Protein AF-0000000078879043 (afdb_homodimer)

Nearest PDB structures (foldseek):
  4ome-assembly1_A-2  TM=9.425E-01  e=1.408E-78  Homo sapiens
  6h7z-assembly1_A  TM=9.409E-01  e=1.329E-78  Homo sapiens
  4lqg-assembly1_A  TM=9.393E-01  e=2.980E-78  Homo sapiens
  4ngp-assembly1_A-2  TM=9.470E-01  e=6.309E-78  Homo sapiens
  4jz0-assembly1_A  TM=9.399E-01  e=7.081E-78  Homo sapiens

Radius of gyration: 35.1 Å; Cα contacts (8 Å, |Δi|>4): 3103; chains: 2; bounding box: 78×101×80 Å

InterPro domains:
  IPR003137 PA domain [PF02225] (102-191)
  IPR007365 Transferrin receptor-like, dimerisation domain [PF04253] (557-671)
  IPR007484 Peptidase M28 [PF04389] (290-490)
  IPR036757 Transferrin receptor-like, dimerisation domain superfamily [G3DSA:1.20.930.40] (530-673)
  IPR036757 Transferrin receptor-like, dimerisation domain superfamily [SSF47672] (529-672)
  IPR039373 Transferrin receptor protein 1/Glutamate carboxypeptidase 2-like [PTHR10404] (6-672)
  IPR046450 PA domain superfamily [SSF52025] (47-291)

Structure (mmCIF, N/CA/C/O backbone):
data_AF-0000000078879043-model_v1
#
loop_
_entity.id
_entity.type
_entity.pdbx_description
1 polymer 'glutamate carboxypeptidase II'
#
loop_
_atom_site.group_PDB
_atom_site.id
_atom_site.type_symbol
_atom_site.label_atom_id
_atom_site.label_alt_id
_atom_site.label_comp_id
_atom_site.label_asym_id
_atom_site.label_entity_id
_atom_site.label_seq_id
_atom_site.pdbx_PDB_ins_code
_atom_site.Cartn_x
_atom_site.Cartn_y
_atom_site.Cartn_z
_atom_site.occupancy
_atom_site.B_iso_or_equiv
_atom_site.auth_seq_id
_atom_site.auth_comp_id
_atom_site.auth_asym_id
_atom_site.auth_atom_id
_atom_site.pdbx_PDB_model_num
ATOM 1 N N . ASN A 1 1 ? 23.188 -36.312 -15.578 1 93.81 1 ASN A N 1
ATOM 2 C CA . ASN A 1 1 ? 22.828 -35.656 -14.32 1 93.81 1 ASN A CA 1
ATOM 3 C C . ASN A 1 1 ? 21.328 -35.375 -14.242 1 93.81 1 ASN A C 1
ATOM 5 O O . ASN A 1 1 ? 20.672 -35.75 -13.273 1 93.81 1 ASN A O 1
ATOM 9 N N . LEU A 1 2 ? 20.734 -34.812 -15.281 1 97.88 2 LEU A N 1
ATOM 10 C CA . LEU A 1 2 ? 19.328 -34.438 -15.297 1 97.88 2 LEU A CA 1
ATOM 11 C C . LEU A 1 2 ? 18.438 -35.656 -15.164 1 97.88 2 LEU A C 1
ATOM 13 O O . LEU A 1 2 ? 17.438 -35.656 -14.438 1 97.88 2 LEU A O 1
ATOM 17 N N . CYS A 1 3 ? 18.812 -36.688 -15.922 1 98.19 3 CYS A N 1
ATOM 18 C CA . CYS A 1 3 ? 18.094 -37.938 -15.836 1 98.19 3 CYS A CA 1
ATOM 19 C C . CYS A 1 3 ? 18.078 -38.469 -14.414 1 98.19 3 CYS A C 1
ATOM 21 O O . CYS A 1 3 ? 17.031 -38.844 -13.891 1 98.19 3 CYS A O 1
ATOM 23 N N . VAL A 1 4 ? 19.203 -38.5 -13.742 1 98.25 4 VAL A N 1
ATOM 24 C CA . VAL A 1 4 ? 19.359 -39.031 -12.391 1 98.25 4 VAL A CA 1
ATOM 25 C C . VAL A 1 4 ? 18.547 -38.188 -11.406 1 98.25 4 VAL A C 1
ATOM 27 O O . VAL A 1 4 ? 17.875 -38.719 -10.531 1 98.25 4 VAL A O 1
ATOM 30 N N . LEU A 1 5 ? 18.641 -36.875 -11.516 1 98.44 5 LEU A N 1
ATOM 31 C CA . LEU A 1 5 ? 17.922 -35.938 -10.641 1 98.44 5 LEU A CA 1
ATOM 32 C C . LEU A 1 5 ? 16.406 -36.125 -10.789 1 98.44 5 LEU A C 1
ATOM 34 O O . LEU A 1 5 ? 15.688 -36.156 -9.797 1 98.44 5 LEU A O 1
ATOM 38 N N . LEU A 1 6 ? 15.953 -36.156 -12.055 1 98.69 6 LEU A N 1
ATOM 39 C CA . LEU A 1 6 ? 14.523 -36.281 -12.312 1 98.69 6 LEU A CA 1
ATOM 40 C C . LEU A 1 6 ? 13.992 -37.594 -11.727 1 98.69 6 LEU A C 1
ATOM 42 O O . LEU A 1 6 ? 12.938 -37.594 -11.086 1 98.69 6 LEU A O 1
ATOM 46 N N . ARG A 1 7 ? 14.727 -38.688 -11.969 1 98.38 7 ARG A N 1
ATOM 47 C CA . ARG A 1 7 ? 14.336 -39.969 -11.422 1 98.38 7 ARG A CA 1
ATOM 48 C C . ARG A 1 7 ? 14.289 -39.938 -9.898 1 98.38 7 ARG A C 1
ATOM 50 O O . ARG A 1 7 ? 13.336 -40.438 -9.289 1 98.38 7 ARG A O 1
ATOM 57 N N . HIS A 1 8 ? 15.25 -39.344 -9.336 1 98.38 8 HIS A N 1
ATOM 58 C CA . HIS A 1 8 ? 15.398 -39.312 -7.887 1 98.38 8 HIS A CA 1
ATOM 59 C C . HIS A 1 8 ? 14.25 -38.531 -7.238 1 98.38 8 HIS A C 1
ATOM 61 O O . HIS A 1 8 ? 13.609 -39.031 -6.305 1 98.38 8 HIS A O 1
ATOM 67 N N . PHE A 1 9 ? 13.891 -37.375 -7.68 1 98.56 9 PHE A N 1
ATOM 68 C CA . PHE A 1 9 ? 12.938 -36.5 -7.016 1 98.56 9 PHE A CA 1
ATOM 69 C C . PHE A 1 9 ? 11.508 -36.875 -7.375 1 98.56 9 PHE A C 1
ATOM 71 O O . PHE A 1 9 ? 10.555 -36.438 -6.734 1 98.56 9 PHE A O 1
ATOM 78 N N . SER A 1 10 ? 11.297 -37.75 -8.398 1 98.38 10 SER A N 1
ATOM 79 C CA . SER A 1 10 ? 9.961 -38.188 -8.758 1 98.38 10 SER A CA 1
ATOM 80 C C . SER A 1 10 ? 9.727 -39.656 -8.344 1 98.38 10 SER A C 1
ATOM 82 O O . SER A 1 10 ? 8.75 -40.281 -8.773 1 98.38 10 SER A O 1
ATOM 84 N N . ARG A 1 11 ? 10.578 -40.188 -7.602 1 97.62 11 ARG A N 1
ATOM 85 C CA . ARG A 1 11 ? 10.555 -41.594 -7.262 1 97.62 11 ARG A CA 1
ATOM 86 C C . ARG A 1 11 ? 9.359 -41.938 -6.379 1 97.62 11 ARG A C 1
ATOM 88 O O . ARG A 1 11 ? 8.82 -43.031 -6.449 1 97.62 11 ARG A O 1
ATOM 95 N N . ARG A 1 12 ? 8.93 -41.031 -5.531 1 97.94 12 ARG A N 1
ATOM 96 C CA . ARG A 1 12 ? 7.824 -41.219 -4.598 1 97.94 12 ARG A CA 1
ATOM 97 C C . ARG A 1 12 ? 6.844 -40.062 -4.645 1 97.94 12 ARG A C 1
ATOM 99 O O . ARG A 1 12 ? 7.234 -38.938 -4.934 1 97.94 12 ARG A O 1
ATOM 106 N N . PRO A 1 13 ? 5.566 -40.438 -4.344 1 97.94 13 PRO A N 1
ATOM 107 C CA . PRO A 1 13 ? 4.637 -39.344 -4.152 1 97.94 13 PRO A CA 1
ATOM 108 C C . PRO A 1 13 ? 5.098 -38.375 -3.062 1 97.94 13 PRO A C 1
ATOM 110 O O . PRO A 1 13 ? 5.641 -38.781 -2.039 1 97.94 13 PRO A O 1
ATOM 113 N N . HIS A 1 14 ? 4.961 -37.062 -3.279 1 98.31 14 HIS A N 1
ATOM 114 C CA . HIS A 1 14 ? 5.5 -36.062 -2.352 1 98.31 14 HIS A CA 1
ATOM 115 C C . HIS A 1 14 ? 4.609 -34.844 -2.285 1 98.31 14 HIS A C 1
ATOM 117 O O . HIS A 1 14 ? 5.086 -33.719 -2.461 1 98.31 14 HIS A O 1
ATOM 123 N N . ILE A 1 15 ? 3.32 -35.031 -1.934 1 97.88 15 ILE A N 1
ATOM 124 C CA . ILE A 1 15 ? 2.342 -33.938 -1.799 1 97.88 15 ILE A CA 1
ATOM 125 C C . ILE A 1 15 ? 2.799 -32.969 -0.722 1 97.88 15 ILE A C 1
ATOM 127 O O . ILE A 1 15 ? 3.543 -33.344 0.189 1 97.88 15 ILE A O 1
ATOM 131 N N . GLY A 1 16 ? 2.455 -31.734 -0.877 1 97.75 16 GLY A N 1
ATOM 132 C CA . GLY A 1 16 ? 2.859 -30.703 0.066 1 97.75 16 GLY A CA 1
ATOM 133 C C . GLY A 1 16 ? 2.541 -31.047 1.507 1 97.75 16 GLY A C 1
ATOM 134 O O . GLY A 1 16 ? 1.436 -31.5 1.812 1 97.75 16 GLY A O 1
ATOM 135 N N . GLY A 1 17 ? 3.5 -30.812 2.373 1 96.81 17 GLY A N 1
ATOM 136 C CA . GLY A 1 17 ? 3.312 -31.062 3.795 1 96.81 17 GLY A CA 1
ATOM 137 C C . GLY A 1 17 ? 3.562 -32.5 4.188 1 96.81 17 GLY A C 1
ATOM 138 O O . GLY A 1 17 ? 3.508 -32.844 5.371 1 96.81 17 GLY A O 1
ATOM 139 N N . SER A 1 18 ? 3.842 -33.375 3.266 1 96.38 18 SER A N 1
ATOM 140 C CA . SER A 1 18 ? 4.098 -34.781 3.559 1 96.38 18 SER A CA 1
ATOM 141 C C . SER A 1 18 ? 5.523 -35 4.047 1 96.38 18 SER A C 1
ATOM 143 O O . SER A 1 18 ? 6.375 -34.125 3.898 1 96.38 18 SER A O 1
ATOM 145 N N . GLU A 1 19 ? 5.758 -36.156 4.59 1 96.75 19 GLU A N 1
ATOM 146 C CA . GLU A 1 19 ? 7.102 -36.5 5.047 1 96.75 19 GLU A CA 1
ATOM 147 C C . GLU A 1 19 ? 8.086 -36.531 3.883 1 96.75 19 GLU A C 1
ATOM 149 O O . GLU A 1 19 ? 9.227 -36.094 4.02 1 96.75 19 GLU A O 1
ATOM 154 N N . GLU A 1 20 ? 7.637 -37.062 2.768 1 97.75 20 GLU A N 1
ATOM 155 C CA . GLU A 1 20 ? 8.523 -37.125 1.607 1 97.75 20 GLU A CA 1
ATOM 156 C C . GLU A 1 20 ? 8.852 -35.719 1.096 1 97.75 20 GLU A C 1
ATOM 158 O O . GLU A 1 20 ? 9.984 -35.469 0.682 1 97.75 20 GLU A O 1
ATOM 163 N N . SER A 1 21 ? 7.879 -34.875 1.052 1 97.62 21 SER A N 1
ATOM 164 C CA . SER A 1 21 ? 8.133 -33.5 0.659 1 97.62 21 SER A CA 1
ATOM 165 C C . SER A 1 21 ? 9.164 -32.844 1.577 1 97.62 21 SER A C 1
ATOM 167 O O . SER A 1 21 ? 10.031 -32.094 1.117 1 97.62 21 SER A O 1
ATOM 169 N N . HIS A 1 22 ? 9.086 -33.094 2.898 1 98.12 22 HIS A N 1
ATOM 170 C CA . HIS A 1 22 ? 10.047 -32.594 3.865 1 98.12 22 HIS A CA 1
ATOM 171 C C . HIS A 1 22 ? 11.445 -33.125 3.59 1 98.12 22 HIS A C 1
ATOM 173 O O . HIS A 1 22 ? 12.422 -32.375 3.586 1 98.12 22 HIS A O 1
ATOM 179 N N . ARG A 1 23 ? 11.469 -34.375 3.361 1 98.38 23 ARG A N 1
ATOM 180 C CA . ARG A 1 23 ? 12.75 -35.031 3.098 1 98.38 23 ARG A CA 1
ATOM 181 C C . ARG A 1 23 ? 13.438 -34.406 1.885 1 98.38 23 ARG A C 1
ATOM 183 O O . ARG A 1 23 ? 14.648 -34.188 1.895 1 98.38 23 ARG A O 1
ATOM 190 N N . GLN A 1 24 ? 12.68 -34.188 0.888 1 98.56 24 GLN A N 1
ATOM 191 C CA . GLN A 1 24 ? 13.25 -33.562 -0.31 1 98.56 24 GLN A CA 1
ATOM 192 C C . GLN A 1 24 ? 13.766 -32.156 -0.02 1 98.56 24 GLN A C 1
ATOM 194 O O . GLN A 1 24 ? 14.812 -31.766 -0.527 1 98.56 24 GLN A O 1
ATOM 199 N N . ALA A 1 25 ? 13.055 -31.375 0.751 1 98.75 25 ALA A N 1
ATOM 200 C CA . ALA A 1 25 ? 13.508 -30.031 1.14 1 98.75 25 ALA A CA 1
ATOM 201 C C . ALA A 1 25 ? 14.844 -30.109 1.878 1 98.75 25 ALA A C 1
ATOM 203 O O . ALA A 1 25 ? 15.758 -29.344 1.591 1 98.75 25 ALA A O 1
ATOM 204 N N . PHE A 1 26 ? 14.93 -31.031 2.826 1 98.75 26 PHE A N 1
ATOM 205 C CA . PHE A 1 26 ? 16.156 -31.203 3.602 1 98.75 26 PHE A CA 1
ATOM 206 C C . PHE A 1 26 ? 17.312 -31.625 2.703 1 98.75 26 PHE A C 1
ATOM 208 O O . PHE A 1 26 ? 18.438 -31.156 2.873 1 98.75 26 PHE A O 1
ATOM 215 N N . GLU A 1 27 ? 16.984 -32.469 1.777 1 98.69 27 GLU A N 1
ATOM 216 C CA . GLU A 1 27 ? 18.016 -32.938 0.843 1 98.69 27 GLU A CA 1
ATOM 217 C C . GLU A 1 27 ? 18.516 -31.781 -0.022 1 98.69 27 GLU A C 1
ATOM 219 O O . GLU A 1 27 ? 19.719 -31.672 -0.265 1 98.69 27 GLU A O 1
ATOM 224 N N . ILE A 1 28 ? 17.672 -30.969 -0.517 1 98.81 28 ILE A N 1
ATOM 225 C CA . ILE A 1 28 ? 18.062 -29.828 -1.332 1 98.81 28 ILE A CA 1
ATOM 226 C C . ILE A 1 28 ? 18.906 -28.859 -0.498 1 98.81 28 ILE A C 1
ATOM 228 O O . ILE A 1 28 ? 19.953 -28.391 -0.944 1 98.81 28 ILE A O 1
ATOM 232 N N . ARG A 1 29 ? 18.422 -28.5 0.709 1 98.81 29 ARG A N 1
ATOM 233 C CA . ARG A 1 29 ? 19.188 -27.672 1.623 1 98.81 29 ARG A CA 1
ATOM 234 C C . ARG A 1 29 ? 20.609 -28.203 1.798 1 98.81 29 ARG A C 1
ATOM 236 O O . ARG A 1 29 ? 21.578 -27.453 1.638 1 98.81 29 ARG A O 1
ATOM 243 N N . ASP A 1 30 ? 20.75 -29.5 2.09 1 98.75 30 ASP A N 1
ATOM 244 C CA . ASP A 1 30 ? 22.047 -30.109 2.346 1 98.75 30 ASP A CA 1
ATOM 245 C C . ASP A 1 30 ? 22.938 -30.062 1.104 1 98.75 30 ASP A C 1
ATOM 247 O O . ASP A 1 30 ? 24.141 -29.828 1.205 1 98.75 30 ASP A O 1
ATOM 251 N N . THR A 1 31 ? 22.328 -30.344 -0.04 1 98.75 31 THR A N 1
ATOM 252 C CA . THR A 1 31 ? 23.078 -30.312 -1.296 1 98.75 31 THR A CA 1
ATOM 253 C C . THR A 1 31 ? 23.609 -28.906 -1.569 1 98.75 31 THR A C 1
ATOM 255 O O . THR A 1 31 ? 24.766 -28.734 -1.94 1 98.75 31 THR A O 1
ATOM 258 N N . TRP A 1 32 ? 22.781 -27.875 -1.413 1 98.81 32 TRP A N 1
ATOM 259 C CA . TRP A 1 32 ? 23.188 -26.5 -1.68 1 98.81 32 TRP A CA 1
ATOM 260 C C . TRP A 1 32 ? 24.234 -26.031 -0.67 1 98.81 32 TRP A C 1
ATOM 262 O O . TRP A 1 32 ? 25.094 -25.234 -0.998 1 98.81 32 TRP A O 1
ATOM 272 N N . GLN A 1 33 ? 24.141 -26.531 0.543 1 98.69 33 GLN A N 1
ATOM 273 C CA . GLN A 1 33 ? 25.188 -26.281 1.516 1 98.69 33 GLN A CA 1
ATOM 274 C C . GLN A 1 33 ? 26.516 -26.875 1.058 1 98.69 33 GLN A C 1
ATOM 276 O O . GLN A 1 33 ? 27.562 -26.234 1.138 1 98.69 33 GLN A O 1
ATOM 281 N N . LYS A 1 34 ? 26.469 -28.094 0.597 1 98.38 34 LYS A N 1
ATOM 282 C CA . LYS A 1 34 ? 27.656 -28.781 0.113 1 98.38 34 LYS A CA 1
ATOM 283 C C . LYS A 1 34 ? 28.25 -28.062 -1.1 1 98.38 34 LYS A C 1
ATOM 285 O O . LYS A 1 34 ? 29.453 -28.125 -1.331 1 98.38 34 LYS A O 1
ATOM 290 N N . TYR A 1 35 ? 27.375 -27.453 -1.871 1 98.38 35 TYR A N 1
ATOM 291 C CA . TYR A 1 35 ? 27.812 -26.734 -3.057 1 98.38 35 TYR A CA 1
ATOM 292 C C . TYR A 1 35 ? 28.562 -25.469 -2.67 1 98.38 35 TYR A C 1
ATOM 294 O O . TYR A 1 35 ? 29.172 -24.812 -3.525 1 98.38 35 TYR A O 1
ATOM 302 N N . GLY A 1 36 ? 28.516 -25.031 -1.392 1 97.88 36 GLY A N 1
ATOM 303 C CA . GLY A 1 36 ? 29.297 -23.906 -0.902 1 97.88 36 GLY A CA 1
ATOM 304 C C . GLY A 1 36 ? 28.609 -22.562 -1.103 1 97.88 36 GLY A C 1
ATOM 305 O O . GLY A 1 36 ? 29.281 -21.531 -1.211 1 97.88 36 GLY A O 1
ATOM 306 N N . PHE A 1 37 ? 27.328 -22.562 -1.245 1 98.56 37 PHE A N 1
ATOM 307 C CA . PHE A 1 37 ? 26.625 -21.297 -1.317 1 98.56 37 PHE A CA 1
ATOM 308 C C . PHE A 1 37 ? 26.75 -20.531 -0.005 1 98.56 37 PHE A C 1
ATOM 310 O O . PHE A 1 37 ? 26.891 -21.141 1.06 1 98.56 37 PHE A O 1
ATOM 317 N N . ASP A 1 38 ? 26.734 -19.172 -0.023 1 98.25 38 ASP A N 1
ATOM 318 C CA . ASP A 1 38 ? 27.109 -18.312 1.098 1 98.25 38 ASP A CA 1
ATOM 319 C C . ASP A 1 38 ? 26.109 -18.438 2.248 1 98.25 38 ASP A C 1
ATOM 321 O O . ASP A 1 38 ? 26.484 -18.344 3.418 1 98.25 38 ASP A O 1
ATOM 325 N N . LYS A 1 39 ? 24.891 -18.516 1.927 1 98.19 39 LYS A N 1
ATOM 326 C CA . LYS A 1 39 ? 23.812 -18.688 2.906 1 98.19 39 LYS A CA 1
ATOM 327 C C . LYS A 1 39 ? 22.766 -19.688 2.408 1 98.19 39 LYS A C 1
ATOM 329 O O . LYS A 1 39 ? 22.281 -19.562 1.283 1 98.19 39 LYS A O 1
ATOM 334 N N . VAL A 1 40 ? 22.438 -20.672 3.189 1 98.69 40 VAL A N 1
ATOM 335 C CA . VAL A 1 40 ? 21.375 -21.641 2.9 1 98.69 40 VAL A CA 1
ATOM 336 C C . VAL A 1 40 ? 20.438 -21.75 4.098 1 98.69 40 VAL A C 1
ATOM 338 O O . VAL A 1 40 ? 20.875 -22.062 5.207 1 98.69 40 VAL A O 1
ATOM 341 N N . GLU A 1 41 ? 19.172 -21.484 3.867 1 97.44 41 GLU A N 1
ATOM 342 C CA . GLU A 1 41 ? 18.203 -21.422 4.957 1 97.44 41 GLU A CA 1
ATOM 343 C C . GLU A 1 41 ? 16.984 -22.312 4.656 1 97.44 41 GLU A C 1
ATOM 345 O O . GLU A 1 41 ? 16.594 -22.453 3.5 1 97.44 41 GLU A O 1
ATOM 350 N N . LEU A 1 42 ? 16.562 -22.953 5.684 1 97.56 42 LEU A N 1
ATOM 351 C CA . LEU A 1 42 ? 15.273 -23.656 5.68 1 97.56 42 LEU A CA 1
ATOM 352 C C . LEU A 1 42 ? 14.211 -22.828 6.402 1 97.56 42 LEU A C 1
ATOM 354 O O . LEU A 1 42 ? 14.305 -22.609 7.613 1 97.56 42 LEU A O 1
ATOM 358 N N . THR A 1 43 ? 13.258 -22.281 5.684 1 97.06 43 THR A N 1
ATOM 359 C CA . THR A 1 43 ? 12.172 -21.5 6.262 1 97.06 43 THR A CA 1
ATOM 360 C C . THR A 1 43 ? 10.875 -22.312 6.301 1 97.06 43 THR A C 1
ATOM 362 O O . THR A 1 43 ? 10.57 -23.031 5.352 1 97.06 43 THR A O 1
ATOM 365 N N . SER A 1 44 ? 10.148 -22.234 7.363 1 97.62 44 SER A N 1
ATOM 366 C CA . SER A 1 44 ? 8.938 -23.031 7.492 1 97.62 44 SER A CA 1
ATOM 367 C C . SER A 1 44 ? 7.723 -22.156 7.773 1 97.62 44 SER A C 1
ATOM 369 O O . SER A 1 44 ? 7.852 -21.062 8.328 1 97.62 44 SER A O 1
ATOM 371 N N . TYR A 1 45 ? 6.574 -22.562 7.422 1 98.44 45 TYR A N 1
ATOM 372 C CA . TYR A 1 45 ? 5.27 -21.969 7.68 1 98.44 45 TYR A CA 1
ATOM 373 C C . TYR A 1 45 ? 4.258 -23.031 8.102 1 98.44 45 TYR A C 1
ATOM 375 O O . TYR A 1 45 ? 4.273 -24.141 7.59 1 98.44 45 TYR A O 1
ATOM 383 N N . ASP A 1 46 ? 3.439 -22.734 9.047 1 97.94 46 ASP A N 1
ATOM 384 C CA . ASP A 1 46 ? 2.324 -23.578 9.438 1 97.94 46 ASP A CA 1
ATOM 385 C C . ASP A 1 46 ? 1.038 -23.172 8.719 1 97.94 46 ASP A C 1
ATOM 387 O O . ASP A 1 46 ? 0.385 -22.203 9.117 1 97.94 46 ASP A O 1
ATOM 391 N N . VAL A 1 47 ? 0.613 -23.969 7.711 1 98.31 47 VAL A N 1
ATOM 392 C CA . VAL A 1 47 ? -0.437 -23.547 6.785 1 98.31 47 VAL A CA 1
ATOM 393 C C . VAL A 1 47 ? -1.562 -24.578 6.781 1 98.31 47 VAL A C 1
ATOM 395 O O . VAL A 1 47 ? -1.352 -25.734 7.148 1 98.31 47 VAL A O 1
ATOM 398 N N . MET A 1 48 ? -2.756 -24.109 6.426 1 97.81 48 MET A N 1
ATOM 399 C CA . MET A 1 48 ? -3.879 -25.031 6.285 1 97.81 48 MET A CA 1
ATOM 400 C C . MET A 1 48 ? -3.846 -25.719 4.93 1 97.81 48 MET A C 1
ATOM 402 O O . MET A 1 48 ? -3.969 -25.078 3.889 1 97.81 48 MET A O 1
ATOM 406 N N . LEU A 1 49 ? -3.645 -27.031 4.941 1 97.81 49 LEU A N 1
ATOM 407 C CA . LEU A 1 49 ? -3.682 -27.875 3.746 1 97.81 49 LEU A CA 1
ATOM 408 C C . LEU A 1 49 ? -4.871 -28.828 3.787 1 97.81 49 LEU A C 1
ATOM 410 O O . LEU A 1 49 ? -5.68 -28.781 4.719 1 97.81 49 LEU A O 1
ATOM 414 N N . SER A 1 50 ? -5.07 -29.531 2.752 1 97 50 SER A N 1
ATOM 415 C CA . SER A 1 50 ? -6.219 -30.406 2.572 1 97 50 SER A CA 1
ATOM 416 C C . SER A 1 50 ? -5.797 -31.75 2.002 1 97 50 SER A C 1
ATOM 418 O O . SER A 1 50 ? -4.941 -31.828 1.115 1 97 50 SER A O 1
ATOM 420 N N . TYR A 1 51 ? -6.336 -32.875 2.617 1 96.19 51 TYR A N 1
ATOM 421 C CA . TYR A 1 51 ? -6.023 -34.219 2.217 1 96.19 51 TYR A CA 1
ATOM 422 C C . TYR A 1 51 ? -7.273 -35.094 2.225 1 96.19 51 TYR A C 1
ATOM 424 O O . TYR A 1 51 ? -8.234 -34.812 2.938 1 96.19 51 TYR A O 1
ATOM 432 N N . PRO A 1 52 ? -7.258 -36.094 1.312 1 93.62 52 PRO A N 1
ATOM 433 C CA . PRO A 1 52 ? -8.312 -37.094 1.52 1 93.62 52 PRO A CA 1
ATOM 434 C C . PRO A 1 52 ? -8.117 -37.906 2.803 1 93.62 52 PRO A C 1
ATOM 436 O O . PRO A 1 52 ? -6.984 -38.062 3.277 1 93.62 52 PRO A O 1
ATOM 439 N N . GLN A 1 53 ? -9.211 -38.344 3.359 1 88.62 53 GLN A N 1
ATOM 440 C CA . GLN A 1 53 ? -9.094 -39.219 4.539 1 88.62 53 GLN A CA 1
ATOM 441 C C . GLN A 1 53 ? -8.578 -40.594 4.164 1 88.62 53 GLN A C 1
ATOM 443 O O . GLN A 1 53 ? -8.977 -41.156 3.139 1 88.62 53 GLN A O 1
ATOM 448 N N . ALA A 1 54 ? -7.699 -41.156 4.902 1 77.12 54 ALA A N 1
ATOM 449 C CA . ALA A 1 54 ? -6.984 -42.406 4.602 1 77.12 54 ALA A CA 1
ATOM 450 C C . ALA A 1 54 ? -7.953 -43.594 4.48 1 77.12 54 ALA A C 1
ATOM 452 O O . ALA A 1 54 ? -7.781 -44.438 3.611 1 77.12 54 ALA A O 1
ATOM 453 N N . ASN A 1 55 ? -8.969 -43.656 5.262 1 81.31 55 ASN A N 1
ATOM 454 C CA . ASN A 1 55 ? -9.781 -44.875 5.328 1 81.31 55 ASN A CA 1
ATOM 455 C C . ASN A 1 55 ? -11.148 -44.656 4.688 1 81.31 55 ASN A C 1
ATOM 457 O O . ASN A 1 55 ? -11.953 -45.594 4.613 1 81.31 55 ASN A O 1
ATOM 461 N N . GLN A 1 56 ? -11.383 -43.531 4.223 1 85.5 56 GLN A N 1
ATOM 462 C CA . GLN A 1 56 ? -12.641 -43.219 3.551 1 85.5 56 GLN A CA 1
ATOM 463 C C . GLN A 1 56 ? -12.406 -42.469 2.252 1 85.5 56 GLN A C 1
ATOM 465 O O . GLN A 1 56 ? -12.273 -41.219 2.264 1 85.5 56 GLN A O 1
ATOM 470 N N . VAL A 1 57 ? -12.5 -43.188 1.21 1 89.62 57 VAL A N 1
ATOM 471 C CA . VAL A 1 57 ? -12.148 -42.625 -0.087 1 89.62 57 VAL A CA 1
ATOM 472 C C . VAL A 1 57 ? -13.383 -41.969 -0.724 1 89.62 57 VAL A C 1
ATOM 474 O O . VAL A 1 57 ? -14.5 -42.469 -0.551 1 89.62 57 VAL A O 1
ATOM 477 N N . ASN A 1 58 ? -13.172 -40.844 -1.381 1 95.5 58 ASN A N 1
ATOM 478 C CA . ASN A 1 58 ? -14.227 -40.125 -2.068 1 95.5 58 ASN A CA 1
ATOM 479 C C . ASN A 1 58 ? -14.828 -40.938 -3.215 1 95.5 58 ASN A C 1
ATOM 481 O O . ASN A 1 58 ? -14.102 -41.625 -3.938 1 95.5 58 ASN A O 1
ATOM 485 N N . THR A 1 59 ? -16.188 -40.906 -3.338 1 95.25 59 THR A N 1
ATOM 486 C CA . THR A 1 59 ? -16.828 -41.656 -4.414 1 95.25 59 THR A CA 1
ATOM 487 C C . THR A 1 59 ? -18.125 -40.938 -4.848 1 95.25 59 THR A C 1
ATOM 489 O O . THR A 1 59 ? -18.656 -40.125 -4.109 1 95.25 59 THR A O 1
ATOM 492 N N . ALA A 1 60 ? -18.469 -41.188 -6.023 1 97.75 60 ALA A N 1
ATOM 493 C CA . ALA A 1 60 ? -19.797 -40.938 -6.535 1 97.75 60 ALA A CA 1
ATOM 494 C C . ALA A 1 60 ? -20.516 -42.219 -6.938 1 97.75 60 ALA A C 1
ATOM 496 O O . ALA A 1 60 ? -19.875 -43.156 -7.418 1 97.75 60 ALA A O 1
ATOM 497 N N . LYS A 1 61 ? -21.875 -42.219 -6.695 1 98.25 61 LYS A N 1
ATOM 498 C CA . LYS A 1 61 ? -22.656 -43.438 -6.957 1 98.25 61 LYS A CA 1
ATOM 499 C C . LYS A 1 61 ? -23.984 -43.094 -7.633 1 98.25 61 LYS A C 1
ATOM 501 O O . LYS A 1 61 ? -24.594 -42.062 -7.336 1 98.25 61 LYS A O 1
ATOM 506 N N . ILE A 1 62 ? -24.281 -43.969 -8.562 1 98.69 62 ILE A N 1
ATOM 507 C CA . ILE A 1 62 ? -25.672 -43.969 -9.023 1 98.69 62 ILE A CA 1
ATOM 508 C C . ILE A 1 62 ? -26.5 -44.906 -8.141 1 98.69 62 ILE A C 1
ATOM 510 O O . ILE A 1 62 ? -26.188 -46.094 -8.016 1 98.69 62 ILE A O 1
ATOM 514 N N . ILE A 1 63 ? -27.562 -44.344 -7.598 1 98.38 63 ILE A N 1
ATOM 515 C CA . ILE A 1 63 ? -28.344 -45.125 -6.656 1 98.38 63 ILE A CA 1
ATOM 516 C C . ILE A 1 63 ? -29.828 -45.094 -7.055 1 98.38 63 ILE A C 1
ATOM 518 O O . ILE A 1 63 ? -30.281 -44.125 -7.664 1 98.38 63 ILE A O 1
ATOM 522 N N . SER A 1 64 ? -30.5 -46.156 -6.648 1 97.19 64 SER A N 1
ATOM 523 C CA . SER A 1 64 ? -31.953 -46.188 -6.848 1 97.19 64 SER A CA 1
ATOM 524 C C . SER A 1 64 ? -32.688 -45.531 -5.684 1 97.19 64 SER A C 1
ATOM 526 O O . SER A 1 64 ? -32.094 -45.25 -4.645 1 97.19 64 SER A O 1
ATOM 528 N N . ASN A 1 65 ? -33.969 -45.312 -5.898 1 92.25 65 ASN A N 1
ATOM 529 C CA . ASN A 1 65 ? -34.812 -44.75 -4.848 1 92.25 65 ASN A CA 1
ATOM 530 C C . ASN A 1 65 ? -34.812 -45.656 -3.609 1 92.25 65 ASN A C 1
ATOM 532 O O . ASN A 1 65 ? -35.094 -45.188 -2.506 1 92.25 65 ASN A O 1
ATOM 536 N N . THR A 1 66 ? -34.5 -46.906 -3.754 1 92.5 66 THR A N 1
ATOM 537 C CA . THR A 1 66 ? -34.5 -47.844 -2.631 1 92.5 66 THR A CA 1
ATOM 538 C C . THR A 1 66 ? -33.125 -47.906 -1.989 1 92.5 66 THR A C 1
ATOM 540 O O . THR A 1 66 ? -32.906 -48.656 -1.023 1 92.5 66 THR A O 1
ATOM 543 N N . GLY A 1 67 ? -32.188 -47.281 -2.621 1 91.44 67 GLY A N 1
ATOM 544 C CA . GLY A 1 67 ? -30.859 -47.219 -2.018 1 91.44 67 GLY A CA 1
ATOM 545 C C . GLY A 1 67 ? -29.859 -48.156 -2.645 1 91.44 67 GLY A C 1
ATOM 546 O O . GLY A 1 67 ? -28.703 -48.219 -2.236 1 91.44 67 GLY A O 1
ATOM 547 N N . ASP A 1 68 ? -30.281 -48.875 -3.656 1 96.25 68 ASP A N 1
ATOM 548 C CA . ASP A 1 68 ? -29.391 -49.812 -4.328 1 96.25 68 ASP A CA 1
ATOM 549 C C . ASP A 1 68 ? -28.344 -49.094 -5.148 1 96.25 68 ASP A C 1
ATOM 551 O O . ASP A 1 68 ? -28.656 -48.125 -5.848 1 96.25 68 ASP A O 1
ATOM 555 N N . VAL A 1 69 ? -27.141 -49.562 -5.027 1 97.75 69 VAL A N 1
ATOM 556 C CA . VAL A 1 69 ? -26.062 -49 -5.812 1 97.75 69 VAL A CA 1
ATOM 557 C C . VAL A 1 69 ? -26.047 -49.625 -7.207 1 97.75 69 VAL A C 1
ATOM 559 O O . VAL A 1 69 ? -25.812 -50.812 -7.352 1 97.75 69 VAL A O 1
ATOM 562 N N . ILE A 1 70 ? -26.266 -48.812 -8.195 1 97.62 70 ILE A N 1
ATOM 563 C CA . ILE A 1 70 ? -26.281 -49.25 -9.586 1 97.62 70 ILE A CA 1
ATOM 564 C C . ILE A 1 70 ? -24.875 -49.156 -10.172 1 97.62 70 ILE A C 1
ATOM 566 O O . ILE A 1 70 ? -24.469 -50 -10.984 1 97.62 70 ILE A O 1
ATOM 570 N N . TYR A 1 71 ? -24.156 -48.156 -9.789 1 98.12 71 TYR A N 1
ATOM 571 C CA . TYR A 1 71 ? -22.781 -47.906 -10.242 1 98.12 71 TYR A CA 1
ATOM 572 C C . TYR A 1 71 ? -22 -47.125 -9.211 1 98.12 71 TYR A C 1
ATOM 574 O O . TYR A 1 71 ? -22.547 -46.219 -8.57 1 98.12 71 TYR A O 1
ATOM 582 N N . LYS A 1 72 ? -20.812 -47.5 -9.008 1 97.94 72 LYS A N 1
ATOM 583 C CA . LYS A 1 72 ? -19.891 -46.812 -8.117 1 97.94 72 LYS A CA 1
ATOM 584 C C . LYS A 1 72 ? -18.609 -46.406 -8.844 1 97.94 72 LYS A C 1
ATOM 586 O O . LYS A 1 72 ? -17.984 -47.25 -9.5 1 97.94 72 LYS A O 1
ATOM 591 N N . THR A 1 73 ? -18.25 -45.156 -8.758 1 97.81 73 THR A N 1
ATOM 592 C CA . THR A 1 73 ? -17.016 -44.688 -9.406 1 97.81 73 THR A CA 1
ATOM 593 C C . THR A 1 73 ? -15.789 -45.344 -8.758 1 97.81 73 THR A C 1
ATOM 595 O O . THR A 1 73 ? -15.828 -45.719 -7.586 1 97.81 73 THR A O 1
ATOM 598 N N . ARG A 1 74 ? -14.734 -45.375 -9.523 1 95.38 74 ARG A N 1
ATOM 599 C CA . ARG A 1 74 ? -13.484 -45.906 -9.016 1 95.38 74 ARG A CA 1
ATOM 600 C C . ARG A 1 74 ? -12.883 -45 -7.941 1 95.38 74 ARG A C 1
ATOM 602 O O . ARG A 1 74 ? -12.984 -43.781 -8.031 1 95.38 74 ARG A O 1
ATOM 609 N N . THR A 1 75 ? -12.25 -45.688 -7.012 1 94.62 75 THR A N 1
ATOM 610 C CA . THR A 1 75 ? -11.672 -44.938 -5.91 1 94.62 75 THR A CA 1
ATOM 611 C C . THR A 1 75 ? -10.18 -44.719 -6.125 1 94.62 75 THR A C 1
ATOM 613 O O . THR A 1 75 ? -9.562 -43.875 -5.469 1 94.62 75 THR A O 1
ATOM 616 N N . HIS A 1 76 ? -9.57 -45.594 -6.969 1 94.75 76 HIS A N 1
ATOM 617 C CA . HIS A 1 76 ? -8.148 -45.5 -7.297 1 94.75 76 HIS A CA 1
ATOM 618 C C . HIS A 1 76 ? -7.918 -45.688 -8.789 1 94.75 76 HIS A C 1
ATOM 620 O O . HIS A 1 76 ? -8.672 -46.406 -9.453 1 94.75 76 HIS A O 1
ATOM 626 N N . GLU A 1 77 ? -6.887 -45.094 -9.273 1 96.75 77 GLU A N 1
ATOM 627 C CA . GLU A 1 77 ? -6.449 -45.375 -10.641 1 96.75 77 GLU A CA 1
ATOM 628 C C . GLU A 1 77 ? -5.773 -46.719 -10.742 1 96.75 77 GLU A C 1
ATOM 630 O O . GLU A 1 77 ? -5.195 -47.219 -9.766 1 96.75 77 GLU A O 1
ATOM 635 N N . LYS A 1 78 ? -5.848 -47.281 -11.898 1 96.75 78 LYS A N 1
ATOM 636 C CA . LYS A 1 78 ? -5.156 -48.531 -12.125 1 96.75 78 LYS A CA 1
ATOM 637 C C . LYS A 1 78 ? -3.656 -48.344 -12.289 1 96.75 78 LYS A C 1
ATOM 639 O O . LYS A 1 78 ? -3.221 -47.281 -12.773 1 96.75 78 LYS A O 1
ATOM 644 N N . VAL A 1 79 ? -2.934 -49.312 -11.82 1 97.19 79 VAL A N 1
ATOM 645 C CA . VAL A 1 79 ? -1.49 -49.344 -12.039 1 97.19 79 VAL A CA 1
ATOM 646 C C . VAL A 1 79 ? -1.173 -49.969 -13.391 1 97.19 79 VAL A C 1
ATOM 648 O O . VAL A 1 79 ? -1.509 -51.125 -13.641 1 97.19 79 VAL A O 1
ATOM 651 N N . TYR A 1 80 ? -0.589 -49.219 -14.273 1 96.69 80 TYR A N 1
ATOM 652 C CA . TYR A 1 80 ? -0.256 -49.719 -15.602 1 96.69 80 TYR A CA 1
ATOM 653 C C . TYR A 1 80 ? 1.23 -50.031 -15.711 1 96.69 80 TYR A C 1
ATOM 655 O O . TYR A 1 80 ? 1.646 -50.812 -16.562 1 96.69 80 TYR A O 1
ATOM 663 N N . GLU A 1 81 ? 2.008 -49.375 -14.891 1 95.62 81 GLU A N 1
ATOM 664 C CA . GLU A 1 81 ? 3.463 -49.5 -14.859 1 95.62 81 GLU A CA 1
ATOM 665 C C . GLU A 1 81 ? 3.973 -49.625 -13.43 1 95.62 81 GLU A C 1
ATOM 667 O O . GLU A 1 81 ? 3.477 -48.938 -12.531 1 95.62 81 GLU A O 1
ATOM 672 N N . PRO A 1 82 ? 4.945 -50.438 -13.156 1 94.94 82 PRO A N 1
ATOM 673 C CA . PRO A 1 82 ? 5.355 -50.812 -11.805 1 94.94 82 PRO A CA 1
ATOM 674 C C . PRO A 1 82 ? 5.719 -49.594 -10.945 1 94.94 82 PRO A C 1
ATOM 676 O O . PRO A 1 82 ? 5.473 -49.594 -9.734 1 94.94 82 PRO A O 1
ATOM 679 N N . SER A 1 83 ? 6.285 -48.656 -11.461 1 94.81 83 SER A N 1
ATOM 680 C CA . SER A 1 83 ? 6.73 -47.5 -10.68 1 94.81 83 SER A CA 1
ATOM 681 C C . SER A 1 83 ? 5.551 -46.75 -10.102 1 94.81 83 SER A C 1
ATOM 683 O O . SER A 1 83 ? 5.719 -45.906 -9.195 1 94.81 83 SER A O 1
ATOM 685 N N . GLU A 1 84 ? 4.363 -47.031 -10.547 1 97 84 GLU A N 1
ATOM 686 C CA . GLU A 1 84 ? 3.156 -46.375 -10.07 1 97 84 GLU A CA 1
ATOM 687 C C . GLU A 1 84 ? 2.676 -46.969 -8.75 1 97 84 GLU A C 1
ATOM 689 O O . GLU A 1 84 ? 1.843 -46.375 -8.062 1 97 84 GLU A O 1
ATOM 694 N N . LYS A 1 85 ? 3.221 -48.156 -8.539 1 96.06 85 LYS A N 1
ATOM 695 C CA . LYS A 1 85 ? 2.756 -48.875 -7.355 1 96.06 85 LYS A CA 1
ATOM 696 C C . LYS A 1 85 ? 3.422 -48.344 -6.09 1 96.06 85 LYS A C 1
ATOM 698 O O . LYS A 1 85 ? 4.488 -48.812 -5.695 1 96.06 85 LYS A O 1
ATOM 703 N N . ASP A 1 86 ? 2.861 -47.438 -5.457 1 95.56 86 ASP A N 1
ATOM 704 C CA . ASP A 1 86 ? 3.326 -46.844 -4.211 1 95.56 86 ASP A CA 1
ATOM 705 C C . ASP A 1 86 ? 2.164 -46.594 -3.248 1 95.56 86 ASP A C 1
ATOM 707 O O . ASP A 1 86 ? 1.221 -45.875 -3.574 1 95.56 86 ASP A O 1
ATOM 711 N N . PRO A 1 87 ? 2.23 -47.156 -2.062 1 92.56 87 PRO A N 1
ATOM 712 C CA . PRO A 1 87 ? 1.107 -47.062 -1.128 1 92.56 87 PRO A CA 1
ATOM 713 C C . PRO A 1 87 ? 0.873 -45.625 -0.646 1 92.56 87 PRO A C 1
ATOM 715 O O . PRO A 1 87 ? -0.191 -45.312 -0.102 1 92.56 87 PRO A O 1
ATOM 718 N N . SER A 1 88 ? 1.841 -44.781 -0.835 1 93.56 88 SER A N 1
ATOM 719 C CA . SER A 1 88 ? 1.698 -43.406 -0.362 1 93.56 88 SER A CA 1
ATOM 720 C C . SER A 1 88 ? 1.023 -42.531 -1.41 1 93.56 88 SER A C 1
ATOM 722 O O . SER A 1 88 ? 0.754 -41.344 -1.161 1 93.56 88 SER A O 1
ATOM 724 N N . ALA A 1 89 ? 0.713 -43.062 -2.568 1 94.62 89 ALA A N 1
ATOM 725 C CA . ALA A 1 89 ? -0.016 -42.312 -3.582 1 94.62 89 ALA A CA 1
ATOM 726 C C . ALA A 1 89 ? -1.428 -42 -3.107 1 94.62 89 ALA A C 1
ATOM 728 O O . ALA A 1 89 ? -2.191 -42.875 -2.738 1 94.62 89 ALA A O 1
ATOM 729 N N . ILE A 1 90 ? -1.78 -40.75 -3.117 1 93.38 90 ILE A N 1
ATOM 730 C CA . ILE A 1 90 ? -3.076 -40.344 -2.6 1 93.38 90 ILE A CA 1
ATOM 731 C C . ILE A 1 90 ? -4.168 -40.656 -3.615 1 93.38 90 ILE A C 1
ATOM 733 O O . ILE A 1 90 ? -3.951 -40.562 -4.824 1 93.38 90 ILE A O 1
ATOM 737 N N . PRO A 1 91 ? -5.297 -41.094 -3.154 1 94.94 91 PRO A N 1
ATOM 738 C CA . PRO A 1 91 ? -6.414 -41.312 -4.074 1 94.94 91 PRO A CA 1
ATOM 739 C C . PRO A 1 91 ? -6.93 -40 -4.695 1 94.94 91 PRO A C 1
ATOM 741 O O . PRO A 1 91 ? -6.605 -38.906 -4.215 1 94.94 91 PRO A O 1
ATOM 744 N N . PRO A 1 92 ? -7.727 -40.156 -5.734 1 95.12 92 PRO A N 1
ATOM 745 C CA . PRO A 1 92 ? -8.289 -38.969 -6.379 1 95.12 92 PRO A CA 1
ATOM 746 C C . PRO A 1 92 ? -9.07 -38.094 -5.41 1 95.12 92 PRO A C 1
ATOM 748 O O . PRO A 1 92 ? -9.812 -38.594 -4.566 1 95.12 92 PRO A O 1
ATOM 751 N N . PHE A 1 93 ? -8.828 -36.812 -5.48 1 96.19 93 PHE A N 1
ATOM 752 C CA . PHE A 1 93 ? -9.586 -35.844 -4.695 1 96.19 93 PHE A CA 1
ATOM 753 C C . PHE A 1 93 ? -9.367 -34.438 -5.223 1 96.19 93 PHE A C 1
ATOM 755 O O . PHE A 1 93 ? -8.5 -34.188 -6.07 1 96.19 93 PHE A O 1
ATOM 762 N N . LEU A 1 94 ? -10.148 -33.531 -4.844 1 97.56 94 LEU A N 1
ATOM 763 C CA . LEU A 1 94 ? -9.969 -32.094 -5.031 1 97.56 94 LEU A CA 1
ATOM 764 C C . LEU A 1 94 ? -9.711 -31.406 -3.699 1 97.56 94 LEU A C 1
ATOM 766 O O . LEU A 1 94 ? -10.555 -31.438 -2.799 1 97.56 94 LEU A O 1
ATOM 770 N N . ALA A 1 95 ? -8.555 -30.75 -3.672 1 97.56 95 ALA A N 1
ATOM 771 C CA . ALA A 1 95 ? -8.141 -30.141 -2.416 1 97.56 95 ALA A CA 1
ATOM 772 C C . ALA A 1 95 ? -9.117 -29.047 -1.991 1 97.56 95 ALA A C 1
ATOM 774 O O . ALA A 1 95 ? -9.609 -28.281 -2.826 1 97.56 95 ALA A O 1
ATOM 775 N N . TYR A 1 96 ? -9.469 -28.984 -0.638 1 97.38 96 TYR A N 1
ATOM 776 C CA . TYR A 1 96 ? -10.258 -28 0.09 1 97.38 96 TYR A CA 1
ATOM 777 C C . TYR A 1 96 ? -11.75 -28.219 -0.129 1 97.38 96 TYR A C 1
ATOM 779 O O . TYR A 1 96 ? -12.578 -27.469 0.404 1 97.38 96 TYR A O 1
ATOM 787 N N . SER A 1 97 ? -12.094 -29.219 -0.921 1 97.69 97 SER A N 1
ATOM 788 C CA . SER A 1 97 ? -13.508 -29.578 -0.981 1 97.69 97 SER A CA 1
ATOM 789 C C . SER A 1 97 ? -14.086 -29.797 0.415 1 97.69 97 SER A C 1
ATOM 791 O O . SER A 1 97 ? -13.438 -30.391 1.275 1 97.69 97 SER A O 1
ATOM 793 N N . PRO A 1 98 ? -15.25 -29.219 0.66 1 96.81 98 PRO A N 1
ATOM 794 C CA . PRO A 1 98 ? -15.883 -29.625 1.92 1 96.81 98 PRO A CA 1
ATOM 795 C C . PRO A 1 98 ? -16.328 -31.094 1.909 1 96.81 98 PRO A C 1
ATOM 797 O O . PRO A 1 98 ? -16.703 -31.609 0.856 1 96.81 98 PRO A O 1
ATOM 800 N N . SER A 1 99 ? -16.266 -31.703 3.068 1 96.5 99 SER A N 1
ATOM 801 C CA . SER A 1 99 ? -16.891 -33 3.207 1 96.5 99 SER A CA 1
ATOM 802 C C . SER A 1 99 ? -18.406 -32.938 3.1 1 96.5 99 SER A C 1
ATOM 804 O O . SER A 1 99 ? -19 -31.891 3.434 1 96.5 99 SER A O 1
ATOM 806 N N . GLY A 1 100 ? -18.953 -33.938 2.52 1 97.12 100 GLY A N 1
ATOM 807 C CA . GLY A 1 100 ? -20.391 -33.938 2.391 1 97.12 100 GLY A CA 1
ATOM 808 C C . GLY A 1 100 ? -20.938 -35.219 1.768 1 97.12 100 GLY A C 1
ATOM 809 O O . GLY A 1 100 ? -20.188 -35.969 1.138 1 97.12 100 GLY A O 1
ATOM 810 N N . ASN A 1 101 ? -22.172 -35.5 2.074 1 97.69 101 ASN A N 1
ATOM 811 C CA . ASN A 1 101 ? -22.984 -36.531 1.47 1 97.69 101 ASN A CA 1
ATOM 812 C C . ASN A 1 101 ? -24.25 -35.969 0.818 1 97.69 101 ASN A C 1
ATOM 814 O O . ASN A 1 101 ? -25.25 -35.75 1.496 1 97.69 101 ASN A O 1
ATOM 818 N N . VAL A 1 102 ? -24.219 -35.812 -0.524 1 98.25 102 VAL A N 1
ATOM 819 C CA . VAL A 1 102 ? -25.312 -35.156 -1.21 1 98.25 102 VAL A CA 1
ATOM 820 C C . VAL A 1 102 ? -25.875 -36.094 -2.291 1 98.25 102 VAL A C 1
ATOM 822 O O . VAL A 1 102 ? -25.156 -36.906 -2.863 1 98.25 102 VAL A O 1
ATOM 825 N N . THR A 1 103 ? -27.141 -35.969 -2.514 1 98.12 103 THR A N 1
ATOM 826 C CA . THR A 1 103 ? -27.844 -36.75 -3.533 1 98.12 103 THR A CA 1
ATOM 827 C C . THR A 1 103 ? -28.766 -35.844 -4.344 1 98.12 103 THR A C 1
ATOM 829 O O . THR A 1 103 ? -29.5 -35.031 -3.777 1 98.12 103 THR A O 1
ATOM 832 N N . GLY A 1 104 ? -28.656 -35.938 -5.664 1 97.94 104 GLY A N 1
ATOM 833 C CA . GLY A 1 104 ? -29.516 -35.156 -6.527 1 97.94 104 GLY A CA 1
ATOM 834 C C . GLY A 1 104 ? -29.469 -35.594 -7.98 1 97.94 104 GLY A C 1
ATOM 835 O O . GLY A 1 104 ? -28.656 -36.438 -8.344 1 97.94 104 GLY A O 1
ATOM 836 N N . ASP A 1 105 ? -30.375 -35 -8.789 1 98.25 105 ASP A N 1
ATOM 837 C CA . ASP A 1 105 ? -30.375 -35.25 -10.227 1 98.25 105 ASP A CA 1
ATOM 838 C C . ASP A 1 105 ? -29.141 -34.656 -10.891 1 98.25 105 ASP A C 1
ATOM 840 O O . ASP A 1 105 ? -28.719 -33.531 -10.555 1 98.25 105 ASP A O 1
ATOM 844 N N . PRO A 1 106 ? -28.484 -35.438 -11.75 1 98.62 106 PRO A N 1
ATOM 845 C CA . PRO A 1 106 ? -27.312 -34.875 -12.438 1 98.62 106 PRO A CA 1
ATOM 846 C C . PRO A 1 106 ? -27.688 -33.875 -13.523 1 98.62 106 PRO A C 1
ATOM 848 O O . PRO A 1 106 ? -28.734 -34 -14.172 1 98.62 106 PRO A O 1
ATOM 851 N N . VAL A 1 107 ? -26.922 -32.875 -13.664 1 98.81 107 VAL A N 1
ATOM 852 C CA . VAL A 1 107 ? -26.984 -31.906 -14.75 1 98.81 107 VAL A CA 1
ATOM 853 C C . VAL A 1 107 ? -25.609 -31.766 -15.398 1 98.81 107 VAL A C 1
ATOM 855 O O . VAL A 1 107 ? -24.594 -31.609 -14.703 1 98.81 107 VAL A O 1
ATOM 858 N N . TYR A 1 108 ? -25.516 -31.859 -16.719 1 98.75 108 TYR A N 1
ATOM 859 C CA . TYR A 1 108 ? -24.281 -31.641 -17.453 1 98.75 108 TYR A CA 1
ATOM 860 C C . TYR A 1 108 ? -24.094 -30.156 -17.781 1 98.75 108 TYR A C 1
ATOM 862 O O . TYR A 1 108 ? -24.938 -29.562 -18.469 1 98.75 108 TYR A O 1
ATOM 870 N N . ALA A 1 109 ? -22.953 -29.625 -17.328 1 98.25 109 ALA A N 1
ATOM 871 C CA . ALA A 1 109 ? -22.766 -28.188 -17.453 1 98.25 109 ALA A CA 1
ATOM 872 C C . ALA A 1 109 ? -21.484 -27.859 -18.234 1 98.25 109 ALA A C 1
ATOM 874 O O . ALA A 1 109 ? -20.797 -26.891 -17.922 1 98.25 109 ALA A O 1
ATOM 875 N N . ASN A 1 110 ? -21.078 -28.625 -19.156 1 97.62 110 ASN A N 1
ATOM 876 C CA . ASN A 1 110 ? -19.953 -28.359 -20.047 1 97.62 110 ASN A CA 1
ATOM 877 C C . ASN A 1 110 ? -18.688 -28.016 -19.266 1 97.62 110 ASN A C 1
ATOM 879 O O . ASN A 1 110 ? -18.25 -28.797 -18.422 1 97.62 110 ASN A O 1
ATOM 883 N N . TYR A 1 111 ? -18.141 -26.781 -19.391 1 95.44 111 TYR A N 1
ATOM 884 C CA . TYR A 1 111 ? -16.891 -26.422 -18.734 1 95.44 111 TYR A CA 1
ATOM 885 C C . TYR A 1 111 ? -17.141 -25.688 -17.422 1 95.44 111 TYR A C 1
ATOM 887 O O . TYR A 1 111 ? -16.203 -25.203 -16.781 1 95.44 111 TYR A O 1
ATOM 895 N N . GLY A 1 112 ? -18.344 -25.594 -17.047 1 95.5 112 GLY A N 1
ATOM 896 C CA . GLY A 1 112 ? -18.688 -24.969 -15.781 1 95.5 112 GLY A CA 1
ATOM 897 C C . GLY A 1 112 ? -18.391 -23.484 -15.742 1 95.5 112 GLY A C 1
ATOM 898 O O . GLY A 1 112 ? -18.109 -22.922 -14.68 1 95.5 112 GLY A O 1
ATOM 899 N N . ARG A 1 113 ? -18.406 -22.781 -16.891 1 93.38 113 ARG A N 1
ATOM 900 C CA . ARG A 1 113 ? -18.25 -21.328 -16.969 1 93.38 113 ARG A CA 1
ATOM 901 C C . ARG A 1 113 ? -19.562 -20.625 -16.641 1 93.38 113 ARG A C 1
ATOM 903 O O . ARG A 1 113 ? -20.641 -21.234 -16.688 1 93.38 113 ARG A O 1
ATOM 910 N N . VAL A 1 114 ? -19.453 -19.406 -16.328 1 90 114 VAL A N 1
ATOM 911 C CA . VAL A 1 114 ? -20.656 -18.641 -16.031 1 90 114 VAL A CA 1
ATOM 912 C C . VAL A 1 114 ? -21.625 -18.703 -17.219 1 90 114 VAL A C 1
ATOM 914 O O . VAL A 1 114 ? -22.828 -18.906 -17.031 1 90 114 VAL A O 1
ATOM 917 N N . GLU A 1 115 ? -21.047 -18.562 -18.438 1 90.56 115 GLU A N 1
ATOM 918 C CA . GLU A 1 115 ? -21.875 -18.594 -19.641 1 90.56 115 GLU A CA 1
ATOM 919 C C . GLU A 1 115 ? -22.562 -19.938 -19.812 1 90.56 115 GLU A C 1
ATOM 921 O O . GLU A 1 115 ? -23.672 -20.016 -20.328 1 90.56 115 GLU A O 1
ATOM 926 N N . ASP A 1 116 ? -21.953 -21.031 -19.391 1 95.25 116 ASP A N 1
ATOM 927 C CA . ASP A 1 116 ? -22.547 -22.359 -19.469 1 95.25 116 ASP A CA 1
ATOM 928 C C . ASP A 1 116 ? -23.781 -22.469 -18.562 1 95.25 116 ASP A C 1
ATOM 930 O O . ASP A 1 116 ? -24.812 -23 -18.969 1 95.25 116 ASP A O 1
ATOM 934 N N . PHE A 1 117 ? -23.688 -21.953 -17.391 1 96.06 117 PHE A N 1
ATOM 935 C CA . PHE A 1 117 ? -24.812 -22 -16.453 1 96.06 117 PHE A CA 1
ATOM 936 C C . PHE A 1 117 ? -25.938 -21.078 -16.906 1 96.06 117 PHE A C 1
ATOM 938 O O . PHE A 1 117 ? -27.109 -21.422 -16.734 1 96.06 117 PHE A O 1
ATOM 945 N N . LYS A 1 118 ? -25.516 -19.953 -17.469 1 93.88 118 LYS A N 1
ATOM 946 C CA . LYS A 1 118 ? -26.547 -19.078 -18.016 1 93.88 118 LYS A CA 1
ATOM 947 C C . LYS A 1 118 ? -27.297 -19.766 -19.156 1 93.88 118 LYS A C 1
ATOM 949 O O . LYS A 1 118 ? -28.516 -19.625 -19.266 1 93.88 118 LYS A O 1
ATOM 954 N N . HIS A 1 119 ? -26.578 -20.406 -19.984 1 95.81 119 HIS A N 1
ATOM 955 C CA . HIS A 1 119 ? -27.203 -21.156 -21.078 1 95.81 119 HIS A CA 1
ATOM 956 C C . HIS A 1 119 ? -28.188 -22.188 -20.547 1 95.81 119 HIS A C 1
ATOM 958 O O . HIS A 1 119 ? -29.281 -22.344 -21.094 1 95.81 119 HIS A O 1
ATOM 964 N N . LEU A 1 120 ? -27.828 -22.953 -19.562 1 97.81 120 LEU A N 1
ATOM 965 C CA . LEU A 1 120 ? -28.703 -23.953 -18.953 1 97.81 120 LEU A CA 1
ATOM 966 C C . LEU A 1 120 ? -30 -23.312 -18.453 1 97.81 120 LEU A C 1
ATOM 968 O O . LEU A 1 120 ? -31.094 -23.781 -18.781 1 97.81 120 LEU A O 1
ATOM 972 N N . LEU A 1 121 ? -29.875 -22.234 -17.766 1 95.94 121 LEU A N 1
ATOM 973 C CA . LEU A 1 121 ? -31.031 -21.531 -17.234 1 95.94 121 LEU A CA 1
ATOM 974 C C . LEU A 1 121 ? -31.938 -21.031 -18.344 1 95.94 121 LEU A C 1
ATOM 976 O O . LEU A 1 121 ? -33.156 -21.156 -18.266 1 95.94 121 LEU A O 1
ATOM 980 N N . SER A 1 122 ? -31.328 -20.469 -19.344 1 95.56 122 SER A N 1
ATOM 981 C CA . SER A 1 122 ? -32.094 -19.906 -20.469 1 95.56 122 SER A CA 1
ATOM 982 C C . SER A 1 122 ? -32.812 -21 -21.219 1 95.56 122 SER A C 1
ATOM 984 O O . SER A 1 122 ? -33.812 -20.734 -21.906 1 95.56 122 SER A O 1
ATOM 986 N N . ASN A 1 123 ? -32.375 -22.234 -21.125 1 95.19 123 ASN A N 1
ATOM 987 C CA . ASN A 1 123 ? -33 -23.344 -21.828 1 95.19 123 ASN A CA 1
ATOM 988 C C . ASN A 1 123 ? -33.812 -24.203 -20.875 1 95.19 123 ASN A C 1
ATOM 990 O O . ASN A 1 123 ? -34.094 -25.375 -21.172 1 95.19 123 ASN A O 1
ATOM 994 N N . GLY A 1 124 ? -34.062 -23.641 -19.688 1 95.12 124 GLY A N 1
ATOM 995 C CA . GLY A 1 124 ? -35.031 -24.234 -18.766 1 95.12 124 GLY A CA 1
ATOM 996 C C . GLY A 1 124 ? -34.438 -25.328 -17.906 1 95.12 124 GLY A C 1
ATOM 997 O O . GLY A 1 124 ? -35.156 -26.094 -17.266 1 95.12 124 GLY A O 1
ATOM 998 N N . VAL A 1 125 ? -33.156 -25.531 -17.906 1 97.19 125 VAL A N 1
ATOM 999 C CA . VAL A 1 125 ? -32.531 -26.547 -17.078 1 97.19 125 VAL A CA 1
ATOM 1000 C C . VAL A 1 125 ? -32.094 -25.906 -15.75 1 97.19 125 VAL A C 1
ATOM 1002 O O . VAL A 1 125 ? -31.156 -25.109 -15.711 1 97.19 125 VAL A O 1
ATOM 1005 N N . GLN A 1 126 ? -32.688 -26.328 -14.688 1 93.56 126 GLN A N 1
ATOM 1006 C CA . GLN A 1 126 ? -32.406 -25.797 -13.359 1 93.56 126 GLN A CA 1
ATOM 1007 C C . GLN A 1 126 ? -31.266 -26.578 -12.695 1 93.56 126 GLN A C 1
ATOM 1009 O O . GLN A 1 126 ? -31.234 -27.812 -12.758 1 93.56 126 GLN A O 1
ATOM 1014 N N . VAL A 1 127 ? -30.406 -25.859 -12.078 1 96.88 127 VAL A N 1
ATOM 1015 C CA . VAL A 1 127 ? -29.219 -26.438 -11.461 1 96.88 127 VAL A CA 1
ATOM 1016 C C . VAL A 1 127 ? -29.406 -26.5 -9.945 1 96.88 127 VAL A C 1
ATOM 1018 O O . VAL A 1 127 ? -28.719 -27.266 -9.266 1 96.88 127 VAL A O 1
ATOM 1021 N N . LYS A 1 128 ? -30.359 -25.781 -9.422 1 97.5 128 LYS A N 1
ATOM 1022 C CA . LYS A 1 128 ? -30.594 -25.734 -7.98 1 97.5 128 LYS A CA 1
ATOM 1023 C C . LYS A 1 128 ? -30.859 -27.125 -7.414 1 97.5 128 LYS A C 1
ATOM 1025 O O . LYS A 1 128 ? -31.672 -27.875 -7.945 1 97.5 128 LYS A O 1
ATOM 1030 N N . ASP A 1 129 ? -30.156 -27.438 -6.406 1 97.62 129 ASP A N 1
ATOM 1031 C CA . ASP A 1 129 ? -30.297 -28.672 -5.645 1 97.62 129 ASP A CA 1
ATOM 1032 C C . ASP A 1 129 ? -29.922 -29.891 -6.492 1 97.62 129 ASP A C 1
ATOM 1034 O O . ASP A 1 129 ? -30.422 -31 -6.27 1 97.62 129 ASP A O 1
ATOM 1038 N N . ARG A 1 130 ? -29.125 -29.656 -7.512 1 98.38 130 ARG A N 1
ATOM 1039 C CA . ARG A 1 130 ? -28.672 -30.719 -8.398 1 98.38 130 ARG A CA 1
ATOM 1040 C C . ARG A 1 130 ? -27.172 -30.969 -8.242 1 98.38 130 ARG A C 1
ATOM 1042 O O . ARG A 1 130 ? -26.469 -30.172 -7.609 1 98.38 130 ARG A O 1
ATOM 1049 N N . VAL A 1 131 ? -26.734 -32.125 -8.695 1 98.69 131 VAL A N 1
ATOM 1050 C CA . VAL A 1 131 ? -25.312 -32.406 -8.82 1 98.69 131 VAL A CA 1
ATOM 1051 C C . VAL A 1 131 ? -24.859 -32.125 -10.25 1 98.69 131 VAL A C 1
ATOM 1053 O O . VAL A 1 131 ? -25.359 -32.719 -11.203 1 98.69 131 VAL A O 1
ATOM 1056 N N . VAL A 1 132 ? -23.891 -31.281 -10.367 1 98.62 132 VAL A N 1
ATOM 1057 C CA . VAL A 1 132 ? -23.453 -30.875 -11.703 1 98.62 132 VAL A CA 1
ATOM 1058 C C . VAL A 1 132 ? -22.219 -31.688 -12.117 1 98.62 132 VAL A C 1
ATOM 1060 O O . VAL A 1 132 ? -21.344 -31.969 -11.289 1 98.62 132 VAL A O 1
ATOM 1063 N N . ILE A 1 133 ? -22.141 -32.125 -13.328 1 98.62 133 ILE A N 1
ATOM 1064 C CA . ILE A 1 133 ? -21 -32.781 -13.93 1 98.62 133 ILE A CA 1
ATOM 1065 C C . ILE A 1 133 ? -20.406 -31.891 -15.023 1 98.62 133 ILE A C 1
ATOM 1067 O O . ILE A 1 133 ? -21.125 -31.422 -15.906 1 98.62 133 ILE A O 1
ATOM 1071 N N . MET A 1 134 ? -19.094 -31.688 -14.93 1 98.44 134 MET A N 1
ATOM 1072 C CA . MET A 1 134 ? -18.422 -30.734 -15.805 1 98.44 134 MET A CA 1
ATOM 1073 C C . MET A 1 134 ? -17.156 -31.328 -16.391 1 98.44 134 MET A C 1
ATOM 1075 O O . MET A 1 134 ? -16.438 -32.062 -15.703 1 98.44 134 MET A O 1
ATOM 1079 N N . ARG A 1 135 ? -16.844 -31.031 -17.609 1 96.56 135 ARG A N 1
ATOM 1080 C CA . ARG A 1 135 ? -15.57 -31.438 -18.172 1 96.56 135 ARG A CA 1
ATOM 1081 C C . ARG A 1 135 ? -14.5 -30.375 -17.938 1 96.56 135 ARG A C 1
ATOM 1083 O O . ARG A 1 135 ? -14.766 -29.188 -18.062 1 96.56 135 ARG A O 1
ATOM 1090 N N . TYR A 1 136 ? -13.391 -30.812 -17.516 1 93.94 136 TYR A N 1
ATOM 1091 C CA . TYR A 1 136 ? -12.305 -29.891 -17.172 1 93.94 136 TYR A CA 1
ATOM 1092 C C . TYR A 1 136 ? -11.734 -29.25 -18.438 1 93.94 136 TYR A C 1
ATOM 1094 O O . TYR A 1 136 ? -11.477 -29.922 -19.438 1 93.94 136 TYR A O 1
ATOM 1102 N N . GLY A 1 137 ? -11.57 -27.938 -18.328 1 88 137 GLY A N 1
ATOM 1103 C CA . GLY A 1 137 ? -11.008 -27.156 -19.406 1 88 137 GLY A CA 1
ATOM 1104 C C . GLY A 1 137 ? -11.586 -25.75 -19.484 1 88 137 GLY A C 1
ATOM 1105 O O . GLY A 1 137 ? -12.672 -25.484 -18.969 1 88 137 GLY A O 1
ATOM 1106 N N . ARG A 1 138 ? -10.852 -24.828 -19.922 1 85.31 138 ARG A N 1
ATOM 1107 C CA . ARG A 1 138 ? -11.242 -23.469 -20.25 1 85.31 138 ARG A CA 1
ATOM 1108 C C . ARG A 1 138 ? -11.531 -22.641 -19 1 85.31 138 ARG A C 1
ATOM 1110 O O . ARG A 1 138 ? -11.828 -21.453 -19.078 1 85.31 138 ARG A O 1
ATOM 1117 N N . ALA A 1 139 ? -11.594 -23.297 -17.875 1 85.75 139 ALA A N 1
ATOM 1118 C CA . ALA A 1 139 ? -11.797 -22.594 -16.609 1 85.75 139 ALA A CA 1
ATOM 1119 C C . ALA A 1 139 ? -10.977 -23.219 -15.492 1 85.75 139 ALA A C 1
ATOM 1121 O O . ALA A 1 139 ? -10.656 -24.422 -15.547 1 85.75 139 ALA A O 1
ATOM 1122 N N . TYR A 1 140 ? -10.656 -22.422 -14.57 1 88.44 140 TYR A N 1
ATOM 1123 C CA . TYR A 1 140 ? -9.961 -22.891 -13.375 1 88.44 140 TYR A CA 1
ATOM 1124 C C . TYR A 1 140 ? -10.883 -23.75 -12.508 1 88.44 140 TYR A C 1
ATOM 1126 O O . TYR A 1 140 ? -12.062 -23.422 -12.344 1 88.44 140 TYR A O 1
ATOM 1134 N N . ARG A 1 141 ? -10.43 -24.812 -11.961 1 92.44 141 ARG A N 1
ATOM 1135 C CA . ARG A 1 141 ? -11.211 -25.766 -11.188 1 92.44 141 ARG A CA 1
ATOM 1136 C C . ARG A 1 141 ? -12 -25.078 -10.086 1 92.44 141 ARG A C 1
ATOM 1138 O O . ARG A 1 141 ? -13.188 -25.359 -9.891 1 92.44 141 ARG A O 1
ATOM 1145 N N . GLY A 1 142 ? -11.266 -24.203 -9.312 1 92.75 142 GLY A N 1
ATOM 1146 C CA . GLY A 1 142 ? -11.938 -23.484 -8.234 1 92.75 142 GLY A CA 1
ATOM 1147 C C . GLY A 1 142 ? -13.078 -22.609 -8.719 1 92.75 142 GLY A C 1
ATOM 1148 O O . GLY A 1 142 ? -14.109 -22.516 -8.062 1 92.75 142 GLY A O 1
ATOM 1149 N N . SER A 1 143 ? -12.953 -21.984 -9.836 1 91 143 SER A N 1
ATOM 1150 C CA . SER A 1 143 ? -14 -21.156 -10.422 1 91 143 SER A CA 1
ATOM 1151 C C . SER A 1 143 ? -15.188 -22 -10.867 1 91 143 SER A C 1
ATOM 1153 O O . SER A 1 143 ? -16.344 -21.578 -10.719 1 91 143 SER A O 1
ATOM 1155 N N . MET A 1 144 ? -14.891 -23.172 -11.445 1 94.31 144 MET A N 1
ATOM 1156 C CA . MET A 1 144 ? -15.953 -24.078 -11.875 1 94.31 144 MET A CA 1
ATOM 1157 C C . MET A 1 144 ? -16.875 -24.438 -10.703 1 94.31 144 MET A C 1
ATOM 1159 O O . MET A 1 144 ? -18.094 -24.312 -10.812 1 94.31 144 MET A O 1
ATOM 1163 N N . VAL A 1 145 ? -16.25 -24.797 -9.633 1 96.75 145 VAL A N 1
ATOM 1164 C CA . VAL A 1 145 ? -17 -25.219 -8.445 1 96.75 145 VAL A CA 1
ATOM 1165 C C . VAL A 1 145 ? -17.75 -24.031 -7.859 1 96.75 145 VAL A C 1
ATOM 1167 O O . VAL A 1 145 ? -18.891 -24.156 -7.445 1 96.75 145 VAL A O 1
ATOM 1170 N N . ALA A 1 146 ? -17.078 -22.906 -7.805 1 94 146 ALA A N 1
ATOM 1171 C CA . ALA A 1 146 ? -17.703 -21.688 -7.285 1 94 146 ALA A CA 1
ATOM 1172 C C . ALA A 1 146 ? -18.938 -21.312 -8.117 1 94 146 ALA A C 1
ATOM 1174 O O . ALA A 1 146 ? -19.953 -20.891 -7.574 1 94 146 ALA A O 1
ATOM 1175 N N . ASN A 1 147 ? -18.828 -21.391 -9.422 1 94.19 147 ASN A N 1
ATOM 1176 C CA . ASN A 1 147 ? -19.969 -21.109 -10.305 1 94.19 147 ASN A CA 1
ATOM 1177 C C . ASN A 1 147 ? -21.125 -22.078 -10.055 1 94.19 147 ASN A C 1
ATOM 1179 O O . ASN A 1 147 ? -22.281 -21.656 -10.008 1 94.19 147 ASN A O 1
ATOM 1183 N N . ALA A 1 148 ? -20.781 -23.344 -9.938 1 97.5 148 ALA A N 1
ATOM 1184 C CA . ALA A 1 148 ? -21.812 -24.328 -9.648 1 97.5 148 ALA A CA 1
ATOM 1185 C C . ALA A 1 148 ? -22.578 -23.969 -8.375 1 97.5 148 ALA A C 1
ATOM 1187 O O . ALA A 1 148 ? -23.812 -24 -8.352 1 97.5 148 ALA A O 1
ATOM 1188 N N . TYR A 1 149 ? -21.844 -23.641 -7.363 1 97.12 149 TYR A N 1
ATOM 1189 C CA . TYR A 1 149 ? -22.469 -23.219 -6.113 1 97.12 149 TYR A CA 1
ATOM 1190 C C . TYR A 1 149 ? -23.359 -21.984 -6.332 1 97.12 149 TYR A C 1
ATOM 1192 O O . TYR A 1 149 ? -24.484 -21.938 -5.832 1 97.12 149 TYR A O 1
ATOM 1200 N N . ARG A 1 150 ? -22.844 -20.984 -7.004 1 94.69 150 ARG A N 1
ATOM 1201 C CA . ARG A 1 150 ? -23.547 -19.734 -7.242 1 94.69 150 ARG A CA 1
ATOM 1202 C C . ARG A 1 150 ? -24.891 -19.969 -7.898 1 94.69 150 ARG A C 1
ATOM 1204 O O . ARG A 1 150 ? -25.859 -19.234 -7.648 1 94.69 150 ARG A O 1
ATOM 1211 N N . TYR A 1 151 ? -24.969 -20.984 -8.711 1 96.75 151 TYR A N 1
ATOM 1212 C CA . TYR A 1 151 ? -26.203 -21.25 -9.43 1 96.75 151 TYR A CA 1
ATOM 1213 C C . TYR A 1 151 ? -27.047 -22.312 -8.703 1 96.75 151 TYR A C 1
ATOM 1215 O O . TYR A 1 151 ? -28.047 -22.781 -9.242 1 96.75 151 TYR A O 1
ATOM 1223 N N . GLY A 1 152 ? -26.578 -22.734 -7.531 1 97.88 152 GLY A N 1
ATOM 1224 C CA . GLY A 1 152 ? -27.453 -23.453 -6.613 1 97.88 152 GLY A CA 1
ATOM 1225 C C . GLY A 1 152 ? -27.156 -24.938 -6.551 1 97.88 152 GLY A C 1
ATOM 1226 O O . GLY A 1 152 ? -27.875 -25.688 -5.895 1 97.88 152 GLY A O 1
ATOM 1227 N N . ALA A 1 153 ? -26.109 -25.438 -7.207 1 98.69 153 ALA A N 1
ATOM 1228 C CA . ALA A 1 153 ? -25.766 -26.859 -7.164 1 98.69 153 ALA A CA 1
ATOM 1229 C C . ALA A 1 153 ? -25.391 -27.297 -5.746 1 98.69 153 ALA A C 1
ATOM 1231 O O . ALA A 1 153 ? -24.906 -26.484 -4.953 1 98.69 153 ALA A O 1
ATOM 1232 N N . ILE A 1 154 ? -25.625 -28.516 -5.43 1 98.69 154 ILE A N 1
ATOM 1233 C CA . ILE A 1 154 ? -25.328 -29.016 -4.09 1 98.69 154 ILE A CA 1
ATOM 1234 C C . ILE A 1 154 ? -24.062 -29.891 -4.133 1 98.69 154 ILE A C 1
ATOM 1236 O O . ILE A 1 154 ? -23.531 -30.266 -3.088 1 98.69 154 ILE A O 1
ATOM 1240 N N . GLY A 1 155 ? -23.547 -30.219 -5.332 1 98.69 155 GLY A N 1
ATOM 1241 C CA . GLY A 1 155 ? -22.344 -30.969 -5.578 1 98.69 155 GLY A CA 1
ATOM 1242 C C . GLY A 1 155 ? -21.797 -30.797 -6.988 1 98.69 155 GLY A C 1
ATOM 1243 O O . GLY A 1 155 ? -22.547 -30.438 -7.902 1 98.69 155 GLY A O 1
ATOM 1244 N N . ALA A 1 156 ? -20.516 -31.062 -7.148 1 98.81 156 ALA A N 1
ATOM 1245 C CA . ALA A 1 156 ? -19.891 -30.875 -8.453 1 98.81 156 ALA A CA 1
ATOM 1246 C C . ALA A 1 156 ? -18.891 -31.984 -8.758 1 98.81 156 ALA A C 1
ATOM 1248 O O . ALA A 1 156 ? -18.047 -32.312 -7.922 1 98.81 156 ALA A O 1
ATOM 1249 N N . LEU A 1 157 ? -18.984 -32.562 -9.898 1 98.56 157 LEU A N 1
ATOM 1250 C CA . LEU A 1 157 ? -18.031 -33.531 -10.43 1 98.56 157 LEU A CA 1
ATOM 1251 C C . LEU A 1 157 ? -17.297 -32.969 -11.633 1 98.56 157 LEU A C 1
ATOM 1253 O O . LEU A 1 157 ? -17.906 -32.344 -12.516 1 98.56 157 LEU A O 1
ATOM 1257 N N . ILE A 1 158 ? -16.047 -33.156 -11.617 1 98.38 158 ILE A N 1
ATOM 1258 C CA . ILE A 1 158 ? -15.211 -32.719 -12.727 1 98.38 158 ILE A CA 1
ATOM 1259 C C . ILE A 1 158 ? -14.508 -33.906 -13.344 1 98.38 158 ILE A C 1
ATOM 1261 O O . ILE A 1 158 ? -14.008 -34.781 -12.625 1 98.38 158 ILE A O 1
ATOM 1265 N N . TYR A 1 159 ? -14.516 -34 -14.633 1 97.75 159 TYR A N 1
ATOM 1266 C CA . TYR A 1 159 ? -13.812 -35.094 -15.281 1 97.75 159 TYR A CA 1
ATOM 1267 C C . TYR A 1 159 ? -13 -34.625 -16.469 1 97.75 159 TYR A C 1
ATOM 1269 O O . TYR A 1 159 ? -13.211 -33.5 -16.953 1 97.75 159 TYR A O 1
ATOM 1277 N N . THR A 1 160 ? -12.023 -35.438 -16.953 1 95.75 160 THR A N 1
ATOM 1278 C CA . THR A 1 160 ? -11.133 -35.125 -18.062 1 95.75 160 THR A CA 1
ATOM 1279 C C . THR A 1 160 ? -11.633 -35.75 -19.359 1 95.75 160 THR A C 1
ATOM 1281 O O . THR A 1 160 ? -11.25 -36.875 -19.688 1 95.75 160 THR A O 1
ATOM 1284 N N . ASP A 1 161 ? -12.312 -35 -20.094 1 96.38 161 ASP A N 1
ATOM 1285 C CA . ASP A 1 161 ? -12.961 -35.531 -21.297 1 96.38 161 ASP A CA 1
ATOM 1286 C C . ASP A 1 161 ? -11.93 -35.969 -22.328 1 96.38 161 ASP A C 1
ATOM 1288 O O . ASP A 1 161 ? -10.922 -35.281 -22.531 1 96.38 161 ASP A O 1
ATOM 1292 N N . PRO A 1 162 ? -12.211 -37.062 -23.062 1 95.38 162 PRO A N 1
ATOM 1293 C CA . PRO A 1 162 ? -11.242 -37.594 -24.031 1 95.38 162 PRO A CA 1
ATOM 1294 C C . PRO A 1 162 ? -11 -36.656 -25.203 1 95.38 162 PRO A C 1
ATOM 1296 O O . PRO A 1 162 ? -9.984 -36.781 -25.891 1 95.38 162 PRO A O 1
ATOM 1299 N N . LYS A 1 163 ? -11.891 -35.75 -25.391 1 93.38 163 LYS A N 1
ATOM 1300 C CA . LYS A 1 163 ? -11.672 -34.781 -26.453 1 93.38 163 LYS A CA 1
ATOM 1301 C C . LYS A 1 163 ? -10.32 -34.094 -26.312 1 93.38 163 LYS A C 1
ATOM 1303 O O . LYS A 1 163 ? -9.648 -33.844 -27.312 1 93.38 163 LYS A O 1
ATOM 1308 N N . LYS A 1 164 ? -9.922 -33.906 -25.141 1 90.19 164 LYS A N 1
ATOM 1309 C CA . LYS A 1 164 ? -8.648 -33.25 -24.875 1 90.19 164 LYS A CA 1
ATOM 1310 C C . LYS A 1 164 ? -7.594 -34.25 -24.391 1 90.19 164 LYS A C 1
ATOM 1312 O O . LYS A 1 164 ? -6.406 -34.094 -24.703 1 90.19 164 LYS A O 1
ATOM 1317 N N . TYR A 1 165 ? -7.957 -35.312 -23.766 1 93.94 165 TYR A N 1
ATOM 1318 C CA . TYR A 1 165 ? -6.988 -36.094 -22.984 1 93.94 165 TYR A CA 1
ATOM 1319 C C . TYR A 1 165 ? -6.77 -37.469 -23.609 1 93.94 165 TYR A C 1
ATOM 1321 O O . TYR A 1 165 ? -5.84 -38.188 -23.234 1 93.94 165 TYR A O 1
ATOM 1329 N N . ALA A 1 166 ? -7.551 -37.844 -24.562 1 94.69 166 ALA A N 1
ATOM 1330 C CA . ALA A 1 166 ? -7.422 -39.062 -25.359 1 94.69 166 ALA A CA 1
ATOM 1331 C C . ALA A 1 166 ? -8.141 -38.938 -26.703 1 94.69 166 ALA A C 1
ATOM 1333 O O . ALA A 1 166 ? -9 -39.75 -27.031 1 94.69 166 ALA A O 1
ATOM 1334 N N . PRO A 1 167 ? -7.688 -38 -27.5 1 91.69 167 PRO A N 1
ATOM 1335 C CA . PRO A 1 167 ? -8.445 -37.625 -28.688 1 91.69 167 PRO A CA 1
ATOM 1336 C C . PRO A 1 167 ? -8.438 -38.719 -29.766 1 91.69 167 PRO A C 1
ATOM 1338 O O . PRO A 1 167 ? -9.289 -38.719 -30.656 1 91.69 167 PRO A O 1
ATOM 1341 N N . TYR A 1 168 ? -7.605 -39.688 -29.719 1 93.12 168 TYR A N 1
ATOM 1342 C CA . TYR A 1 168 ? -7.453 -40.656 -30.781 1 93.12 168 TYR A CA 1
ATOM 1343 C C . TYR A 1 168 ? -8.062 -42 -30.391 1 93.12 168 TYR A C 1
ATOM 1345 O O . TYR A 1 168 ? -7.922 -43 -31.125 1 93.12 168 TYR A O 1
ATOM 1353 N N . GLY A 1 169 ? -8.609 -42.031 -29.266 1 94.5 169 GLY A N 1
ATOM 1354 C CA . GLY A 1 169 ? -9.25 -43.25 -28.781 1 94.5 169 GLY A CA 1
ATOM 1355 C C . GLY A 1 169 ? -9.102 -43.438 -27.281 1 94.5 169 GLY A C 1
ATOM 1356 O O . GLY A 1 169 ? -8.141 -42.969 -26.688 1 94.5 169 GLY A O 1
ATOM 1357 N N . THR A 1 170 ? -9.977 -44.281 -26.75 1 96.44 170 THR A N 1
ATOM 1358 C CA . THR A 1 170 ? -9.977 -44.469 -25.312 1 96.44 170 THR A CA 1
ATOM 1359 C C . THR A 1 170 ? -9.594 -45.906 -24.953 1 96.44 170 THR A C 1
ATOM 1361 O O . THR A 1 170 ? -9.539 -46.25 -23.781 1 96.44 170 THR A O 1
ATOM 1364 N N . ASP A 1 171 ? -9.281 -46.656 -25.953 1 95.56 171 ASP A N 1
ATOM 1365 C CA . ASP A 1 171 ? -8.867 -48.031 -25.703 1 95.56 171 ASP A CA 1
ATOM 1366 C C . ASP A 1 171 ? -7.426 -48.094 -25.203 1 95.56 171 ASP A C 1
ATOM 1368 O O . ASP A 1 171 ? -6.672 -47.125 -25.344 1 95.56 171 ASP A O 1
ATOM 1372 N N . LEU A 1 172 ? -7.145 -49.188 -24.641 1 94.69 172 LEU A N 1
ATOM 1373 C CA . LEU A 1 172 ? -5.812 -49.375 -24.078 1 94.69 172 LEU A CA 1
ATOM 1374 C C . LEU A 1 172 ? -4.738 -49.156 -25.141 1 94.69 172 LEU A C 1
ATOM 1376 O O . LEU A 1 172 ? -3.648 -48.688 -24.828 1 94.69 172 LEU A O 1
ATOM 1380 N N . ALA A 1 173 ? -5.02 -49.469 -26.359 1 96.5 173 ALA A N 1
ATOM 1381 C CA . ALA A 1 173 ? -4.07 -49.312 -27.453 1 96.5 173 ALA A CA 1
ATOM 1382 C C . ALA A 1 173 ? -3.793 -47.844 -27.719 1 96.5 173 ALA A C 1
ATOM 1384 O O . ALA A 1 173 ? -2.736 -47.469 -28.25 1 96.5 173 ALA A O 1
ATOM 1385 N N . ASP A 1 174 ? -4.73 -47 -27.312 1 96.56 174 ASP A N 1
ATOM 1386 C CA . ASP A 1 174 ? -4.66 -45.562 -27.656 1 96.56 174 ASP A CA 1
ATOM 1387 C C . ASP A 1 174 ? -4.266 -44.719 -26.453 1 96.56 174 ASP A C 1
ATOM 1389 O O . ASP A 1 174 ? -4.117 -43.5 -26.562 1 96.56 174 ASP A O 1
ATOM 1393 N N . THR A 1 175 ? -4.098 -45.344 -25.328 1 97.31 175 THR A N 1
ATOM 1394 C CA . THR A 1 175 ? -3.83 -44.594 -24.094 1 97.31 175 THR A CA 1
ATOM 1395 C C . THR A 1 175 ? -2.629 -45.188 -23.359 1 97.31 175 THR A C 1
ATOM 1397 O O . THR A 1 175 ? -2.033 -46.188 -23.828 1 97.31 175 THR A O 1
ATOM 1400 N N . PHE A 1 176 ? -2.131 -44.5 -22.344 1 97.25 176 PHE A N 1
ATOM 1401 C CA . PHE A 1 176 ? -1.061 -45 -21.484 1 97.25 176 PHE A CA 1
ATOM 1402 C C . PHE A 1 176 ? -1.411 -46.375 -20.938 1 97.25 176 PHE A C 1
ATOM 1404 O O . PHE A 1 176 ? -2.549 -46.625 -20.531 1 97.25 176 PHE A O 1
ATOM 1411 N N . PRO A 1 177 ? -0.468 -47.312 -20.969 1 96.94 177 PRO A N 1
ATOM 1412 C CA . PRO A 1 177 ? 0.977 -47.156 -21.141 1 96.94 177 PRO A CA 1
ATOM 1413 C C . PRO A 1 177 ? 1.418 -47.312 -22.594 1 96.94 177 PRO A C 1
ATOM 1415 O O . PRO A 1 177 ? 2.617 -47.281 -22.891 1 96.94 177 PRO A O 1
ATOM 1418 N N . ASN A 1 178 ? 0.498 -47.375 -23.516 1 96.94 178 ASN A N 1
ATOM 1419 C CA . ASN A 1 178 ? 0.875 -47.625 -24.891 1 96.94 178 ASN A CA 1
ATOM 1420 C C . ASN A 1 178 ? 1.092 -46.312 -25.656 1 96.94 178 ASN A C 1
ATOM 1422 O O . ASN A 1 178 ? 1.783 -46.281 -26.672 1 96.94 178 ASN A O 1
ATOM 1426 N N . THR A 1 179 ? 0.507 -45.312 -25.266 1 96 179 THR A N 1
ATOM 1427 C CA . THR A 1 179 ? 0.737 -43.969 -25.75 1 96 179 THR A CA 1
ATOM 1428 C C . THR A 1 179 ? 0.844 -43 -24.594 1 96 179 THR A C 1
ATOM 1430 O O . THR A 1 179 ? 0.723 -43.375 -23.438 1 96 179 THR A O 1
ATOM 1433 N N . TRP A 1 180 ? 1.038 -41.781 -24.922 1 94.69 180 TRP A N 1
ATOM 1434 C CA . TRP A 1 180 ? 1.228 -40.781 -23.859 1 94.69 180 TRP A CA 1
ATOM 1435 C C . TRP A 1 180 ? -0.112 -40.25 -23.375 1 94.69 180 TRP A C 1
ATOM 1437 O O . TRP A 1 180 ? -0.16 -39.438 -22.453 1 94.69 180 TRP A O 1
ATOM 1447 N N . TRP A 1 181 ? -1.266 -40.688 -23.969 1 95.56 181 TRP A N 1
ATOM 1448 C CA . TRP A 1 181 ? -2.586 -40.125 -23.672 1 95.56 181 TRP A CA 1
ATOM 1449 C C . TRP A 1 181 ? -3.148 -40.75 -22.391 1 95.56 181 TRP A C 1
ATOM 1451 O O . TRP A 1 181 ? -2.744 -41.844 -22 1 95.56 181 TRP A O 1
ATOM 1461 N N . LEU A 1 182 ? -4.035 -40.094 -21.75 1 97.12 182 LEU A N 1
ATOM 1462 C CA . LEU A 1 182 ? -4.578 -40.438 -20.453 1 97.12 182 LEU A CA 1
ATOM 1463 C C . LEU A 1 182 ? -5.504 -41.656 -20.562 1 97.12 182 LEU A C 1
ATOM 1465 O O . LEU A 1 182 ? -6.406 -41.688 -21.391 1 97.12 182 LEU A O 1
ATOM 1469 N N . PRO A 1 183 ? -5.266 -42.688 -19.75 1 97.81 183 PRO A N 1
ATOM 1470 C CA . PRO A 1 183 ? -6.242 -43.781 -19.703 1 97.81 183 PRO A CA 1
ATOM 1471 C C . PRO A 1 183 ? -7.539 -43.375 -19 1 97.81 183 PRO A C 1
ATOM 1473 O O . PRO A 1 183 ? -7.574 -42.375 -18.281 1 97.81 183 PRO A O 1
ATOM 1476 N N . GLY A 1 184 ? -8.57 -44.125 -19.203 1 97.75 184 GLY A N 1
ATOM 1477 C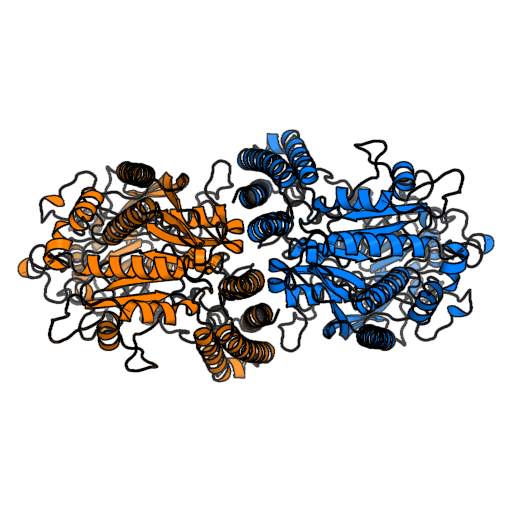 CA . GLY A 1 184 ? -9.922 -43.75 -18.828 1 97.75 184 GLY A CA 1
ATOM 1478 C C . GLY A 1 184 ? -10.117 -43.625 -17.328 1 97.75 184 GLY A C 1
ATOM 1479 O O . GLY A 1 184 ? -11.031 -42.938 -16.875 1 97.75 184 GLY A O 1
ATOM 1480 N N . ASP A 1 185 ? -9.305 -44.281 -16.578 1 96.94 185 ASP A N 1
ATOM 1481 C CA . ASP A 1 185 ? -9.438 -44.25 -15.125 1 96.94 185 ASP A CA 1
ATOM 1482 C C . ASP A 1 185 ? -8.539 -43.188 -14.516 1 96.94 185 ASP A C 1
ATOM 1484 O O . ASP A 1 185 ? -8.539 -42.969 -13.297 1 96.94 185 ASP A O 1
ATOM 1488 N N . GLY A 1 186 ? -7.73 -42.469 -15.352 1 97.44 186 GLY A N 1
ATOM 1489 C CA . GLY A 1 186 ? -6.891 -41.406 -14.852 1 97.44 186 GLY A CA 1
ATOM 1490 C C . GLY A 1 186 ? -7.684 -40.219 -14.305 1 97.44 186 GLY A C 1
ATOM 1491 O O . GLY A 1 186 ? -8.703 -39.844 -14.883 1 97.44 186 GLY A O 1
ATOM 1492 N N . VAL A 1 187 ? -7.273 -39.688 -13.133 1 97.44 187 VAL A N 1
ATOM 1493 C CA . VAL A 1 187 ? -7.996 -38.594 -12.484 1 97.44 187 VAL A CA 1
ATOM 1494 C C . VAL A 1 187 ? -7.039 -37.438 -12.172 1 97.44 187 VAL A C 1
ATOM 1496 O O . VAL A 1 187 ? -6.016 -37.656 -11.516 1 97.44 187 VAL A O 1
ATOM 1499 N N . GLN A 1 188 ? -7.363 -36.25 -12.656 1 96.44 188 GLN A N 1
ATOM 1500 C CA . GLN A 1 188 ? -6.562 -35.062 -12.406 1 96.44 188 GLN A CA 1
ATOM 1501 C C . GLN A 1 188 ? -6.902 -34.438 -11.047 1 96.44 188 GLN A C 1
ATOM 1503 O O . GLN A 1 188 ? -8.016 -33.969 -10.836 1 96.44 188 GLN A O 1
ATOM 1508 N N . ARG A 1 189 ? -5.953 -34.5 -10.133 1 96.75 189 ARG A N 1
ATOM 1509 C CA . ARG A 1 189 ? -6.082 -33.844 -8.836 1 96.75 189 ARG A CA 1
ATOM 1510 C C . ARG A 1 189 ? -5.809 -32.344 -8.961 1 96.75 189 ARG A C 1
ATOM 1512 O O . ARG A 1 189 ? -5.258 -31.891 -9.969 1 96.75 189 ARG A O 1
ATOM 1519 N N . GLY A 1 190 ? -6.195 -31.547 -7.938 1 96.19 190 GLY A N 1
ATOM 1520 C CA . GLY A 1 190 ? -5.914 -30.125 -7.945 1 96.19 190 GLY A CA 1
ATOM 1521 C C . GLY A 1 190 ? -6.598 -29.375 -6.816 1 96.19 190 GLY A C 1
ATOM 1522 O O . GLY A 1 190 ? -7.41 -29.953 -6.09 1 96.19 190 GLY A O 1
ATOM 1523 N N . THR A 1 191 ? -6.242 -28.156 -6.707 1 96.81 191 THR A N 1
ATOM 1524 C CA . THR A 1 191 ? -6.82 -27.297 -5.68 1 96.81 191 THR A CA 1
ATOM 1525 C C . THR A 1 191 ? -8.109 -26.656 -6.176 1 96.81 191 THR A C 1
ATOM 1527 O O . THR A 1 191 ? -8.289 -26.453 -7.379 1 96.81 191 THR A O 1
ATOM 1530 N N . THR A 1 192 ? -9.039 -26.375 -5.262 1 96.38 192 THR A N 1
ATOM 1531 C CA . THR A 1 192 ? -10.273 -25.672 -5.602 1 96.38 192 THR A CA 1
ATOM 1532 C C . THR A 1 192 ? -10.375 -24.359 -4.855 1 96.38 192 THR A C 1
ATOM 1534 O O . THR A 1 192 ? -11.438 -23.734 -4.812 1 96.38 192 THR A O 1
ATOM 1537 N N . LEU A 1 193 ? -9.242 -23.984 -4.25 1 93.44 193 LEU A N 1
ATOM 1538 C CA . LEU A 1 193 ? -9.195 -22.641 -3.699 1 93.44 193 LEU A CA 1
ATOM 1539 C C . LEU A 1 193 ? -9.461 -21.594 -4.785 1 93.44 193 LEU A C 1
ATOM 1541 O O . LEU A 1 193 ? -8.93 -21.703 -5.891 1 93.44 193 LEU A O 1
ATOM 1545 N N . ASN A 1 194 ? -10.367 -20.719 -4.457 1 87.75 194 ASN A N 1
ATOM 1546 C CA . ASN A 1 194 ? -10.711 -19.688 -5.434 1 87.75 194 ASN A CA 1
ATOM 1547 C C . ASN A 1 194 ? -10.508 -18.281 -4.863 1 87.75 194 ASN A C 1
ATOM 1549 O O . ASN A 1 194 ? -11.375 -17.75 -4.176 1 87.75 194 ASN A O 1
ATOM 1553 N N . GLY A 1 195 ? -9.477 -17.703 -5.027 1 77.44 195 GLY A N 1
ATOM 1554 C CA . GLY A 1 195 ? -9.172 -16.375 -4.496 1 77.44 195 GLY A CA 1
ATOM 1555 C C . GLY A 1 195 ? -7.684 -16.078 -4.461 1 77.44 195 GLY A C 1
ATOM 1556 O O . GLY A 1 195 ? -6.973 -16.328 -5.434 1 77.44 195 GLY A O 1
ATOM 1557 N N . TYR A 1 196 ? -7.172 -15.695 -3.336 1 79 196 TYR A N 1
ATOM 1558 C CA . TYR A 1 196 ? -5.805 -15.242 -3.115 1 79 196 TYR A CA 1
ATOM 1559 C C . TYR A 1 196 ? -4.871 -16.422 -2.873 1 79 196 TYR A C 1
ATOM 1561 O O . TYR A 1 196 ? -5.246 -17.391 -2.207 1 79 196 TYR A O 1
ATOM 1569 N N . PRO A 1 197 ? -3.756 -16.375 -3.531 1 92.31 197 PRO A N 1
ATOM 1570 C CA . PRO A 1 197 ? -2.793 -17.422 -3.199 1 92.31 197 PRO A CA 1
ATOM 1571 C C . PRO A 1 197 ? -2.301 -17.328 -1.756 1 92.31 197 PRO A C 1
ATOM 1573 O O . PRO A 1 197 ? -2.533 -16.328 -1.079 1 92.31 197 PRO A O 1
ATOM 1576 N N . GLY A 1 198 ? -1.707 -18.438 -1.323 1 95.69 198 GLY A N 1
ATOM 1577 C CA . GLY A 1 198 ? -1.187 -18.469 0.035 1 95.69 198 GLY A CA 1
ATOM 1578 C C . GLY A 1 198 ? -2.119 -19.156 1.013 1 95.69 198 GLY A C 1
ATOM 1579 O O . GLY A 1 198 ? -3.162 -19.688 0.62 1 95.69 198 GLY A O 1
ATOM 1580 N N . ASP A 1 199 ? -1.765 -19.203 2.258 1 97.5 199 ASP A N 1
ATOM 1581 C CA . ASP A 1 199 ? -2.576 -19.797 3.318 1 97.5 199 ASP A CA 1
ATOM 1582 C C . ASP A 1 199 ? -3.91 -19.062 3.461 1 97.5 199 ASP A C 1
ATOM 1584 O O . ASP A 1 199 ? -3.938 -17.859 3.748 1 97.5 199 ASP A O 1
ATOM 1588 N N . PRO A 1 200 ? -5.062 -19.797 3.33 1 96 200 PRO A N 1
ATOM 1589 C CA . PRO A 1 200 ? -6.363 -19.141 3.443 1 96 200 PRO A CA 1
ATOM 1590 C C . PRO A 1 200 ? -6.613 -18.562 4.832 1 96 200 PRO A C 1
ATOM 1592 O O . PRO A 1 200 ? -7.488 -17.703 5.004 1 96 200 PRO A O 1
ATOM 1595 N N . LEU A 1 201 ? -5.801 -19 5.809 1 96.81 201 LEU A N 1
ATOM 1596 C CA . LEU A 1 201 ? -6.031 -18.562 7.184 1 96.81 201 LEU A CA 1
ATOM 1597 C C . LEU A 1 201 ? -5.363 -17.219 7.453 1 96.81 201 LEU A C 1
ATOM 1599 O O . LEU A 1 201 ? -5.738 -16.516 8.391 1 96.81 201 LEU A O 1
ATOM 1603 N N . THR A 1 202 ? -4.363 -16.891 6.719 1 96.75 202 THR A N 1
ATOM 1604 C CA . THR A 1 202 ? -3.6 -15.68 6.996 1 96.75 202 THR A CA 1
ATOM 1605 C C . THR A 1 202 ? -3.455 -14.836 5.734 1 96.75 202 THR A C 1
ATOM 1607 O O . THR A 1 202 ? -2.342 -14.477 5.344 1 96.75 202 THR A O 1
ATOM 1610 N N . PRO A 1 203 ? -4.559 -14.461 5.113 1 93.81 203 PRO A N 1
ATOM 1611 C CA . PRO A 1 203 ? -4.461 -13.672 3.889 1 93.81 203 PRO A CA 1
ATOM 1612 C C . PRO A 1 203 ? -3.629 -12.406 4.07 1 93.81 203 PRO A C 1
ATOM 1614 O O . PRO A 1 203 ? -3.834 -11.656 5.031 1 93.81 203 PRO A O 1
ATOM 1617 N N . LEU A 1 204 ? -2.59 -12.188 3.209 1 93.31 204 LEU A N 1
ATOM 1618 C CA . LEU A 1 204 ? -1.759 -10.992 3.115 1 93.31 204 LEU A CA 1
ATOM 1619 C C . LEU A 1 204 ? -0.619 -11.047 4.129 1 93.31 204 LEU A C 1
ATOM 1621 O O . LEU A 1 204 ? 0.27 -10.188 4.113 1 93.31 204 LEU A O 1
ATOM 1625 N N . PHE A 1 205 ? -0.611 -12.047 5.066 1 96.69 205 PHE A N 1
ATOM 1626 C CA . PHE A 1 205 ? 0.415 -12.172 6.094 1 96.69 205 PHE A CA 1
ATOM 1627 C C . PHE A 1 205 ? 1.023 -13.57 6.082 1 96.69 205 PHE A C 1
ATOM 1629 O O . PHE A 1 205 ? 0.363 -14.539 5.699 1 96.69 205 PHE A O 1
ATOM 1636 N N . PRO A 1 206 ? 2.295 -13.656 6.465 1 98.06 206 PRO A N 1
ATOM 1637 C CA . PRO A 1 206 ? 2.891 -14.992 6.543 1 98.06 206 PRO A CA 1
ATOM 1638 C C . PRO A 1 206 ? 2.293 -15.836 7.664 1 98.06 206 PRO A C 1
ATOM 1640 O O . PRO A 1 206 ? 1.986 -15.312 8.742 1 98.06 206 PRO A O 1
ATOM 1643 N N . SER A 1 207 ? 2.148 -17.062 7.406 1 98.06 207 SER A N 1
ATOM 1644 C CA . SER A 1 207 ? 1.615 -18.016 8.375 1 98.06 207 SER A CA 1
ATOM 1645 C C . SER A 1 207 ? 2.684 -18.438 9.375 1 98.06 207 SER A C 1
ATOM 1647 O O . SER A 1 207 ? 3.094 -19.609 9.398 1 98.06 207 SER A O 1
ATOM 1649 N N . VAL A 1 208 ? 3.082 -17.562 10.234 1 97.69 208 VAL A N 1
ATOM 1650 C CA . VAL A 1 208 ? 4.109 -17.812 11.242 1 97.69 208 VAL A CA 1
ATOM 1651 C C . VAL A 1 208 ? 3.457 -17.938 12.617 1 97.69 208 VAL A C 1
ATOM 1653 O O . VAL A 1 208 ? 2.311 -17.531 12.812 1 97.69 208 VAL A O 1
ATOM 1656 N N . PRO A 1 209 ? 4.184 -18.531 13.617 1 95.81 209 PRO A N 1
ATOM 1657 C CA . PRO A 1 209 ? 3.611 -18.688 14.961 1 95.81 209 PRO A CA 1
ATOM 1658 C C . PRO A 1 209 ? 3.168 -17.359 15.57 1 95.81 209 PRO A C 1
ATOM 1660 O O . PRO A 1 209 ? 3.906 -16.375 15.508 1 95.81 209 PRO A O 1
ATOM 1663 N N . GLY A 1 210 ? 1.978 -17.359 16.062 1 96 210 GLY A N 1
ATOM 1664 C CA . GLY A 1 210 ? 1.456 -16.188 16.75 1 96 210 GLY A CA 1
ATOM 1665 C C . GLY A 1 210 ? 0.694 -15.25 15.836 1 96 210 GLY A C 1
ATOM 1666 O O . GLY A 1 210 ? 0.028 -14.328 16.297 1 96 210 GLY A O 1
ATOM 1667 N N . ALA A 1 211 ? 0.757 -15.422 14.555 1 97.25 211 ALA A N 1
ATOM 1668 C CA . ALA A 1 211 ? 0.017 -14.578 13.625 1 97.25 211 ALA A CA 1
ATOM 1669 C C . ALA A 1 211 ? -1.486 -14.82 13.742 1 97.25 211 ALA A C 1
ATOM 1671 O O . ALA A 1 211 ? -1.923 -15.93 14.039 1 97.25 211 ALA A O 1
ATOM 1672 N N . TYR A 1 212 ? -2.244 -13.758 13.508 1 97.06 212 TYR A N 1
ATOM 1673 C CA . TYR A 1 212 ? -3.699 -13.844 13.508 1 97.06 212 TYR A CA 1
ATOM 1674 C C . TYR A 1 212 ? -4.191 -14.773 12.398 1 97.06 212 TYR A C 1
ATOM 1676 O O . TYR A 1 212 ? -3.727 -14.688 11.258 1 97.06 212 TYR A O 1
ATOM 1684 N N . ARG A 1 213 ? -5.102 -15.711 12.727 1 96.94 213 ARG A N 1
ATOM 1685 C CA . ARG A 1 213 ? -5.699 -16.641 11.773 1 96.94 213 ARG A CA 1
ATOM 1686 C C . ARG A 1 213 ? -7.215 -16.484 11.727 1 96.94 213 ARG A C 1
ATOM 1688 O O . ARG A 1 213 ? -7.855 -16.281 12.758 1 96.94 213 ARG A O 1
ATOM 1695 N N . LEU A 1 214 ? -7.738 -16.5 10.578 1 96.38 214 LEU A N 1
ATOM 1696 C CA . LEU A 1 214 ? -9.188 -16.469 10.398 1 96.38 214 LEU A CA 1
ATOM 1697 C C . LEU A 1 214 ? -9.828 -17.75 10.938 1 96.38 214 LEU A C 1
ATOM 1699 O O . LEU A 1 214 ? -9.188 -18.797 10.969 1 96.38 214 LEU A O 1
ATOM 1703 N N . LYS A 1 215 ? -11.086 -17.594 11.375 1 94.62 215 LYS A N 1
ATOM 1704 C CA . LYS A 1 215 ? -11.852 -18.781 11.766 1 94.62 215 LYS A CA 1
ATOM 1705 C C . LYS A 1 215 ? -12.117 -19.672 10.562 1 94.62 215 LYS A C 1
ATOM 1707 O O . LYS A 1 215 ? -12.477 -19.203 9.492 1 94.62 215 LYS A O 1
ATOM 1712 N N . VAL A 1 216 ? -11.875 -20.984 10.797 1 94.19 216 VAL A N 1
ATOM 1713 C CA . VAL A 1 216 ? -12.117 -21.938 9.719 1 94.19 216 VAL A CA 1
ATOM 1714 C C . VAL A 1 216 ? -13.617 -22.094 9.492 1 94.19 216 VAL A C 1
ATOM 1716 O O . VAL A 1 216 ? -14.25 -23 10.016 1 94.19 216 VAL A O 1
ATOM 1719 N N . ASN A 1 217 ? -14.039 -21.156 8.766 1 92.25 217 ASN A N 1
ATOM 1720 C CA . ASN A 1 217 ? -15.445 -21.031 8.391 1 92.25 217 ASN A CA 1
ATOM 1721 C C . ASN A 1 217 ? -15.602 -20.484 6.969 1 92.25 217 ASN A C 1
ATOM 1723 O O . ASN A 1 217 ? -14.961 -19.5 6.598 1 92.25 217 ASN A O 1
ATOM 1727 N N . ARG A 1 218 ? -16.375 -21.156 6.203 1 91.56 218 ARG A N 1
ATOM 1728 C CA . ARG A 1 218 ? -16.469 -20.875 4.773 1 91.56 218 ARG A CA 1
ATOM 1729 C C . ARG A 1 218 ? -17.25 -19.578 4.523 1 91.56 218 ARG A C 1
ATOM 1731 O O . ARG A 1 218 ? -17.219 -19.047 3.418 1 91.56 218 ARG A O 1
ATOM 1738 N N . THR A 1 219 ? -17.922 -19.062 5.531 1 89.25 219 THR A N 1
ATOM 1739 C CA . THR A 1 219 ? -18.531 -17.734 5.434 1 89.25 219 THR A CA 1
ATOM 1740 C C . THR A 1 219 ? -17.484 -16.641 5.66 1 89.25 219 THR A C 1
ATOM 1742 O O . THR A 1 219 ? -17.656 -15.508 5.223 1 89.25 219 THR A O 1
ATOM 1745 N N . VAL A 1 220 ? -16.438 -17.062 6.344 1 89.94 220 VAL A N 1
ATOM 1746 C CA . VAL A 1 220 ? -15.359 -16.125 6.664 1 89.94 220 VAL A CA 1
ATOM 1747 C C . VAL A 1 220 ? -14.266 -16.219 5.602 1 89.94 220 VAL A C 1
ATOM 1749 O O . VAL A 1 220 ? -13.836 -15.195 5.059 1 89.94 220 VAL A O 1
ATOM 1752 N N . ILE A 1 221 ? -13.867 -17.453 5.277 1 93.19 221 ILE A N 1
ATOM 1753 C CA . ILE A 1 221 ? -12.859 -17.672 4.25 1 93.19 221 ILE A CA 1
ATOM 1754 C C . ILE A 1 221 ? -13.539 -17.922 2.904 1 93.19 221 ILE A C 1
ATOM 1756 O O . ILE A 1 221 ? -13.773 -19.078 2.523 1 93.19 221 ILE A O 1
ATOM 1760 N N . LYS A 1 222 ? -13.664 -16.969 2.16 1 88.75 222 LYS A N 1
ATOM 1761 C CA . LYS A 1 222 ? -14.492 -16.984 0.957 1 88.75 222 LYS A CA 1
ATOM 1762 C C . LYS A 1 222 ? -13.805 -17.75 -0.172 1 88.75 222 LYS A C 1
ATOM 1764 O O . LYS A 1 222 ? -14.445 -18.141 -1.147 1 88.75 222 LYS A O 1
ATOM 1769 N N . SER A 1 223 ? -12.523 -17.969 -0.039 1 90.94 223 SER A N 1
ATOM 1770 C CA . SER A 1 223 ? -11.789 -18.672 -1.083 1 90.94 223 SER A CA 1
ATOM 1771 C C . SER A 1 223 ? -12.062 -20.172 -1.038 1 90.94 223 SER A C 1
ATOM 1773 O O . SER A 1 223 ? -11.758 -20.891 -1.993 1 90.94 223 SER A O 1
ATOM 1775 N N . LEU A 1 224 ? -12.656 -20.641 0.007 1 95.56 224 LEU A N 1
ATOM 1776 C CA . LEU A 1 224 ? -12.961 -22.062 0.147 1 95.56 224 LEU A CA 1
ATOM 1777 C C . LEU A 1 224 ? -14.234 -22.422 -0.604 1 95.56 224 LEU A C 1
ATOM 1779 O O . LEU A 1 224 ? -15.211 -21.672 -0.571 1 95.56 224 LEU A O 1
ATOM 1783 N N . PRO A 1 225 ? -14.164 -23.562 -1.327 1 96.38 225 PRO A N 1
ATOM 1784 C CA . PRO A 1 225 ? -15.398 -24.016 -1.972 1 96.38 225 PRO A CA 1
ATOM 1785 C C . PRO A 1 225 ? -16.516 -24.312 -0.971 1 96.38 225 PRO A C 1
ATOM 1787 O O . PRO A 1 225 ? -16.234 -24.766 0.141 1 96.38 225 PRO A O 1
ATOM 1790 N N . ARG A 1 226 ? -17.766 -24.203 -1.437 1 96.5 226 ARG A N 1
ATOM 1791 C CA . ARG A 1 226 ? -18.891 -24.25 -0.51 1 96.5 226 ARG A CA 1
ATOM 1792 C C . ARG A 1 226 ? -19.703 -25.516 -0.711 1 96.5 226 ARG A C 1
ATOM 1794 O O . ARG A 1 226 ? -20.625 -25.797 0.069 1 96.5 226 ARG A O 1
ATOM 1801 N N . ILE A 1 227 ? -19.453 -26.25 -1.759 1 98.12 227 ILE A N 1
ATOM 1802 C CA . ILE A 1 227 ? -20.156 -27.516 -2 1 98.12 227 ILE A CA 1
ATOM 1803 C C . ILE A 1 227 ? -19.141 -28.641 -2.203 1 98.12 227 ILE A C 1
ATOM 1805 O O . ILE A 1 227 ? -18.016 -28.406 -2.664 1 98.12 227 ILE A O 1
ATOM 1809 N N . PRO A 1 228 ? -19.531 -29.875 -1.834 1 98.19 228 PRO A N 1
ATOM 1810 C CA . PRO A 1 228 ? -18.641 -31 -2.113 1 98.19 228 PRO A CA 1
ATOM 1811 C C . PRO A 1 228 ? -18.312 -31.156 -3.6 1 98.19 228 PRO A C 1
ATOM 1813 O O . PRO A 1 228 ? -19.203 -31 -4.441 1 98.19 228 PRO A O 1
ATOM 1816 N N . CYS A 1 229 ? -17.078 -31.359 -3.889 1 98.5 229 CYS A N 1
ATOM 1817 C CA . CYS A 1 229 ? -16.656 -31.562 -5.266 1 98.5 229 CYS A CA 1
ATOM 1818 C C . CYS A 1 229 ? -15.617 -32.688 -5.355 1 98.5 229 CYS A C 1
ATOM 1820 O O . CYS A 1 229 ? -14.922 -32.969 -4.379 1 98.5 229 CYS A O 1
ATOM 1822 N N . HIS A 1 230 ? -15.547 -33.281 -6.488 1 98.12 230 HIS A N 1
ATOM 1823 C CA . HIS A 1 230 ? -14.68 -34.406 -6.695 1 98.12 230 HIS A CA 1
ATOM 1824 C C . HIS A 1 230 ? -14.305 -34.562 -8.172 1 98.12 230 HIS A C 1
ATOM 1826 O O . HIS A 1 230 ? -14.984 -34.031 -9.039 1 98.12 230 HIS A O 1
ATOM 1832 N N . ALA A 1 231 ? -13.18 -35.219 -8.414 1 97.81 231 ALA A N 1
ATOM 1833 C CA . ALA A 1 231 ? -12.734 -35.531 -9.773 1 97.81 231 ALA A CA 1
ATOM 1834 C C . ALA A 1 231 ? -12.852 -37.031 -10.055 1 97.81 231 ALA A C 1
ATOM 1836 O O . ALA A 1 231 ? -12.578 -37.844 -9.18 1 97.81 231 ALA A O 1
ATOM 1837 N N . ILE A 1 232 ? -13.258 -37.344 -11.234 1 98.19 232 ILE A N 1
ATOM 1838 C CA . ILE A 1 232 ? -13.383 -38.75 -11.648 1 98.19 232 ILE A CA 1
ATOM 1839 C C . ILE A 1 232 ? -12.766 -38.938 -13.031 1 98.19 232 ILE A C 1
ATOM 1841 O O . ILE A 1 232 ? -12.5 -37.969 -13.734 1 98.19 232 ILE A O 1
ATOM 1845 N N . GLY A 1 233 ? -12.461 -40.156 -13.375 1 97.69 233 GLY A N 1
ATOM 1846 C CA . GLY A 1 233 ? -12 -40.469 -14.719 1 97.69 233 GLY A CA 1
ATOM 1847 C C . GLY A 1 233 ? -13.109 -40.438 -15.758 1 97.69 233 GLY A C 1
ATOM 1848 O O . GLY A 1 233 ? -14.289 -40.438 -15.414 1 97.69 233 GLY A O 1
ATOM 1849 N N . TYR A 1 234 ? -12.656 -40.375 -17.031 1 98.12 234 TYR A N 1
ATOM 1850 C CA . TYR A 1 234 ? -13.68 -40.25 -18.047 1 98.12 234 TYR A CA 1
ATOM 1851 C C . TYR A 1 234 ? -14.414 -41.562 -18.266 1 98.12 234 TYR A C 1
ATOM 1853 O O . TYR A 1 234 ? -15.5 -41.594 -18.844 1 98.12 234 TYR A O 1
ATOM 1861 N N . ASP A 1 235 ? -13.906 -42.781 -17.781 1 98.19 235 ASP A N 1
ATOM 1862 C CA . ASP A 1 235 ? -14.664 -44.031 -17.766 1 98.19 235 ASP A CA 1
ATOM 1863 C C . ASP A 1 235 ? -15.883 -43.906 -16.859 1 98.19 235 ASP A C 1
ATOM 1865 O O . ASP A 1 235 ? -16.984 -44.344 -17.219 1 98.19 235 ASP A O 1
ATOM 1869 N N . ASP A 1 236 ? -15.648 -43.375 -15.734 1 98.5 236 ASP A N 1
ATOM 1870 C CA . ASP A 1 236 ? -16.719 -43.219 -14.758 1 98.5 236 ASP A CA 1
ATOM 1871 C C . ASP A 1 236 ? -17.734 -42.156 -15.242 1 98.5 236 ASP A C 1
ATOM 1873 O O . ASP A 1 236 ? -18.938 -42.312 -15.062 1 98.5 236 ASP A O 1
ATOM 1877 N N . ALA A 1 237 ? -17.219 -41.094 -15.805 1 98.62 237 ALA A N 1
ATOM 1878 C CA . ALA A 1 237 ? -18.109 -40.062 -16.344 1 98.62 237 ALA A CA 1
ATOM 1879 C C . ALA A 1 237 ? -19.016 -40.656 -17.438 1 98.62 237 ALA A C 1
ATOM 1881 O O . ALA A 1 237 ? -20.188 -40.281 -17.531 1 98.62 237 ALA A O 1
ATOM 1882 N N . GLU A 1 238 ? -18.469 -41.5 -18.25 1 98.5 238 GLU A N 1
ATOM 1883 C CA . GLU A 1 238 ? -19.25 -42.156 -19.312 1 98.5 238 GLU A CA 1
ATOM 1884 C C . GLU A 1 238 ? -20.453 -42.906 -18.734 1 98.5 238 GLU A C 1
ATOM 1886 O O . GLU A 1 238 ? -21.562 -42.812 -19.266 1 98.5 238 GLU A O 1
ATOM 1891 N N . GLU A 1 239 ? -20.281 -43.625 -17.656 1 98.38 239 GLU A N 1
ATOM 1892 C CA . GLU A 1 239 ? -21.344 -44.406 -17.016 1 98.38 239 GLU A CA 1
ATOM 1893 C C . GLU A 1 239 ? -22.469 -43.469 -16.531 1 98.38 239 GLU A C 1
ATOM 1895 O O . GLU A 1 239 ? -23.641 -43.844 -16.594 1 98.38 239 GLU A O 1
ATOM 1900 N N . ILE A 1 240 ? -22.125 -42.312 -16.047 1 98.62 240 ILE A N 1
ATOM 1901 C CA . ILE A 1 240 ? -23.094 -41.375 -15.516 1 98.62 240 ILE A CA 1
ATOM 1902 C C . ILE A 1 240 ? -23.812 -40.656 -16.672 1 98.62 240 ILE A C 1
ATOM 1904 O O . ILE A 1 240 ? -25.047 -40.688 -16.75 1 98.62 240 ILE A O 1
ATOM 1908 N N . LEU A 1 241 ? -23.047 -40.125 -17.594 1 98.69 241 LEU A N 1
ATOM 1909 C CA . LEU A 1 241 ? -23.578 -39.312 -18.672 1 98.69 241 LEU A CA 1
ATOM 1910 C C . LEU A 1 241 ? -24.438 -40.125 -19.625 1 98.69 241 LEU A C 1
ATOM 1912 O O . LEU A 1 241 ? -25.422 -39.625 -20.156 1 98.69 241 LEU A O 1
ATOM 1916 N N . ALA A 1 242 ? -24.078 -41.406 -19.844 1 98.31 242 ALA A N 1
ATOM 1917 C CA . ALA A 1 242 ? -24.812 -42.25 -20.766 1 98.31 242 ALA A CA 1
ATOM 1918 C C . ALA A 1 242 ? -26.234 -42.5 -20.266 1 98.31 242 ALA A C 1
ATOM 1920 O O . ALA A 1 242 ? -27.125 -42.812 -21.062 1 98.31 242 ALA A O 1
ATOM 1921 N N . ARG A 1 243 ? -26.5 -42.312 -19.016 1 98.25 243 ARG A N 1
ATOM 1922 C CA . ARG A 1 243 ? -27.781 -42.656 -18.406 1 98.25 243 ARG A CA 1
ATOM 1923 C C . ARG A 1 243 ? -28.641 -41.438 -18.219 1 98.25 243 ARG A C 1
ATOM 1925 O O . ARG A 1 243 ? -29.797 -41.531 -17.797 1 98.25 243 ARG A O 1
ATOM 1932 N N . MET A 1 244 ? -28.109 -40.281 -18.516 1 98.38 244 MET A N 1
ATOM 1933 C CA . MET A 1 244 ? -28.781 -39.031 -18.203 1 98.38 244 MET A CA 1
ATOM 1934 C C . MET A 1 244 ? -29.969 -38.781 -19.125 1 98.38 244 MET A C 1
ATOM 1936 O O . MET A 1 244 ? -29.953 -39.219 -20.281 1 98.38 244 MET A O 1
ATOM 1940 N N . SER A 1 245 ? -30.953 -38.094 -18.641 1 97.75 245 SER A N 1
ATOM 1941 C CA . SER A 1 245 ? -32.094 -37.625 -19.391 1 97.75 245 SER A CA 1
ATOM 1942 C C . SER A 1 245 ? -31.906 -36.188 -19.891 1 97.75 245 SER A C 1
ATOM 1944 O O . SER A 1 245 ? -30.797 -35.656 -19.844 1 97.75 245 SER A O 1
ATOM 1946 N N . GLY A 1 246 ? -33 -35.656 -20.438 1 96.38 246 GLY A N 1
ATOM 1947 C CA . GLY A 1 246 ? -33 -34.25 -20.859 1 96.38 246 GLY A CA 1
ATOM 1948 C C . GLY A 1 246 ? -32.656 -34.094 -22.344 1 96.38 246 GLY A C 1
ATOM 1949 O O . GLY A 1 246 ? -32.438 -35.094 -23.047 1 96.38 246 GLY A O 1
ATOM 1950 N N . SER A 1 247 ? -32.562 -32.844 -22.766 1 96.62 247 SER A N 1
ATOM 1951 C CA . SER A 1 247 ? -32.281 -32.531 -24.172 1 96.62 247 SER A CA 1
ATOM 1952 C C . SER A 1 247 ? -30.812 -32.781 -24.531 1 96.62 247 SER A C 1
ATOM 1954 O O . SER A 1 247 ? -29.938 -32.625 -23.688 1 96.62 247 SER A O 1
ATOM 1956 N N . PRO A 1 248 ? -30.594 -33.188 -25.75 1 96.75 248 PRO A N 1
ATOM 1957 C CA . PRO A 1 248 ? -29.203 -33.312 -26.188 1 96.75 248 PRO A CA 1
ATOM 1958 C C . PRO A 1 248 ? -28.438 -31.984 -26.031 1 96.75 248 PRO A C 1
ATOM 1960 O O . PRO A 1 248 ? -28.984 -30.922 -26.297 1 96.75 248 PRO A O 1
ATOM 1963 N N . ALA A 1 249 ? -27.25 -32.125 -25.531 1 97.5 249 ALA A N 1
ATOM 1964 C CA . ALA A 1 249 ? -26.406 -30.938 -25.391 1 97.5 249 ALA A CA 1
ATOM 1965 C C . ALA A 1 249 ? -26.094 -30.312 -26.734 1 97.5 249 ALA A C 1
ATOM 1967 O O . ALA A 1 249 ? -26.031 -31.016 -27.75 1 97.5 249 ALA A O 1
ATOM 1968 N N . PRO A 1 250 ? -25.828 -28.984 -26.781 1 96.25 250 PRO A N 1
ATOM 1969 C CA . PRO A 1 250 ? -25.438 -28.328 -28.031 1 96.25 250 PRO A CA 1
ATOM 1970 C C . PRO A 1 250 ? -24.156 -28.906 -28.625 1 96.25 250 PRO A C 1
ATOM 1972 O O . PRO A 1 250 ? -23.391 -29.578 -27.922 1 96.25 250 PRO A O 1
ATOM 1975 N N . SER A 1 251 ? -23.938 -28.625 -29.875 1 94.94 251 SER A N 1
ATOM 1976 C CA . SER A 1 251 ? -22.812 -29.203 -30.625 1 94.94 251 SER A CA 1
ATOM 1977 C C . SER A 1 251 ? -21.484 -28.812 -30 1 94.94 251 SER A C 1
ATOM 1979 O O . SER A 1 251 ? -20.547 -29.609 -29.969 1 94.94 251 SER A O 1
ATOM 1981 N N . ASP A 1 252 ? -21.391 -27.656 -29.5 1 93.56 252 ASP A N 1
ATOM 1982 C CA . ASP A 1 252 ? -20.125 -27.172 -28.953 1 93.56 252 ASP A CA 1
ATOM 1983 C C . ASP A 1 252 ? -19.938 -27.656 -27.516 1 93.56 252 ASP A C 1
ATOM 1985 O O . ASP A 1 252 ? -18.906 -27.406 -26.891 1 93.56 252 ASP A O 1
ATOM 1989 N N . TRP A 1 253 ? -20.938 -28.406 -26.969 1 96.81 253 TRP A N 1
ATOM 1990 C CA . TRP A 1 253 ? -20.828 -28.969 -25.625 1 96.81 253 TRP A CA 1
ATOM 1991 C C . TRP A 1 253 ? -20.469 -30.453 -25.688 1 96.81 253 TRP A C 1
ATOM 1993 O O . TRP A 1 253 ? -20.312 -31.094 -24.641 1 96.81 253 TRP A O 1
ATOM 2003 N N . GLN A 1 254 ? -20.297 -30.938 -26.906 1 95.19 254 GLN A N 1
ATOM 2004 C CA . GLN A 1 254 ? -20 -32.344 -27.078 1 95.19 254 GLN A CA 1
ATOM 2005 C C . GLN A 1 254 ? -18.531 -32.656 -26.781 1 95.19 254 GLN A C 1
ATOM 2007 O O . GLN A 1 254 ? -17.656 -31.875 -27.125 1 95.19 254 GLN A O 1
ATOM 2012 N N . GLY A 1 255 ? -18.375 -33.812 -26.031 1 95.25 255 GLY A N 1
ATOM 2013 C CA . GLY A 1 255 ? -17.062 -34.375 -25.875 1 95.25 255 GLY A CA 1
ATOM 2014 C C . GLY A 1 255 ? -16.781 -35.531 -26.844 1 95.25 255 GLY A C 1
ATOM 2015 O O . GLY A 1 255 ? -17.25 -35.5 -27.984 1 95.25 255 GLY A O 1
ATOM 2016 N N . ASN A 1 256 ? -15.883 -36.375 -26.422 1 95.62 256 ASN A N 1
ATOM 2017 C CA . ASN A 1 256 ? -15.531 -37.5 -27.328 1 95.62 256 ASN A CA 1
ATOM 2018 C C . ASN A 1 256 ? -15.922 -38.844 -26.734 1 95.62 256 ASN A C 1
ATOM 2020 O O . ASN A 1 256 ? -15.484 -39.875 -27.203 1 95.62 256 ASN A O 1
ATOM 2024 N N . LEU A 1 257 ? -16.688 -38.844 -25.625 1 97.12 257 LEU A N 1
ATOM 2025 C CA . LEU A 1 257 ? -17.25 -40.125 -25.141 1 97.12 257 LEU A CA 1
ATOM 2026 C C . LEU A 1 257 ? -18.281 -40.656 -26.125 1 97.12 257 LEU A C 1
ATOM 2028 O O . LEU A 1 257 ? -19.016 -39.875 -26.75 1 97.12 257 LEU A O 1
ATOM 2032 N N . PRO A 1 258 ? -18.328 -41.938 -26.312 1 95.81 258 PRO A N 1
ATOM 2033 C CA . PRO A 1 258 ? -19.266 -42.5 -27.281 1 95.81 258 PRO A CA 1
ATOM 2034 C C . PRO A 1 258 ? -20.688 -42.594 -26.75 1 95.81 258 PRO A C 1
ATOM 2036 O O . PRO A 1 258 ? -21.281 -43.688 -26.688 1 95.81 258 PRO A O 1
ATOM 2039 N N . ILE A 1 259 ? -21.25 -41.406 -26.438 1 97.19 259 ILE A N 1
ATOM 2040 C CA . ILE A 1 259 ? -22.594 -41.281 -25.875 1 97.19 259 ILE A CA 1
ATOM 2041 C C . ILE A 1 259 ? -23.297 -40.062 -26.5 1 97.19 259 ILE A C 1
ATOM 2043 O O . ILE A 1 259 ? -22.672 -39.281 -27.219 1 97.19 259 ILE A O 1
ATOM 2047 N N . THR A 1 260 ? -24.609 -39.969 -26.297 1 96.5 260 THR A N 1
ATOM 2048 C CA . THR A 1 260 ? -25.312 -38.719 -26.516 1 96.5 260 THR A CA 1
ATOM 2049 C C . THR A 1 260 ? -25.266 -37.844 -25.25 1 96.5 260 THR A C 1
ATOM 2051 O O . THR A 1 260 ? -25.844 -38.219 -24.234 1 96.5 260 THR A O 1
ATOM 2054 N N . TYR A 1 261 ? -24.578 -36.812 -25.328 1 97.88 261 TYR A N 1
ATOM 2055 C CA . TYR A 1 261 ? -24.547 -35.906 -24.203 1 97.88 261 TYR A CA 1
ATOM 2056 C C . TYR A 1 261 ? -25.891 -35.25 -23.984 1 97.88 261 TYR A C 1
ATOM 2058 O O . TYR A 1 261 ? -26.438 -34.625 -24.906 1 97.88 261 TYR A O 1
ATOM 2066 N N . ARG A 1 262 ? -26.438 -35.375 -22.844 1 97.88 262 ARG A N 1
ATOM 2067 C CA . ARG A 1 262 ? -27.719 -34.75 -22.5 1 97.88 262 ARG A CA 1
ATOM 2068 C C . ARG A 1 262 ? -27.562 -33.812 -21.312 1 97.88 262 ARG A C 1
ATOM 2070 O O . ARG A 1 262 ? -26.719 -34.031 -20.438 1 97.88 262 ARG A O 1
ATOM 2077 N N . LEU A 1 263 ? -28.375 -32.844 -21.219 1 98.31 263 LEU A N 1
ATOM 2078 C CA . LEU A 1 263 ? -28.203 -31.781 -20.25 1 98.31 263 LEU A CA 1
ATOM 2079 C C . LEU A 1 263 ? -28.781 -32.188 -18.891 1 98.31 263 LEU A C 1
ATOM 2081 O O . LEU A 1 263 ? -28.297 -31.703 -17.859 1 98.31 263 LEU A O 1
ATOM 2085 N N . GLY A 1 264 ? -29.672 -33.094 -18.859 1 97 264 GLY A N 1
ATOM 2086 C CA . GLY A 1 264 ? -30.453 -33.312 -17.656 1 97 264 GLY A CA 1
ATOM 2087 C C . GLY A 1 264 ? -31.656 -32.375 -17.531 1 97 264 GLY A C 1
ATOM 2088 O O . GLY A 1 264 ? -32.094 -31.797 -18.531 1 97 264 GLY A O 1
ATOM 2089 N N . PRO A 1 265 ? -32.156 -32.312 -16.312 1 97.62 265 PRO A N 1
ATOM 2090 C CA . PRO A 1 265 ? -31.688 -32.969 -15.094 1 97.62 265 PRO A CA 1
ATOM 2091 C C . PRO A 1 265 ? -32.156 -34.438 -14.984 1 97.62 265 PRO A C 1
ATOM 2093 O O . PRO A 1 265 ? -33.156 -34.812 -15.578 1 97.62 265 PRO A O 1
ATOM 2096 N N . GLY A 1 266 ? -31.359 -35.125 -14.344 1 97.69 266 GLY A N 1
ATOM 2097 C CA . GLY A 1 266 ? -31.75 -36.469 -13.93 1 97.69 266 GLY A CA 1
ATOM 2098 C C . GLY A 1 266 ? -31.391 -37.531 -14.93 1 97.69 266 GLY A C 1
ATOM 2099 O O . GLY A 1 266 ? -30.781 -37.25 -15.969 1 97.69 266 GLY A O 1
ATOM 2100 N N . PHE A 1 267 ? -31.734 -38.75 -14.586 1 98.31 267 PHE A N 1
ATOM 2101 C CA . PHE A 1 267 ? -31.484 -39.938 -15.414 1 98.31 267 PHE A CA 1
ATOM 2102 C C . PHE A 1 267 ? -32.719 -40.312 -16.219 1 98.31 267 PHE A C 1
ATOM 2104 O O . PHE A 1 267 ? -33.812 -39.875 -15.906 1 98.31 267 PHE A O 1
ATOM 2111 N N . GLN A 1 268 ? -32.438 -41.094 -17.281 1 97.69 268 GLN A N 1
ATOM 2112 C CA . GLN A 1 268 ? -33.562 -41.625 -18.062 1 97.69 268 GLN A CA 1
ATOM 2113 C C . GLN A 1 268 ? -34.469 -42.469 -17.203 1 97.69 268 GLN A C 1
ATOM 2115 O O . GLN A 1 268 ? -35.688 -42.406 -17.328 1 97.69 268 GLN A O 1
ATOM 2120 N N . ASP A 1 269 ? -33.875 -43.312 -16.359 1 97.75 269 ASP A N 1
ATOM 2121 C CA . ASP A 1 269 ? -34.625 -44 -15.305 1 97.75 269 ASP A CA 1
ATOM 2122 C C . ASP A 1 269 ? -34.844 -43.094 -14.117 1 97.75 269 ASP A C 1
ATOM 2124 O O . ASP A 1 269 ? -33.938 -42.844 -13.32 1 97.75 269 ASP A O 1
ATOM 2128 N N . THR A 1 270 ? -36.031 -42.719 -13.914 1 96.31 270 THR A N 1
ATOM 2129 C CA . THR A 1 270 ? -36.406 -41.688 -12.945 1 96.31 270 THR A CA 1
ATOM 2130 C C . THR A 1 270 ? -36.25 -42.219 -11.523 1 96.31 270 THR A C 1
ATOM 2132 O O . THR A 1 270 ? -36.281 -41.438 -10.562 1 96.31 270 THR A O 1
ATOM 2135 N N . ASN A 1 271 ? -35.938 -43.469 -11.422 1 96.56 271 ASN A N 1
ATOM 2136 C CA . ASN A 1 271 ? -35.719 -44.062 -10.094 1 96.56 271 ASN A CA 1
ATOM 2137 C C . ASN A 1 271 ? -34.25 -43.906 -9.648 1 96.56 271 ASN A C 1
ATOM 2139 O O . ASN A 1 271 ? -33.906 -44.375 -8.555 1 96.56 271 ASN A O 1
ATOM 2143 N N . LEU A 1 272 ? -33.469 -43.312 -10.492 1 98.25 272 LEU A N 1
ATOM 2144 C CA . LEU A 1 272 ? -32.062 -43.219 -10.18 1 98.25 272 LEU A CA 1
ATOM 2145 C C . LEU A 1 272 ? -31.688 -41.781 -9.789 1 98.25 272 LEU A C 1
ATOM 2147 O O . LEU A 1 272 ? -32.312 -40.844 -10.242 1 98.25 272 LEU A O 1
ATOM 2151 N N . GLN A 1 273 ? -30.688 -41.656 -8.922 1 98.12 273 GLN A N 1
ATOM 2152 C CA . GLN A 1 273 ? -30.094 -40.406 -8.523 1 98.12 273 GLN A CA 1
ATOM 2153 C C . GLN A 1 273 ? -28.562 -40.531 -8.414 1 98.12 273 GLN A C 1
ATOM 2155 O O . GLN A 1 273 ? -28.031 -41.625 -8.414 1 98.12 273 GLN A O 1
ATOM 2160 N N . LEU A 1 274 ? -27.953 -39.406 -8.438 1 98.56 274 LEU A N 1
ATOM 2161 C CA . LEU A 1 274 ? -26.516 -39.375 -8.266 1 98.56 274 LEU A CA 1
ATOM 2162 C C . LEU A 1 274 ? -26.141 -38.969 -6.84 1 98.56 274 LEU A C 1
ATOM 2164 O O . LEU A 1 274 ? -26.609 -37.938 -6.336 1 98.56 274 LEU A O 1
ATOM 2168 N N . ASN A 1 275 ? -25.406 -39.781 -6.18 1 98.38 275 ASN A N 1
ATOM 2169 C CA . ASN A 1 275 ? -24.922 -39.531 -4.824 1 98.38 275 ASN A CA 1
ATOM 2170 C C . ASN A 1 275 ? -23.422 -39.219 -4.816 1 98.38 275 ASN A C 1
ATOM 2172 O O . ASN A 1 275 ? -22.656 -39.844 -5.543 1 98.38 275 ASN A O 1
ATOM 2176 N N . MET A 1 276 ? -23.016 -38.25 -4.121 1 98.19 276 MET A N 1
ATOM 2177 C CA . MET A 1 276 ? -21.609 -37.938 -3.867 1 98.19 276 MET A CA 1
ATOM 2178 C C . MET A 1 276 ? -21.297 -38.062 -2.379 1 98.19 276 MET A C 1
ATOM 2180 O O . MET A 1 276 ? -21.922 -37.375 -1.554 1 98.19 276 MET A O 1
ATOM 2184 N N . HIS A 1 277 ? -20.375 -38.875 -2.057 1 97.25 277 HIS A N 1
ATOM 2185 C CA . HIS A 1 277 ? -19.859 -39 -0.699 1 97.25 277 HIS A CA 1
ATOM 2186 C C . HIS A 1 277 ? -18.391 -38.594 -0.625 1 97.25 277 HIS A C 1
ATOM 2188 O O . HIS A 1 277 ? -17.516 -39.406 -0.943 1 97.25 277 HIS A O 1
ATOM 2194 N N . ILE A 1 278 ? -18.141 -37.375 -0.15 1 97.44 278 ILE A N 1
ATOM 2195 C CA . ILE A 1 278 ? -16.828 -36.75 -0.161 1 97.44 278 ILE A CA 1
ATOM 2196 C C . ILE A 1 278 ? -16.344 -36.531 1.272 1 97.44 278 ILE A C 1
ATOM 2198 O O . ILE A 1 278 ? -17.047 -35.969 2.092 1 97.44 278 ILE A O 1
ATOM 2202 N N . ILE A 1 279 ? -15.211 -37.062 1.549 1 96.06 279 ILE A N 1
ATOM 2203 C CA . ILE A 1 279 ? -14.578 -36.844 2.848 1 96.06 279 ILE A CA 1
ATOM 2204 C C . ILE A 1 279 ? -13.172 -36.281 2.654 1 96.06 279 ILE A C 1
ATOM 2206 O O . ILE A 1 279 ? -12.25 -37.031 2.289 1 96.06 279 ILE A O 1
ATOM 2210 N N . THR A 1 280 ? -12.992 -35.094 2.832 1 94.5 280 THR A N 1
ATOM 2211 C CA . THR A 1 280 ? -11.727 -34.375 2.748 1 94.5 280 THR A CA 1
ATOM 2212 C C . THR A 1 280 ? -11.422 -33.656 4.066 1 94.5 280 THR A C 1
ATOM 2214 O O . THR A 1 280 ? -12.328 -33.125 4.715 1 94.5 280 THR A O 1
ATOM 2217 N N . GLU A 1 281 ? -10.219 -33.688 4.473 1 93.75 281 GLU A N 1
ATOM 2218 C CA . GLU A 1 281 ? -9.82 -33.125 5.754 1 93.75 281 GLU A CA 1
ATOM 2219 C C . GLU A 1 281 ? -8.961 -31.875 5.562 1 93.75 281 GLU A C 1
ATOM 2221 O O . GLU A 1 281 ? -8.125 -31.828 4.66 1 93.75 281 GLU A O 1
ATOM 2226 N N . LEU A 1 282 ? -9.258 -30.875 6.367 1 95.75 282 LEU A N 1
ATOM 2227 C CA . LEU A 1 282 ? -8.375 -29.719 6.512 1 95.75 282 LEU A CA 1
ATOM 2228 C C . LEU A 1 282 ? -7.438 -29.891 7.699 1 95.75 282 LEU A C 1
ATOM 2230 O O . LEU A 1 282 ? -7.859 -30.359 8.766 1 95.75 282 LEU A O 1
ATOM 2234 N N . SER A 1 283 ? -6.215 -29.641 7.539 1 94.88 283 SER A N 1
ATOM 2235 C CA . SER A 1 283 ? -5.258 -29.766 8.633 1 94.88 283 SER A CA 1
ATOM 2236 C C . SER A 1 283 ? -4.168 -28.703 8.539 1 94.88 283 SER A C 1
ATOM 2238 O O . SER A 1 283 ? -3.791 -28.281 7.438 1 94.88 283 SER A O 1
ATOM 2240 N N . ILE A 1 284 ? -3.701 -28.234 9.664 1 96.5 284 ILE A N 1
ATOM 2241 C CA . ILE A 1 284 ? -2.551 -27.344 9.711 1 96.5 284 ILE A CA 1
ATOM 2242 C C . ILE A 1 284 ? -1.261 -28.156 9.633 1 96.5 284 ILE A C 1
ATOM 2244 O O . ILE A 1 284 ? -1.019 -29.031 10.469 1 96.5 284 ILE A O 1
ATOM 2248 N N . ASN A 1 285 ? -0.47 -27.938 8.664 1 96.38 285 ASN A N 1
ATOM 2249 C CA . ASN A 1 285 ? 0.791 -28.641 8.445 1 96.38 285 ASN A CA 1
ATOM 2250 C C . ASN A 1 285 ? 1.943 -27.656 8.227 1 96.38 285 ASN A C 1
ATOM 2252 O O . ASN A 1 285 ? 1.737 -26.547 7.75 1 96.38 285 ASN A O 1
ATOM 2256 N N . THR A 1 286 ? 3.094 -28.109 8.594 1 97.5 286 THR A N 1
ATOM 2257 C CA . THR A 1 286 ? 4.297 -27.328 8.312 1 97.5 286 THR A CA 1
ATOM 2258 C C . THR A 1 286 ? 4.789 -27.578 6.891 1 97.5 286 THR A C 1
ATOM 2260 O O . THR A 1 286 ? 4.777 -28.719 6.418 1 97.5 286 THR A O 1
ATOM 2263 N N . THR A 1 287 ? 5.066 -26.625 6.172 1 97.81 287 THR A N 1
ATOM 2264 C CA . THR A 1 287 ? 5.742 -26.719 4.883 1 97.81 287 THR A CA 1
ATOM 2265 C C . THR A 1 287 ? 7.074 -25.969 4.918 1 97.81 287 THR A C 1
ATOM 2267 O O . THR A 1 287 ? 7.266 -25.062 5.727 1 97.81 287 THR A O 1
ATOM 2270 N N . TYR A 1 288 ? 8.031 -26.375 4.082 1 98.44 288 TYR A N 1
ATOM 2271 C CA . TYR A 1 288 ? 9.383 -25.828 4.109 1 98.44 288 TYR A CA 1
ATOM 2272 C C . TYR A 1 288 ? 9.742 -25.219 2.76 1 98.44 288 TYR A C 1
ATOM 2274 O O . TYR A 1 288 ? 9.391 -25.766 1.711 1 98.44 288 TYR A O 1
ATOM 2282 N N . ASP A 1 289 ? 10.359 -24.078 2.818 1 98.75 289 ASP A N 1
ATOM 2283 C CA . ASP A 1 289 ? 11.078 -23.484 1.698 1 98.75 289 ASP A CA 1
ATOM 2284 C C . ASP A 1 289 ? 12.586 -23.562 1.909 1 98.75 289 ASP A C 1
ATOM 2286 O O . ASP A 1 289 ? 13.07 -23.422 3.035 1 98.75 289 ASP A O 1
ATOM 2290 N N . VAL A 1 290 ? 13.344 -23.797 0.86 1 98.88 290 VAL A N 1
ATOM 2291 C CA . VAL A 1 290 ? 14.797 -23.75 0.902 1 98.88 290 VAL A CA 1
ATOM 2292 C C . VAL A 1 290 ? 15.297 -22.547 0.112 1 98.88 290 VAL A C 1
ATOM 2294 O O . VAL A 1 290 ? 14.961 -22.375 -1.064 1 98.88 290 VAL A O 1
ATOM 2297 N N . ILE A 1 291 ? 16.031 -21.703 0.771 1 98.81 291 ILE A N 1
ATOM 2298 C CA . ILE A 1 291 ? 16.562 -20.484 0.167 1 98.81 291 ILE A CA 1
ATOM 2299 C C . ILE A 1 291 ? 18.078 -20.5 0.233 1 98.81 291 ILE A C 1
ATOM 2301 O O . ILE A 1 291 ? 18.656 -20.578 1.318 1 98.81 291 ILE A O 1
ATOM 2305 N N . ALA A 1 292 ? 18.75 -20.375 -0.901 1 98.88 292 ALA A N 1
ATOM 2306 C CA . ALA A 1 292 ? 20.203 -20.281 -0.958 1 98.88 292 ALA A CA 1
ATOM 2307 C C . ALA A 1 292 ? 20.641 -18.984 -1.645 1 98.88 292 ALA A C 1
ATOM 2309 O O . ALA A 1 292 ? 20.047 -18.578 -2.641 1 98.88 292 ALA A O 1
ATOM 2310 N N . THR A 1 293 ? 21.656 -18.391 -1.104 1 98.69 293 THR A N 1
ATOM 2311 C CA . THR A 1 293 ? 22.125 -17.109 -1.634 1 98.69 293 THR A CA 1
ATOM 2312 C C . THR A 1 293 ? 23.594 -17.188 -2.002 1 98.69 293 THR A C 1
ATOM 2314 O O . THR A 1 293 ? 24.406 -17.703 -1.229 1 98.69 293 THR A O 1
ATOM 2317 N N . ILE A 1 294 ? 23.922 -16.797 -3.184 1 98.75 294 ILE A N 1
ATOM 2318 C CA . ILE A 1 294 ? 25.266 -16.453 -3.619 1 98.75 294 ILE A CA 1
ATOM 2319 C C . ILE A 1 294 ? 25.453 -14.938 -3.646 1 98.75 294 ILE A C 1
ATOM 2321 O O . ILE A 1 294 ? 24.828 -14.25 -4.461 1 98.75 294 ILE A O 1
ATOM 2325 N N . THR A 1 295 ? 26.297 -14.445 -2.83 1 97.69 295 THR A N 1
ATOM 2326 C CA . THR A 1 295 ? 26.438 -13.008 -2.641 1 97.69 295 THR A CA 1
ATOM 2327 C C . THR A 1 295 ? 27.156 -12.375 -3.828 1 97.69 295 THR A C 1
ATOM 2329 O O . THR A 1 295 ? 28.203 -12.867 -4.266 1 97.69 295 THR A O 1
ATOM 2332 N N . GLY A 1 296 ? 26.609 -11.336 -4.305 1 97.06 296 GLY A N 1
ATOM 2333 C CA . GLY A 1 296 ? 27.203 -10.625 -5.426 1 97.06 296 GLY A CA 1
ATOM 2334 C C . GLY A 1 296 ? 28.484 -9.898 -5.062 1 97.06 296 GLY A C 1
ATOM 2335 O O . GLY A 1 296 ? 28.688 -9.508 -3.908 1 97.06 296 GLY A O 1
ATOM 2336 N N . ARG A 1 297 ? 29.266 -9.609 -6.035 1 94.62 297 ARG A N 1
ATOM 2337 C CA . ARG A 1 297 ? 30.562 -8.977 -5.852 1 94.62 297 ARG A CA 1
ATOM 2338 C C . ARG A 1 297 ? 30.438 -7.461 -5.766 1 94.62 297 ARG A C 1
ATOM 2340 O O . ARG A 1 297 ? 31.047 -6.824 -4.902 1 94.62 297 ARG A O 1
ATOM 2347 N N . GLU A 1 298 ? 29.656 -6.914 -6.652 1 92.44 298 GLU A N 1
ATOM 2348 C CA . GLU A 1 298 ? 29.578 -5.461 -6.754 1 92.44 298 GLU A CA 1
ATOM 2349 C C . GLU A 1 298 ? 28.297 -4.93 -6.105 1 92.44 298 GLU A C 1
ATOM 2351 O O . GLU A 1 298 ? 28.328 -3.895 -5.438 1 92.44 298 GLU A O 1
ATOM 2356 N N . GLU A 1 299 ? 27.234 -5.59 -6.32 1 94.31 299 GLU A N 1
ATOM 2357 C CA . GLU A 1 299 ? 25.938 -5.207 -5.758 1 94.31 299 GLU A CA 1
ATOM 2358 C C . GLU A 1 299 ? 25.344 -6.348 -4.938 1 94.31 299 GLU A C 1
ATOM 2360 O O . GLU A 1 299 ? 24.281 -6.871 -5.281 1 94.31 299 GLU A O 1
ATOM 2365 N N . PRO A 1 300 ? 25.922 -6.617 -3.807 1 95.31 300 PRO A N 1
ATOM 2366 C CA . PRO A 1 300 ? 25.453 -7.738 -2.994 1 95.31 300 PRO A CA 1
ATOM 2367 C C . PRO A 1 300 ? 24.016 -7.551 -2.516 1 95.31 300 PRO A C 1
ATOM 2369 O O . PRO A 1 300 ? 23.359 -8.523 -2.127 1 95.31 300 PRO A O 1
ATOM 2372 N N . ASP A 1 301 ? 23.469 -6.285 -2.584 1 95.69 301 ASP A N 1
ATOM 2373 C CA . ASP A 1 301 ? 22.141 -5.98 -2.055 1 95.69 301 ASP A CA 1
ATOM 2374 C C . ASP A 1 301 ? 21.062 -6.207 -3.111 1 95.69 301 ASP A C 1
ATOM 2376 O O . ASP A 1 301 ? 19.859 -6.141 -2.811 1 95.69 301 ASP A O 1
ATOM 2380 N N . ARG A 1 302 ? 21.438 -6.434 -4.34 1 97.62 302 ARG A N 1
ATOM 2381 C CA . ARG A 1 302 ? 20.469 -6.672 -5.402 1 97.62 302 ARG A CA 1
ATOM 2382 C C . ARG A 1 302 ? 20.297 -8.164 -5.66 1 97.62 302 ARG A C 1
ATOM 2384 O O . ARG A 1 302 ? 21.266 -8.922 -5.641 1 97.62 302 ARG A O 1
ATOM 2391 N N . LEU A 1 303 ? 19.047 -8.602 -5.895 1 98.69 303 LEU A N 1
ATOM 2392 C CA . LEU A 1 303 ? 18.734 -10.023 -5.926 1 98.69 303 LEU A CA 1
ATOM 2393 C C . LEU A 1 303 ? 18.188 -10.43 -7.289 1 98.69 303 LEU A C 1
ATOM 2395 O O . LEU A 1 303 ? 17.219 -9.836 -7.777 1 98.69 303 LEU A O 1
ATOM 2399 N N . VAL A 1 304 ? 18.781 -11.352 -7.918 1 98.88 304 VAL A N 1
ATOM 2400 C CA . VAL A 1 304 ? 18.219 -12.125 -9.016 1 98.88 304 VAL A CA 1
ATOM 2401 C C . VAL A 1 304 ? 17.75 -13.492 -8.508 1 98.88 304 VAL A C 1
ATOM 2403 O O . VAL A 1 304 ? 18.578 -14.312 -8.102 1 98.88 304 VAL A O 1
ATOM 2406 N N . ILE A 1 305 ? 16.469 -13.766 -8.562 1 98.88 305 ILE A N 1
ATOM 2407 C CA . ILE A 1 305 ? 15.898 -14.898 -7.848 1 98.88 305 ILE A CA 1
ATOM 2408 C C . ILE A 1 305 ? 15.445 -15.961 -8.844 1 98.88 305 ILE A C 1
ATOM 2410 O O . ILE A 1 305 ? 14.727 -15.656 -9.805 1 98.88 305 ILE A O 1
ATOM 2414 N N . LEU A 1 306 ? 15.875 -17.141 -8.688 1 98.88 306 LEU A N 1
ATOM 2415 C CA . LEU A 1 306 ? 15.391 -18.312 -9.414 1 98.88 306 LEU A CA 1
ATOM 2416 C C . LEU A 1 306 ? 14.602 -19.234 -8.5 1 98.88 306 LEU A C 1
ATOM 2418 O O . LEU A 1 306 ? 15.086 -19.625 -7.434 1 98.88 306 LEU A O 1
ATOM 2422 N N . GLY A 1 307 ? 13.367 -19.516 -8.875 1 98.62 307 GLY A N 1
ATOM 2423 C CA . GLY A 1 307 ? 12.547 -20.328 -7.992 1 98.62 307 GLY A CA 1
ATOM 2424 C C . GLY A 1 307 ? 11.805 -21.438 -8.711 1 98.62 307 GLY A C 1
ATOM 2425 O O . GLY A 1 307 ? 11.438 -21.281 -9.883 1 98.62 307 GLY A O 1
ATOM 2426 N N . ASN A 1 308 ? 11.547 -22.516 -8.031 1 97.94 308 ASN A N 1
ATOM 2427 C CA . ASN A 1 308 ? 10.797 -23.703 -8.438 1 97.94 308 ASN A CA 1
ATOM 2428 C C . ASN A 1 308 ? 10.086 -24.344 -7.254 1 97.94 308 ASN A C 1
ATOM 2430 O O . ASN A 1 308 ? 10.641 -24.438 -6.156 1 97.94 308 ASN A O 1
ATOM 2434 N N . HIS A 1 309 ? 8.828 -24.656 -7.438 1 98.44 309 HIS A N 1
ATOM 2435 C CA . HIS A 1 309 ? 8.219 -25.453 -6.379 1 98.44 309 HIS A CA 1
ATOM 2436 C C . HIS A 1 309 ? 8.594 -26.938 -6.523 1 98.44 309 HIS A C 1
ATOM 2438 O O . HIS A 1 309 ? 8.906 -27.391 -7.621 1 98.44 309 HIS A O 1
ATOM 2444 N N . ARG A 1 310 ? 8.531 -27.703 -5.426 1 98 310 ARG A N 1
ATOM 2445 C CA . ARG A 1 310 ? 9.023 -29.062 -5.441 1 98 310 ARG A CA 1
ATOM 2446 C C . ARG A 1 310 ? 7.887 -30.062 -5.219 1 98 310 ARG A C 1
ATOM 2448 O O . ARG A 1 310 ? 7.988 -31.234 -5.609 1 98 310 ARG A O 1
ATOM 2455 N N . ASP A 1 311 ? 6.793 -29.656 -4.594 1 98.25 311 ASP A N 1
ATOM 2456 C CA . ASP A 1 311 ? 5.723 -30.578 -4.227 1 98.25 311 ASP A CA 1
ATOM 2457 C C . ASP A 1 311 ? 4.898 -30.984 -5.445 1 98.25 311 ASP A C 1
ATOM 2459 O O . ASP A 1 311 ? 4.809 -30.234 -6.418 1 98.25 311 ASP A O 1
ATOM 2463 N N . ALA A 1 312 ? 4.352 -32.156 -5.395 1 98.19 312 ALA A N 1
ATOM 2464 C CA . ALA A 1 312 ? 3.451 -32.688 -6.406 1 98.19 312 ALA A CA 1
ATOM 2465 C C . ALA A 1 312 ? 2.289 -33.438 -5.762 1 98.19 312 ALA A C 1
ATOM 2467 O O . ALA A 1 312 ? 2.395 -33.906 -4.625 1 98.19 312 ALA A O 1
ATOM 2468 N N . TRP A 1 313 ? 1.232 -33.562 -6.477 1 97.81 313 TRP A N 1
ATOM 2469 C CA . TRP A 1 313 ? 0.093 -34.312 -5.961 1 97.81 313 TRP A CA 1
ATOM 2470 C C . TRP A 1 313 ? 0.445 -35.781 -5.785 1 97.81 313 TRP A C 1
ATOM 2472 O O . TRP A 1 313 ? -0.015 -36.438 -4.844 1 97.81 313 TRP A O 1
ATOM 2482 N N . VAL A 1 314 ? 1.222 -36.406 -6.723 1 97.94 314 VAL A N 1
ATOM 2483 C CA . VAL A 1 314 ? 1.681 -37.781 -6.648 1 97.94 314 VAL A CA 1
ATOM 2484 C C . VAL A 1 314 ? 3.184 -37.844 -6.914 1 97.94 314 VAL A C 1
ATOM 2486 O O . VAL A 1 314 ? 3.979 -37.312 -6.137 1 97.94 314 VAL A O 1
ATOM 2489 N N . PHE A 1 315 ? 3.555 -38.375 -8.164 1 98.31 315 PHE A N 1
ATOM 2490 C CA . PHE A 1 315 ? 4.98 -38.5 -8.445 1 98.31 315 PHE A CA 1
ATOM 2491 C C . PHE A 1 315 ? 5.523 -37.219 -9.07 1 98.31 315 PHE A C 1
ATOM 2493 O O . PHE A 1 315 ? 6.695 -36.875 -8.883 1 98.31 315 PHE A O 1
ATOM 2500 N N . GLY A 1 316 ? 4.758 -36.562 -9.875 1 97.94 316 GLY A N 1
ATOM 2501 C CA . GLY A 1 316 ? 5.047 -35.219 -10.414 1 97.94 316 GLY A CA 1
ATOM 2502 C C . GLY A 1 316 ? 6.309 -35.188 -11.258 1 97.94 316 GLY A C 1
ATOM 2503 O O . GLY A 1 316 ? 7.066 -34.219 -11.203 1 97.94 316 GLY A O 1
ATOM 2504 N N . ALA A 1 317 ? 6.559 -36.219 -12.039 1 98.38 317 ALA A N 1
ATOM 2505 C CA . ALA A 1 317 ? 7.777 -36.25 -12.836 1 98.38 317 ALA A CA 1
ATOM 2506 C C . ALA A 1 317 ? 7.863 -35.062 -13.781 1 98.38 317 ALA A C 1
ATOM 2508 O O . ALA A 1 317 ? 8.953 -34.562 -14.039 1 98.38 317 ALA A O 1
ATOM 2509 N N . VAL A 1 318 ? 6.727 -34.656 -14.312 1 97.44 318 VAL A N 1
ATOM 2510 C CA . VAL A 1 318 ? 6.684 -33.5 -15.203 1 97.44 318 VAL A CA 1
ATOM 2511 C C . VAL A 1 318 ? 6.496 -32.219 -14.383 1 97.44 318 VAL A C 1
ATOM 2513 O O . VAL A 1 318 ? 7.316 -31.297 -14.453 1 97.44 318 VAL A O 1
ATOM 2516 N N . ASP A 1 319 ? 5.5 -32.219 -13.594 1 96.69 319 ASP A N 1
ATOM 2517 C CA . ASP A 1 319 ? 5.152 -31.109 -12.727 1 96.69 319 ASP A CA 1
ATOM 2518 C C . ASP A 1 319 ? 5.297 -31.484 -11.258 1 96.69 319 ASP A C 1
ATOM 2520 O O . ASP A 1 319 ? 4.426 -32.156 -10.695 1 96.69 319 ASP A O 1
ATOM 2524 N N . PRO A 1 320 ? 6.344 -31.078 -10.688 1 97.88 320 PRO A N 1
ATOM 2525 C CA . PRO A 1 320 ? 7.27 -30.062 -11.164 1 97.88 320 PRO A CA 1
ATOM 2526 C C . PRO A 1 320 ? 8.703 -30.562 -11.305 1 97.88 320 PRO A C 1
ATOM 2528 O O . PRO A 1 320 ? 9.641 -29.766 -11.414 1 97.88 320 PRO A O 1
ATOM 2531 N N . VAL A 1 321 ? 8.93 -31.797 -11.305 1 98.62 321 VAL A N 1
ATOM 2532 C CA . VAL A 1 321 ? 10.258 -32.344 -11.023 1 98.62 321 VAL A CA 1
ATOM 2533 C C . VAL A 1 321 ? 11.188 -32.062 -12.203 1 98.62 321 VAL A C 1
ATOM 2535 O O . VAL A 1 321 ? 12.406 -31.984 -12.047 1 98.62 321 VAL A O 1
ATOM 2538 N N . THR A 1 322 ? 10.625 -31.875 -13.43 1 98.38 322 THR A N 1
ATOM 2539 C CA . THR A 1 322 ? 11.477 -31.422 -14.523 1 98.38 322 THR A CA 1
ATOM 2540 C C . THR A 1 322 ? 12.172 -30.109 -14.156 1 98.38 322 THR A C 1
ATOM 2542 O O . THR A 1 322 ? 13.375 -29.953 -14.398 1 98.38 322 THR A O 1
ATOM 2545 N N . ALA A 1 323 ? 11.461 -29.219 -13.547 1 98.5 323 ALA A N 1
ATOM 2546 C CA . ALA A 1 323 ? 12.023 -27.938 -13.133 1 98.5 323 ALA A CA 1
ATOM 2547 C C . ALA A 1 323 ? 12.938 -28.094 -11.93 1 98.5 323 ALA A C 1
ATOM 2549 O O . ALA A 1 323 ? 13.938 -27.375 -11.797 1 98.5 323 ALA A O 1
ATOM 2550 N N . THR A 1 324 ? 12.57 -28.969 -11 1 98.75 324 THR A N 1
ATOM 2551 C CA . THR A 1 324 ? 13.445 -29.25 -9.867 1 98.75 324 THR A CA 1
ATOM 2552 C C . THR A 1 324 ? 14.805 -29.766 -10.344 1 98.75 324 THR A C 1
ATOM 2554 O O . THR A 1 324 ? 15.844 -29.297 -9.875 1 98.75 324 THR A O 1
ATOM 2557 N N . ALA A 1 325 ? 14.742 -30.688 -11.289 1 98.75 325 ALA A N 1
ATOM 2558 C CA . ALA A 1 325 ? 15.977 -31.219 -11.852 1 98.75 325 ALA A CA 1
ATOM 2559 C C . ALA A 1 325 ? 16.797 -30.109 -12.523 1 98.75 325 ALA A C 1
ATOM 2561 O O . ALA A 1 325 ? 18.016 -30.031 -12.344 1 98.75 325 ALA A O 1
ATOM 2562 N N . ALA A 1 326 ? 16.109 -29.312 -13.297 1 98.62 326 ALA A N 1
ATOM 2563 C CA . ALA A 1 326 ? 16.766 -28.203 -13.984 1 98.62 326 ALA A CA 1
ATOM 2564 C C . ALA A 1 326 ? 17.391 -27.234 -12.984 1 98.62 326 ALA A C 1
ATOM 2566 O O . ALA A 1 326 ? 18.516 -26.766 -13.188 1 98.62 326 ALA A O 1
ATOM 2567 N N . THR A 1 327 ? 16.688 -26.891 -11.938 1 98.69 327 THR A N 1
ATOM 2568 C CA . THR A 1 327 ? 17.172 -25.969 -10.914 1 98.69 327 THR A CA 1
ATOM 2569 C C . THR A 1 327 ? 18.375 -26.547 -10.18 1 98.69 327 THR A C 1
ATOM 2571 O O . THR A 1 327 ? 19.359 -25.844 -9.945 1 98.69 327 THR A O 1
ATOM 2574 N N . MET A 1 328 ? 18.297 -27.828 -9.859 1 98.75 328 MET A N 1
ATOM 2575 C CA . MET A 1 328 ? 19.406 -28.5 -9.18 1 98.75 328 MET A CA 1
ATOM 2576 C C . MET A 1 328 ? 20.641 -28.547 -10.07 1 98.75 328 MET A C 1
ATOM 2578 O O . MET A 1 328 ? 21.75 -28.359 -9.594 1 98.75 328 MET A O 1
ATOM 2582 N N . GLU A 1 329 ? 20.422 -28.844 -11.344 1 98.62 329 GLU A N 1
ATOM 2583 C CA . GLU A 1 329 ? 21.547 -28.859 -12.273 1 98.62 329 GLU A CA 1
ATOM 2584 C C . GLU A 1 329 ? 22.141 -27.469 -12.453 1 98.62 329 GLU A C 1
ATOM 2586 O O . GLU A 1 329 ? 23.359 -27.312 -12.555 1 98.62 329 GLU A O 1
ATOM 2591 N N . THR A 1 330 ? 21.281 -26.484 -12.578 1 98.56 330 THR A N 1
ATOM 2592 C CA . THR A 1 330 ? 21.75 -25.094 -12.625 1 98.56 330 THR A CA 1
ATOM 2593 C C . THR A 1 330 ? 22.578 -24.766 -11.383 1 98.56 330 THR A C 1
ATOM 2595 O O . THR A 1 330 ? 23.641 -24.141 -11.477 1 98.56 330 THR A O 1
ATOM 2598 N N . ALA A 1 331 ? 22.109 -25.141 -10.211 1 98.69 331 ALA A N 1
ATOM 2599 C CA . ALA A 1 331 ? 22.812 -24.938 -8.953 1 98.69 331 ALA A CA 1
ATOM 2600 C C . ALA A 1 331 ? 24.203 -25.578 -8.984 1 98.69 331 ALA A C 1
ATOM 2602 O O . ALA A 1 331 ? 25.188 -24.984 -8.531 1 98.69 331 ALA A O 1
ATOM 2603 N N . ARG A 1 332 ? 24.297 -26.781 -9.516 1 98.5 332 ARG A N 1
ATOM 2604 C CA . ARG A 1 332 ? 25.578 -27.469 -9.648 1 98.5 332 ARG A CA 1
ATOM 2605 C C . ARG A 1 332 ? 26.531 -26.672 -10.539 1 98.5 332 ARG A C 1
ATOM 2607 O O . ARG A 1 332 ? 27.703 -26.531 -10.219 1 98.5 332 ARG A O 1
ATOM 2614 N N . GLY A 1 333 ? 25.969 -26.234 -11.664 1 98.25 333 GLY A N 1
ATOM 2615 C CA . GLY A 1 333 ? 26.766 -25.391 -12.531 1 98.25 333 GLY A CA 1
ATOM 2616 C C . GLY A 1 333 ? 27.297 -24.156 -11.836 1 98.25 333 GLY A C 1
ATOM 2617 O O . GLY A 1 333 ? 28.469 -23.797 -12.008 1 98.25 333 GLY A O 1
ATOM 2618 N N . LEU A 1 334 ? 26.5 -23.484 -11.047 1 98.56 334 LEU A N 1
ATOM 2619 C CA . LEU A 1 334 ? 26.906 -22.297 -10.297 1 98.56 334 LEU A CA 1
ATOM 2620 C C . LEU A 1 334 ? 27.984 -22.641 -9.281 1 98.56 334 LEU A C 1
ATOM 2622 O O . LEU A 1 334 ? 28.922 -21.859 -9.078 1 98.56 334 LEU A O 1
ATOM 2626 N N . SER A 1 335 ? 27.812 -23.75 -8.648 1 98.38 335 SER A N 1
ATOM 2627 C CA . SER A 1 335 ? 28.828 -24.219 -7.707 1 98.38 335 SER A CA 1
ATOM 2628 C C . SER A 1 335 ? 30.188 -24.375 -8.383 1 98.38 335 SER A C 1
ATOM 2630 O O . SER A 1 335 ? 31.203 -23.984 -7.82 1 98.38 335 SER A O 1
ATOM 2632 N N . LYS A 1 336 ? 30.219 -24.938 -9.539 1 98 336 LYS A N 1
ATOM 2633 C CA . LYS A 1 336 ? 31.469 -25.109 -10.289 1 98 336 LYS A CA 1
ATOM 2634 C C . LYS A 1 336 ? 32.094 -23.75 -10.633 1 98 336 LYS A C 1
ATOM 2636 O O . LYS A 1 336 ? 33.312 -23.609 -10.578 1 98 336 LYS A O 1
ATOM 2641 N N . LEU A 1 337 ? 31.266 -22.859 -11.016 1 97.81 337 LEU A N 1
ATOM 2642 C CA . LEU A 1 337 ? 31.75 -21.531 -11.328 1 97.81 337 LEU A CA 1
ATOM 2643 C C . LEU A 1 337 ? 32.344 -20.859 -10.086 1 97.81 337 LEU A C 1
ATOM 2645 O O . LEU A 1 337 ? 33.375 -20.188 -10.164 1 97.81 337 LEU A O 1
ATOM 2649 N N . LEU A 1 338 ? 31.672 -21 -8.961 1 97.44 338 LEU A N 1
ATOM 2650 C CA . LEU A 1 338 ? 32.188 -20.453 -7.707 1 97.44 338 LEU A CA 1
ATOM 2651 C C . LEU A 1 338 ? 33.531 -21.031 -7.363 1 97.44 338 LEU A C 1
ATOM 2653 O O . LEU A 1 338 ? 34.438 -20.297 -6.934 1 97.44 338 LEU A O 1
ATOM 2657 N N . ASN A 1 339 ? 33.656 -22.234 -7.566 1 97.06 339 ASN A N 1
ATOM 2658 C CA . ASN A 1 339 ? 34.938 -22.906 -7.297 1 97.06 339 ASN A CA 1
ATOM 2659 C C . ASN A 1 339 ? 36.031 -22.438 -8.25 1 97.06 339 ASN A C 1
ATOM 2661 O O . ASN A 1 339 ? 37.219 -22.547 -7.934 1 97.06 339 ASN A O 1
ATOM 2665 N N . ALA A 1 340 ? 35.625 -21.922 -9.305 1 97.38 340 ALA A N 1
ATOM 2666 C CA . ALA A 1 340 ? 36.562 -21.375 -10.266 1 97.38 340 ALA A CA 1
ATOM 2667 C C . ALA A 1 340 ? 36.781 -19.875 -10.023 1 97.38 340 ALA A C 1
ATOM 2669 O O . ALA A 1 340 ? 37.25 -19.172 -10.906 1 97.38 340 ALA A O 1
ATOM 2670 N N . SER A 1 341 ? 36.25 -19.312 -8.961 1 95.81 341 SER A N 1
ATOM 2671 C CA . SER A 1 341 ? 36.469 -17.953 -8.445 1 95.81 341 SER A CA 1
ATOM 2672 C C . SER A 1 341 ? 35.625 -16.938 -9.164 1 95.81 341 SER A C 1
ATOM 2674 O O . SER A 1 341 ? 35.969 -15.758 -9.234 1 95.81 341 SER A O 1
ATOM 2676 N N . TRP A 1 342 ? 34.594 -17.484 -9.766 1 95.81 342 TRP A N 1
ATOM 2677 C CA . TRP A 1 342 ? 33.594 -16.578 -10.32 1 95.81 342 TRP A CA 1
ATOM 2678 C C . TRP A 1 342 ? 32.594 -16.172 -9.25 1 95.81 342 TRP A C 1
ATOM 2680 O O . TRP A 1 342 ? 32.188 -17 -8.414 1 95.81 342 TRP A O 1
ATOM 2690 N N . ARG A 1 343 ? 32.188 -14.914 -9.297 1 96.69 343 ARG A N 1
ATOM 2691 C CA . ARG A 1 343 ? 31.047 -14.414 -8.523 1 96.69 343 ARG A CA 1
ATOM 2692 C C . ARG A 1 343 ? 30.188 -13.477 -9.359 1 96.69 343 ARG A C 1
ATOM 2694 O O . ARG A 1 343 ? 30.703 -12.664 -10.125 1 96.69 343 ARG A O 1
ATOM 2701 N N . PRO A 1 344 ? 28.906 -13.57 -9.195 1 97.94 344 PRO A N 1
ATOM 2702 C CA . PRO A 1 344 ? 28.031 -12.664 -9.961 1 97.94 344 PRO A CA 1
ATOM 2703 C C . PRO A 1 344 ? 28.141 -11.211 -9.492 1 97.94 344 PRO A C 1
ATOM 2705 O O . PRO A 1 344 ? 28.562 -10.953 -8.367 1 97.94 344 PRO A O 1
ATOM 2708 N N . ARG A 1 345 ? 27.875 -10.297 -10.406 1 96.12 345 ARG A N 1
ATOM 2709 C CA . ARG A 1 345 ? 27.828 -8.883 -10.023 1 96.12 345 ARG A CA 1
ATOM 2710 C C . ARG A 1 345 ? 26.75 -8.641 -8.969 1 96.12 345 ARG A C 1
ATOM 2712 O O . ARG A 1 345 ? 26.984 -7.914 -8 1 96.12 345 ARG A O 1
ATOM 2719 N N . ARG A 1 346 ? 25.562 -9.211 -9.148 1 97.56 346 ARG A N 1
ATOM 2720 C CA . ARG A 1 346 ? 24.438 -9.164 -8.227 1 97.56 346 ARG A CA 1
ATOM 2721 C C . ARG A 1 346 ? 24.203 -10.516 -7.562 1 97.56 346 ARG A C 1
ATOM 2723 O O . ARG A 1 346 ? 24.531 -11.555 -8.133 1 97.56 346 ARG A O 1
ATOM 2730 N N . SER A 1 347 ? 23.594 -10.469 -6.383 1 98.44 347 SER A N 1
ATOM 2731 C CA . SER A 1 347 ? 23.359 -11.719 -5.672 1 98.44 347 SER A CA 1
ATOM 2732 C C . SER A 1 347 ? 22.375 -12.609 -6.434 1 98.44 347 SER A C 1
ATOM 2734 O O . SER A 1 347 ? 21.422 -12.117 -7.039 1 98.44 347 SER A O 1
ATOM 2736 N N . ILE A 1 348 ? 22.625 -13.898 -6.414 1 98.88 348 ILE A N 1
ATOM 2737 C CA . ILE A 1 348 ? 21.703 -14.898 -6.926 1 98.88 348 ILE A CA 1
ATOM 2738 C C . ILE A 1 348 ? 21.031 -15.617 -5.758 1 98.88 348 ILE A C 1
ATOM 2740 O O . ILE A 1 348 ? 21.703 -16.031 -4.809 1 98.88 348 ILE A O 1
ATOM 2744 N N . MET A 1 349 ? 19.812 -15.688 -5.781 1 98.81 349 MET A N 1
ATOM 2745 C CA . MET A 1 349 ? 19.047 -16.422 -4.777 1 98.81 349 MET A CA 1
ATOM 2746 C C . MET A 1 349 ? 18.281 -17.578 -5.418 1 98.81 349 MET A C 1
ATOM 2748 O O . MET A 1 349 ? 17.5 -17.391 -6.348 1 98.81 349 MET A O 1
ATOM 2752 N N . LEU A 1 350 ? 18.578 -18.797 -5.008 1 98.88 350 LEU A N 1
ATOM 2753 C CA . LEU A 1 350 ? 17.859 -19.984 -5.43 1 98.88 350 LEU A CA 1
ATOM 2754 C C . LEU A 1 350 ? 16.797 -20.375 -4.402 1 98.88 350 LEU A C 1
ATOM 2756 O O . LEU A 1 350 ? 17.094 -20.438 -3.205 1 98.88 350 LEU A O 1
ATOM 2760 N N . CYS A 1 351 ? 15.609 -20.594 -4.895 1 98.88 351 CYS A N 1
ATOM 2761 C CA . CYS A 1 351 ? 14.5 -20.859 -3.99 1 98.88 351 CYS A CA 1
ATOM 2762 C C . CYS A 1 351 ? 13.766 -22.125 -4.391 1 98.88 351 CYS A C 1
ATOM 2764 O O . CYS A 1 351 ? 13.398 -22.297 -5.555 1 98.88 351 CYS A O 1
ATOM 2766 N N . SER A 1 352 ? 13.602 -23.031 -3.484 1 98.88 352 SER A N 1
ATOM 2767 C CA . SER A 1 352 ? 12.742 -24.203 -3.598 1 98.88 352 SER A CA 1
ATOM 2768 C C . SER A 1 352 ? 11.5 -24.062 -2.723 1 98.88 352 SER A C 1
ATOM 2770 O O . SER A 1 352 ? 11.602 -24.078 -1.493 1 98.88 352 SER A O 1
ATOM 2772 N N . TRP A 1 353 ? 10.344 -23.984 -3.35 1 98.75 353 TRP A N 1
ATOM 2773 C CA . TRP A 1 353 ? 9.117 -23.641 -2.637 1 98.75 353 TRP A CA 1
ATOM 2774 C C . TRP A 1 353 ? 8.344 -24.906 -2.25 1 98.75 353 TRP A C 1
ATOM 2776 O O . TRP A 1 353 ? 8.312 -25.875 -3.008 1 98.75 353 TRP A O 1
ATOM 2786 N N . GLY A 1 354 ? 7.625 -24.812 -1.121 1 98.31 354 GLY A N 1
ATOM 2787 C CA . GLY A 1 354 ? 6.742 -25.891 -0.677 1 98.31 354 GLY A CA 1
ATOM 2788 C C . GLY A 1 354 ? 5.273 -25.578 -0.872 1 98.31 354 GLY A C 1
ATOM 2789 O O . GLY A 1 354 ? 4.871 -24.406 -0.812 1 98.31 354 GLY A O 1
ATOM 2790 N N . ALA A 1 355 ? 4.512 -26.578 -1.217 1 98.12 355 ALA A N 1
ATOM 2791 C CA . ALA A 1 355 ? 3.051 -26.594 -1.219 1 98.12 355 ALA A CA 1
ATOM 2792 C C . ALA A 1 355 ? 2.492 -25.625 -2.262 1 98.12 355 ALA A C 1
ATOM 2794 O O . ALA A 1 355 ? 1.53 -24.906 -1.997 1 98.12 355 ALA A O 1
ATOM 2795 N N . GLU A 1 356 ? 3.084 -25.516 -3.385 1 98.06 356 GLU A N 1
ATOM 2796 C CA . GLU A 1 356 ? 2.555 -24.719 -4.48 1 98.06 356 GLU A CA 1
ATOM 2797 C C . GLU A 1 356 ? 1.222 -25.266 -4.98 1 98.06 356 GLU A C 1
ATOM 2799 O O . GLU A 1 356 ? 0.297 -24.5 -5.27 1 98.06 356 GLU A O 1
ATOM 2804 N N . GLU A 1 357 ? 1.09 -26.562 -5.035 1 97.25 357 GLU A N 1
ATOM 2805 C CA . GLU A 1 357 ? -0.057 -27.234 -5.648 1 97.25 357 GLU A CA 1
ATOM 2806 C C . GLU A 1 357 ? -1.346 -26.922 -4.891 1 97.25 357 GLU A C 1
ATOM 2808 O O . GLU A 1 357 ? -2.424 -26.875 -5.484 1 97.25 357 GLU A O 1
ATOM 2813 N N . HIS A 1 358 ? -1.209 -26.734 -3.596 1 97.31 358 HIS A N 1
ATOM 2814 C CA . HIS A 1 358 ? -2.393 -26.453 -2.789 1 97.31 358 HIS A CA 1
ATOM 2815 C C . HIS A 1 358 ? -2.887 -25.031 -3.01 1 97.31 358 HIS A C 1
ATOM 2817 O O . HIS A 1 358 ? -4.055 -24.734 -2.758 1 97.31 358 HIS A O 1
ATOM 2823 N N . GLY A 1 359 ? -2.047 -24.156 -3.377 1 96.38 359 GLY A N 1
ATOM 2824 C CA . GLY A 1 359 ? -2.479 -22.781 -3.555 1 96.38 359 GLY A CA 1
ATOM 2825 C C . GLY A 1 359 ? -1.327 -21.797 -3.59 1 96.38 359 GLY A C 1
ATOM 2826 O O . GLY A 1 359 ? -1.411 -20.719 -3.004 1 96.38 359 GLY A O 1
ATOM 2827 N N . ILE A 1 360 ? -0.202 -22.156 -4.195 1 96.94 360 ILE A N 1
ATOM 2828 C CA . ILE A 1 360 ? 0.976 -21.297 -4.316 1 96.94 360 ILE A CA 1
ATOM 2829 C C . ILE A 1 360 ? 1.398 -20.812 -2.932 1 96.94 360 ILE A C 1
ATOM 2831 O O . ILE A 1 360 ? 1.632 -19.625 -2.736 1 96.94 360 ILE A O 1
ATOM 2835 N N . ILE A 1 361 ? 1.537 -21.672 -1.996 1 97.88 361 ILE A N 1
ATOM 2836 C CA . ILE A 1 361 ? 1.588 -21.344 -0.576 1 97.88 361 ILE A CA 1
ATOM 2837 C C . ILE A 1 361 ? 3.002 -20.906 -0.198 1 97.88 361 ILE A C 1
ATOM 2839 O O . ILE A 1 361 ? 3.213 -19.766 0.239 1 97.88 361 ILE A O 1
ATOM 2843 N N . GLY A 1 362 ? 4.02 -21.719 -0.452 1 98.19 362 GLY A N 1
ATOM 2844 C CA . GLY A 1 362 ? 5.367 -21.469 0.021 1 98.19 362 GLY A CA 1
ATOM 2845 C C . GLY A 1 362 ? 5.914 -20.125 -0.438 1 98.19 362 GLY A C 1
ATOM 2846 O O . GLY A 1 362 ? 6.367 -19.328 0.38 1 98.19 362 GLY A O 1
ATOM 2847 N N . SER A 1 363 ? 5.859 -19.875 -1.739 1 98.38 363 SER A N 1
ATOM 2848 C CA . SER A 1 363 ? 6.387 -18.641 -2.293 1 98.38 363 SER A CA 1
ATOM 2849 C C . SER A 1 363 ? 5.605 -17.438 -1.786 1 98.38 363 SER A C 1
ATOM 2851 O O . SER A 1 363 ? 6.191 -16.406 -1.454 1 98.38 363 SER A O 1
ATOM 2853 N N . THR A 1 364 ? 4.25 -17.531 -1.682 1 97.81 364 THR A N 1
ATOM 2854 C CA . THR A 1 364 ? 3.416 -16.422 -1.228 1 97.81 364 THR A CA 1
ATOM 2855 C C . THR A 1 364 ? 3.738 -16.062 0.219 1 97.81 364 THR A C 1
ATOM 2857 O O . THR A 1 364 ? 3.912 -14.891 0.547 1 97.81 364 THR A O 1
ATOM 2860 N N . GLU A 1 365 ? 3.83 -17.109 1.085 1 98.56 365 GLU A N 1
ATOM 2861 C CA . GLU A 1 365 ? 4.168 -16.859 2.482 1 98.56 365 GLU A CA 1
ATOM 2862 C C . GLU A 1 365 ? 5.52 -16.156 2.607 1 98.56 365 GLU A C 1
ATOM 2864 O O . GLU A 1 365 ? 5.672 -15.234 3.408 1 98.56 365 GLU A O 1
ATOM 2869 N N . TRP A 1 366 ? 6.453 -16.578 1.824 1 98.69 366 TRP A N 1
ATOM 2870 C CA . TRP A 1 366 ? 7.801 -16.031 1.893 1 98.69 366 TRP A CA 1
ATOM 2871 C C . TRP A 1 366 ? 7.824 -14.586 1.39 1 98.69 366 TRP A C 1
ATOM 2873 O O . TRP A 1 366 ? 8.5 -13.734 1.962 1 98.69 366 TRP A O 1
ATOM 2883 N N . VAL A 1 367 ? 7.098 -14.328 0.308 1 98.38 367 VAL A N 1
ATOM 2884 C CA . VAL A 1 367 ? 7.004 -12.969 -0.216 1 98.38 367 VAL A CA 1
ATOM 2885 C C . VAL A 1 367 ? 6.336 -12.062 0.813 1 98.38 367 VAL A C 1
ATOM 2887 O O . VAL A 1 367 ? 6.793 -10.938 1.055 1 98.38 367 VAL A O 1
ATOM 2890 N N . GLU A 1 368 ? 5.223 -12.539 1.43 1 97.88 368 GLU A N 1
ATOM 2891 C CA . GLU A 1 368 ? 4.539 -11.766 2.463 1 97.88 368 GLU A CA 1
ATOM 2892 C C . GLU A 1 368 ? 5.477 -11.445 3.625 1 97.88 368 GLU A C 1
ATOM 2894 O O . GLU A 1 368 ? 5.469 -10.336 4.152 1 97.88 368 GLU A O 1
ATOM 2899 N N . GLU A 1 369 ? 6.266 -12.398 3.965 1 98.12 369 GLU A N 1
ATOM 2900 C CA . GLU A 1 369 ? 7.172 -12.234 5.098 1 98.12 369 GLU A CA 1
ATOM 2901 C C . GLU A 1 369 ? 8.305 -11.258 4.766 1 98.12 369 GLU A C 1
ATOM 2903 O O . GLU A 1 369 ? 8.789 -10.547 5.645 1 98.12 369 GLU A O 1
ATOM 2908 N N . ASN A 1 370 ? 8.727 -11.195 3.521 1 98.19 370 ASN A N 1
ATOM 2909 C CA . ASN A 1 370 ? 9.906 -10.438 3.127 1 98.19 370 ASN A CA 1
ATOM 2910 C C . ASN A 1 370 ? 9.539 -9.289 2.184 1 98.19 370 ASN A C 1
ATOM 2912 O O . ASN A 1 370 ? 10.383 -8.836 1.403 1 98.19 370 ASN A O 1
ATOM 2916 N N . LEU A 1 371 ? 8.336 -8.883 2.225 1 97.44 371 LEU A N 1
ATOM 2917 C CA . LEU A 1 371 ? 7.773 -7.934 1.266 1 97.44 371 LEU A CA 1
ATOM 2918 C C . LEU A 1 371 ? 8.633 -6.676 1.181 1 97.44 371 LEU A C 1
ATOM 2920 O O . LEU A 1 371 ? 9.031 -6.262 0.088 1 97.44 371 LEU A O 1
ATOM 2924 N N . LYS A 1 372 ? 9 -6.059 2.291 1 97.06 372 LYS A N 1
ATOM 2925 C CA . LYS A 1 372 ? 9.711 -4.781 2.314 1 97.06 372 LYS A CA 1
ATOM 2926 C C . LYS A 1 372 ? 11.133 -4.93 1.788 1 97.06 372 LYS A C 1
ATOM 2928 O O . LYS A 1 372 ? 11.641 -4.035 1.108 1 97.06 372 LYS A O 1
ATOM 2933 N N . VAL A 1 373 ? 11.781 -6.008 2.066 1 97.5 373 VAL A N 1
ATOM 2934 C CA . VAL A 1 373 ? 13.117 -6.285 1.55 1 97.5 373 VAL A CA 1
ATOM 2935 C C . VAL A 1 373 ? 13.062 -6.461 0.035 1 97.5 373 VAL A C 1
ATOM 2937 O O . VAL A 1 373 ? 13.867 -5.887 -0.696 1 97.5 373 VAL A O 1
ATOM 2940 N N . LEU A 1 374 ? 12.078 -7.25 -0.39 1 98.19 374 LEU A N 1
ATOM 2941 C CA . LEU A 1 374 ? 11.945 -7.539 -1.813 1 98.19 374 LEU A CA 1
ATOM 2942 C C . LEU A 1 374 ? 11.609 -6.27 -2.596 1 98.19 374 LEU A C 1
ATOM 2944 O O . LEU A 1 374 ? 12.109 -6.074 -3.707 1 98.19 374 LEU A O 1
ATOM 2948 N N . GLU A 1 375 ? 10.844 -5.418 -2.059 1 96.06 375 GLU A N 1
ATOM 2949 C CA . GLU A 1 375 ? 10.453 -4.168 -2.705 1 96.06 375 GLU A CA 1
ATOM 2950 C C . GLU A 1 375 ? 11.68 -3.312 -3.033 1 96.06 375 GLU A C 1
ATOM 2952 O O . GLU A 1 375 ? 11.711 -2.645 -4.07 1 96.06 375 GLU A O 1
ATOM 2957 N N . SER A 1 376 ? 12.648 -3.363 -2.195 1 95.19 376 SER A N 1
ATOM 2958 C CA . SER A 1 376 ? 13.773 -2.455 -2.367 1 95.19 376 SER A CA 1
ATOM 2959 C C . SER A 1 376 ? 14.945 -3.154 -3.051 1 95.19 376 SER A C 1
ATOM 2961 O O . SER A 1 376 ? 15.859 -2.496 -3.559 1 95.19 376 SER A O 1
ATOM 2963 N N . LYS A 1 377 ? 14.891 -4.516 -3.168 1 97.19 377 LYS A N 1
ATOM 2964 C CA . LYS A 1 377 ? 16.156 -5.164 -3.52 1 97.19 377 LYS A CA 1
ATOM 2965 C C . LYS A 1 377 ? 15.969 -6.105 -4.707 1 97.19 377 LYS A C 1
ATOM 2967 O O . LYS A 1 377 ? 16.922 -6.363 -5.453 1 97.19 377 LYS A O 1
ATOM 2972 N N . ALA A 1 378 ? 14.82 -6.703 -4.895 1 98.62 378 ALA A N 1
ATOM 2973 C CA . ALA A 1 378 ? 14.664 -7.777 -5.871 1 98.62 378 ALA A CA 1
ATOM 2974 C C . ALA A 1 378 ? 14.609 -7.219 -7.293 1 98.62 378 ALA A C 1
ATOM 2976 O O . ALA A 1 378 ? 13.797 -6.34 -7.59 1 98.62 378 ALA A O 1
ATOM 2977 N N . VAL A 1 379 ? 15.477 -7.699 -8.148 1 98.69 379 VAL A N 1
ATOM 2978 C CA . VAL A 1 379 ? 15.586 -7.23 -9.531 1 98.69 379 VAL A CA 1
ATOM 2979 C C . VAL A 1 379 ? 14.594 -7.992 -10.414 1 98.69 379 VAL A C 1
ATOM 2981 O O . VAL A 1 379 ? 13.883 -7.387 -11.219 1 98.69 379 VAL A O 1
ATOM 2984 N N . VAL A 1 380 ? 14.562 -9.266 -10.258 1 98.81 380 VAL A N 1
ATOM 2985 C CA . VAL A 1 380 ? 13.742 -10.117 -11.117 1 98.81 380 VAL A CA 1
ATOM 2986 C C . VAL A 1 380 ? 13.484 -11.453 -10.422 1 98.81 380 VAL A C 1
ATOM 2988 O O . VAL A 1 380 ? 14.281 -11.883 -9.578 1 98.81 380 VAL A O 1
ATOM 2991 N N . TYR A 1 381 ? 12.375 -12.031 -10.664 1 98.81 381 TYR A N 1
ATOM 2992 C CA . TYR A 1 381 ? 12.047 -13.391 -10.25 1 98.81 381 TYR A CA 1
ATOM 2993 C C . TYR A 1 381 ? 11.922 -14.312 -11.461 1 98.81 381 TYR A C 1
ATOM 2995 O O . TYR A 1 381 ? 11.023 -14.148 -12.289 1 98.81 381 TYR A O 1
ATOM 3003 N N . LEU A 1 382 ? 12.789 -15.227 -11.547 1 98.81 382 LEU A N 1
ATOM 3004 C CA . LEU A 1 382 ? 12.773 -16.25 -12.578 1 98.81 382 LEU A CA 1
ATOM 3005 C C . LEU A 1 382 ? 12.078 -17.516 -12.086 1 98.81 382 LEU A C 1
ATOM 3007 O O . LEU A 1 382 ? 12.602 -18.219 -11.219 1 98.81 382 LEU A O 1
ATOM 3011 N N . ASN A 1 383 ? 10.945 -17.797 -12.688 1 98.25 383 ASN A N 1
ATOM 3012 C CA . ASN A 1 383 ? 10.094 -18.906 -12.281 1 98.25 383 ASN A CA 1
ATOM 3013 C C . ASN A 1 383 ? 10.234 -20.094 -13.234 1 98.25 383 ASN A C 1
ATOM 3015 O O . ASN A 1 383 ? 10.109 -19.938 -14.445 1 98.25 383 ASN A O 1
ATOM 3019 N N . MET A 1 384 ? 10.531 -21.219 -12.711 1 96.62 384 MET A N 1
ATOM 3020 C CA . MET A 1 384 ? 10.414 -22.453 -13.5 1 96.62 384 MET A CA 1
ATOM 3021 C C . MET A 1 384 ? 9.406 -23.406 -12.867 1 96.62 384 MET A C 1
ATOM 3023 O O . MET A 1 384 ? 9.773 -24.25 -12.039 1 96.62 384 MET A O 1
ATOM 3027 N N . ASP A 1 385 ? 8.266 -23.312 -13.336 1 94.69 385 ASP A N 1
ATOM 3028 C CA . ASP A 1 385 ? 7.195 -24.172 -12.836 1 94.69 385 ASP A CA 1
ATOM 3029 C C . ASP A 1 385 ? 7.32 -25.578 -13.391 1 94.69 385 ASP A C 1
ATOM 3031 O O . ASP A 1 385 ? 7.543 -26.531 -12.625 1 94.69 385 ASP A O 1
ATOM 3035 N N . VAL A 1 386 ? 7.18 -25.734 -14.719 1 95.88 386 VAL A N 1
ATOM 3036 C CA . VAL A 1 386 ? 7.383 -26.953 -15.477 1 95.88 386 VAL A CA 1
ATOM 3037 C C . VAL A 1 386 ? 8.375 -26.719 -16.609 1 95.88 386 VAL A C 1
ATOM 3039 O O . VAL A 1 386 ? 8.125 -25.891 -17.5 1 95.88 386 VAL A O 1
ATOM 3042 N N . ALA A 1 387 ? 9.469 -27.438 -16.578 1 97 387 ALA A N 1
ATOM 3043 C CA . ALA A 1 387 ? 10.508 -27.188 -17.578 1 97 387 ALA A CA 1
ATOM 3044 C C . ALA A 1 387 ? 10.141 -27.828 -18.922 1 97 387 ALA A C 1
ATOM 3046 O O . ALA A 1 387 ? 10.422 -27.266 -19.984 1 97 387 ALA A O 1
ATOM 3047 N N . VAL A 1 388 ? 9.578 -29.031 -18.828 1 96 388 VAL A N 1
ATOM 3048 C CA . VAL A 1 388 ? 9.211 -29.734 -20.047 1 96 388 VAL A CA 1
ATOM 3049 C C . VAL A 1 388 ? 7.852 -30.406 -19.875 1 96 388 VAL A C 1
ATOM 3051 O O . VAL A 1 388 ? 7.742 -31.438 -19.203 1 96 388 VAL A O 1
ATOM 3054 N N . ASN A 1 389 ? 6.879 -29.844 -20.422 1 91.88 389 ASN A N 1
ATOM 3055 C CA . ASN A 1 389 ? 5.559 -30.469 -20.344 1 91.88 389 ASN A CA 1
ATOM 3056 C C . ASN A 1 389 ? 5.051 -30.875 -21.734 1 91.88 389 ASN A C 1
ATOM 3058 O O . ASN A 1 389 ? 3.857 -31.141 -21.906 1 91.88 389 ASN A O 1
ATOM 3062 N N . GLY A 1 390 ? 5.875 -30.828 -22.719 1 90.44 390 GLY A N 1
ATOM 3063 C CA . GLY A 1 390 ? 5.637 -31.234 -24.094 1 90.44 390 GLY A CA 1
ATOM 3064 C C . GLY A 1 390 ? 6.867 -31.109 -24.984 1 90.44 390 GLY A C 1
ATOM 3065 O O . GLY A 1 390 ? 7.926 -30.672 -24.516 1 90.44 390 GLY A O 1
ATOM 3066 N N . ASN A 1 391 ? 6.742 -31.516 -26.234 1 87.94 391 ASN A N 1
ATOM 3067 C CA . ASN A 1 391 ? 7.918 -31.516 -27.094 1 87.94 391 ASN A CA 1
ATOM 3068 C C . ASN A 1 391 ? 7.664 -30.719 -28.375 1 87.94 391 ASN A C 1
ATOM 3070 O O . ASN A 1 391 ? 8.398 -30.875 -29.359 1 87.94 391 ASN A O 1
ATOM 3074 N N . PHE A 1 392 ? 6.641 -29.922 -28.297 1 86.19 392 PHE A N 1
ATOM 3075 C CA . PHE A 1 392 ? 6.262 -29.203 -29.5 1 86.19 392 PHE A CA 1
ATOM 3076 C C . PHE A 1 392 ? 7.129 -27.953 -29.688 1 86.19 392 PHE A C 1
ATOM 3078 O O . PHE A 1 392 ? 7.801 -27.797 -30.703 1 86.19 392 PHE A O 1
ATOM 3085 N N . SER A 1 393 ? 7.082 -27.125 -28.656 1 87.94 393 SER A N 1
ATOM 3086 C CA . SER A 1 393 ? 7.812 -25.875 -28.797 1 87.94 393 SER A CA 1
ATOM 3087 C C . SER A 1 393 ? 8.18 -25.297 -27.438 1 87.94 393 SER A C 1
ATOM 3089 O O . SER A 1 393 ? 7.562 -25.625 -26.422 1 87.94 393 SER A O 1
ATOM 3091 N N . PHE A 1 394 ? 9.211 -24.469 -27.5 1 90.44 394 PHE A N 1
ATOM 3092 C CA . PHE A 1 394 ? 9.531 -23.609 -26.359 1 90.44 394 PHE A CA 1
ATOM 3093 C C . PHE A 1 394 ? 8.492 -22.516 -26.203 1 90.44 394 PHE A C 1
ATOM 3095 O O . PHE A 1 394 ? 7.848 -22.109 -27.188 1 90.44 394 PHE A O 1
ATOM 3102 N N . PHE A 1 395 ? 8.242 -22.094 -25.016 1 89.56 395 PHE A N 1
ATOM 3103 C CA . PHE A 1 395 ? 7.344 -21 -24.688 1 89.56 395 PHE A CA 1
ATOM 3104 C C . PHE A 1 395 ? 7.848 -20.234 -23.469 1 89.56 395 PHE A C 1
ATOM 3106 O O . PHE A 1 395 ? 8.609 -20.766 -22.656 1 89.56 395 PHE A O 1
ATOM 3113 N N . PHE A 1 396 ? 7.473 -18.938 -23.406 1 92.94 396 PHE A N 1
ATOM 3114 C CA . PHE A 1 396 ? 7.727 -18.203 -22.172 1 92.94 396 PHE A CA 1
ATOM 3115 C C . PHE A 1 396 ? 6.602 -17.219 -21.906 1 92.94 396 PHE A C 1
ATOM 3117 O O . PHE A 1 396 ? 5.891 -16.797 -22.812 1 92.94 396 PHE A O 1
ATOM 3124 N N . SER A 1 397 ? 6.289 -16.922 -20.734 1 93.94 397 SER A N 1
ATOM 3125 C CA . SER A 1 397 ? 5.523 -15.789 -20.219 1 93.94 397 SER A CA 1
ATOM 3126 C C . SER A 1 397 ? 6.375 -14.898 -19.328 1 93.94 397 SER A C 1
ATOM 3128 O O . SER A 1 397 ? 7.195 -15.398 -18.547 1 93.94 397 SER A O 1
ATOM 3130 N N . SER A 1 398 ? 6.258 -13.617 -19.5 1 96.38 398 SER A N 1
ATOM 3131 C CA . SER A 1 398 ? 7.117 -12.734 -18.719 1 96.38 398 SER A CA 1
ATOM 3132 C C . SER A 1 398 ? 6.551 -11.32 -18.656 1 96.38 398 SER A C 1
ATOM 3134 O O . SER A 1 398 ? 5.625 -10.984 -19.391 1 96.38 398 SER A O 1
ATOM 3136 N N . SER A 1 399 ? 7.094 -10.586 -17.688 1 97.12 399 SER A N 1
ATOM 3137 C CA . SER A 1 399 ? 6.961 -9.133 -17.797 1 97.12 399 SER A CA 1
ATOM 3138 C C . SER A 1 399 ? 7.48 -8.625 -19.141 1 97.12 399 SER A C 1
ATOM 3140 O O . SER A 1 399 ? 8.5 -9.109 -19.641 1 97.12 399 SER A O 1
ATOM 3142 N N . PRO A 1 400 ? 6.848 -7.598 -19.656 1 96.88 400 PRO A N 1
ATOM 3143 C CA . PRO A 1 400 ? 7.312 -7.027 -20.922 1 96.88 400 PRO A CA 1
ATOM 3144 C C . PRO A 1 400 ? 8.75 -6.508 -20.844 1 96.88 400 PRO A C 1
ATOM 3146 O O . PRO A 1 400 ? 9.445 -6.457 -21.859 1 96.88 400 PRO A O 1
ATOM 3149 N N . LEU A 1 401 ? 9.219 -6.172 -19.703 1 98.25 401 LEU A N 1
ATOM 3150 C CA . LEU A 1 401 ? 10.57 -5.652 -19.5 1 98.25 401 LEU A CA 1
ATOM 3151 C C . LEU A 1 401 ? 11.617 -6.668 -19.953 1 98.25 401 LEU A C 1
ATOM 3153 O O . LEU A 1 401 ? 12.75 -6.301 -20.266 1 98.25 401 LEU A O 1
ATOM 3157 N N . LEU A 1 402 ? 11.242 -7.941 -19.969 1 98.25 402 LEU A N 1
ATOM 3158 C CA . LEU A 1 402 ? 12.219 -9 -20.188 1 98.25 402 LEU A CA 1
ATOM 3159 C C . LEU A 1 402 ? 12.094 -9.57 -21.594 1 98.25 402 LEU A C 1
ATOM 3161 O O . LEU A 1 402 ? 12.844 -10.477 -21.969 1 98.25 402 LEU A O 1
ATOM 3165 N N . TYR A 1 403 ? 11.203 -9.086 -22.469 1 96.19 403 TYR A N 1
ATOM 3166 C CA . TYR A 1 403 ? 10.953 -9.641 -23.797 1 96.19 403 TYR A CA 1
ATOM 3167 C C . TYR A 1 403 ? 12.242 -9.703 -24.609 1 96.19 403 TYR A C 1
ATOM 3169 O O . TYR A 1 403 ? 12.586 -10.75 -25.156 1 96.19 403 TYR A O 1
ATOM 3177 N N . SER A 1 404 ? 13.008 -8.625 -24.641 1 95.88 404 SER A N 1
ATOM 3178 C CA . SER A 1 404 ? 14.188 -8.523 -25.484 1 95.88 404 SER A CA 1
ATOM 3179 C C . SER A 1 404 ? 15.297 -9.453 -25 1 95.88 404 SER A C 1
ATOM 3181 O O . SER A 1 404 ? 15.914 -10.164 -25.797 1 95.88 404 SER A O 1
ATOM 3183 N N . ILE A 1 405 ? 15.547 -9.422 -23.719 1 97.62 405 ILE A N 1
ATOM 3184 C CA . ILE A 1 405 ? 16.641 -10.234 -23.219 1 97.62 405 ILE A CA 1
ATOM 3185 C C . ILE A 1 405 ? 16.297 -11.719 -23.344 1 97.62 405 ILE A C 1
ATOM 3187 O O . ILE A 1 405 ? 17.172 -12.547 -23.594 1 97.62 405 ILE A O 1
ATOM 3191 N N . ILE A 1 406 ? 15.047 -12.078 -23.203 1 97.81 406 ILE A N 1
ATOM 3192 C CA . ILE A 1 406 ? 14.625 -13.461 -23.375 1 97.81 406 ILE A CA 1
ATOM 3193 C C . ILE A 1 406 ? 14.797 -13.875 -24.844 1 97.81 406 ILE A C 1
ATOM 3195 O O . ILE A 1 406 ? 15.391 -14.922 -25.125 1 97.81 406 ILE A O 1
ATOM 3199 N N . ASN A 1 407 ? 14.359 -13.039 -25.734 1 96.25 407 ASN A N 1
ATOM 3200 C CA . ASN A 1 407 ? 14.508 -13.336 -27.156 1 96.25 407 ASN A CA 1
ATOM 3201 C C . ASN A 1 407 ? 15.977 -13.469 -27.547 1 96.25 407 ASN A C 1
ATOM 3203 O O . ASN A 1 407 ? 16.344 -14.383 -28.297 1 96.25 407 ASN A O 1
ATOM 3207 N N . ASN A 1 408 ? 16.766 -12.594 -27.062 1 97.12 408 ASN A N 1
ATOM 3208 C CA . ASN A 1 408 ? 18.203 -12.656 -27.359 1 97.12 408 ASN A CA 1
ATOM 3209 C C . ASN A 1 408 ? 18.844 -13.922 -26.812 1 97.12 408 ASN A C 1
ATOM 3211 O O . ASN A 1 408 ? 19.766 -14.469 -27.406 1 97.12 408 ASN A O 1
ATOM 3215 N N . THR A 1 409 ? 18.359 -14.32 -25.672 1 97.81 409 THR A N 1
ATOM 3216 C CA . THR A 1 409 ? 18.875 -15.547 -25.062 1 97.81 409 THR A CA 1
ATOM 3217 C C . THR A 1 409 ? 18.422 -16.766 -25.859 1 97.81 409 THR A C 1
ATOM 3219 O O . THR A 1 409 ? 19.203 -17.703 -26.062 1 97.81 409 THR A O 1
ATOM 3222 N N . LEU A 1 410 ? 17.188 -16.797 -26.328 1 97.06 410 LEU A N 1
ATOM 3223 C CA . LEU A 1 410 ? 16.656 -17.875 -27.125 1 97.06 410 LEU A CA 1
ATOM 3224 C C . LEU A 1 410 ? 17.469 -18.062 -28.406 1 97.06 410 LEU A C 1
ATOM 3226 O O . LEU A 1 410 ? 17.625 -19.188 -28.891 1 97.06 410 LEU A O 1
ATOM 3230 N N . LYS A 1 411 ? 18.031 -17.031 -28.922 1 96.62 411 LYS A N 1
ATOM 3231 C CA . LYS A 1 411 ? 18.766 -17.062 -30.188 1 96.62 411 LYS A CA 1
ATOM 3232 C C . LYS A 1 411 ? 20.125 -17.734 -30.016 1 96.62 411 LYS A C 1
ATOM 3234 O O . LYS A 1 411 ? 20.781 -18.094 -30.984 1 96.62 411 LYS A O 1
ATOM 3239 N N . GLU A 1 412 ? 20.469 -17.984 -28.812 1 96.06 412 GLU A N 1
ATOM 3240 C CA . GLU A 1 412 ? 21.812 -18.484 -28.562 1 96.06 412 GLU A CA 1
ATOM 3241 C C . GLU A 1 412 ? 21.797 -19.969 -28.203 1 96.06 412 GLU A C 1
ATOM 3243 O O . GLU A 1 412 ? 22.844 -20.594 -28.031 1 96.06 412 GLU A O 1
ATOM 3248 N N . ILE A 1 413 ? 20.656 -20.5 -28.094 1 95.31 413 ILE A N 1
ATOM 3249 C CA . ILE A 1 413 ? 20.547 -21.906 -27.719 1 95.31 413 ILE A CA 1
ATOM 3250 C C . ILE A 1 413 ? 19.969 -22.703 -28.875 1 95.31 413 ILE A C 1
ATOM 3252 O O . ILE A 1 413 ? 18.922 -22.328 -29.422 1 95.31 413 ILE A O 1
ATOM 3256 N N . LEU A 1 414 ? 20.641 -23.734 -29.219 1 92.12 414 LEU A N 1
ATOM 3257 C CA . LEU A 1 414 ? 20.156 -24.594 -30.297 1 92.12 414 LEU A CA 1
ATOM 3258 C C . LEU A 1 414 ? 19 -25.469 -29.828 1 92.12 414 LEU A C 1
ATOM 3260 O O . LEU A 1 414 ? 19.031 -25.984 -28.703 1 92.12 414 LEU A O 1
ATOM 3264 N N . ASP A 1 415 ? 18 -25.562 -30.656 1 91.44 415 ASP A N 1
ATOM 3265 C CA . ASP A 1 415 ? 16.922 -26.516 -30.406 1 91.44 415 ASP A CA 1
ATOM 3266 C C . ASP A 1 415 ? 17.391 -27.953 -30.656 1 91.44 415 ASP A C 1
ATOM 3268 O O . ASP A 1 415 ? 18.188 -28.203 -31.547 1 91.44 415 ASP A O 1
ATOM 3272 N N . PRO A 1 416 ? 16.891 -28.828 -29.844 1 89.38 416 PRO A N 1
ATOM 3273 C CA . PRO A 1 416 ? 17.297 -30.219 -30.031 1 89.38 416 PRO A CA 1
ATOM 3274 C C . PRO A 1 416 ? 17.016 -30.734 -31.453 1 89.38 416 PRO A C 1
ATOM 3276 O O . PRO A 1 416 ? 17.594 -31.734 -31.875 1 89.38 416 PRO A O 1
ATOM 3279 N N . ARG A 1 417 ? 16.141 -30.172 -32.219 1 83.12 417 ARG A N 1
ATOM 3280 C CA . ARG A 1 417 ? 15.805 -30.562 -33.594 1 83.12 417 ARG A CA 1
ATOM 3281 C C . ARG A 1 417 ? 16.828 -30.031 -34.562 1 83.12 417 ARG A C 1
ATOM 3283 O O . ARG A 1 417 ? 16.75 -30.312 -35.781 1 83.12 417 ARG A O 1
ATOM 3290 N N . SER A 1 418 ? 17.672 -29.297 -33.969 1 87.62 418 SER A N 1
ATOM 3291 C CA . SER A 1 418 ? 18.719 -28.75 -34.812 1 87.62 418 SER A CA 1
ATOM 3292 C C . SER A 1 418 ? 19.609 -29.844 -35.375 1 87.62 418 SER A C 1
ATOM 3294 O O . SER A 1 418 ? 19.859 -30.859 -34.719 1 87.62 418 SER A O 1
ATOM 3296 N N . THR A 1 419 ? 20.062 -29.609 -36.719 1 88.25 419 THR A N 1
ATOM 3297 C CA . THR A 1 419 ? 21.016 -30.484 -37.406 1 88.25 419 THR A CA 1
ATOM 3298 C C . THR A 1 419 ? 22.266 -29.703 -37.844 1 88.25 41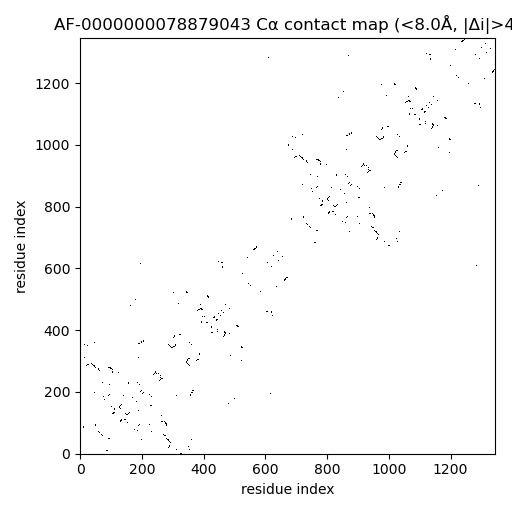9 THR A C 1
ATOM 3300 O O . THR A 1 419 ? 22.25 -28.469 -37.844 1 88.25 419 THR A O 1
ATOM 3303 N N . PRO A 1 420 ? 23.266 -30.438 -38.094 1 86.88 420 PRO A N 1
ATOM 3304 C CA . PRO A 1 420 ? 24.469 -29.734 -38.562 1 86.88 420 PRO A CA 1
ATOM 3305 C C . PRO A 1 420 ? 24.203 -28.859 -39.781 1 86.88 420 PRO A C 1
ATOM 3307 O O . PRO A 1 420 ? 24.812 -27.797 -39.938 1 86.88 420 PRO A O 1
ATOM 3310 N N . ASP A 1 421 ? 23.281 -29.234 -40.562 1 89.19 421 ASP A N 1
ATOM 3311 C CA . ASP A 1 421 ? 22.984 -28.516 -41.781 1 89.19 421 ASP A CA 1
ATOM 3312 C C . ASP A 1 421 ? 21.984 -27.375 -41.5 1 89.19 421 ASP A C 1
ATOM 3314 O O . ASP A 1 421 ? 21.953 -26.391 -42.25 1 89.19 421 ASP A O 1
ATOM 3318 N N . LYS A 1 422 ? 21.188 -27.578 -40.531 1 89.88 422 LYS A N 1
ATOM 3319 C CA . LYS A 1 422 ? 20.172 -26.578 -40.156 1 89.88 422 LYS A CA 1
ATOM 3320 C C . LYS A 1 422 ? 20.266 -26.219 -38.688 1 89.88 422 LYS A C 1
ATOM 3322 O O . LYS A 1 422 ? 19.594 -26.812 -37.844 1 89.88 422 LYS A O 1
ATOM 3327 N N . LYS A 1 423 ? 20.953 -25.203 -38.5 1 90.62 423 LYS A N 1
ATOM 3328 C CA . LYS A 1 423 ? 21.125 -24.719 -37.125 1 90.62 423 LYS A CA 1
ATOM 3329 C C . LYS A 1 423 ? 19.906 -23.922 -36.656 1 90.62 423 LYS A C 1
ATOM 3331 O O . LYS A 1 423 ? 19.844 -22.703 -36.875 1 90.62 423 LYS A O 1
ATOM 3336 N N . LEU A 1 424 ? 18.938 -24.594 -36.062 1 92.81 424 LEU A N 1
ATOM 3337 C CA . LEU A 1 424 ? 17.734 -23.969 -35.531 1 92.81 424 LEU A CA 1
ATOM 3338 C C . LEU A 1 424 ? 17.891 -23.641 -34.062 1 92.81 424 LEU A C 1
ATOM 3340 O O . LEU A 1 424 ? 18.203 -24.516 -33.25 1 92.81 424 LEU A O 1
ATOM 3344 N N . THR A 1 425 ? 17.672 -22.406 -33.719 1 94.81 425 THR A N 1
ATOM 3345 C CA . THR A 1 425 ? 17.688 -22 -32.344 1 94.81 425 THR A CA 1
ATOM 3346 C C . THR A 1 425 ? 16.297 -22.156 -31.719 1 94.81 425 THR A C 1
ATOM 3348 O O . THR A 1 425 ? 15.32 -22.406 -32.438 1 94.81 425 THR A O 1
ATOM 3351 N N . LEU A 1 426 ? 16.234 -22.062 -30.406 1 95.38 426 LEU A N 1
ATOM 3352 C CA . LEU A 1 426 ? 14.945 -22.047 -29.719 1 95.38 426 LEU A CA 1
ATOM 3353 C C . LEU A 1 426 ? 14.055 -20.938 -30.266 1 95.38 426 LEU A C 1
ATOM 3355 O O . LEU A 1 426 ? 12.844 -21.109 -30.375 1 95.38 426 LEU A O 1
ATOM 3359 N N . TYR A 1 427 ? 14.656 -19.766 -30.578 1 95.56 427 TYR A N 1
ATOM 3360 C CA . TYR A 1 427 ? 13.93 -18.641 -31.141 1 95.56 427 TYR A CA 1
ATOM 3361 C C . TYR A 1 427 ? 13.289 -19 -32.469 1 95.56 427 TYR A C 1
ATOM 3363 O O . TYR A 1 427 ? 12.109 -18.703 -32.688 1 95.56 427 TYR A O 1
ATOM 3371 N N . ASP A 1 428 ? 14.039 -19.625 -33.312 1 93.88 428 ASP A N 1
ATOM 3372 C CA . ASP A 1 428 ? 13.555 -20 -34.656 1 93.88 428 ASP A CA 1
ATOM 3373 C C . ASP A 1 428 ? 12.344 -20.938 -34.562 1 93.88 428 ASP A C 1
ATOM 3375 O O . ASP A 1 428 ? 11.359 -20.75 -35.281 1 93.88 428 ASP A O 1
ATOM 3379 N N . VAL A 1 429 ? 12.469 -21.891 -33.75 1 90.88 429 VAL A N 1
ATOM 3380 C CA . VAL A 1 429 ? 11.406 -22.859 -33.594 1 90.88 429 VAL A CA 1
ATOM 3381 C C . VAL A 1 429 ? 10.164 -22.203 -33 1 90.88 429 VAL A C 1
ATOM 3383 O O . VAL A 1 429 ? 9.047 -22.422 -33.469 1 90.88 429 VAL A O 1
ATOM 3386 N N . MET A 1 430 ? 10.344 -21.375 -32 1 91.38 430 MET A N 1
ATOM 3387 C CA . MET A 1 430 ? 9.219 -20.703 -31.375 1 91.38 430 MET A CA 1
ATOM 3388 C C . MET A 1 430 ? 8.523 -19.75 -32.344 1 91.38 430 MET A C 1
ATOM 3390 O O . MET A 1 430 ? 7.297 -19.672 -32.344 1 91.38 430 MET A O 1
ATOM 3394 N N . ALA A 1 431 ? 9.297 -19 -33.094 1 92.44 431 ALA A N 1
ATOM 3395 C CA . ALA A 1 431 ? 8.75 -18.047 -34.031 1 92.44 431 ALA A CA 1
ATOM 3396 C C . ALA A 1 431 ? 7.867 -18.75 -35.062 1 92.44 431 ALA A C 1
ATOM 3398 O O . ALA A 1 431 ? 6.906 -18.156 -35.562 1 92.44 431 ALA A O 1
ATOM 3399 N N . LYS A 1 432 ? 8.141 -19.938 -35.281 1 88.62 432 LYS A N 1
ATOM 3400 C CA . LYS A 1 432 ? 7.375 -20.703 -36.25 1 88.62 432 LYS A CA 1
ATOM 3401 C C . LYS A 1 432 ? 6.176 -21.375 -35.594 1 88.62 432 LYS A C 1
ATOM 3403 O O . LYS A 1 432 ? 5.074 -21.375 -36.156 1 88.62 432 LYS A O 1
ATOM 3408 N N . SER A 1 433 ? 6.418 -21.969 -34.469 1 86.06 433 SER A N 1
ATOM 3409 C CA . SER A 1 433 ? 5.41 -22.812 -33.812 1 86.06 433 SER A CA 1
ATOM 3410 C C . SER A 1 433 ? 4.418 -21.953 -33.031 1 86.06 433 SER A C 1
ATOM 3412 O O . SER A 1 433 ? 3.258 -22.344 -32.875 1 86.06 433 SER A O 1
ATOM 3414 N N . PHE A 1 434 ? 4.895 -20.906 -32.5 1 83.81 434 PHE A N 1
ATOM 3415 C CA . PHE A 1 434 ? 4.074 -20.016 -31.656 1 83.81 434 PHE A CA 1
ATOM 3416 C C . PHE A 1 434 ? 4.266 -18.562 -32.062 1 83.81 434 PHE A C 1
ATOM 3418 O O . PHE A 1 434 ? 4.746 -17.75 -31.266 1 83.81 434 PHE A O 1
ATOM 3425 N N . PRO A 1 435 ? 3.854 -18.188 -33.219 1 87.19 435 PRO A N 1
ATOM 3426 C CA . PRO A 1 435 ? 4.121 -16.859 -33.75 1 87.19 435 PRO A CA 1
ATOM 3427 C C . PRO A 1 435 ? 3.252 -15.773 -33.125 1 87.19 435 PRO A C 1
ATOM 3429 O O . PRO A 1 435 ? 2.123 -16.047 -32.688 1 87.19 435 PRO A O 1
ATOM 3432 N N . SER A 1 436 ? 3.832 -14.594 -33.062 1 87.12 436 SER A N 1
ATOM 3433 C CA . SER A 1 436 ? 3.074 -13.414 -32.656 1 87.12 436 SER A CA 1
ATOM 3434 C C . SER A 1 436 ? 1.974 -13.094 -33.656 1 87.12 436 SER A C 1
ATOM 3436 O O . SER A 1 436 ? 2.18 -13.195 -34.844 1 87.12 436 SER A O 1
ATOM 3438 N N . SER A 1 437 ? 0.865 -12.727 -33.125 1 78.5 437 SER A N 1
ATOM 3439 C CA . SER A 1 437 ? -0.23 -12.32 -34 1 78.5 437 SER A CA 1
ATOM 3440 C C . SER A 1 437 ? 0.011 -10.938 -34.594 1 78.5 437 SER A C 1
ATOM 3442 O O . SER A 1 437 ? -0.44 -10.633 -35.688 1 78.5 437 SER A O 1
ATOM 3444 N N . THR A 1 438 ? 0.768 -10.125 -33.875 1 76.75 438 THR A N 1
ATOM 3445 C CA . THR A 1 438 ? 0.94 -8.727 -34.25 1 76.75 438 THR A CA 1
ATOM 3446 C C . THR A 1 438 ? 2.252 -8.531 -35 1 76.75 438 THR A C 1
ATOM 3448 O O . THR A 1 438 ? 2.402 -7.574 -35.781 1 76.75 438 THR A O 1
ATOM 3451 N N . HIS A 1 439 ? 3.166 -9.414 -34.75 1 83.19 439 HIS A N 1
ATOM 3452 C CA . HIS A 1 439 ? 4.449 -9.352 -35.438 1 83.19 439 HIS A CA 1
ATOM 3453 C C . HIS A 1 439 ? 4.824 -10.711 -36.031 1 83.19 439 HIS A C 1
ATOM 3455 O O . HIS A 1 439 ? 5.645 -11.43 -35.469 1 83.19 439 HIS A O 1
ATOM 3461 N N . PRO A 1 440 ? 4.367 -10.883 -37.25 1 83.06 440 PRO A N 1
ATOM 3462 C CA . PRO A 1 440 ? 4.676 -12.172 -37.844 1 83.06 440 PRO A CA 1
ATOM 3463 C C . PRO A 1 440 ? 6.176 -12.438 -37.938 1 83.06 440 PRO A C 1
ATOM 3465 O O . PRO A 1 440 ? 6.953 -11.523 -38.219 1 83.06 440 PRO A O 1
ATOM 3468 N N . GLY A 1 441 ? 6.578 -13.602 -37.625 1 85.94 441 GLY A N 1
ATOM 3469 C CA . GLY A 1 441 ? 7.98 -13.977 -37.688 1 85.94 441 GLY A CA 1
ATOM 3470 C C . GLY A 1 441 ? 8.672 -13.898 -36.344 1 85.94 441 GLY A C 1
ATOM 3471 O O . GLY A 1 441 ? 9.82 -14.328 -36.188 1 85.94 441 GLY A O 1
ATOM 3472 N N . GLN A 1 442 ? 7.887 -13.367 -35.406 1 89.75 442 GLN A N 1
ATOM 3473 C CA . GLN A 1 442 ? 8.406 -13.305 -34.031 1 89.75 442 GLN A CA 1
ATOM 3474 C C . GLN A 1 442 ? 7.605 -14.211 -33.094 1 89.75 442 GLN A C 1
ATOM 3476 O O . GLN A 1 442 ? 6.441 -14.508 -33.375 1 89.75 442 GLN A O 1
ATOM 3481 N N . PRO A 1 443 ? 8.289 -14.695 -32.094 1 90.81 443 PRO A N 1
ATOM 3482 C CA . PRO A 1 443 ? 7.547 -15.484 -31.125 1 90.81 443 PRO A CA 1
ATOM 3483 C C . PRO A 1 443 ? 6.477 -14.672 -30.391 1 90.81 443 PRO A C 1
ATOM 3485 O O . PRO A 1 443 ? 6.656 -13.469 -30.172 1 90.81 443 PRO A O 1
ATOM 3488 N N . ASN A 1 444 ? 5.426 -15.32 -30.047 1 86.31 444 ASN A N 1
ATOM 3489 C CA . ASN A 1 444 ? 4.387 -14.703 -29.219 1 86.31 444 ASN A CA 1
ATOM 3490 C C . ASN A 1 444 ? 4.883 -14.43 -27.797 1 86.31 444 ASN A C 1
ATOM 3492 O O . ASN A 1 444 ? 5.441 -15.32 -27.156 1 86.31 444 ASN A O 1
ATOM 3496 N N . MET A 1 445 ? 4.812 -13.258 -27.406 1 83.94 445 MET A N 1
ATOM 3497 C CA . MET A 1 445 ? 5.188 -12.844 -26.062 1 83.94 445 MET A CA 1
ATOM 3498 C C . MET A 1 445 ? 3.949 -12.633 -25.188 1 83.94 445 MET A C 1
ATOM 3500 O O . MET A 1 445 ? 3.061 -11.859 -25.547 1 83.94 445 MET A O 1
ATOM 3504 N N . VAL A 1 446 ? 3.924 -13.352 -24.062 1 85.06 446 VAL A N 1
ATOM 3505 C CA . VAL A 1 446 ? 2.713 -13.344 -23.25 1 85.06 446 VAL A CA 1
ATOM 3506 C C . VAL A 1 446 ? 3.057 -12.938 -21.812 1 85.06 446 VAL A C 1
ATOM 3508 O O . VAL A 1 446 ? 4.117 -13.297 -21.297 1 85.06 446 VAL A O 1
ATOM 3511 N N . THR A 1 447 ? 2.203 -12.102 -21.266 1 85.5 447 THR A N 1
ATOM 3512 C CA . THR A 1 447 ? 2.273 -11.781 -19.844 1 85.5 447 THR A CA 1
ATOM 3513 C C . THR A 1 447 ? 1.021 -12.273 -19.125 1 85.5 447 THR A C 1
ATOM 3515 O O . THR A 1 447 ? -0.092 -11.859 -19.453 1 85.5 447 THR A O 1
ATOM 3518 N N . LEU A 1 448 ? 1.286 -13.133 -18.156 1 81.75 448 LEU A N 1
ATOM 3519 C CA . LEU A 1 448 ? 0.17 -13.703 -17.422 1 81.75 448 LEU A CA 1
ATOM 3520 C C . LEU A 1 448 ? 0.008 -13.016 -16.062 1 81.75 448 LEU A C 1
ATOM 3522 O O . LEU A 1 448 ? 0.998 -12.68 -15.414 1 81.75 448 LEU A O 1
ATOM 3526 N N . PRO A 1 449 ? -1.226 -12.844 -15.625 1 76.38 449 PRO A N 1
ATOM 3527 C CA . PRO A 1 449 ? -1.446 -12.219 -14.32 1 76.38 449 PRO A CA 1
ATOM 3528 C C . PRO A 1 449 ? -1.162 -13.156 -13.148 1 76.38 449 PRO A C 1
ATOM 3530 O O . PRO A 1 449 ? -0.91 -12.703 -12.031 1 76.38 449 PRO A O 1
ATOM 3533 N N . SER A 1 450 ? -1.363 -14.422 -13.398 1 77.56 450 SER A N 1
ATOM 3534 C CA . SER A 1 450 ? -1.203 -15.422 -12.344 1 77.56 450 SER A CA 1
ATOM 3535 C C . SER A 1 450 ? -0.95 -16.812 -12.922 1 77.56 450 SER A C 1
ATOM 3537 O O . SER A 1 450 ? -0.781 -16.953 -14.141 1 77.56 450 SER A O 1
ATOM 3539 N N . GLY A 1 451 ? -0.771 -17.812 -11.883 1 82.44 451 GLY A N 1
ATOM 3540 C CA . GLY A 1 451 ? -0.701 -19.172 -12.375 1 82.44 451 GLY A CA 1
ATOM 3541 C C . GLY A 1 451 ? 0.397 -19.984 -11.711 1 82.44 451 GLY A C 1
ATOM 3542 O O . GLY A 1 451 ? 0.369 -21.219 -11.742 1 82.44 451 GLY A O 1
ATOM 3543 N N . SER A 1 452 ? 1.312 -19.281 -11.211 1 91.69 452 SER A N 1
ATOM 3544 C CA . SER A 1 452 ? 2.41 -19.984 -10.547 1 91.69 452 SER A CA 1
ATOM 3545 C C . SER A 1 452 ? 3.066 -19.094 -9.492 1 91.69 452 SER A C 1
ATOM 3547 O O . SER A 1 452 ? 2.494 -18.078 -9.078 1 91.69 452 SER A O 1
ATOM 3549 N N . ASP A 1 453 ? 4.215 -19.516 -9.055 1 97 453 ASP A N 1
ATOM 3550 C CA . ASP A 1 453 ? 4.883 -18.891 -7.914 1 97 453 ASP A CA 1
ATOM 3551 C C . ASP A 1 453 ? 5.293 -17.453 -8.234 1 97 453 ASP A C 1
ATOM 3553 O O . ASP A 1 453 ? 5.625 -16.688 -7.328 1 97 453 ASP A O 1
ATOM 3557 N N . PHE A 1 454 ? 5.184 -16.969 -9.445 1 96.38 454 PHE A N 1
ATOM 3558 C CA . PHE A 1 454 ? 5.566 -15.602 -9.766 1 96.38 454 PHE A CA 1
ATOM 3559 C C . PHE A 1 454 ? 4.473 -14.625 -9.352 1 96.38 454 PHE A C 1
ATOM 3561 O O . PHE A 1 454 ? 4.695 -13.414 -9.312 1 96.38 454 PHE A O 1
ATOM 3568 N N . HIS A 1 455 ? 3.303 -15.141 -8.992 1 94.62 455 HIS A N 1
ATOM 3569 C CA . HIS A 1 455 ? 2.137 -14.305 -8.734 1 94.62 455 HIS A CA 1
ATOM 3570 C C . HIS A 1 455 ? 2.441 -13.242 -7.684 1 94.62 455 HIS A C 1
ATOM 3572 O O . HIS A 1 455 ? 2.264 -12.047 -7.93 1 94.62 455 HIS A O 1
ATOM 3578 N N . SER A 1 456 ? 2.871 -13.656 -6.504 1 96.19 456 SER A N 1
ATOM 3579 C CA . SER A 1 456 ? 3.035 -12.719 -5.398 1 96.19 456 SER A CA 1
ATOM 3580 C C . SER A 1 456 ? 4.184 -11.75 -5.66 1 96.19 456 SER A C 1
ATOM 3582 O O . SER A 1 456 ? 4.133 -10.594 -5.246 1 96.19 456 SER A O 1
ATOM 3584 N N . PHE A 1 457 ? 5.246 -12.203 -6.41 1 97.94 457 PHE A N 1
ATOM 3585 C CA . PHE A 1 457 ? 6.336 -11.312 -6.785 1 97.94 457 PHE A CA 1
ATOM 3586 C C . PHE A 1 457 ? 5.844 -10.211 -7.715 1 97.94 457 PHE A C 1
ATOM 3588 O O . PHE A 1 457 ? 6.164 -9.039 -7.52 1 97.94 457 PHE A O 1
ATOM 3595 N N . TYR A 1 458 ? 5.02 -10.594 -8.641 1 96.81 458 TYR A N 1
ATOM 3596 C CA . TYR A 1 458 ? 4.605 -9.688 -9.711 1 96.81 458 TYR A CA 1
ATOM 3597 C C . TYR A 1 458 ? 3.439 -8.82 -9.258 1 96.81 458 TYR A C 1
ATOM 3599 O O . TYR A 1 458 ? 3.488 -7.59 -9.383 1 96.81 458 TYR A O 1
ATOM 3607 N N . GLN A 1 459 ? 2.408 -9.422 -8.656 1 95.38 459 GLN A N 1
ATOM 3608 C CA . GLN A 1 459 ? 1.161 -8.742 -8.32 1 95.38 459 GLN A CA 1
ATOM 3609 C C . GLN A 1 459 ? 1.294 -7.953 -7.023 1 95.38 459 GLN A C 1
ATOM 3611 O O . GLN A 1 459 ? 0.784 -6.84 -6.91 1 95.38 459 GLN A O 1
ATOM 3616 N N . TYR A 1 460 ? 1.971 -8.531 -6.055 1 94.44 460 TYR A N 1
ATOM 3617 C CA . TYR A 1 460 ? 2.01 -7.918 -4.73 1 94.44 460 TYR A CA 1
ATOM 3618 C C . TYR A 1 460 ? 3.135 -6.895 -4.637 1 94.44 460 TYR A C 1
ATOM 3620 O O . TYR A 1 460 ? 2.967 -5.836 -4.031 1 94.44 460 TYR A O 1
ATOM 3628 N N . VAL A 1 461 ? 4.285 -7.195 -5.285 1 96.75 461 VAL A N 1
ATOM 3629 C CA . VAL A 1 461 ? 5.477 -6.387 -5.059 1 96.75 461 VAL A CA 1
ATOM 3630 C C . VAL A 1 461 ? 5.785 -5.559 -6.305 1 96.75 461 VAL A C 1
ATOM 3632 O O . VAL A 1 461 ? 6.336 -4.461 -6.207 1 96.75 461 VAL A O 1
ATOM 3635 N N . GLY A 1 462 ? 5.504 -6.055 -7.484 1 97.38 462 GLY A N 1
ATOM 3636 C CA . GLY A 1 462 ? 5.895 -5.395 -8.727 1 97.38 462 GLY A CA 1
ATOM 3637 C C . GLY A 1 462 ? 7.266 -5.816 -9.219 1 97.38 462 GLY A C 1
ATOM 3638 O O . GLY A 1 462 ? 7.973 -5.023 -9.844 1 97.38 462 GLY A O 1
ATOM 3639 N N . ILE A 1 463 ? 7.691 -7.066 -8.945 1 98.44 463 ILE A N 1
ATOM 3640 C CA . ILE A 1 463 ? 8.953 -7.621 -9.43 1 98.44 463 ILE A CA 1
ATOM 3641 C C . ILE A 1 463 ? 8.727 -8.312 -10.773 1 98.44 463 ILE A C 1
ATOM 3643 O O . ILE A 1 463 ? 7.918 -9.234 -10.883 1 98.44 463 ILE A O 1
ATOM 3647 N N . PRO A 1 464 ? 9.43 -7.863 -11.812 1 98.5 464 PRO A N 1
ATOM 3648 C CA . PRO A 1 464 ? 9.289 -8.57 -13.094 1 98.5 464 PRO A CA 1
ATOM 3649 C C . PRO A 1 464 ? 9.602 -10.055 -12.984 1 98.5 464 PRO A C 1
ATOM 3651 O O . PRO A 1 464 ? 10.5 -10.453 -12.227 1 98.5 464 PRO A O 1
ATOM 3654 N N . TYR A 1 465 ? 8.852 -10.812 -13.75 1 98.06 465 TYR A N 1
ATOM 3655 C CA . TYR A 1 465 ? 9.047 -12.258 -13.703 1 98.06 465 TYR A CA 1
ATOM 3656 C C . TYR A 1 465 ? 9.273 -12.82 -15.102 1 98.06 465 TYR A C 1
ATOM 3658 O O . TYR A 1 465 ? 9.023 -12.141 -16.094 1 98.06 465 TYR A O 1
ATOM 3666 N N . ALA A 1 466 ? 9.805 -13.977 -15.211 1 97.94 466 ALA A N 1
ATOM 3667 C CA . ALA A 1 466 ? 9.812 -14.812 -16.406 1 97.94 466 ALA A CA 1
ATOM 3668 C C . ALA A 1 466 ? 9.531 -16.281 -16.047 1 97.94 466 ALA A C 1
ATOM 3670 O O . ALA A 1 466 ? 10.008 -16.781 -15.031 1 97.94 466 ALA A O 1
ATOM 3671 N N . ASP A 1 467 ? 8.742 -16.875 -16.828 1 96.62 467 ASP A N 1
ATOM 3672 C CA . ASP A 1 467 ? 8.414 -18.297 -16.781 1 96.62 467 ASP A CA 1
ATOM 3673 C C . ASP A 1 467 ? 8.562 -18.953 -18.156 1 96.62 467 ASP A C 1
ATOM 3675 O O . ASP A 1 467 ? 8.211 -18.344 -19.172 1 96.62 467 ASP A O 1
ATOM 3679 N N . TRP A 1 468 ? 9.156 -20.141 -18.219 1 94.88 468 TRP A N 1
ATOM 3680 C CA . TRP A 1 468 ? 9.414 -20.719 -19.531 1 94.88 468 TRP A CA 1
ATOM 3681 C C . TRP A 1 468 ? 9.391 -22.25 -19.469 1 94.88 468 TRP A C 1
ATOM 3683 O O . TRP A 1 468 ? 9.383 -22.828 -18.375 1 94.88 468 TRP A O 1
ATOM 3693 N N . GLY A 1 469 ? 9.352 -22.875 -20.594 1 93.38 469 GLY A N 1
ATOM 3694 C CA . GLY A 1 469 ? 9.438 -24.328 -20.766 1 93.38 469 GLY A CA 1
ATOM 3695 C C . GLY A 1 469 ? 9 -24.781 -22.141 1 93.38 469 GLY A C 1
ATOM 3696 O O . GLY A 1 469 ? 8.758 -23.969 -23.031 1 93.38 469 GLY A O 1
ATOM 3697 N N . TYR A 1 470 ? 9.086 -26.109 -22.328 1 91.94 470 TYR A N 1
ATOM 3698 C CA . TYR A 1 470 ? 8.516 -26.719 -23.531 1 91.94 470 TYR A CA 1
ATOM 3699 C C . TYR A 1 470 ? 7.059 -27.109 -23.312 1 91.94 470 TYR A C 1
ATOM 3701 O O . TYR A 1 470 ? 6.691 -27.547 -22.219 1 91.94 470 TYR A O 1
ATOM 3709 N N . PHE A 1 471 ? 6.254 -26.938 -24.281 1 87.62 471 PHE A N 1
ATOM 3710 C CA . PHE A 1 471 ? 4.852 -27.312 -24.156 1 87.62 471 PHE A CA 1
ATOM 3711 C C . PHE A 1 471 ? 4.414 -28.156 -25.359 1 87.62 471 PHE A C 1
ATOM 3713 O O . PHE A 1 471 ? 5.121 -28.219 -26.375 1 87.62 471 PHE A O 1
ATOM 3720 N N . TRP A 1 472 ? 3.328 -28.812 -25.141 1 84.25 472 TRP A N 1
ATOM 3721 C CA . TRP A 1 472 ? 2.713 -29.594 -26.219 1 84.25 472 TRP A CA 1
ATOM 3722 C C . TRP A 1 472 ? 1.552 -28.828 -26.844 1 84.25 472 TRP A C 1
ATOM 3724 O O . TRP A 1 472 ? 0.813 -28.125 -26.156 1 84.25 472 TRP A O 1
ATOM 3734 N N . ALA A 1 473 ? 1.509 -28.859 -28.188 1 74.06 473 ALA A N 1
ATOM 3735 C CA . ALA A 1 473 ? 0.347 -28.344 -28.906 1 74.06 473 ALA A CA 1
ATOM 3736 C C . ALA A 1 473 ? 0.024 -29.188 -30.125 1 74.06 473 ALA A C 1
ATOM 3738 O O . ALA A 1 473 ? 0.909 -29.828 -30.703 1 74.06 473 ALA A O 1
ATOM 3739 N N . GLN A 1 474 ? -1.354 -29.516 -30.172 1 60.47 474 GLN A N 1
ATOM 3740 C CA . GLN A 1 474 ? -1.746 -30.109 -31.453 1 60.47 474 GLN A CA 1
ATOM 3741 C C . GLN A 1 474 ? -1.638 -29.094 -32.594 1 60.47 474 GLN A C 1
ATOM 3743 O O . GLN A 1 474 ? -1.852 -27.906 -32.375 1 60.47 474 GLN A O 1
ATOM 3748 N N . LYS A 1 475 ? -1.189 -29.609 -33.688 1 51.88 475 LYS A N 1
ATOM 3749 C CA . LYS A 1 475 ? -1.244 -28.812 -34.938 1 51.88 475 LYS A CA 1
ATOM 3750 C C . LYS A 1 475 ? -2.592 -28.109 -35.062 1 51.88 475 LYS A C 1
ATOM 3752 O O . LYS A 1 475 ? -3.631 -28.688 -34.719 1 51.88 475 LYS A O 1
ATOM 3757 N N . ASN A 1 476 ? -2.824 -26.75 -34.875 1 43.59 476 ASN A N 1
ATOM 3758 C CA . ASN A 1 476 ? -3.953 -25.828 -35.062 1 43.59 476 ASN A CA 1
ATOM 3759 C C . ASN A 1 476 ? -4.613 -25.484 -33.75 1 43.59 476 ASN A C 1
ATOM 3761 O O . ASN A 1 476 ? -5.738 -24.984 -33.719 1 43.59 476 ASN A O 1
ATOM 3765 N N . PHE A 1 477 ? -4.094 -26 -32.75 1 46.66 477 PHE A N 1
ATOM 3766 C CA . PHE A 1 477 ? -4.898 -25.812 -31.531 1 46.66 477 PHE A CA 1
ATOM 3767 C C . PHE A 1 477 ? -4.547 -24.5 -30.844 1 46.66 477 PHE A C 1
ATOM 3769 O O . PHE A 1 477 ? -3.4 -24.047 -30.891 1 46.66 477 PHE A O 1
ATOM 3776 N N . SER A 1 478 ? -5.523 -23.812 -30.469 1 43.53 478 SER A N 1
ATOM 3777 C CA . SER A 1 478 ? -5.59 -22.594 -29.672 1 43.53 478 SER A CA 1
ATOM 3778 C C . SER A 1 478 ? -4.93 -22.781 -28.312 1 43.53 478 SER A C 1
ATOM 3780 O O . SER A 1 478 ? -4.84 -23.906 -27.812 1 43.53 478 SER A O 1
ATOM 3782 N N . PHE A 1 479 ? -4.195 -21.969 -27.828 1 43.22 479 PHE A N 1
ATOM 3783 C CA . PHE A 1 479 ? -3.518 -21.875 -26.531 1 43.22 479 PHE A CA 1
ATOM 3784 C C . PHE A 1 479 ? -4.328 -22.562 -25.438 1 43.22 479 PHE A C 1
ATOM 3786 O O . PHE A 1 479 ? -3.783 -22.922 -24.391 1 43.22 479 PHE A O 1
ATOM 3793 N N . SER A 1 480 ? -5.652 -22.734 -25.734 1 42.12 480 SER A N 1
ATOM 3794 C CA . SER A 1 480 ? -6.535 -23.25 -24.688 1 42.12 480 SER A CA 1
ATOM 3795 C C . SER A 1 480 ? -6.18 -24.688 -24.312 1 42.12 480 SER A C 1
ATOM 3797 O O . SER A 1 480 ? -6.715 -25.234 -23.344 1 42.12 480 SER A O 1
ATOM 3799 N N . TYR A 1 481 ? -5.336 -25.391 -25.156 1 47.44 481 TYR A N 1
ATOM 3800 C CA . TYR A 1 481 ? -5.125 -26.812 -24.953 1 47.44 481 TYR A CA 1
ATOM 3801 C C . TYR A 1 481 ? -3.691 -27.109 -24.531 1 47.44 481 TYR A C 1
ATOM 3803 O O . TYR A 1 481 ? -3.109 -28.125 -24.922 1 47.44 481 TYR A O 1
ATOM 3811 N N . THR A 1 482 ? -3.184 -26.266 -23.734 1 56.06 482 THR A N 1
ATOM 3812 C CA . THR A 1 482 ? -1.815 -26.422 -23.266 1 56.06 482 THR A CA 1
ATOM 3813 C C . THR A 1 482 ? -1.779 -27.312 -22.016 1 56.06 482 THR A C 1
ATOM 3815 O O . THR A 1 482 ? -2.754 -27.375 -21.266 1 56.06 482 THR A O 1
ATOM 3818 N N . GLY A 1 483 ? -1.081 -28.469 -22.219 1 71.56 483 GLY A N 1
ATOM 3819 C CA . GLY A 1 483 ? -0.801 -29.359 -21.109 1 71.56 483 GLY A CA 1
ATOM 3820 C C . GLY A 1 483 ? -0.553 -30.797 -21.547 1 71.56 483 GLY A C 1
ATOM 3821 O O . GLY A 1 483 ? -0.765 -31.141 -22.703 1 71.56 483 GLY A O 1
ATOM 3822 N N . PHE A 1 484 ? -0.049 -31.531 -20.766 1 88.56 484 PHE A N 1
ATOM 3823 C CA . PHE A 1 484 ? 0.206 -32.938 -21 1 88.56 484 PHE A CA 1
ATOM 3824 C C . PHE A 1 484 ? -0.876 -33.812 -20.359 1 88.56 484 PHE A C 1
ATOM 3826 O O . PHE A 1 484 ? -1.463 -33.438 -19.359 1 88.56 484 PHE A O 1
ATOM 3833 N N . PRO A 1 485 ? -1.26 -34.906 -21.031 1 93.31 485 PRO A N 1
ATOM 3834 C CA . PRO A 1 485 ? -2.516 -35.594 -20.734 1 93.31 485 PRO A CA 1
ATOM 3835 C C . PRO A 1 485 ? -2.553 -36.156 -19.328 1 93.31 485 PRO A C 1
ATOM 3837 O O . PRO A 1 485 ? -3.629 -36.281 -18.734 1 93.31 485 PRO A O 1
ATOM 3840 N N . VAL A 1 486 ? -1.402 -36.531 -18.781 1 95.94 486 VAL A N 1
ATOM 3841 C CA . VAL A 1 486 ? -1.423 -37.25 -17.5 1 95.94 486 VAL A CA 1
ATOM 3842 C C . VAL A 1 486 ? -1.183 -36.25 -16.359 1 95.94 486 VAL A C 1
ATOM 3844 O O . VAL A 1 486 ? -0.8 -36.656 -15.258 1 95.94 486 VAL A O 1
ATOM 3847 N N . TYR A 1 487 ? -1.406 -34.969 -16.625 1 95.38 487 TYR A N 1
ATOM 3848 C CA . TYR A 1 487 ? -1.206 -33.875 -15.672 1 95.38 487 TYR A CA 1
ATOM 3849 C C . TYR A 1 487 ? -1.897 -34.156 -14.352 1 95.38 487 TYR A C 1
ATOM 3851 O O . TYR A 1 487 ? -3.104 -34.406 -14.312 1 95.38 487 TYR A O 1
ATOM 3859 N N . HIS A 1 488 ? -1.113 -34.25 -13.172 1 96.5 488 HIS A N 1
ATOM 3860 C CA . HIS A 1 488 ? -1.601 -34.312 -11.797 1 96.5 488 HIS A CA 1
ATOM 3861 C C . HIS A 1 488 ? -2.24 -35.688 -11.508 1 96.5 488 HIS A C 1
ATOM 3863 O O . HIS A 1 488 ? -3.055 -35.812 -10.594 1 96.5 488 HIS A O 1
ATOM 3869 N N . THR A 1 489 ? -1.986 -36.719 -12.328 1 97.44 489 THR A N 1
ATOM 3870 C CA . THR A 1 489 ? -2.531 -38.062 -12.109 1 97.44 489 THR A CA 1
ATOM 3871 C C . THR A 1 489 ? -1.463 -39 -11.555 1 97.44 489 THR A C 1
ATOM 3873 O O . THR A 1 489 ? -0.307 -38.594 -11.391 1 97.44 489 THR A O 1
ATOM 3876 N N . LEU A 1 490 ? -1.92 -40.219 -11.258 1 98 490 LEU A N 1
ATOM 3877 C CA . LEU A 1 490 ? -1.021 -41.281 -10.82 1 98 490 LEU A CA 1
ATOM 3878 C C . LEU A 1 490 ? 0.017 -41.562 -11.898 1 98 490 LEU A C 1
ATOM 3880 O O . LEU A 1 490 ? 1.116 -42.031 -11.586 1 98 490 LEU A O 1
ATOM 3884 N N . HIS A 1 491 ? -0.237 -41.25 -13.141 1 97.94 491 HIS A N 1
ATOM 3885 C CA . HIS A 1 491 ? 0.53 -41.75 -14.281 1 97.94 491 HIS A CA 1
ATOM 3886 C C . HIS A 1 491 ? 1.64 -40.75 -14.656 1 97.94 491 HIS A C 1
ATOM 3888 O O . HIS A 1 491 ? 2.426 -41.031 -15.57 1 97.94 491 HIS A O 1
ATOM 3894 N N . GLU A 1 492 ? 1.692 -39.656 -13.977 1 97.06 492 GLU A N 1
ATOM 3895 C CA . GLU A 1 492 ? 2.746 -38.688 -14.195 1 97.06 492 GLU A CA 1
ATOM 3896 C C . GLU A 1 492 ? 4.059 -39.125 -13.562 1 97.06 492 GLU A C 1
ATOM 3898 O O . GLU A 1 492 ? 4.527 -38.5 -12.594 1 97.06 492 GLU A O 1
ATOM 3903 N N . THR A 1 493 ? 4.703 -40.125 -14.148 1 98.12 493 THR A N 1
ATOM 3904 C CA . THR A 1 493 ? 5.867 -40.781 -13.578 1 98.12 493 THR A CA 1
ATOM 3905 C C . THR A 1 493 ? 7.105 -40.531 -14.43 1 98.12 493 THR A C 1
ATOM 3907 O O . THR A 1 493 ? 7.004 -40 -15.547 1 98.12 493 THR A O 1
ATOM 3910 N N . PHE A 1 494 ? 8.281 -40.875 -13.828 1 98.19 494 PHE A N 1
ATOM 3911 C CA . PHE A 1 494 ? 9.539 -40.844 -14.562 1 98.19 494 PHE A CA 1
ATOM 3912 C C . PHE A 1 494 ? 9.461 -41.688 -15.82 1 98.19 494 PHE A C 1
ATOM 3914 O O . PHE A 1 494 ? 9.961 -41.281 -16.875 1 98.19 494 PHE A O 1
ATOM 3921 N N . TYR A 1 495 ? 8.852 -42.844 -15.719 1 98.12 495 TYR A N 1
ATOM 3922 C CA . TYR A 1 495 ? 8.703 -43.75 -16.859 1 98.12 495 TYR A CA 1
ATOM 3923 C C . TYR A 1 495 ? 7.953 -43.062 -18 1 98.12 495 TYR A C 1
ATOM 3925 O O . TYR A 1 495 ? 8.406 -43.094 -19.141 1 98.12 495 TYR A O 1
ATOM 3933 N N . TRP A 1 496 ? 6.801 -42.5 -17.672 1 97.81 496 TRP A N 1
ATOM 3934 C CA . TRP A 1 496 ? 5.992 -41.844 -18.672 1 97.81 496 TRP A CA 1
ATOM 3935 C C . TRP A 1 496 ? 6.797 -40.719 -19.359 1 97.81 496 TRP A C 1
ATOM 3937 O O . TRP A 1 496 ? 6.797 -40.625 -20.594 1 97.81 496 TRP A O 1
ATOM 3947 N N . TYR A 1 497 ? 7.496 -39.906 -18.594 1 97.44 497 TYR A N 1
ATOM 3948 C CA . TYR A 1 497 ? 8.273 -38.781 -19.109 1 97.44 497 TYR A CA 1
ATOM 3949 C C . TYR A 1 497 ? 9.359 -39.25 -20.062 1 97.44 497 TYR A C 1
ATOM 3951 O O . TYR A 1 497 ? 9.477 -38.75 -21.188 1 97.44 497 TYR A O 1
ATOM 3959 N N . LYS A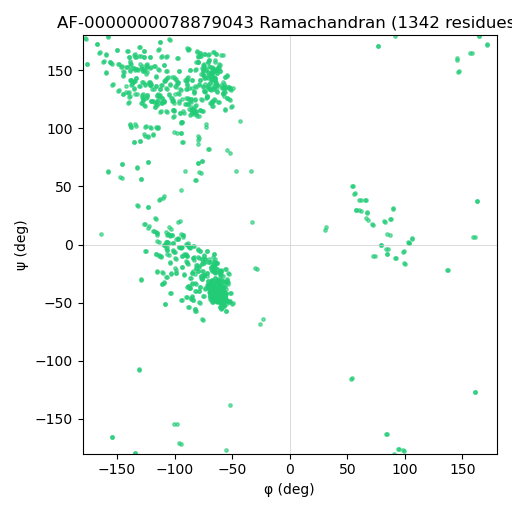 1 498 ? 10.18 -40.188 -19.594 1 97.56 498 LYS A N 1
ATOM 3960 C CA . LYS A 1 498 ? 11.32 -40.688 -20.375 1 97.56 498 LYS A CA 1
ATOM 3961 C C . LYS A 1 498 ? 10.859 -41.375 -21.656 1 97.56 498 LYS A C 1
ATOM 3963 O O . LYS A 1 498 ? 11.469 -41.188 -22.703 1 97.56 498 LYS A O 1
ATOM 3968 N N . LYS A 1 499 ? 9.805 -42.062 -21.562 1 96.88 499 LYS A N 1
ATOM 3969 C CA . LYS A 1 499 ? 9.344 -42.844 -22.703 1 96.88 499 LYS A CA 1
ATOM 3970 C C . LYS A 1 499 ? 8.711 -41.969 -23.766 1 96.88 499 LYS A C 1
ATOM 3972 O O . LYS A 1 499 ? 8.945 -42.156 -24.969 1 96.88 499 LYS A O 1
ATOM 3977 N N . PHE A 1 500 ? 7.879 -41.031 -23.359 1 94.94 500 PHE A N 1
ATOM 3978 C CA . PHE A 1 500 ? 6.988 -40.438 -24.328 1 94.94 500 PHE A CA 1
ATOM 3979 C C . PHE A 1 500 ? 7.391 -38.969 -24.594 1 94.94 500 PHE A C 1
ATOM 3981 O O . PHE A 1 500 ? 7.102 -38.438 -25.656 1 94.94 500 PHE A O 1
ATOM 3988 N N . LEU A 1 501 ? 8.055 -38.375 -23.688 1 94.12 501 LEU A N 1
ATOM 3989 C CA . LEU A 1 501 ? 8.203 -36.938 -23.812 1 94.12 501 LEU A CA 1
ATOM 3990 C C . LEU A 1 501 ? 9.641 -36.562 -24.188 1 94.12 501 LEU A C 1
ATOM 3992 O O . LEU A 1 501 ? 9.859 -35.75 -25.109 1 94.12 501 LEU A O 1
ATOM 3996 N N . ASP A 1 502 ? 10.602 -37.062 -23.469 1 95.81 502 ASP A N 1
ATOM 3997 C CA . ASP A 1 502 ? 11.992 -36.625 -23.625 1 95.81 502 ASP A CA 1
ATOM 3998 C C . ASP A 1 502 ? 12.945 -37.812 -23.375 1 95.81 502 ASP A C 1
ATOM 4000 O O . ASP A 1 502 ? 13.742 -37.781 -22.422 1 95.81 502 ASP A O 1
ATOM 4004 N N . PRO A 1 503 ? 12.984 -38.781 -24.234 1 95.94 503 PRO A N 1
ATOM 4005 C CA . PRO A 1 503 ? 13.734 -40.031 -24.016 1 95.94 503 PRO A CA 1
ATOM 4006 C C . PRO A 1 503 ? 15.234 -39.781 -23.859 1 95.94 503 PRO A C 1
ATOM 4008 O O . PRO A 1 503 ? 15.914 -40.531 -23.156 1 95.94 503 PRO A O 1
ATOM 4011 N N . ARG A 1 504 ? 15.727 -38.75 -24.5 1 95.88 504 ARG A N 1
ATOM 4012 C CA . ARG A 1 504 ? 17.172 -38.5 -24.469 1 95.88 504 ARG A CA 1
ATOM 4013 C C . ARG A 1 504 ? 17.5 -37.281 -23.594 1 95.88 504 ARG A C 1
ATOM 4015 O O . ARG A 1 504 ? 18.656 -36.875 -23.5 1 95.88 504 ARG A O 1
ATOM 4022 N N . PHE A 1 505 ? 16.5 -36.688 -22.984 1 97.38 505 PHE A N 1
ATOM 4023 C CA . PHE A 1 505 ? 16.625 -35.562 -22.047 1 97.38 505 PHE A CA 1
ATOM 4024 C C . PHE A 1 505 ? 17.266 -34.375 -22.719 1 97.38 505 PHE A C 1
ATOM 4026 O O . PHE A 1 505 ? 18 -33.594 -22.094 1 97.38 505 PHE A O 1
ATOM 4033 N N . GLU A 1 506 ? 17.062 -34.25 -24.031 1 96 506 GLU A N 1
ATOM 4034 C CA . GLU A 1 506 ? 17.609 -33.125 -24.797 1 96 506 GLU A CA 1
ATOM 4035 C C . GLU A 1 506 ? 16.797 -31.859 -24.594 1 96 506 GLU A C 1
ATOM 4037 O O . GLU A 1 506 ? 17.344 -30.766 -24.594 1 96 506 GLU A O 1
ATOM 4042 N N . LEU A 1 507 ? 15.484 -32.062 -24.484 1 95.75 507 LEU A N 1
ATOM 4043 C CA . LEU A 1 507 ? 14.633 -30.906 -24.234 1 95.75 507 LEU A CA 1
ATOM 4044 C C . LEU A 1 507 ? 14.953 -30.281 -22.875 1 95.75 507 LEU A C 1
ATOM 4046 O O . LEU A 1 507 ? 15.133 -29.062 -22.766 1 95.75 507 LEU A O 1
ATOM 4050 N N . LEU A 1 508 ? 15.047 -31.141 -21.844 1 97.56 508 LEU A N 1
ATOM 4051 C CA . LEU A 1 508 ? 15.344 -30.672 -20.484 1 97.56 508 LEU A CA 1
ATOM 4052 C C . LEU A 1 508 ? 16.719 -30.016 -20.438 1 97.56 508 LEU A C 1
ATOM 4054 O O . LEU A 1 508 ? 16.906 -29.016 -19.719 1 97.56 508 LEU A O 1
ATOM 4058 N N . ARG A 1 509 ? 17.656 -30.562 -21.141 1 97.06 509 ARG A N 1
ATOM 4059 C CA . ARG A 1 509 ? 18.984 -29.953 -21.219 1 97.06 509 ARG A CA 1
ATOM 4060 C C . ARG A 1 509 ? 18.922 -28.562 -21.828 1 97.06 509 ARG A C 1
ATOM 4062 O O . ARG A 1 509 ? 19.531 -27.625 -21.312 1 97.06 509 ARG A O 1
ATOM 4069 N N . SER A 1 510 ? 18.172 -28.422 -22.875 1 96 510 SER A N 1
ATOM 4070 C CA . SER A 1 510 ? 18.047 -27.125 -23.547 1 96 510 SER A CA 1
ATOM 4071 C C . SER A 1 510 ? 17.406 -26.094 -22.641 1 96 510 SER A C 1
ATOM 4073 O O . SER A 1 510 ? 17.859 -24.938 -22.594 1 96 510 SER A O 1
ATOM 4075 N N . VAL A 1 511 ? 16.359 -26.484 -21.953 1 96.69 511 VAL A N 1
ATOM 4076 C CA . VAL A 1 511 ? 15.68 -25.562 -21.031 1 96.69 511 VAL A CA 1
ATOM 4077 C C . VAL A 1 511 ? 16.625 -25.156 -19.906 1 96.69 511 VAL A C 1
ATOM 4079 O O . VAL A 1 511 ? 16.641 -24 -19.484 1 96.69 511 VAL A O 1
ATOM 4082 N N . THR A 1 512 ? 17.391 -26.094 -19.422 1 97.88 512 THR A N 1
ATOM 4083 C CA . THR A 1 512 ? 18.344 -25.828 -18.344 1 97.88 512 THR A CA 1
ATOM 4084 C C . THR A 1 512 ? 19.438 -24.891 -18.812 1 97.88 512 THR A C 1
ATOM 4086 O O . THR A 1 512 ? 19.859 -24 -18.062 1 97.88 512 THR A O 1
ATOM 4089 N N . GLN A 1 513 ? 19.922 -25.078 -20.078 1 97.25 513 GLN A N 1
ATOM 4090 C CA . GLN A 1 513 ? 20.906 -24.172 -20.656 1 97.25 513 GLN A CA 1
ATOM 4091 C C . GLN A 1 513 ? 20.344 -22.766 -20.766 1 97.25 513 GLN A C 1
ATOM 4093 O O . GLN A 1 513 ? 21.031 -21.781 -20.469 1 97.25 513 GLN A O 1
ATOM 4098 N N . PHE A 1 514 ? 19.156 -22.672 -21.266 1 97.56 514 PHE A N 1
ATOM 4099 C CA . PHE A 1 514 ? 18.484 -21.375 -21.344 1 97.56 514 PHE A CA 1
ATOM 4100 C C . PHE A 1 514 ? 18.422 -20.703 -19.969 1 97.56 514 PHE A C 1
ATOM 4102 O O . PHE A 1 514 ? 18.75 -19.531 -19.844 1 97.56 514 PHE A O 1
ATOM 4109 N N . CYS A 1 515 ? 18.016 -21.438 -18.922 1 98.31 515 CYS A N 1
ATOM 4110 C CA . CYS A 1 515 ? 17.922 -20.953 -17.547 1 98.31 515 CYS A CA 1
ATOM 4111 C C . CYS A 1 515 ? 19.25 -20.391 -17.078 1 98.31 515 CYS A C 1
ATOM 4113 O O . CYS A 1 515 ? 19.328 -19.266 -16.594 1 98.31 515 CYS A O 1
ATOM 4115 N N . GLY A 1 516 ? 20.281 -21.172 -17.25 1 98.12 516 GLY A N 1
ATOM 4116 C CA . GLY A 1 516 ? 21.609 -20.75 -16.812 1 98.12 516 GLY A CA 1
ATOM 4117 C C . GLY A 1 516 ? 22.078 -19.484 -17.516 1 98.12 516 GLY A C 1
ATOM 4118 O O . GLY A 1 516 ? 22.609 -18.578 -16.859 1 98.12 516 GLY A O 1
ATOM 4119 N N . LEU A 1 517 ? 21.859 -19.422 -18.812 1 98.12 517 LEU A N 1
ATOM 4120 C CA . LEU A 1 517 ? 22.328 -18.281 -19.594 1 98.12 517 LEU A CA 1
ATOM 4121 C C . LEU A 1 517 ? 21.547 -17.016 -19.219 1 98.12 517 LEU A C 1
ATOM 4123 O O . LEU A 1 517 ? 22.141 -15.938 -19.062 1 98.12 517 LEU A O 1
ATOM 4127 N N . LEU A 1 518 ? 20.234 -17.109 -19.094 1 98.5 518 LEU A N 1
ATOM 4128 C CA . LEU A 1 518 ? 19.406 -15.969 -18.703 1 98.5 518 LEU A CA 1
ATOM 4129 C C . LEU A 1 518 ? 19.797 -15.477 -17.312 1 98.5 518 LEU A C 1
ATOM 4131 O O . LEU A 1 518 ? 19.906 -14.266 -17.094 1 98.5 518 LEU A O 1
ATOM 4135 N N . LEU A 1 519 ? 19.984 -16.406 -16.391 1 98.56 519 LEU A N 1
ATOM 4136 C CA . LEU A 1 519 ? 20.375 -16.094 -15.023 1 98.56 519 LEU A CA 1
ATOM 4137 C C . LEU A 1 519 ? 21.703 -15.344 -15.008 1 98.56 519 LEU A C 1
ATOM 4139 O O . LEU A 1 519 ? 21.844 -14.352 -14.289 1 98.56 519 LEU A O 1
ATOM 4143 N N . MET A 1 520 ? 22.641 -15.742 -15.789 1 97.69 520 MET A N 1
ATOM 4144 C CA . MET A 1 520 ? 23.953 -15.102 -15.859 1 97.69 520 MET A CA 1
ATOM 4145 C C . MET A 1 520 ? 23.844 -13.695 -16.438 1 97.69 520 MET A C 1
ATOM 4147 O O . MET A 1 520 ? 24.469 -12.758 -15.93 1 97.69 520 MET A O 1
ATOM 4151 N N . ARG A 1 521 ? 23.078 -13.555 -17.422 1 97.62 521 ARG A N 1
ATOM 4152 C CA . ARG A 1 521 ? 22.906 -12.25 -18.062 1 97.62 521 ARG A CA 1
ATOM 4153 C C . ARG A 1 521 ? 22.266 -11.258 -17.094 1 97.62 521 ARG A C 1
ATOM 4155 O O . ARG A 1 521 ? 22.703 -10.102 -17 1 97.62 521 ARG A O 1
ATOM 4162 N N . LEU A 1 522 ? 21.312 -11.688 -16.359 1 98.44 522 LEU A N 1
ATOM 4163 C CA . LEU A 1 522 ? 20.578 -10.805 -15.461 1 98.44 522 LEU A CA 1
ATOM 4164 C C . LEU A 1 522 ? 21.391 -10.508 -14.203 1 98.44 522 LEU A C 1
ATOM 4166 O O . LEU A 1 522 ? 21.266 -9.43 -13.617 1 98.44 522 LEU A O 1
ATOM 4170 N N . SER A 1 523 ? 22.25 -11.414 -13.781 1 98.25 523 SER A N 1
ATOM 4171 C CA . SER A 1 523 ? 23 -11.25 -12.539 1 98.25 523 SER A CA 1
ATOM 4172 C C . SER A 1 523 ? 24.312 -10.531 -12.773 1 98.25 523 SER A C 1
ATOM 4174 O O . SER A 1 523 ? 24.922 -9.992 -11.844 1 98.25 523 SER A O 1
ATOM 4176 N N . ASP A 1 524 ? 24.797 -10.43 -14.102 1 96.38 524 ASP A N 1
ATOM 4177 C CA . ASP A 1 524 ? 26.172 -9.977 -14.289 1 96.38 524 ASP A CA 1
ATOM 4178 C C . ASP A 1 524 ? 26.219 -8.758 -15.219 1 96.38 524 ASP A C 1
ATOM 4180 O O . ASP A 1 524 ? 27.281 -8.148 -15.383 1 96.38 524 ASP A O 1
ATOM 4184 N N . SER A 1 525 ? 25.141 -8.359 -15.797 1 94.94 525 SER A N 1
ATOM 4185 C CA . SER A 1 525 ? 25.125 -7.156 -16.625 1 94.94 525 SER A CA 1
ATOM 4186 C C . SER A 1 525 ? 25.203 -5.895 -15.773 1 94.94 525 SER A C 1
ATOM 4188 O O . SER A 1 525 ? 24.484 -5.758 -14.789 1 94.94 525 SER A O 1
ATOM 4190 N N . PRO A 1 526 ? 26.125 -4.965 -16.156 1 93.94 526 PRO A N 1
ATOM 4191 C CA . PRO A 1 526 ? 26.188 -3.732 -15.375 1 93.94 526 PRO A CA 1
ATOM 4192 C C . PRO A 1 526 ? 24.875 -2.957 -15.367 1 93.94 526 PRO A C 1
ATOM 4194 O O . PRO A 1 526 ? 24.344 -2.637 -14.305 1 93.94 526 PRO A O 1
ATOM 4197 N N . LEU A 1 527 ? 24.391 -2.658 -16.547 1 95.25 527 LEU A N 1
ATOM 4198 C CA . LEU A 1 527 ? 23.047 -2.111 -16.656 1 95.25 527 LEU A CA 1
ATOM 4199 C C . LEU A 1 527 ? 22 -3.229 -16.719 1 95.25 527 LEU A C 1
ATOM 4201 O O . LEU A 1 527 ? 22.125 -4.16 -17.516 1 95.25 527 LEU A O 1
ATOM 4205 N N . ILE A 1 528 ? 21.031 -3.205 -15.836 1 96.56 528 ILE A N 1
ATOM 4206 C CA . ILE A 1 528 ? 19.984 -4.227 -15.883 1 96.56 528 ILE A CA 1
ATOM 4207 C C . ILE A 1 528 ? 19.391 -4.305 -17.281 1 96.56 528 ILE A C 1
ATOM 4209 O O . ILE A 1 528 ? 18.938 -3.293 -17.828 1 96.56 528 ILE A O 1
ATOM 4213 N N . PRO A 1 529 ? 19.391 -5.406 -17.875 1 96.75 529 PRO A N 1
ATOM 4214 C CA . PRO A 1 529 ? 19 -5.492 -19.281 1 96.75 529 PRO A CA 1
ATOM 4215 C C . PRO A 1 529 ? 17.484 -5.547 -19.484 1 96.75 529 PRO A C 1
ATOM 4217 O O . PRO A 1 529 ? 16.969 -6.438 -20.156 1 96.75 529 PRO A O 1
ATOM 4220 N N . PHE A 1 530 ? 16.75 -4.598 -18.969 1 97.62 530 PHE A N 1
ATOM 4221 C CA . PHE A 1 530 ? 15.32 -4.387 -19.188 1 97.62 530 PHE A CA 1
ATOM 4222 C C . PHE A 1 530 ? 15.078 -3.506 -20.406 1 97.62 530 PHE A C 1
ATOM 4224 O O . PHE A 1 530 ? 15.898 -2.646 -20.734 1 97.62 530 PHE A O 1
ATOM 4231 N N . THR A 1 531 ? 14.055 -3.812 -21.094 1 97 531 THR A N 1
ATOM 4232 C CA . THR A 1 531 ? 13.586 -2.947 -22.156 1 97 531 THR A CA 1
ATOM 4233 C C . THR A 1 531 ? 12.203 -2.385 -21.844 1 97 531 THR A C 1
ATOM 4235 O O . THR A 1 531 ? 11.266 -3.143 -21.562 1 97 531 THR A O 1
ATOM 4238 N N . LEU A 1 532 ? 12.07 -1.06 -21.938 1 98 532 LEU A N 1
ATOM 4239 C CA . LEU A 1 532 ? 10.852 -0.422 -21.453 1 98 532 LEU A CA 1
ATOM 4240 C C . LEU A 1 532 ? 9.844 -0.258 -22.594 1 98 532 LEU A C 1
ATOM 4242 O O . LEU A 1 532 ? 8.641 -0.14 -22.344 1 98 532 LEU A O 1
ATOM 4246 N N . THR A 1 533 ? 10.211 -0.294 -23.828 1 96.31 533 THR A N 1
ATOM 4247 C CA . THR A 1 533 ? 9.43 0.069 -25 1 96.31 533 THR A CA 1
ATOM 4248 C C . THR A 1 533 ? 8.188 -0.806 -25.109 1 96.31 533 THR A C 1
ATOM 4250 O O . THR A 1 533 ? 7.121 -0.333 -25.516 1 96.31 533 THR A O 1
ATOM 4253 N N . PRO A 1 534 ? 8.258 -2.09 -24.766 1 95.12 534 PRO A N 1
ATOM 4254 C CA . PRO A 1 534 ? 7.035 -2.896 -24.859 1 95.12 534 PRO A CA 1
ATOM 4255 C C . PRO A 1 534 ? 5.895 -2.338 -24.016 1 95.12 534 PRO A C 1
ATOM 4257 O O . PRO A 1 534 ? 4.727 -2.445 -24.391 1 95.12 534 PRO A O 1
ATOM 4260 N N . TYR A 1 535 ? 6.191 -1.725 -22.922 1 96.38 535 TYR A N 1
ATOM 4261 C CA . TYR A 1 535 ? 5.152 -1.121 -22.094 1 96.38 535 TYR A CA 1
ATOM 4262 C C . TYR A 1 535 ? 4.48 0.039 -22.812 1 96.38 535 TYR A C 1
ATOM 4264 O O . TYR A 1 535 ? 3.279 0.268 -22.656 1 96.38 535 TYR A O 1
ATOM 4272 N N . ASN A 1 536 ? 5.305 0.781 -23.531 1 96.25 536 ASN A N 1
ATOM 4273 C CA . ASN A 1 536 ? 4.734 1.855 -24.344 1 96.25 536 ASN A CA 1
ATOM 4274 C C . ASN A 1 536 ? 3.674 1.332 -25.312 1 96.25 536 ASN A C 1
ATOM 4276 O O . ASN A 1 536 ? 2.576 1.889 -25.391 1 96.25 536 ASN A O 1
ATOM 4280 N N . THR A 1 537 ? 3.955 0.256 -25.938 1 93.44 537 THR A N 1
ATOM 4281 C CA . THR A 1 537 ? 3.037 -0.349 -26.906 1 93.44 537 THR A CA 1
ATOM 4282 C C . THR A 1 537 ? 1.771 -0.838 -26.203 1 93.44 537 THR A C 1
ATOM 4284 O O . THR A 1 537 ? 0.661 -0.597 -26.688 1 93.44 537 THR A O 1
ATOM 4287 N N . ILE A 1 538 ? 1.896 -1.462 -25.141 1 94.38 538 ILE A N 1
ATOM 4288 C CA . ILE A 1 538 ? 0.789 -2.098 -24.422 1 94.38 538 ILE A CA 1
ATOM 4289 C C . ILE A 1 538 ? -0.164 -1.029 -23.891 1 94.38 538 ILE A C 1
ATOM 4291 O O . ILE A 1 538 ? -1.374 -1.1 -24.125 1 94.38 538 ILE A O 1
ATOM 4295 N N . VAL A 1 539 ? 0.381 0.021 -23.203 1 96.94 539 VAL A N 1
ATOM 4296 C CA . VAL A 1 539 ? -0.473 1.02 -22.578 1 96.94 539 VAL A CA 1
ATOM 4297 C C . VAL A 1 539 ? -1.181 1.849 -23.641 1 96.94 539 VAL A C 1
ATOM 4299 O O . VAL A 1 539 ? -2.334 2.248 -23.469 1 96.94 539 VAL A O 1
ATOM 4302 N N . ASN A 1 540 ? -0.492 2.152 -24.766 1 97 540 ASN A N 1
ATOM 4303 C CA . ASN A 1 540 ? -1.127 2.883 -25.859 1 97 540 ASN A CA 1
ATOM 4304 C C . ASN A 1 540 ? -2.248 2.068 -26.5 1 97 540 ASN A C 1
ATOM 4306 O O . ASN A 1 540 ? -3.293 2.617 -26.859 1 97 540 ASN A O 1
ATOM 4310 N N . ARG A 1 541 ? -2.014 0.797 -26.656 1 94.62 541 ARG A N 1
ATOM 4311 C CA . ARG A 1 541 ? -3.049 -0.074 -27.203 1 94.62 541 ARG A CA 1
ATOM 4312 C C . ARG A 1 541 ? -4.27 -0.113 -26.297 1 94.62 541 ARG A C 1
ATOM 4314 O O . ARG A 1 541 ? -5.406 -0.05 -26.766 1 94.62 541 ARG A O 1
ATOM 4321 N N . TYR A 1 542 ? -4.051 -0.274 -25 1 94.88 542 TYR A N 1
ATOM 4322 C CA . TYR A 1 542 ? -5.148 -0.292 -24.031 1 94.88 542 TYR A CA 1
ATOM 4323 C C . TYR A 1 542 ? -5.926 1.018 -24.062 1 94.88 542 TYR A C 1
ATOM 4325 O O . TYR A 1 542 ? -7.16 1.015 -24.031 1 94.88 542 TYR A O 1
ATOM 4333 N N . LEU A 1 543 ? -5.191 2.18 -24.094 1 97.5 543 LEU A N 1
ATOM 4334 C CA . LEU A 1 543 ? -5.848 3.482 -24.156 1 97.5 543 LEU A CA 1
ATOM 4335 C C . LEU A 1 543 ? -6.695 3.602 -25.422 1 97.5 543 LEU A C 1
ATOM 4337 O O . LEU A 1 543 ? -7.832 4.074 -25.375 1 97.5 543 LEU A O 1
ATOM 4341 N N . ALA A 1 544 ? -6.156 3.152 -26.562 1 96.19 544 ALA A N 1
ATOM 4342 C CA . ALA A 1 544 ? -6.883 3.201 -27.828 1 96.19 544 ALA A CA 1
ATOM 4343 C C . ALA A 1 544 ? -8.172 2.383 -27.75 1 96.19 544 ALA A C 1
ATOM 4345 O O . ALA A 1 544 ? -9.211 2.803 -28.266 1 96.19 544 ALA A O 1
ATOM 4346 N N . SER A 1 545 ? -8.055 1.237 -27.141 1 93.5 545 SER A N 1
ATOM 4347 C CA . SER A 1 545 ? -9.227 0.385 -26.984 1 93.5 545 SER A CA 1
ATOM 4348 C C . SER A 1 545 ? -10.312 1.091 -26.172 1 93.5 545 SER A C 1
ATOM 4350 O O . SER A 1 545 ? -11.5 0.976 -26.484 1 93.5 545 SER A O 1
ATOM 4352 N N . LEU A 1 546 ? -9.945 1.802 -25.125 1 95.31 546 LEU A N 1
ATOM 4353 C CA . LEU A 1 546 ? -10.898 2.545 -24.312 1 95.31 546 LEU A CA 1
ATOM 4354 C C . LEU A 1 546 ? -11.516 3.689 -25.109 1 95.31 546 LEU A C 1
ATOM 4356 O O . LEU A 1 546 ? -12.719 3.936 -25.016 1 95.31 546 LEU A O 1
ATOM 4360 N N . GLN A 1 547 ? -10.703 4.383 -25.891 1 96.12 547 GLN A N 1
ATOM 4361 C CA . GLN A 1 547 ? -11.156 5.535 -26.672 1 96.12 547 GLN A CA 1
ATOM 4362 C C . GLN A 1 547 ? -12.172 5.121 -27.734 1 96.12 547 GLN A C 1
ATOM 4364 O O . GLN A 1 547 ? -13.07 5.891 -28.062 1 96.12 547 GLN A O 1
ATOM 4369 N N . LEU A 1 548 ? -12.055 3.893 -28.188 1 94.31 548 LEU A N 1
ATOM 4370 C CA . LEU A 1 548 ? -12.906 3.4 -29.266 1 94.31 548 LEU A CA 1
ATOM 4371 C C . LEU A 1 548 ? -14.133 2.693 -28.703 1 94.31 548 LEU A C 1
ATOM 4373 O O . LEU A 1 548 ? -15.062 2.359 -29.438 1 94.31 548 LEU A O 1
ATOM 4377 N N . ASN A 1 549 ? -14.109 2.471 -27.438 1 93.62 549 ASN A N 1
ATOM 4378 C CA . ASN A 1 549 ? -15.211 1.741 -26.828 1 93.62 549 ASN A CA 1
ATOM 4379 C C . ASN A 1 549 ? -16.484 2.586 -26.766 1 93.62 549 ASN A C 1
ATOM 4381 O O . ASN A 1 549 ? -16.484 3.666 -26.172 1 93.62 549 ASN A O 1
ATOM 4385 N N . ALA A 1 550 ? -17.562 2.125 -27.219 1 94.19 550 ALA A N 1
ATOM 4386 C CA . ALA A 1 550 ? -18.828 2.857 -27.344 1 94.19 550 ALA A CA 1
ATOM 4387 C C . ALA A 1 550 ? -19.422 3.166 -25.969 1 94.19 550 ALA A C 1
ATOM 4389 O O . ALA A 1 550 ? -20.047 4.211 -25.781 1 94.19 550 ALA A O 1
ATOM 4390 N N . GLU A 1 551 ? -19.234 2.283 -25.062 1 94.5 551 GLU A N 1
ATOM 4391 C CA . GLU A 1 551 ? -19.797 2.492 -23.734 1 94.5 551 GLU A CA 1
ATOM 4392 C C . GLU A 1 551 ? -19.062 3.605 -22.984 1 94.5 551 GLU A C 1
ATOM 4394 O O . GLU A 1 551 ? -19.672 4.332 -22.203 1 94.5 551 GLU A O 1
ATOM 4399 N N . VAL A 1 552 ? -17.812 3.715 -23.203 1 95.12 552 VAL A N 1
ATOM 4400 C CA . VAL A 1 552 ? -17.016 4.762 -22.578 1 95.12 552 VAL A CA 1
ATOM 4401 C C . VAL A 1 552 ? -17.516 6.133 -23.031 1 95.12 552 VAL A C 1
ATOM 4403 O O . VAL A 1 552 ? -17.672 7.047 -22.203 1 95.12 552 VAL A O 1
ATOM 4406 N N . SER A 1 553 ? -17.797 6.242 -24.297 1 95.5 553 SER A N 1
ATOM 4407 C CA . SER A 1 553 ? -18.344 7.48 -24.844 1 95.5 553 SER A CA 1
ATOM 4408 C C . SER A 1 553 ? -19.766 7.727 -24.359 1 95.5 553 SER A C 1
ATOM 4410 O O . SER A 1 553 ? -20.125 8.852 -23.984 1 95.5 553 SER A O 1
ATOM 4412 N N . ALA A 1 554 ? -20.562 6.676 -24.344 1 97 554 ALA A N 1
ATOM 4413 C CA . ALA A 1 554 ? -21.969 6.777 -23.969 1 97 554 ALA A CA 1
ATOM 4414 C C . ALA A 1 554 ? -22.125 7.258 -22.531 1 97 554 ALA A C 1
ATOM 4416 O O . ALA A 1 554 ? -23.078 7.965 -22.203 1 97 554 ALA A O 1
ATOM 4417 N N . HIS A 1 555 ? -21.203 6.918 -21.719 1 97 555 HIS A N 1
ATOM 4418 C CA . HIS A 1 555 ? -21.297 7.266 -20.297 1 97 555 HIS A CA 1
ATOM 4419 C C . HIS A 1 555 ? -20.406 8.453 -19.969 1 97 555 HIS A C 1
ATOM 4421 O O . HIS A 1 555 ? -20.156 8.75 -18.797 1 97 555 HIS A O 1
ATOM 4427 N N . SER A 1 556 ? -19.844 9.086 -20.938 1 96.31 556 SER A N 1
ATOM 4428 C CA . SER A 1 556 ? -19.047 10.305 -20.812 1 96.31 556 SER A CA 1
ATOM 4429 C C . SER A 1 556 ? -17.891 10.109 -19.844 1 96.31 556 SER A C 1
ATOM 4431 O O . SER A 1 556 ? -17.672 10.93 -18.938 1 96.31 556 SER A O 1
ATOM 4433 N N . ILE A 1 557 ? -17.234 8.992 -19.953 1 97.5 557 ILE A N 1
ATOM 4434 C CA . ILE A 1 557 ? -16.047 8.742 -19.141 1 97.5 557 ILE A CA 1
ATOM 4435 C C . ILE A 1 557 ? -14.922 9.664 -19.562 1 97.5 557 ILE A C 1
ATOM 4437 O O . ILE A 1 557 ? -14.539 9.695 -20.734 1 97.5 557 ILE A O 1
ATOM 4441 N N . ASP A 1 558 ? -14.375 10.492 -18.641 1 97.38 558 ASP A N 1
ATOM 4442 C CA . ASP A 1 558 ? -13.273 11.406 -18.906 1 97.38 558 ASP A CA 1
ATOM 4443 C C . ASP A 1 558 ? -11.938 10.672 -18.938 1 97.38 558 ASP A C 1
ATOM 4445 O O . ASP A 1 558 ? -11.492 10.164 -17.906 1 97.38 558 ASP A O 1
ATOM 4449 N N . LEU A 1 559 ? -11.242 10.625 -20.047 1 98 559 LEU A N 1
ATOM 4450 C CA . LEU A 1 559 ? -9.992 9.891 -20.188 1 98 559 LEU A CA 1
ATOM 4451 C C . LEU A 1 559 ? -8.805 10.852 -20.234 1 98 559 LEU A C 1
ATOM 4453 O O . LEU A 1 559 ? -7.668 10.43 -20.469 1 98 559 LEU A O 1
ATOM 4457 N N . GLN A 1 560 ? -9.031 12.102 -19.984 1 97.88 560 GLN A N 1
ATOM 4458 C CA . GLN A 1 560 ? -8.008 13.125 -20.172 1 97.88 560 GLN A CA 1
ATOM 4459 C C . GLN A 1 560 ? -6.777 12.836 -19.312 1 97.88 560 GLN A C 1
ATOM 4461 O O . GLN A 1 560 ? -5.645 12.953 -19.781 1 97.88 560 GLN A O 1
ATOM 4466 N N . TYR A 1 561 ? -6.977 12.555 -18.062 1 98.12 561 TYR A N 1
ATOM 4467 C CA . TYR A 1 561 ? -5.859 12.266 -17.172 1 98.12 561 TYR A CA 1
ATOM 4468 C C . TYR A 1 561 ? -5.066 11.062 -17.656 1 98.12 561 TYR A C 1
ATOM 4470 O O . TYR A 1 561 ? -3.832 11.094 -17.688 1 98.12 561 TYR A O 1
ATOM 4478 N N . LEU A 1 562 ? -5.746 9.984 -18.031 1 98.56 562 LEU A N 1
ATOM 4479 C CA . LEU A 1 562 ? -5.094 8.781 -18.547 1 98.56 562 LEU A CA 1
ATOM 4480 C C . LEU A 1 562 ? -4.34 9.078 -19.828 1 98.56 562 LEU A C 1
ATOM 4482 O O . LEU A 1 562 ? -3.225 8.586 -20.031 1 98.56 562 LEU A O 1
ATOM 4486 N N . GLU A 1 563 ? -4.934 9.867 -20.734 1 98.69 563 GLU A N 1
ATOM 4487 C CA . GLU A 1 563 ? -4.285 10.258 -21.984 1 98.69 563 GLU A CA 1
ATOM 4488 C C . GLU A 1 563 ? -2.982 11.008 -21.719 1 98.69 563 GLU A C 1
ATOM 4490 O O . GLU A 1 563 ? -1.96 10.734 -22.344 1 98.69 563 GLU A O 1
ATOM 4495 N N . ARG A 1 564 ? -3.025 11.922 -20.812 1 98.56 564 ARG A N 1
ATOM 4496 C CA . ARG A 1 564 ? -1.827 12.672 -20.453 1 98.56 564 ARG A CA 1
ATOM 4497 C C . ARG A 1 564 ? -0.771 11.75 -19.859 1 98.56 564 ARG A C 1
ATOM 4499 O O . ARG A 1 564 ? 0.418 11.883 -20.156 1 98.56 564 ARG A O 1
ATOM 4506 N N . ALA A 1 565 ? -1.189 10.891 -18.953 1 98.75 565 ALA A N 1
ATOM 4507 C CA . ALA A 1 565 ? -0.268 9.953 -18.312 1 98.75 565 ALA A CA 1
ATOM 4508 C C . ALA A 1 565 ? 0.43 9.078 -19.359 1 98.75 565 ALA A C 1
ATOM 4510 O O . ALA A 1 565 ? 1.648 8.898 -19.297 1 98.75 565 ALA A O 1
ATOM 4511 N N . VAL A 1 566 ? -0.334 8.523 -20.281 1 98.75 566 VAL A N 1
ATOM 4512 C CA . VAL A 1 566 ? 0.207 7.648 -21.312 1 98.75 566 VAL A CA 1
ATOM 4513 C C . VAL A 1 566 ? 1.177 8.43 -22.203 1 98.75 566 VAL A C 1
ATOM 4515 O O . VAL A 1 566 ? 2.25 7.93 -22.547 1 98.75 566 VAL A O 1
ATOM 4518 N N . ARG A 1 567 ? 0.814 9.609 -22.594 1 98.62 567 ARG A N 1
ATOM 4519 C CA . ARG A 1 567 ? 1.692 10.453 -23.391 1 98.62 567 ARG A CA 1
ATOM 4520 C C . ARG A 1 567 ? 3.006 10.719 -22.656 1 98.62 567 ARG A C 1
ATOM 4522 O O . ARG A 1 567 ? 4.082 10.633 -23.266 1 98.62 567 ARG A O 1
ATOM 4529 N N . ASN A 1 568 ? 2.9 11.117 -21.391 1 98.62 568 ASN A N 1
ATOM 4530 C CA . ASN A 1 568 ? 4.102 11.391 -20.609 1 98.62 568 ASN A CA 1
ATOM 4531 C C . ASN A 1 568 ? 4.977 10.141 -20.484 1 98.62 568 ASN A C 1
ATOM 4533 O O . ASN A 1 568 ? 6.199 10.227 -20.578 1 98.62 568 ASN A O 1
ATOM 4537 N N . LEU A 1 569 ? 4.355 8.992 -20.203 1 98.69 569 LEU A N 1
ATOM 4538 C CA . LEU A 1 569 ? 5.125 7.758 -20.094 1 98.69 569 LEU A CA 1
ATOM 4539 C C . LEU A 1 569 ? 5.859 7.445 -21.391 1 98.69 569 LEU A C 1
ATOM 4541 O O . LEU A 1 569 ? 7.031 7.066 -21.359 1 98.69 569 LEU A O 1
ATOM 4545 N N . SER A 1 570 ? 5.148 7.586 -22.5 1 98.62 570 SER A N 1
ATOM 4546 C CA . SER A 1 570 ? 5.758 7.324 -23.797 1 98.62 570 SER A CA 1
ATOM 4547 C C . SER A 1 570 ? 6.98 8.203 -24.016 1 98.62 570 SER A C 1
ATOM 4549 O O . SER A 1 570 ? 8.031 7.719 -24.453 1 98.62 570 SER A O 1
ATOM 4551 N N . LYS A 1 571 ? 6.812 9.422 -23.719 1 98.56 571 LYS A N 1
ATOM 4552 C CA . LYS A 1 571 ? 7.922 10.359 -23.875 1 98.56 571 LYS A CA 1
ATOM 4553 C C . LYS A 1 571 ? 9.094 9.969 -22.984 1 98.56 571 LYS A C 1
ATOM 4555 O O . LYS A 1 571 ? 10.242 9.945 -23.438 1 98.56 571 LYS A O 1
ATOM 4560 N N . GLU A 1 572 ? 8.852 9.719 -21.719 1 98.44 572 GLU A N 1
ATOM 4561 C CA . GLU A 1 572 ? 9.914 9.414 -20.766 1 98.44 572 GLU A CA 1
ATOM 4562 C C . GLU A 1 572 ? 10.609 8.102 -21.109 1 98.44 572 GLU A C 1
ATOM 4564 O O . GLU A 1 572 ? 11.812 7.957 -20.891 1 98.44 572 GLU A O 1
ATOM 4569 N N . ILE A 1 573 ? 9.844 7.105 -21.594 1 98.38 573 ILE A N 1
ATOM 4570 C CA . ILE A 1 573 ? 10.445 5.852 -22.031 1 98.38 573 ILE A CA 1
ATOM 4571 C C . ILE A 1 573 ? 11.422 6.113 -23.172 1 98.38 573 ILE A C 1
ATOM 4573 O O . ILE A 1 573 ? 12.555 5.637 -23.156 1 98.38 573 ILE A O 1
ATOM 4577 N N . ASP A 1 574 ? 10.992 6.875 -24.172 1 97.44 574 ASP A N 1
ATOM 4578 C CA . ASP A 1 574 ? 11.844 7.191 -25.328 1 97.44 574 ASP A CA 1
ATOM 4579 C C . ASP A 1 574 ? 13.109 7.922 -24.875 1 97.44 574 ASP A C 1
ATOM 4581 O O . ASP A 1 574 ? 14.211 7.578 -25.312 1 97.44 574 ASP A O 1
ATOM 4585 N N . ASP A 1 575 ? 12.93 8.883 -24.016 1 96.75 575 ASP A N 1
ATOM 4586 C CA . ASP A 1 575 ? 14.062 9.656 -23.516 1 96.75 575 ASP A CA 1
ATOM 4587 C C . ASP A 1 575 ? 15.023 8.766 -22.734 1 96.75 575 ASP A C 1
ATOM 4589 O O . ASP A 1 575 ? 16.25 8.883 -22.859 1 96.75 575 ASP A O 1
ATOM 4593 N N . PHE A 1 576 ? 14.516 7.938 -21.938 1 96.44 576 PHE A N 1
ATOM 4594 C CA . PHE A 1 576 ? 15.32 7.062 -21.109 1 96.44 576 PHE A CA 1
ATOM 4595 C C . PHE A 1 576 ? 16.109 6.07 -21.953 1 96.44 576 PHE A C 1
ATOM 4597 O O . PHE A 1 576 ? 17.297 5.84 -21.719 1 96.44 576 PHE A O 1
ATOM 4604 N N . GLU A 1 577 ? 15.406 5.438 -22.906 1 95 577 GLU A N 1
ATOM 4605 C CA . GLU A 1 577 ? 16.062 4.461 -23.766 1 95 577 GLU A CA 1
ATOM 4606 C C . GLU A 1 577 ? 17.203 5.102 -24.562 1 95 577 GLU A C 1
ATOM 4608 O O . GLU A 1 577 ? 18.234 4.477 -24.766 1 95 577 GLU A O 1
ATOM 4613 N N . LYS A 1 578 ? 17.047 6.316 -24.938 1 93 578 LYS A N 1
ATOM 4614 C CA . LYS A 1 578 ? 18.109 7.055 -25.609 1 93 578 LYS A CA 1
ATOM 4615 C C . LYS A 1 578 ? 19.281 7.309 -24.672 1 93 578 LYS A C 1
ATOM 4617 O O . LYS A 1 578 ? 20.453 7.164 -25.062 1 93 578 LYS A O 1
ATOM 4622 N N . LYS A 1 579 ? 18.969 7.629 -23.469 1 91.12 579 LYS A N 1
ATOM 4623 C CA . LYS A 1 579 ? 19.969 7.949 -22.469 1 91.12 579 LYS A CA 1
ATOM 4624 C C . LYS A 1 579 ? 20.844 6.738 -22.156 1 91.12 579 LYS A C 1
ATOM 4626 O O . LYS A 1 579 ? 22.062 6.863 -22 1 91.12 579 LYS A O 1
ATOM 4631 N N . ILE A 1 580 ? 20.281 5.586 -22.031 1 90.75 580 ILE A N 1
ATOM 4632 C CA . ILE A 1 580 ? 21.047 4.438 -21.562 1 90.75 580 ILE A CA 1
ATOM 4633 C C . ILE A 1 580 ? 21.891 3.867 -22.703 1 90.75 580 ILE A C 1
ATOM 4635 O O . ILE A 1 580 ? 22.828 3.107 -22.469 1 90.75 580 ILE A O 1
ATOM 4639 N N . LYS A 1 581 ? 21.562 4.176 -23.891 1 84.69 581 LYS A N 1
ATOM 4640 C CA . LYS A 1 581 ? 22.391 3.76 -25.016 1 84.69 581 LYS A CA 1
ATOM 4641 C C . LYS A 1 581 ? 23.75 4.43 -24.969 1 84.69 581 LYS A C 1
ATOM 4643 O O . LYS A 1 581 ? 24.75 3.855 -25.422 1 84.69 581 LYS A O 1
ATOM 4648 N N . ASP A 1 582 ? 23.828 5.531 -24.328 1 77.69 582 ASP A N 1
ATOM 4649 C CA . ASP A 1 582 ? 25.047 6.336 -24.312 1 77.69 582 ASP A CA 1
ATOM 4650 C C . ASP A 1 582 ? 25.828 6.113 -23.031 1 77.69 582 ASP A C 1
ATOM 4652 O O . ASP A 1 582 ? 26.922 6.664 -22.859 1 77.69 582 ASP A O 1
ATOM 4656 N N . VAL A 1 583 ? 25.203 5.395 -22.203 1 76.56 583 VAL A N 1
ATOM 4657 C CA . VAL A 1 583 ? 25.859 5.242 -20.906 1 76.56 583 VAL A CA 1
ATOM 4658 C C . VAL A 1 583 ? 27.031 4.266 -21.031 1 76.56 583 VAL A C 1
ATOM 4660 O O . VAL A 1 583 ? 26.875 3.18 -21.594 1 76.56 583 VAL A O 1
ATOM 4663 N N . GLU A 1 584 ? 28.172 4.902 -20.797 1 65.38 584 GLU A N 1
ATOM 4664 C CA . GLU A 1 584 ? 29.344 4.047 -20.688 1 65.38 584 GLU A CA 1
ATOM 4665 C C . GLU A 1 584 ? 29.344 3.271 -19.375 1 65.38 584 GLU A C 1
ATOM 4667 O O . GLU A 1 584 ? 29.484 3.861 -18.297 1 65.38 584 GLU A O 1
ATOM 4672 N N . GLU A 1 585 ? 29.047 2.061 -19.328 1 63.56 585 GLU A N 1
ATOM 4673 C CA . GLU A 1 585 ? 28.828 1.206 -18.172 1 63.56 585 GLU A CA 1
ATOM 4674 C C . GLU A 1 585 ? 30.016 1.254 -17.219 1 63.56 585 GLU A C 1
ATOM 4676 O O . GLU A 1 585 ? 29.875 1.038 -16.016 1 63.56 585 GLU A O 1
ATOM 4681 N N . ASN A 1 586 ? 31.156 1.546 -17.578 1 61.75 586 ASN A N 1
ATOM 4682 C CA . ASN A 1 586 ? 32.344 1.33 -16.781 1 61.75 586 ASN A CA 1
ATOM 4683 C C . ASN A 1 586 ? 32.844 2.633 -16.172 1 61.75 586 ASN A C 1
ATOM 4685 O O . ASN A 1 586 ? 33.875 2.641 -15.461 1 61.75 586 ASN A O 1
ATOM 4689 N N . LYS A 1 587 ? 32.156 3.699 -16.266 1 63.47 587 LYS A N 1
ATOM 4690 C CA . LYS A 1 587 ? 32.906 4.887 -15.867 1 63.47 587 LYS A CA 1
ATOM 4691 C C . LYS A 1 587 ? 32.375 5.465 -14.57 1 63.47 587 LYS A C 1
ATOM 4693 O O . LYS A 1 587 ? 33.125 5.949 -13.727 1 63.47 587 LYS A O 1
ATOM 4698 N N . ASN A 1 588 ? 31.062 5.348 -14.367 1 79.69 588 ASN A N 1
ATOM 4699 C CA . ASN A 1 588 ? 30.516 6.016 -13.188 1 79.69 588 ASN A CA 1
ATOM 4700 C C . ASN A 1 588 ? 29.484 5.137 -12.477 1 79.69 588 ASN A C 1
ATOM 4702 O O . ASN A 1 588 ? 28.344 5.043 -12.906 1 79.69 588 ASN A O 1
ATOM 4706 N N . PHE A 1 589 ? 29.969 4.531 -11.398 1 81.44 589 PHE A N 1
ATOM 4707 C CA . PHE A 1 589 ? 29.172 3.555 -10.672 1 81.44 589 PHE A CA 1
ATOM 4708 C C . PHE A 1 589 ? 27.891 4.188 -10.148 1 81.44 589 PHE A C 1
ATOM 4710 O O . PHE A 1 589 ? 26.828 3.559 -10.164 1 81.44 589 PHE A O 1
ATOM 4717 N N . ILE A 1 590 ? 27.969 5.391 -9.742 1 83.69 590 ILE A N 1
ATOM 4718 C CA . ILE A 1 590 ? 26.781 6.039 -9.172 1 83.69 590 ILE A CA 1
ATOM 4719 C C . ILE A 1 590 ? 25.75 6.277 -10.266 1 83.69 590 ILE A C 1
ATOM 4721 O O . ILE A 1 590 ? 24.547 6.039 -10.062 1 83.69 590 ILE A O 1
ATOM 4725 N N . SER A 1 591 ? 26.281 6.758 -11.344 1 87.31 591 SER A N 1
ATOM 4726 C CA . SER A 1 591 ? 25.359 6.992 -12.453 1 87.31 591 SER A CA 1
ATOM 4727 C C . SER A 1 591 ? 24.672 5.703 -12.891 1 87.31 591 SER A C 1
ATOM 4729 O O . SER A 1 591 ? 23.484 5.703 -13.188 1 87.31 591 SER A O 1
ATOM 4731 N N . LEU A 1 592 ? 25.469 4.656 -12.93 1 90.75 592 LEU A N 1
ATOM 4732 C CA . LEU A 1 592 ? 24.922 3.359 -13.297 1 90.75 592 LEU A CA 1
ATOM 4733 C C . LEU A 1 592 ? 23.906 2.889 -12.258 1 90.75 592 LEU A C 1
ATOM 4735 O O . LEU A 1 592 ? 22.844 2.365 -12.617 1 90.75 592 LEU A O 1
ATOM 4739 N N . ARG A 1 593 ? 24.219 3.102 -10.992 1 91.88 593 ARG A N 1
ATOM 4740 C CA . ARG A 1 593 ? 23.328 2.701 -9.906 1 91.88 593 ARG A CA 1
ATOM 4741 C C . ARG A 1 593 ? 22.016 3.469 -9.961 1 91.88 593 ARG A C 1
ATOM 4743 O O . ARG A 1 593 ? 20.953 2.896 -9.742 1 91.88 593 ARG A O 1
ATOM 4750 N N . VAL A 1 594 ? 22.109 4.699 -10.281 1 92.19 594 VAL A N 1
ATOM 4751 C CA . VAL A 1 594 ? 20.922 5.543 -10.367 1 92.19 594 VAL A CA 1
ATOM 4752 C C . VAL A 1 594 ? 20.031 5.066 -11.516 1 92.19 594 VAL A C 1
ATOM 4754 O O . VAL A 1 594 ? 18.812 4.984 -11.367 1 92.19 594 VAL A O 1
ATOM 4757 N N . LEU A 1 595 ? 20.641 4.766 -12.648 1 94.44 595 LEU A N 1
ATOM 4758 C CA . LEU A 1 595 ? 19.891 4.258 -13.789 1 94.44 595 LEU A CA 1
ATOM 4759 C C . LEU A 1 595 ? 19.25 2.91 -13.461 1 94.44 595 LEU A C 1
ATOM 4761 O O . LEU A 1 595 ? 18.078 2.676 -13.789 1 94.44 595 LEU A O 1
ATOM 4765 N N . ASN A 1 596 ? 19.953 2.037 -12.781 1 95.62 596 ASN A N 1
ATOM 4766 C CA . ASN A 1 596 ? 19.438 0.725 -12.398 1 95.62 596 ASN A CA 1
ATOM 4767 C C . ASN A 1 596 ? 18.297 0.839 -11.398 1 95.62 596 ASN A C 1
ATOM 4769 O O . ASN A 1 596 ? 17.375 0.035 -11.414 1 95.62 596 ASN A O 1
ATOM 4773 N N . ASP A 1 597 ? 18.406 1.869 -10.516 1 95.88 597 ASP A N 1
ATOM 4774 C CA . ASP A 1 597 ? 17.328 2.086 -9.562 1 95.88 597 ASP A CA 1
ATOM 4775 C C . ASP A 1 597 ? 16.047 2.508 -10.266 1 95.88 597 ASP A C 1
ATOM 4777 O O . ASP A 1 597 ? 14.945 2.119 -9.859 1 95.88 597 ASP A O 1
ATOM 4781 N N . LYS A 1 598 ? 16.172 3.34 -11.305 1 97 598 LYS A N 1
ATOM 4782 C CA . LYS A 1 598 ? 15.008 3.717 -12.102 1 97 598 LYS A CA 1
ATOM 4783 C C . LYS A 1 598 ? 14.398 2.502 -12.789 1 97 598 LYS A C 1
ATOM 4785 O O . LYS A 1 598 ? 13.18 2.332 -12.797 1 97 598 LYS A O 1
ATOM 4790 N N . LEU A 1 599 ? 15.234 1.635 -13.312 1 97.56 599 LEU A N 1
ATOM 4791 C CA . LEU A 1 599 ? 14.766 0.41 -13.953 1 97.56 599 LEU A CA 1
ATOM 4792 C C . LEU A 1 599 ? 14.078 -0.505 -12.953 1 97.56 599 LEU A C 1
ATOM 4794 O O . LEU A 1 599 ? 13.023 -1.07 -13.242 1 97.56 599 LEU A O 1
ATOM 4798 N N . LEU A 1 600 ? 14.672 -0.62 -11.797 1 97.5 600 LEU A N 1
ATOM 4799 C CA . LEU A 1 600 ? 14.133 -1.453 -10.727 1 97.5 600 LEU A CA 1
ATOM 4800 C C . LEU A 1 600 ? 12.75 -0.973 -10.305 1 97.5 600 LEU A C 1
ATOM 4802 O O . LEU A 1 600 ? 11.844 -1.784 -10.086 1 97.5 600 LEU A O 1
ATOM 4806 N N . ASN A 1 601 ? 12.516 0.321 -10.234 1 97.81 601 ASN A N 1
ATOM 4807 C CA . ASN A 1 601 ? 11.297 0.897 -9.672 1 97.81 601 ASN A CA 1
ATOM 4808 C C . ASN A 1 601 ? 10.227 1.093 -10.734 1 97.81 601 ASN A C 1
ATOM 4810 O O . ASN A 1 601 ? 9.078 1.416 -10.422 1 97.81 601 ASN A O 1
ATOM 4814 N N . PHE A 1 602 ? 10.586 0.894 -12.047 1 98.31 602 PHE A N 1
ATOM 4815 C CA . PHE A 1 602 ? 9.648 1.14 -13.141 1 98.31 602 PHE A CA 1
ATOM 4816 C C . PHE A 1 602 ? 8.406 0.272 -12.992 1 98.31 602 PHE A C 1
ATOM 4818 O O . PHE A 1 602 ? 7.285 0.786 -12.938 1 98.31 602 PHE A O 1
ATOM 4825 N N . GLU A 1 603 ? 8.609 -1.007 -12.875 1 97.62 603 GLU A N 1
ATOM 4826 C CA . GLU A 1 603 ? 7.473 -1.919 -12.766 1 97.62 603 GLU A CA 1
ATOM 4827 C C . GLU A 1 603 ? 6.719 -1.71 -11.453 1 97.62 603 GLU A C 1
ATOM 4829 O O . GLU A 1 603 ? 5.492 -1.851 -11.406 1 97.62 603 GLU A O 1
ATOM 4834 N N . ARG A 1 604 ? 7.391 -1.381 -10.383 1 97.81 604 ARG A N 1
ATOM 4835 C CA . ARG A 1 604 ? 6.789 -1.137 -9.078 1 97.81 604 ARG A CA 1
ATOM 4836 C C . ARG A 1 604 ? 5.852 0.063 -9.117 1 97.81 604 ARG A C 1
ATOM 4838 O O . ARG A 1 604 ? 4.941 0.177 -8.297 1 97.81 604 ARG A O 1
ATOM 4845 N N . ALA A 1 605 ? 6.023 0.945 -10.109 1 98.06 605 ALA A N 1
ATOM 4846 C CA . ALA A 1 605 ? 5.172 2.121 -10.25 1 98.06 605 ALA A CA 1
ATOM 4847 C C . ALA A 1 605 ? 3.752 1.725 -10.648 1 98.06 605 ALA A C 1
ATOM 4849 O O . ALA A 1 605 ? 2.807 2.492 -10.445 1 98.06 605 ALA A O 1
ATOM 4850 N N . PHE A 1 606 ? 3.555 0.558 -11.172 1 97.94 606 PHE A N 1
ATOM 4851 C CA . PHE A 1 606 ? 2.238 0.106 -11.609 1 97.94 606 PHE A CA 1
ATOM 4852 C C . PHE A 1 606 ? 1.501 -0.593 -10.469 1 97.94 606 PHE A C 1
ATOM 4854 O O . PHE A 1 606 ? 0.374 -1.06 -10.648 1 97.94 606 PHE A O 1
ATOM 4861 N N . ILE A 1 607 ? 2.094 -0.711 -9.281 1 97.12 607 ILE A N 1
ATOM 4862 C CA . ILE A 1 607 ? 1.479 -1.344 -8.117 1 97.12 607 ILE A CA 1
ATOM 4863 C C . ILE A 1 607 ? 0.617 -0.328 -7.371 1 97.12 607 ILE A C 1
ATOM 4865 O O . ILE A 1 607 ? 1.12 0.695 -6.898 1 97.12 607 ILE A O 1
ATOM 4869 N N . PHE A 1 608 ? -0.594 -0.551 -7.332 1 96.12 608 PHE A N 1
ATOM 4870 C CA . PHE A 1 608 ? -1.507 0.24 -6.516 1 96.12 608 PHE A CA 1
ATOM 4871 C C . PHE A 1 608 ? -1.61 -0.335 -5.105 1 96.12 608 PHE A C 1
ATOM 4873 O O . PHE A 1 608 ? -2.01 -1.488 -4.93 1 96.12 608 PHE A O 1
ATOM 4880 N N . PRO A 1 609 ? -1.273 0.43 -4.086 1 92.81 609 PRO A N 1
ATOM 4881 C CA . PRO A 1 609 ? -1.102 -0.127 -2.74 1 92.81 609 PRO A CA 1
ATOM 4882 C C . PRO A 1 609 ? -2.375 -0.775 -2.203 1 92.81 609 PRO A C 1
ATOM 4884 O O . PRO A 1 609 ? -2.307 -1.722 -1.415 1 92.81 609 PRO A O 1
ATOM 4887 N N . TYR A 1 610 ? -3.518 -0.375 -2.639 1 93.12 610 TYR A N 1
ATOM 4888 C CA . TYR A 1 610 ? -4.758 -0.839 -2.031 1 93.12 610 TYR A CA 1
ATOM 4889 C C . TYR A 1 610 ? -5.34 -2.012 -2.809 1 93.12 610 TYR A C 1
ATOM 4891 O O . TYR A 1 610 ? -6.383 -2.559 -2.434 1 93.12 610 TYR A O 1
ATOM 4899 N N . GLY A 1 611 ? -4.695 -2.41 -3.908 1 91.38 611 GLY A N 1
ATOM 4900 C CA . GLY A 1 611 ? -5.145 -3.547 -4.695 1 91.38 611 GLY A CA 1
ATOM 4901 C C . GLY A 1 611 ? -6.344 -3.23 -5.57 1 91.38 611 GLY A C 1
ATOM 4902 O O . GLY A 1 611 ? -6.863 -2.113 -5.539 1 91.38 611 GLY A O 1
ATOM 4903 N N . ILE A 1 612 ? -6.699 -4.102 -6.426 1 86.5 612 ILE A N 1
ATOM 4904 C CA . ILE A 1 612 ? -7.898 -3.924 -7.242 1 86.5 612 ILE A CA 1
ATOM 4905 C C . ILE A 1 612 ? -9.141 -4.168 -6.395 1 86.5 612 ILE A C 1
ATOM 4907 O O . ILE A 1 612 ? -9.078 -4.863 -5.375 1 86.5 612 ILE A O 1
ATOM 4911 N N . PRO A 1 613 ? -10.219 -3.621 -6.762 1 86.12 613 PRO A N 1
ATOM 4912 C CA . PRO A 1 613 ? -11.43 -3.803 -5.965 1 86.12 613 PRO A CA 1
ATOM 4913 C C . PRO A 1 613 ? -11.797 -5.273 -5.773 1 86.12 613 PRO A C 1
ATOM 4915 O O . PRO A 1 613 ? -11.961 -6.004 -6.754 1 86.12 613 PRO A O 1
ATOM 4918 N N . GLY A 1 614 ? -11.773 -5.691 -4.566 1 81.56 614 GLY A N 1
ATOM 4919 C CA . GLY A 1 614 ? -12.203 -7.043 -4.242 1 81.56 614 GLY A CA 1
ATOM 4920 C C . GLY A 1 614 ? -11.047 -8.008 -4.074 1 81.56 614 GLY A C 1
ATOM 4921 O O . GLY A 1 614 ? -11.211 -9.094 -3.516 1 81.56 614 GLY A O 1
ATOM 4922 N N . ILE A 1 615 ? -9.852 -7.656 -4.539 1 86.81 615 ILE A N 1
ATOM 4923 C CA . ILE A 1 615 ? -8.695 -8.539 -4.418 1 86.81 615 ILE A CA 1
ATOM 4924 C C . ILE A 1 615 ? -7.484 -7.738 -3.953 1 86.81 615 ILE A C 1
ATOM 4926 O O . ILE A 1 615 ? -6.637 -7.352 -4.766 1 86.81 615 ILE A O 1
ATOM 4930 N N . PRO A 1 616 ? -7.277 -7.594 -2.709 1 89 616 PRO A N 1
ATOM 4931 C CA . PRO A 1 616 ? -6.219 -6.73 -2.172 1 89 616 PRO A CA 1
ATOM 4932 C C . PRO A 1 616 ? -4.82 -7.234 -2.516 1 89 616 PRO A C 1
ATOM 4934 O O . PRO A 1 616 ? -3.854 -6.469 -2.467 1 89 616 PRO A O 1
ATOM 4937 N N . SER A 1 617 ? -4.684 -8.5 -2.908 1 88.5 617 SER A N 1
ATOM 4938 C CA . SER A 1 617 ? -3.361 -9.047 -3.182 1 88.5 617 SER A CA 1
ATOM 4939 C C . SER A 1 617 ? -2.963 -8.836 -4.637 1 88.5 617 SER A C 1
ATOM 4941 O O . SER A 1 617 ? -1.808 -9.055 -5.008 1 88.5 617 SER A O 1
ATOM 4943 N N . ALA A 1 618 ? -3.873 -8.508 -5.516 1 91.81 618 ALA A N 1
ATOM 4944 C CA . ALA A 1 618 ? -3.59 -8.133 -6.902 1 91.81 618 ALA A CA 1
ATOM 4945 C C . ALA A 1 618 ? -3.471 -6.621 -7.051 1 91.81 618 ALA A C 1
ATOM 4947 O O . ALA A 1 618 ? -4.48 -5.914 -7.086 1 91.81 618 ALA A O 1
ATOM 4948 N N . ARG A 1 619 ? -2.252 -6.203 -7.191 1 95.06 619 ARG A N 1
ATOM 4949 C CA . ARG A 1 619 ? -2.012 -4.766 -7.07 1 95.06 619 ARG A CA 1
ATOM 4950 C C . ARG A 1 619 ? -1.502 -4.184 -8.383 1 95.06 619 ARG A C 1
ATOM 4952 O O . ARG A 1 619 ? -1.39 -2.965 -8.523 1 95.06 619 ARG A O 1
ATOM 4959 N N . HIS A 1 620 ? -1.168 -5.035 -9.43 1 95.94 620 HIS A N 1
ATOM 4960 C CA . HIS A 1 620 ? -0.596 -4.566 -10.688 1 95.94 620 HIS A CA 1
ATOM 4961 C C . HIS A 1 620 ? -1.683 -4.082 -11.641 1 95.94 620 HIS A C 1
ATOM 4963 O O . HIS A 1 620 ? -2.406 -4.887 -12.227 1 95.94 620 HIS A O 1
ATOM 4969 N N . VAL A 1 621 ? -1.801 -2.877 -11.992 1 95.62 621 VAL A N 1
ATOM 4970 C CA . VAL A 1 621 ? -2.982 -2.305 -12.625 1 95.62 621 VAL A CA 1
ATOM 4971 C C . VAL A 1 621 ? -2.963 -2.607 -14.117 1 95.62 621 VAL A C 1
ATOM 4973 O O . VAL A 1 621 ? -3.99 -2.504 -14.797 1 95.62 621 VAL A O 1
ATOM 4976 N N . ILE A 1 622 ? -1.762 -2.928 -14.68 1 95.69 622 ILE A N 1
ATOM 4977 C CA . ILE A 1 622 ? -1.65 -3.203 -16.109 1 95.69 622 ILE A CA 1
ATOM 4978 C C . ILE A 1 622 ? -1.984 -4.668 -16.391 1 95.69 622 ILE A C 1
ATOM 4980 O O . ILE A 1 622 ? -2.535 -5 -17.438 1 95.69 622 ILE A O 1
ATOM 4984 N N . PHE A 1 623 ? -1.625 -5.574 -15.383 1 92.38 623 PHE A N 1
ATOM 4985 C CA . PHE A 1 623 ? -1.766 -6.996 -15.656 1 92.38 623 PHE A CA 1
ATOM 4986 C C . PHE A 1 623 ? -2.461 -7.707 -14.5 1 92.38 623 PHE A C 1
ATOM 4988 O O . PHE A 1 623 ? -2.223 -8.891 -14.258 1 92.38 623 PHE A O 1
ATOM 4995 N N . ALA A 1 624 ? -3.324 -7.156 -13.844 1 88.75 624 ALA A N 1
ATOM 4996 C CA . ALA A 1 624 ? -4.086 -7.809 -12.781 1 88.75 624 ALA A CA 1
ATOM 4997 C C . ALA A 1 624 ? -5.062 -8.828 -13.352 1 88.75 624 ALA A C 1
ATOM 4999 O O . ALA A 1 624 ? -5.418 -8.758 -14.531 1 88.75 624 ALA A O 1
ATOM 5000 N N . PRO A 1 625 ? -5.48 -9.82 -12.547 1 80.88 625 PRO A N 1
ATOM 5001 C CA . PRO A 1 625 ? -6.453 -10.812 -13.023 1 80.88 625 PRO A CA 1
ATOM 5002 C C . PRO A 1 625 ? -7.828 -10.203 -13.289 1 80.88 625 PRO A C 1
ATOM 5004 O O . PRO A 1 625 ? -8.211 -9.227 -12.641 1 80.88 625 PRO A O 1
ATOM 5007 N N . ASN A 1 626 ? -8.477 -10.773 -14.227 1 73.44 626 ASN A N 1
ATOM 5008 C CA . ASN A 1 626 ? -9.883 -10.477 -14.469 1 73.44 626 ASN A CA 1
ATOM 5009 C C . ASN A 1 626 ? -10.789 -11.266 -13.531 1 73.44 626 ASN A C 1
ATOM 5011 O O . ASN A 1 626 ? -10.617 -12.477 -13.367 1 73.44 626 ASN A O 1
ATOM 5015 N N . ILE A 1 627 ? -11.641 -10.703 -12.805 1 70.5 627 ILE A N 1
ATOM 5016 C CA . ILE A 1 627 ? -12.414 -11.383 -11.781 1 70.5 627 ILE A CA 1
ATOM 5017 C C . ILE A 1 627 ? -13.641 -12.047 -12.406 1 70.5 627 ILE A C 1
ATOM 5019 O O . ILE A 1 627 ? -14.328 -12.836 -11.758 1 70.5 627 ILE A O 1
ATOM 5023 N N . TYR A 1 628 ? -14.008 -11.812 -13.594 1 63.03 628 TYR A N 1
ATOM 5024 C CA . TYR A 1 628 ? -15.18 -12.414 -14.211 1 63.03 628 TYR A CA 1
ATOM 5025 C C . TYR A 1 628 ? -14.781 -13.422 -15.281 1 63.03 628 TYR A C 1
ATOM 5027 O O . TYR A 1 628 ? -15.617 -13.859 -16.078 1 63.03 628 TYR A O 1
ATOM 5035 N N . ASP A 1 629 ? -13.695 -14.203 -14.859 1 53.59 629 ASP A N 1
ATOM 5036 C CA . ASP A 1 629 ? -13.227 -15.242 -15.773 1 53.59 629 ASP A CA 1
ATOM 5037 C C . ASP A 1 629 ? -13.461 -14.844 -17.219 1 53.59 629 ASP A C 1
ATOM 5039 O O . ASP A 1 629 ? -13.875 -15.664 -18.047 1 53.59 629 ASP A O 1
ATOM 5043 N N . MET A 1 630 ? -13.766 -13.711 -17.516 1 41.97 630 MET A N 1
ATOM 5044 C CA . MET A 1 630 ? -14.086 -13.258 -18.875 1 41.97 630 MET A CA 1
ATOM 5045 C C . MET A 1 630 ? -12.992 -13.656 -19.859 1 41.97 630 MET A C 1
ATOM 5047 O O . MET A 1 630 ? -11.82 -13.336 -19.641 1 41.97 630 MET A O 1
ATOM 5051 N N . ALA A 1 631 ? -13.102 -15.016 -20.219 1 41.5 631 ALA A N 1
ATOM 5052 C CA . ALA A 1 631 ? -12.234 -15.492 -21.297 1 41.5 631 ALA A CA 1
ATOM 5053 C C . ALA A 1 631 ? -11.789 -14.336 -22.188 1 41.5 631 ALA A C 1
ATOM 5055 O O . ALA A 1 631 ? -10.648 -14.305 -22.656 1 41.5 631 ALA A O 1
ATOM 5056 N N . LYS A 1 632 ? -12.938 -13.891 -22.75 1 39.84 632 LYS A N 1
ATOM 5057 C CA . LYS A 1 632 ? -12.844 -12.969 -23.875 1 39.84 632 LYS A CA 1
ATOM 5058 C C . LYS A 1 632 ? -12.391 -11.586 -23.422 1 39.84 632 LYS A C 1
ATOM 5060 O O . LYS A 1 632 ? -12.203 -10.688 -24.234 1 39.84 632 LYS A O 1
ATOM 5065 N N . PHE A 1 633 ? -12.805 -11.562 -22.234 1 38.72 633 PHE A N 1
ATOM 5066 C CA . PHE A 1 633 ? -12.469 -10.156 -22.047 1 38.72 633 PHE A CA 1
ATOM 5067 C C . PHE A 1 633 ? -11 -9.906 -22.359 1 38.72 633 PHE A C 1
ATOM 5069 O O . PHE A 1 633 ? -10.188 -10.836 -22.359 1 38.72 633 PHE A O 1
ATOM 5076 N N . GLN A 1 634 ? -10.461 -8.43 -22.125 1 43.56 634 GLN A N 1
ATOM 5077 C CA . GLN A 1 634 ? -9.875 -7.449 -23.047 1 43.56 634 GLN A CA 1
ATOM 5078 C C . GLN A 1 634 ? -8.352 -7.582 -23.094 1 43.56 634 GLN A C 1
ATOM 5080 O O . GLN A 1 634 ? -7.652 -7.09 -22.203 1 43.56 634 GLN A O 1
ATOM 5085 N N . GLU A 1 635 ? -8.109 -8.758 -23.562 1 53.75 635 GLU A N 1
ATOM 5086 C CA . GLU A 1 635 ? -6.832 -8.516 -24.219 1 53.75 635 GLU A CA 1
ATOM 5087 C C . GLU A 1 635 ? -6.77 -7.102 -24.797 1 53.75 635 GLU A C 1
ATOM 5089 O O . GLU A 1 635 ? -7.617 -6.719 -25.609 1 53.75 635 GLU A O 1
ATOM 5094 N N . GLY A 1 636 ? -6.832 -6.332 -24.016 1 63.97 636 GLY A N 1
ATOM 5095 C CA . GLY A 1 636 ? -6.547 -5.047 -24.625 1 63.97 636 GLY A CA 1
ATOM 5096 C C . GLY A 1 636 ? -7.039 -3.871 -23.812 1 63.97 636 GLY A C 1
ATOM 5097 O O . GLY A 1 636 ? -7.277 -2.787 -24.344 1 63.97 636 GLY A O 1
ATOM 5098 N N . THR A 1 637 ? -7.559 -4.262 -22.547 1 81.88 637 THR A N 1
ATOM 5099 C CA . THR A 1 637 ? -7.914 -3.125 -21.703 1 81.88 637 THR A CA 1
ATOM 5100 C C . THR A 1 637 ? -7.234 -3.229 -20.344 1 81.88 637 THR A C 1
ATOM 5102 O O . THR A 1 637 ? -6.664 -4.27 -20.016 1 81.88 637 THR A O 1
ATOM 5105 N N . PHE A 1 638 ? -7.273 -2.158 -19.656 1 92.25 638 PHE A N 1
ATOM 5106 C CA . PHE A 1 638 ? -6.812 -2.174 -18.281 1 92.25 638 PHE A CA 1
ATOM 5107 C C . PHE A 1 638 ? -7.734 -3.023 -17.406 1 92.25 638 PHE A C 1
ATOM 5109 O O . PHE A 1 638 ? -8.938 -2.754 -17.312 1 92.25 638 PHE A O 1
ATOM 5116 N N . PRO A 1 639 ? -7.199 -4.043 -16.828 1 89 639 PRO A N 1
ATOM 5117 C CA . PRO A 1 639 ? -8.031 -5.055 -16.172 1 89 639 PRO A CA 1
ATOM 5118 C C . PRO A 1 639 ? -9.031 -4.449 -15.188 1 89 639 PRO A C 1
ATOM 5120 O O . PRO A 1 639 ? -10.188 -4.867 -15.133 1 89 639 PRO A O 1
ATOM 5123 N N . THR A 1 640 ? -8.672 -3.486 -14.391 1 90.62 640 THR A N 1
ATOM 5124 C CA . THR A 1 640 ? -9.562 -2.939 -13.375 1 90.62 640 THR A CA 1
ATOM 5125 C C . THR A 1 640 ? -10.688 -2.135 -14.008 1 90.62 640 THR A C 1
ATOM 5127 O O . THR A 1 640 ? -11.82 -2.145 -13.516 1 90.62 640 THR A O 1
ATOM 5130 N N . ILE A 1 641 ? -10.391 -1.415 -15.07 1 94.62 641 ILE A N 1
ATOM 5131 C CA . ILE A 1 641 ? -11.414 -0.68 -15.805 1 94.62 641 ILE A CA 1
ATOM 5132 C C . ILE A 1 641 ? -12.359 -1.662 -16.484 1 94.62 641 ILE A C 1
ATOM 5134 O O . ILE A 1 641 ? -13.586 -1.51 -16.406 1 94.62 641 ILE A O 1
ATOM 5138 N N . GLY A 1 642 ? -11.734 -2.668 -17.109 1 90.38 642 GLY A N 1
ATOM 5139 C CA . GLY A 1 642 ? -12.539 -3.703 -17.734 1 90.38 642 GLY A CA 1
ATOM 5140 C C . GLY A 1 642 ? -13.469 -4.398 -16.766 1 90.38 642 GLY A C 1
ATOM 5141 O O . GLY A 1 642 ? -14.641 -4.648 -17.078 1 90.38 642 GLY A O 1
ATOM 5142 N N . ASN A 1 643 ? -12.969 -4.762 -15.609 1 87.44 643 ASN A N 1
ATOM 5143 C CA . ASN A 1 643 ? -13.797 -5.379 -14.578 1 87.44 643 ASN A CA 1
ATOM 5144 C C . ASN A 1 643 ? -14.977 -4.492 -14.203 1 87.44 643 ASN A C 1
ATOM 5146 O O . ASN A 1 643 ? -16.094 -4.977 -14.055 1 87.44 643 ASN A O 1
ATOM 5150 N N . ALA A 1 644 ? -14.766 -3.201 -14.008 1 91.81 644 ALA A N 1
ATOM 5151 C CA . ALA A 1 644 ? -15.82 -2.266 -13.641 1 91.81 644 ALA A CA 1
ATOM 5152 C C . ALA A 1 644 ? -16.844 -2.121 -14.758 1 91.81 644 ALA A C 1
ATOM 5154 O O . ALA A 1 644 ? -18.047 -2.018 -14.5 1 91.81 644 ALA A O 1
ATOM 5155 N N . MET A 1 645 ? -16.375 -2.061 -16.031 1 91.62 645 MET A N 1
ATOM 5156 C CA . MET A 1 645 ? -17.281 -1.969 -17.172 1 91.62 645 MET A CA 1
ATOM 5157 C C . MET A 1 645 ? -18.172 -3.205 -17.266 1 91.62 645 MET A C 1
ATOM 5159 O O . MET A 1 645 ? -19.359 -3.096 -17.531 1 91.62 645 MET A O 1
ATOM 5163 N N . HIS A 1 646 ? -17.531 -4.305 -17.047 1 85.19 646 HIS A N 1
ATOM 5164 C CA . HIS A 1 646 ? -18.297 -5.547 -17.078 1 85.19 646 HIS A CA 1
ATOM 5165 C C . HIS A 1 646 ? -19.391 -5.547 -16.016 1 85.19 646 HIS A C 1
ATOM 5167 O O . HIS A 1 646 ? -20.484 -6.051 -16.266 1 85.19 646 HIS A O 1
ATOM 5173 N N . ALA A 1 647 ? -19.078 -5.02 -14.914 1 86.25 647 ALA A N 1
ATOM 5174 C CA . ALA A 1 647 ? -20.047 -4.934 -13.812 1 86.25 647 ALA A CA 1
ATOM 5175 C C . ALA A 1 647 ? -21.031 -3.799 -14.039 1 86.25 647 ALA A C 1
ATOM 5177 O O . ALA A 1 647 ? -21.969 -3.625 -13.266 1 86.25 647 ALA A O 1
ATOM 5178 N N . LYS A 1 648 ? -20.859 -3.004 -15.039 1 93 648 LYS A N 1
ATOM 5179 C CA . LYS A 1 648 ? -21.672 -1.839 -15.367 1 93 648 LYS A CA 1
ATOM 5180 C C . LYS A 1 648 ? -21.703 -0.84 -14.219 1 93 648 LYS A C 1
ATOM 5182 O O . LYS A 1 648 ? -22.734 -0.219 -13.953 1 93 648 LYS A O 1
ATOM 5187 N N . ASP A 1 649 ? -20.688 -0.805 -13.469 1 94.31 649 ASP A N 1
ATOM 5188 C CA . ASP A 1 649 ? -20.484 0.189 -12.422 1 94.31 649 ASP A CA 1
ATOM 5189 C C . ASP A 1 649 ? -19.688 1.385 -12.938 1 94.31 649 ASP A C 1
ATOM 5191 O O . ASP A 1 649 ? -18.484 1.474 -12.711 1 94.31 649 ASP A O 1
ATOM 5195 N N . TRP A 1 650 ? -20.391 2.289 -13.453 1 96.44 650 TRP A N 1
ATOM 5196 C CA . TRP A 1 650 ? -19.75 3.354 -14.219 1 96.44 650 TRP A CA 1
ATOM 5197 C C . TRP A 1 650 ? -19.078 4.355 -13.289 1 96.44 650 TRP A C 1
ATOM 5199 O O . TRP A 1 650 ? -18.156 5.07 -13.695 1 96.44 650 TRP A O 1
ATOM 5209 N N . ASP A 1 651 ? -19.531 4.426 -12.008 1 95.44 651 ASP A N 1
ATOM 5210 C CA . ASP A 1 651 ? -18.781 5.227 -11.039 1 95.44 651 ASP A CA 1
ATOM 5211 C C . ASP A 1 651 ? -17.422 4.605 -10.727 1 95.44 651 ASP A C 1
ATOM 5213 O O . ASP A 1 651 ? -16.422 5.312 -10.625 1 95.44 651 ASP A O 1
ATOM 5217 N N . GLN A 1 652 ? -17.469 3.346 -10.625 1 95.5 652 GLN A N 1
ATOM 5218 C CA . GLN A 1 652 ? -16.219 2.627 -10.406 1 95.5 652 GLN A CA 1
ATOM 5219 C C . GLN A 1 652 ? -15.305 2.732 -11.625 1 95.5 652 GLN A C 1
ATOM 5221 O O . GLN A 1 652 ? -14.078 2.775 -11.484 1 95.5 652 GLN A O 1
ATOM 5226 N N . VAL A 1 653 ? -15.891 2.719 -12.836 1 96.62 653 VAL A N 1
ATOM 5227 C CA . VAL A 1 653 ? -15.094 2.902 -14.039 1 96.62 653 VAL A CA 1
ATOM 5228 C C . VAL A 1 653 ? -14.336 4.227 -13.961 1 96.62 653 VAL A C 1
ATOM 5230 O O . VAL A 1 653 ? -13.125 4.27 -14.211 1 96.62 653 VAL A O 1
ATOM 5233 N N . ARG A 1 654 ? -15.039 5.285 -13.57 1 97.5 654 ARG A N 1
ATOM 5234 C CA . ARG A 1 654 ? -14.414 6.598 -13.445 1 97.5 654 ARG A CA 1
ATOM 5235 C C . ARG A 1 654 ? -13.281 6.574 -12.43 1 97.5 654 ARG A C 1
ATOM 5237 O O . ARG A 1 654 ? -12.203 7.121 -12.688 1 97.5 654 ARG A O 1
ATOM 5244 N N . GLU A 1 655 ? -13.508 5.969 -11.336 1 97 655 GLU A N 1
ATOM 5245 C CA . GLU A 1 655 ? -12.484 5.859 -10.297 1 97 655 GLU A CA 1
ATOM 5246 C C . GLU A 1 655 ? -11.273 5.074 -10.797 1 97 655 GLU A C 1
ATOM 5248 O O . GLU A 1 655 ? -10.133 5.48 -10.57 1 97 655 GLU A O 1
ATOM 5253 N N . GLN A 1 656 ? -11.523 3.924 -11.445 1 96.62 656 GLN A N 1
ATOM 5254 C CA . GLN A 1 656 ? -10.438 3.066 -11.891 1 96.62 656 GLN A CA 1
ATOM 5255 C C . GLN A 1 656 ? -9.633 3.732 -13.008 1 96.62 656 GLN A C 1
ATOM 5257 O O . GLN A 1 656 ? -8.422 3.516 -13.125 1 96.62 656 GLN A O 1
ATOM 5262 N N . VAL A 1 657 ? -10.258 4.566 -13.82 1 97.94 657 VAL A N 1
ATOM 5263 C CA . VAL A 1 657 ? -9.516 5.344 -14.812 1 97.94 657 VAL A CA 1
ATOM 5264 C C . VAL A 1 657 ? -8.477 6.219 -14.109 1 97.94 657 VAL A C 1
ATOM 5266 O O . VAL A 1 657 ? -7.332 6.301 -14.555 1 97.94 657 VAL A O 1
ATOM 5269 N N . THR A 1 658 ? -8.852 6.816 -13.016 1 98.38 658 THR A N 1
ATOM 5270 C CA . THR A 1 658 ? -7.934 7.656 -12.25 1 98.38 658 THR A CA 1
ATOM 5271 C C . THR A 1 658 ? -6.824 6.816 -11.625 1 98.38 658 THR A C 1
ATOM 5273 O O . THR A 1 658 ? -5.656 7.215 -11.625 1 98.38 658 THR A O 1
ATOM 5276 N N . VAL A 1 659 ? -7.164 5.664 -11.094 1 97.94 659 VAL A N 1
ATOM 5277 C CA . VAL A 1 659 ? -6.18 4.777 -10.477 1 97.94 659 VAL A CA 1
ATOM 5278 C C . VAL A 1 659 ? -5.121 4.391 -11.508 1 97.94 659 VAL A C 1
ATOM 5280 O O . VAL A 1 659 ? -3.922 4.477 -11.242 1 97.94 659 VAL A O 1
ATOM 5283 N N . VAL A 1 660 ? -5.559 3.959 -12.672 1 98 660 VAL A N 1
ATOM 5284 C CA . VAL A 1 660 ? -4.645 3.543 -13.727 1 98 660 VAL A CA 1
ATOM 5285 C C . VAL A 1 660 ? -3.805 4.734 -14.188 1 98 660 VAL A C 1
ATOM 5287 O O . VAL A 1 660 ? -2.588 4.617 -14.352 1 98 660 VAL A O 1
ATOM 5290 N N . ALA A 1 661 ? -4.465 5.875 -14.398 1 98.62 661 ALA A N 1
ATOM 5291 C CA . ALA A 1 661 ? -3.756 7.082 -14.812 1 98.62 661 ALA A CA 1
ATOM 5292 C C . ALA A 1 661 ? -2.662 7.445 -13.812 1 98.62 661 ALA A C 1
ATOM 5294 O O . ALA A 1 661 ? -1.543 7.785 -14.203 1 98.62 661 ALA A O 1
ATOM 5295 N N . TRP A 1 662 ? -3.016 7.402 -12.562 1 98.5 662 TRP A N 1
ATOM 5296 C CA . TRP A 1 662 ? -2.078 7.734 -11.492 1 98.5 662 TRP A CA 1
ATOM 5297 C C . TRP A 1 662 ? -0.867 6.809 -11.523 1 98.5 662 TRP A C 1
ATOM 5299 O O . TRP A 1 662 ? 0.273 7.262 -11.398 1 98.5 662 TRP A O 1
ATOM 5309 N N . CYS A 1 663 ? -1.037 5.527 -11.711 1 98.44 663 CYS A N 1
ATOM 5310 C CA . CYS A 1 663 ? 0.057 4.562 -11.766 1 98.44 663 CYS A CA 1
ATOM 5311 C C . CYS A 1 663 ? 0.923 4.789 -13 1 98.44 663 CYS A C 1
ATOM 5313 O O . CYS A 1 663 ? 2.152 4.762 -12.914 1 98.44 663 CYS A O 1
ATOM 5315 N N . VAL A 1 664 ? 0.29 5 -14.125 1 98.69 664 VAL A N 1
ATOM 5316 C CA . VAL A 1 664 ? 1.021 5.223 -15.367 1 98.69 664 VAL A CA 1
ATOM 5317 C C . VAL A 1 664 ? 1.841 6.508 -15.258 1 98.69 664 VAL A C 1
ATOM 5319 O O . VAL A 1 664 ? 3.006 6.543 -15.664 1 98.69 664 VAL A O 1
ATOM 5322 N N . MET A 1 665 ? 1.231 7.543 -14.734 1 98.69 665 MET A N 1
ATOM 5323 C CA . MET A 1 665 ? 1.954 8.797 -14.523 1 98.69 665 MET A CA 1
ATOM 5324 C C . MET A 1 665 ? 3.123 8.586 -13.562 1 98.69 665 MET A C 1
ATOM 5326 O O . MET A 1 665 ? 4.191 9.172 -13.75 1 98.69 665 MET A O 1
ATOM 5330 N N . SER A 1 666 ? 2.916 7.793 -12.555 1 98.44 666 SER A N 1
ATOM 5331 C CA . SER A 1 666 ? 3.977 7.484 -11.602 1 98.44 666 SER A CA 1
ATOM 5332 C C . SER A 1 666 ? 5.172 6.836 -12.289 1 98.44 666 SER A C 1
ATOM 5334 O O . SER A 1 666 ? 6.32 7.141 -11.969 1 98.44 666 SER A O 1
ATOM 5336 N N . ALA A 1 667 ? 4.891 5.895 -13.188 1 98.69 667 ALA A N 1
ATOM 5337 C CA . ALA A 1 667 ? 5.969 5.258 -13.938 1 98.69 667 ALA A CA 1
ATOM 5338 C C . ALA A 1 667 ? 6.766 6.289 -14.734 1 98.69 667 ALA A C 1
ATOM 5340 O O . ALA A 1 667 ? 7.992 6.223 -14.789 1 98.69 667 ALA A O 1
ATOM 5341 N N . ALA A 1 668 ? 6.059 7.195 -15.375 1 98.69 668 ALA A N 1
ATOM 5342 C CA . ALA A 1 668 ? 6.715 8.273 -16.109 1 98.69 668 ALA A CA 1
ATOM 5343 C C . ALA A 1 668 ? 7.609 9.102 -15.18 1 98.69 668 ALA A C 1
ATOM 5345 O O . ALA A 1 668 ? 8.75 9.406 -15.523 1 98.69 668 ALA A O 1
ATOM 5346 N N . LYS A 1 669 ? 7.117 9.422 -14.047 1 98.12 669 LYS A N 1
ATOM 5347 C CA . LYS A 1 669 ? 7.844 10.266 -13.102 1 98.12 669 LYS A CA 1
ATOM 5348 C C . LYS A 1 669 ? 9.07 9.539 -12.547 1 98.12 669 LYS A C 1
ATOM 5350 O O . LYS A 1 669 ? 10.094 10.164 -12.266 1 98.12 669 LYS A O 1
ATOM 5355 N N . VAL A 1 670 ? 8.984 8.258 -12.352 1 98 670 VAL A N 1
ATOM 5356 C CA . VAL A 1 670 ? 10.109 7.449 -11.891 1 98 670 VAL A CA 1
ATOM 5357 C C . VAL A 1 670 ? 11.266 7.555 -12.891 1 98 670 VAL A C 1
ATOM 5359 O O . VAL A 1 670 ? 12.422 7.723 -12.5 1 98 670 VAL A O 1
ATOM 5362 N N . LEU A 1 671 ? 10.961 7.496 -14.156 1 97.88 671 LEU A N 1
ATOM 5363 C CA . LEU A 1 671 ? 11.992 7.578 -15.188 1 97.88 671 LEU A CA 1
ATOM 5364 C C . LEU A 1 671 ? 12.562 8.992 -15.266 1 97.88 671 LEU A C 1
ATOM 5366 O O . LEU A 1 671 ? 13.766 9.164 -15.492 1 97.88 671 LEU A O 1
ATOM 5370 N N . ALA A 1 672 ? 11.703 9.984 -15.039 1 95.62 672 ALA A N 1
ATOM 5371 C CA . ALA A 1 672 ? 12.094 11.383 -15.195 1 95.62 672 ALA A CA 1
ATOM 5372 C C . ALA A 1 672 ? 12.922 11.859 -14 1 95.62 672 ALA A C 1
ATOM 5374 O O . ALA A 1 672 ? 13.656 12.836 -14.102 1 95.62 672 ALA A O 1
ATOM 5375 N N . SER A 1 673 ? 12.805 11.344 -12.859 1 89.31 673 SER A N 1
ATOM 5376 C CA . SER A 1 673 ? 13.383 11.812 -11.602 1 89.31 673 SER A CA 1
ATOM 5377 C C . SER A 1 673 ? 14.891 11.547 -11.555 1 89.31 673 SER A C 1
ATOM 5379 O O . SER A 1 673 ? 15.375 10.602 -12.18 1 89.31 673 SER A O 1
ATOM 5381 N N . ASN B 1 1 ? 17.5 41.25 6.922 1 93.88 1 ASN B N 1
ATOM 5382 C CA . ASN B 1 1 ? 16.844 40.5 5.867 1 93.88 1 ASN B CA 1
ATOM 5383 C C . ASN B 1 1 ? 15.562 39.844 6.363 1 93.88 1 ASN B C 1
ATOM 5385 O O . ASN B 1 1 ? 14.508 39.969 5.742 1 93.88 1 ASN B O 1
ATOM 5389 N N . LEU B 1 2 ? 15.578 39.188 7.523 1 97.88 2 LEU B N 1
ATOM 5390 C CA . LEU B 1 2 ? 14.43 38.469 8.062 1 97.88 2 LEU B CA 1
ATOM 5391 C C . LEU B 1 2 ? 13.281 39.438 8.352 1 97.88 2 LEU B C 1
ATOM 5393 O O . LEU B 1 2 ? 12.117 39.125 8.078 1 97.88 2 LEU B O 1
ATOM 5397 N N . CYS B 1 3 ? 13.664 40.562 8.953 1 98.19 3 CYS B N 1
ATOM 5398 C CA . CYS B 1 3 ? 12.672 41.594 9.234 1 98.19 3 CYS B CA 1
ATOM 5399 C C . CYS B 1 3 ? 11.969 42.031 7.953 1 98.19 3 CYS B C 1
ATOM 5401 O O . CYS B 1 3 ? 10.742 42.094 7.902 1 98.19 3 CYS B O 1
ATOM 5403 N N . VAL B 1 4 ? 12.703 42.281 6.898 1 98.25 4 VAL B N 1
ATOM 5404 C CA . VAL B 1 4 ? 12.18 42.75 5.625 1 98.25 4 VAL B CA 1
ATOM 5405 C C . VAL B 1 4 ? 11.289 41.688 4.996 1 98.25 4 VAL B C 1
ATOM 5407 O O . VAL B 1 4 ? 10.211 42 4.488 1 98.25 4 VAL B O 1
ATOM 5410 N N . LEU B 1 5 ? 11.742 40.438 4.988 1 98.44 5 LEU B N 1
ATOM 5411 C CA . LEU B 1 5 ? 10.992 39.344 4.414 1 98.44 5 LEU B CA 1
ATOM 5412 C C . LEU B 1 5 ? 9.68 39.125 5.152 1 98.44 5 LEU B C 1
ATOM 5414 O O . LEU B 1 5 ? 8.633 38.938 4.527 1 98.44 5 LEU B O 1
ATOM 5418 N N . LEU B 1 6 ? 9.75 39.125 6.492 1 98.69 6 LEU B N 1
ATOM 5419 C CA . LEU B 1 6 ? 8.555 38.906 7.297 1 98.69 6 LEU B CA 1
ATOM 5420 C C . LEU B 1 6 ? 7.523 40 7.035 1 98.69 6 LEU B C 1
ATOM 5422 O O . LEU B 1 6 ? 6.336 39.719 6.863 1 98.69 6 LEU B O 1
ATOM 5426 N N . ARG B 1 7 ? 8 41.25 7.039 1 98.38 7 ARG B N 1
ATOM 5427 C CA . ARG B 1 7 ? 7.109 42.375 6.758 1 98.38 7 ARG B CA 1
ATOM 5428 C C . ARG B 1 7 ? 6.477 42.219 5.375 1 98.38 7 ARG B C 1
ATOM 5430 O O . ARG B 1 7 ? 5.273 42.438 5.211 1 98.38 7 ARG B O 1
ATOM 5437 N N . HIS B 1 8 ? 7.258 41.875 4.453 1 98.31 8 HIS B N 1
ATOM 5438 C CA . HIS B 1 8 ? 6.824 41.812 3.061 1 98.31 8 HIS B CA 1
ATOM 5439 C C . HIS B 1 8 ? 5.75 40.75 2.877 1 98.31 8 HIS B C 1
ATOM 5441 O O . HIS B 1 8 ? 4.695 41.031 2.299 1 98.31 8 HIS B O 1
ATOM 5447 N N . PHE B 1 9 ? 5.906 39.562 3.355 1 98.56 9 PHE B N 1
ATOM 5448 C CA . PHE B 1 9 ? 5.023 38.438 3.072 1 98.56 9 PHE B CA 1
ATOM 5449 C C . PHE B 1 9 ? 3.801 38.469 3.984 1 98.56 9 PHE B C 1
ATOM 5451 O O . PHE B 1 9 ? 2.822 37.75 3.742 1 98.56 9 PHE B O 1
ATOM 5458 N N . SER B 1 10 ? 3.797 39.281 5.051 1 98.38 10 SER B N 1
ATOM 5459 C CA . SER B 1 10 ? 2.641 39.406 5.934 1 98.38 10 SER B CA 1
ATOM 5460 C C . SER B 1 10 ? 1.904 40.719 5.719 1 98.38 10 SER B C 1
ATOM 5462 O O . SER B 1 10 ? 1.052 41.094 6.523 1 98.38 10 SER B O 1
ATOM 5464 N N . ARG B 1 11 ? 2.232 41.438 4.738 1 97.62 11 ARG B N 1
ATOM 5465 C CA . ARG B 1 11 ? 1.725 42.781 4.512 1 97.62 11 ARG B CA 1
ATOM 5466 C C . ARG B 1 11 ? 0.235 42.75 4.184 1 97.62 11 ARG B C 1
ATOM 5468 O O . ARG B 1 11 ? -0.497 43.688 4.523 1 97.62 11 ARG B O 1
ATOM 5475 N N . ARG B 1 12 ? -0.244 41.719 3.523 1 97.88 12 ARG B N 1
ATOM 5476 C CA . ARG B 1 12 ? -1.635 41.594 3.104 1 97.88 12 ARG B CA 1
ATOM 5477 C C . ARG B 1 12 ? -2.189 40.219 3.465 1 97.88 12 ARG B C 1
ATOM 5479 O O . ARG B 1 12 ? -1.445 39.219 3.516 1 97.88 12 ARG B O 1
ATOM 5486 N N . PRO B 1 13 ? -3.533 40.25 3.699 1 97.94 13 PRO B N 1
ATOM 5487 C CA . PRO B 1 13 ? -4.148 38.906 3.822 1 97.94 13 PRO B CA 1
ATOM 5488 C C . PRO B 1 13 ? -3.92 38.062 2.59 1 97.94 13 PRO B C 1
ATOM 5490 O O . PRO B 1 13 ? -3.949 38.562 1.461 1 97.94 13 PRO B O 1
ATOM 5493 N N . HIS B 1 14 ? -3.633 36.75 2.779 1 98.31 14 HIS B N 1
ATOM 5494 C CA . HIS B 1 14 ? -3.273 35.906 1.665 1 98.31 14 HIS B CA 1
ATOM 5495 C C . HIS B 1 14 ? -3.775 34.469 1.89 1 98.31 14 HIS B C 1
ATOM 5497 O O . HIS B 1 14 ? -3.002 33.5 1.811 1 98.31 14 HIS B O 1
ATOM 5503 N N . ILE B 1 15 ? -5.105 34.312 2.076 1 97.88 15 ILE B N 1
ATOM 5504 C CA . ILE B 1 15 ? -5.75 33.031 2.279 1 97.88 15 ILE B CA 1
ATOM 5505 C C . ILE B 1 15 ? -5.52 32.125 1.061 1 97.88 15 ILE B C 1
ATOM 5507 O O . ILE B 1 15 ? -5.309 32.625 -0.048 1 97.88 15 ILE B O 1
ATOM 5511 N N . GLY B 1 16 ? -5.457 30.859 1.272 1 97.75 16 GLY B N 1
ATOM 5512 C CA . GLY B 1 16 ? -5.211 29.922 0.194 1 97.75 16 GLY B CA 1
ATOM 5513 C C . GLY B 1 16 ? -6.145 30.109 -0.987 1 97.75 16 GLY B C 1
ATOM 5514 O O . GLY B 1 16 ? -7.355 30.25 -0.811 1 97.75 16 GLY B O 1
ATOM 5515 N N . GLY B 1 17 ? -5.57 30.094 -2.166 1 96.81 17 GLY B N 1
ATOM 5516 C CA . GLY B 1 17 ? -6.355 30.203 -3.385 1 96.81 17 GLY B CA 1
ATOM 5517 C C . GLY B 1 17 ? -6.652 31.641 -3.771 1 96.81 17 GLY B C 1
ATOM 5518 O O . GLY B 1 17 ? -7.254 31.891 -4.816 1 96.81 17 GLY B O 1
ATOM 5519 N N . SER B 1 18 ? -6.266 32.594 -2.986 1 96.38 18 SER B N 1
ATOM 5520 C CA . SER B 1 18 ? -6.516 34 -3.281 1 96.38 18 SER B CA 1
ATOM 5521 C C . SER B 1 18 ? -5.496 34.562 -4.277 1 96.38 18 SER B C 1
ATOM 5523 O O . SER B 1 18 ? -4.461 33.938 -4.52 1 96.38 18 SER B O 1
ATOM 5525 N N . GLU B 1 19 ? -5.789 35.688 -4.805 1 96.69 19 GLU B N 1
ATOM 5526 C CA . GLU B 1 19 ? -4.867 36.344 -5.727 1 96.69 19 GLU B CA 1
ATOM 5527 C C . GLU B 1 19 ? -3.547 36.688 -5.043 1 96.69 19 GLU B C 1
ATOM 5529 O O . GLU B 1 19 ? -2.479 36.531 -5.641 1 96.69 19 GLU B O 1
ATOM 5534 N N . GLU B 1 20 ? -3.639 37.125 -3.812 1 97.75 20 GLU B N 1
ATOM 5535 C CA . GLU B 1 20 ? -2.416 37.469 -3.092 1 97.75 20 GLU B CA 1
ATOM 5536 C C . GLU B 1 20 ? -1.568 36.219 -2.828 1 97.75 20 GLU B C 1
ATOM 5538 O O . GLU B 1 20 ? -0.34 36.281 -2.908 1 97.75 20 GLU B O 1
ATOM 5543 N N . SER B 1 21 ? -2.207 35.188 -2.453 1 97.62 21 SER B N 1
ATOM 5544 C CA . SER B 1 21 ? -1.479 33.938 -2.268 1 97.62 21 SER B CA 1
ATOM 5545 C C . SER B 1 21 ? -0.767 33.531 -3.551 1 97.62 21 SER B C 1
ATOM 5547 O O . SER B 1 21 ? 0.365 33.031 -3.508 1 97.62 21 SER B O 1
ATOM 5549 N N . HIS B 1 22 ? -1.423 33.688 -4.719 1 98.12 22 HIS B N 1
ATOM 5550 C CA . HIS B 1 22 ? -0.818 33.375 -6.012 1 98.12 22 HIS B CA 1
ATOM 5551 C C . HIS B 1 22 ? 0.39 34.281 -6.273 1 98.12 22 HIS B C 1
ATOM 5553 O O . HIS B 1 22 ? 1.444 33.781 -6.695 1 98.12 22 HIS B O 1
ATOM 5559 N N . ARG B 1 23 ? 0.191 35.469 -6.008 1 98.38 23 ARG B N 1
ATOM 5560 C CA . ARG B 1 23 ? 1.266 36.438 -6.23 1 98.38 23 ARG B CA 1
ATOM 5561 C C . ARG B 1 23 ? 2.504 36.062 -5.422 1 98.38 23 ARG B C 1
ATOM 5563 O O . ARG B 1 23 ? 3.629 36.188 -5.914 1 98.38 23 ARG B O 1
ATOM 5570 N N . GLN B 1 24 ? 2.281 35.719 -4.219 1 98.56 24 GLN B N 1
ATOM 5571 C CA . GLN B 1 24 ? 3.406 35.344 -3.373 1 98.56 24 GLN B CA 1
ATOM 5572 C C . GLN B 1 24 ? 4.105 34.094 -3.918 1 98.56 24 GLN B C 1
ATOM 5574 O O . GLN B 1 24 ? 5.332 34 -3.883 1 98.56 24 GLN B O 1
ATOM 5579 N N . ALA B 1 25 ? 3.371 33.125 -4.395 1 98.75 25 ALA B N 1
ATOM 5580 C CA . ALA B 1 25 ? 3.961 31.922 -5.004 1 98.75 25 ALA B CA 1
ATOM 5581 C C . ALA B 1 25 ? 4.832 32.281 -6.199 1 98.75 25 ALA B C 1
ATOM 5583 O O . ALA B 1 25 ? 5.953 31.781 -6.34 1 98.75 25 ALA B O 1
ATOM 5584 N N . PHE B 1 26 ? 4.309 33.156 -7.055 1 98.75 26 PHE B N 1
ATOM 5585 C CA . PHE B 1 26 ? 5.043 33.594 -8.242 1 98.75 26 PHE B CA 1
ATOM 5586 C C . PHE B 1 26 ? 6.312 34.344 -7.844 1 98.75 26 PHE B C 1
ATOM 5588 O O . PHE B 1 26 ? 7.359 34.156 -8.469 1 98.75 26 PHE B O 1
ATOM 5595 N N . GLU B 1 27 ? 6.18 35.094 -6.82 1 98.69 27 GLU B N 1
ATOM 5596 C CA . GLU B 1 27 ? 7.332 35.875 -6.336 1 98.69 27 GLU B CA 1
ATOM 5597 C C . GLU B 1 27 ? 8.414 34.938 -5.805 1 98.69 27 GLU B C 1
ATOM 5599 O O . GLU B 1 27 ? 9.602 35.125 -6.059 1 98.69 27 GLU B O 1
ATOM 5604 N N . ILE B 1 28 ? 8.062 33.969 -5.055 1 98.81 28 ILE B N 1
ATOM 5605 C CA . ILE B 1 28 ? 9.016 33 -4.523 1 98.81 28 ILE B CA 1
ATOM 5606 C C . ILE B 1 28 ? 9.672 32.219 -5.668 1 98.81 28 ILE B C 1
ATOM 5608 O O . ILE B 1 28 ? 10.898 32.062 -5.691 1 98.81 28 ILE B O 1
ATOM 5612 N N . ARG B 1 29 ? 8.867 31.703 -6.617 1 98.81 29 ARG B N 1
ATOM 5613 C CA . ARG B 1 29 ? 9.398 31.047 -7.801 1 98.81 29 ARG B CA 1
ATOM 5614 C C . ARG B 1 29 ? 10.453 31.906 -8.484 1 98.81 29 ARG B C 1
ATOM 5616 O O . ARG B 1 29 ? 11.562 31.453 -8.758 1 98.81 29 ARG B O 1
ATOM 5623 N N . ASP B 1 30 ? 10.125 33.188 -8.75 1 98.75 30 ASP B N 1
ATOM 5624 C CA . ASP B 1 30 ? 11.023 34.094 -9.461 1 98.75 30 ASP B CA 1
ATOM 5625 C C . ASP B 1 30 ? 12.305 34.344 -8.672 1 98.75 30 ASP B C 1
ATOM 5627 O O . ASP B 1 30 ? 13.391 34.406 -9.242 1 98.75 30 ASP B O 1
ATOM 5631 N N . THR B 1 31 ? 12.148 34.531 -7.363 1 98.75 31 THR B N 1
ATOM 5632 C CA . THR B 1 31 ? 13.305 34.719 -6.5 1 98.75 31 THR B CA 1
ATOM 5633 C C . THR B 1 31 ? 14.234 33.531 -6.531 1 98.75 31 THR B C 1
ATOM 5635 O O . THR B 1 31 ? 15.453 33.688 -6.656 1 98.75 31 THR B O 1
ATOM 5638 N N . TRP B 1 32 ? 13.711 32.312 -6.41 1 98.81 32 TRP B N 1
ATOM 5639 C CA . TRP B 1 32 ? 14.516 31.094 -6.398 1 98.81 32 TRP B CA 1
ATOM 5640 C C . TRP B 1 32 ? 15.164 30.859 -7.758 1 98.81 32 TRP B C 1
ATOM 5642 O O . TRP B 1 32 ? 16.266 30.312 -7.844 1 98.81 32 TRP B O 1
ATOM 5652 N N . GLN B 1 33 ? 14.477 31.25 -8.805 1 98.69 33 GLN B N 1
ATOM 5653 C CA . GLN B 1 33 ? 15.094 31.219 -10.125 1 98.69 33 GLN B CA 1
ATOM 5654 C C . GLN B 1 33 ? 16.297 32.156 -10.195 1 98.69 33 GLN B C 1
ATOM 5656 O O . GLN B 1 33 ? 17.344 31.797 -10.711 1 98.69 33 GLN B O 1
ATOM 5661 N N . LYS B 1 34 ? 16.125 33.344 -9.688 1 98.38 34 LYS B N 1
ATOM 5662 C CA . LYS B 1 34 ? 17.203 34.344 -9.672 1 98.38 34 LYS B CA 1
ATOM 5663 C C . LYS B 1 34 ? 18.375 33.844 -8.836 1 98.38 34 LYS B C 1
ATOM 5665 O O . LYS B 1 34 ? 19.531 34.219 -9.094 1 98.38 34 LYS B O 1
ATOM 5670 N N . TYR B 1 35 ? 18.062 33.094 -7.812 1 98.38 35 TYR B N 1
ATOM 5671 C CA . TYR B 1 35 ? 19.094 32.531 -6.934 1 98.38 35 TYR B CA 1
ATOM 5672 C C . TYR B 1 35 ? 19.922 31.484 -7.656 1 98.38 35 TYR B C 1
ATOM 5674 O O . TYR B 1 35 ? 20.953 31.047 -7.145 1 98.38 35 TYR B O 1
ATOM 5682 N N . GLY B 1 36 ? 19.469 30.984 -8.82 1 97.88 36 GLY B N 1
ATOM 5683 C CA . GLY B 1 36 ? 20.266 30.078 -9.641 1 97.88 36 GLY B CA 1
ATOM 5684 C C . GLY B 1 36 ? 20.078 28.625 -9.266 1 97.88 36 GLY B C 1
ATOM 5685 O O . GLY B 1 36 ? 20.969 27.797 -9.484 1 97.88 36 GLY B O 1
ATOM 5686 N N . PHE B 1 37 ? 19 28.312 -8.633 1 98.56 37 PHE B N 1
ATOM 5687 C CA . PHE B 1 37 ? 18.719 26.906 -8.359 1 98.56 37 PHE B CA 1
ATOM 5688 C C . PHE B 1 37 ? 18.516 26.125 -9.648 1 98.56 37 PHE B C 1
ATOM 5690 O O . PHE B 1 37 ? 18.078 26.688 -10.656 1 98.56 37 PHE B O 1
ATOM 5697 N N . ASP B 1 38 ? 18.844 24.812 -9.695 1 98.25 38 ASP B N 1
ATOM 5698 C CA . ASP B 1 38 ? 18.953 24.016 -10.922 1 98.25 38 ASP B CA 1
ATOM 5699 C C . ASP B 1 38 ? 17.594 23.828 -11.578 1 98.25 38 ASP B C 1
ATOM 5701 O O . ASP B 1 38 ? 17.484 23.766 -12.805 1 98.25 38 ASP B O 1
ATOM 5705 N N . LYS B 1 39 ? 16.609 23.625 -10.797 1 98.19 39 LYS B N 1
ATOM 5706 C CA . LYS B 1 39 ? 15.234 23.469 -11.266 1 98.19 39 LYS B CA 1
ATOM 5707 C C . LYS B 1 39 ? 14.25 24.188 -10.344 1 98.19 39 LYS B C 1
ATOM 5709 O O . LYS B 1 39 ? 14.289 24 -9.125 1 98.19 39 LYS B O 1
ATOM 5714 N N . VAL B 1 40 ? 13.414 25.031 -10.883 1 98.69 40 VAL B N 1
ATOM 5715 C CA . VAL B 1 40 ? 12.352 25.703 -10.148 1 98.69 40 VAL B CA 1
ATOM 5716 C C . VAL B 1 40 ? 11.016 25.516 -10.875 1 98.69 40 VAL B C 1
ATOM 5718 O O . VAL B 1 40 ? 10.883 25.875 -12.047 1 98.69 40 VAL B O 1
ATOM 5721 N N . GLU B 1 41 ? 10.062 24.938 -10.188 1 97.44 41 GLU B N 1
ATOM 5722 C CA . GLU B 1 41 ? 8.789 24.594 -10.812 1 97.44 41 GLU B CA 1
ATOM 5723 C C . GLU B 1 41 ? 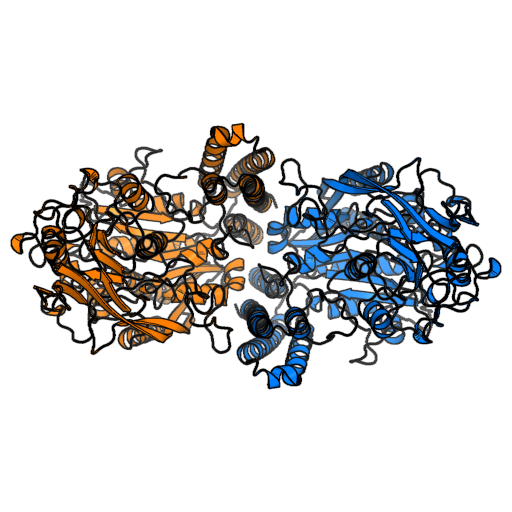7.613 25.156 -10.016 1 97.44 41 GLU B C 1
ATOM 5725 O O . GLU B 1 41 ? 7.68 25.266 -8.789 1 97.44 41 GLU B O 1
ATOM 5730 N N . LEU B 1 42 ? 6.668 25.625 -10.758 1 97.5 42 LEU B N 1
ATOM 5731 C CA . LEU B 1 42 ? 5.355 25.969 -10.211 1 97.5 42 LEU B CA 1
ATOM 5732 C C . LEU B 1 42 ? 4.344 24.859 -10.508 1 97.5 42 LEU B C 1
ATOM 5734 O O . LEU B 1 42 ? 4.016 24.609 -11.672 1 97.5 42 LEU B O 1
ATOM 5738 N N . THR B 1 43 ? 3.908 24.141 -9.5 1 97.06 43 THR B N 1
ATOM 5739 C CA . THR B 1 43 ? 2.916 23.078 -9.641 1 97.06 43 THR B CA 1
ATOM 5740 C C . THR B 1 43 ? 1.555 23.531 -9.133 1 97.06 43 THR B C 1
ATOM 5742 O O . THR B 1 43 ? 1.469 24.219 -8.102 1 97.06 43 THR B O 1
ATOM 5745 N N . SER B 1 44 ? 0.509 23.219 -9.828 1 97.69 44 SER B N 1
ATOM 5746 C CA . SER B 1 44 ? -0.814 23.688 -9.43 1 97.69 44 SER B CA 1
ATOM 5747 C C . SER B 1 44 ? -1.783 22.516 -9.258 1 97.69 44 SER B C 1
ATOM 5749 O O . SER B 1 44 ? -1.611 21.469 -9.875 1 97.69 44 SER B O 1
ATOM 5751 N N . TYR B 1 45 ? -2.76 22.641 -8.461 1 98.5 45 TYR B N 1
ATOM 5752 C CA . TYR B 1 45 ? -3.865 21.719 -8.227 1 98.5 45 TYR B CA 1
ATOM 5753 C C . TYR B 1 45 ? -5.191 22.469 -8.156 1 98.5 45 TYR B C 1
ATOM 5755 O O . TYR B 1 45 ? -5.258 23.578 -7.625 1 98.5 45 TYR B O 1
ATOM 5763 N N . ASP B 1 46 ? -6.207 21.922 -8.719 1 97.94 46 ASP B N 1
ATOM 5764 C CA . ASP B 1 46 ? -7.562 22.453 -8.594 1 97.94 46 ASP B CA 1
ATOM 5765 C C . ASP B 1 46 ? -8.32 21.766 -7.461 1 97.94 46 ASP B C 1
ATOM 5767 O O . ASP B 1 46 ? -8.797 20.641 -7.617 1 97.94 46 ASP B O 1
ATOM 5771 N N . VAL B 1 47 ? -8.5 22.4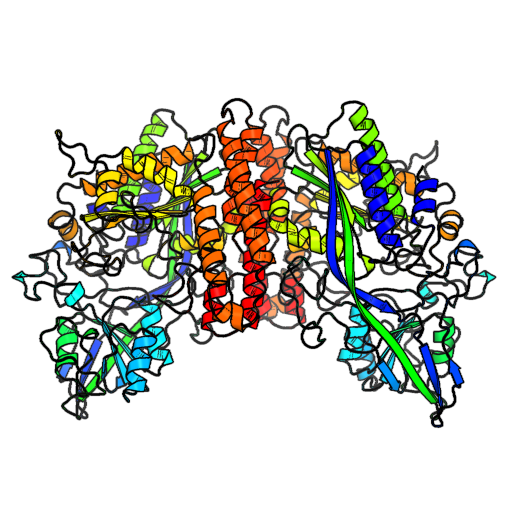69 -6.32 1 98.31 47 VAL B N 1
ATOM 5772 C CA . VAL B 1 47 ? -8.961 21.844 -5.086 1 98.31 47 VAL B CA 1
ATOM 5773 C C . VAL B 1 47 ? -10.219 22.562 -4.582 1 98.31 47 VAL B C 1
ATOM 5775 O O . VAL B 1 47 ? -10.461 23.719 -4.941 1 98.31 47 VAL B O 1
ATOM 5778 N N . MET B 1 48 ? -11.016 21.828 -3.812 1 97.81 48 MET B N 1
ATOM 5779 C CA . MET B 1 48 ? -12.188 22.438 -3.195 1 97.81 48 MET B CA 1
ATOM 5780 C C . MET B 1 48 ? -11.805 23.188 -1.926 1 97.81 48 MET B C 1
ATOM 5782 O O . MET B 1 48 ? -11.344 22.578 -0.956 1 97.81 48 MET B O 1
ATOM 5786 N N . LEU B 1 49 ? -11.953 24.5 -1.943 1 97.81 49 LEU B N 1
ATOM 5787 C CA . LEU B 1 49 ? -11.727 25.359 -0.789 1 97.81 49 LEU B CA 1
ATOM 5788 C C . LEU B 1 49 ? -13.031 25.984 -0.307 1 97.81 49 LEU B C 1
ATOM 5790 O O . LEU B 1 49 ? -14.102 25.688 -0.849 1 97.81 49 LEU B O 1
ATOM 5794 N N . SER B 1 50 ? -12.969 26.656 0.762 1 97.06 50 SER B N 1
ATOM 5795 C CA . SER B 1 50 ? -14.141 27.234 1.427 1 97.06 50 SER B CA 1
ATOM 5796 C C . SER B 1 50 ? -13.883 28.672 1.859 1 97.06 50 SER B C 1
ATOM 5798 O O . SER B 1 50 ? -12.797 29 2.342 1 97.06 50 SER B O 1
ATOM 5800 N N . TYR B 1 51 ? -14.883 29.562 1.57 1 96.19 51 TYR B N 1
ATOM 5801 C CA . TYR B 1 51 ? -14.789 30.984 1.89 1 96.19 51 TYR B CA 1
ATOM 5802 C C . TYR B 1 51 ? -16.125 31.5 2.422 1 96.19 51 TYR B C 1
ATOM 5804 O O . TYR B 1 51 ? -17.172 30.938 2.133 1 96.19 51 TYR B O 1
ATOM 5812 N N . PRO B 1 52 ? -16 32.531 3.297 1 93.69 52 PRO B N 1
ATOM 5813 C CA . PRO B 1 52 ? -17.266 33.219 3.572 1 93.69 52 PRO B CA 1
ATOM 5814 C C . PRO B 1 52 ? -17.797 33.969 2.359 1 93.69 52 PRO B C 1
ATOM 5816 O O . PRO B 1 52 ? -17.016 34.375 1.485 1 93.69 52 PRO B O 1
ATOM 5819 N N . GLN B 1 53 ? -19.094 34.125 2.311 1 88.62 53 GLN B N 1
ATOM 5820 C CA . GLN B 1 53 ? -19.672 34.906 1.23 1 88.62 53 GLN B CA 1
ATOM 5821 C C . GLN B 1 53 ? -19.406 36.406 1.447 1 88.62 53 GLN B C 1
ATOM 5823 O O . GLN B 1 53 ? -19.5 36.875 2.574 1 88.62 53 GLN B O 1
ATOM 5828 N N . ALA B 1 54 ? -19.078 37.125 0.456 1 77.19 54 ALA B N 1
ATOM 5829 C CA . ALA B 1 54 ? -18.641 38.5 0.521 1 77.19 54 ALA B CA 1
ATOM 5830 C C . ALA B 1 54 ? -19.75 39.406 1.069 1 77.19 54 ALA B C 1
ATOM 5832 O O . ALA B 1 54 ? -19.484 40.344 1.848 1 77.19 54 ALA B O 1
ATOM 5833 N N . ASN B 1 55 ? -20.969 39.188 0.747 1 81.31 55 ASN B N 1
ATOM 5834 C CA . ASN B 1 55 ? -22.016 40.156 1.06 1 81.31 55 ASN B CA 1
ATOM 5835 C C . ASN B 1 55 ? -22.938 39.656 2.168 1 81.31 55 ASN B C 1
ATOM 5837 O O . ASN B 1 55 ? -23.844 40.344 2.598 1 81.31 55 ASN B O 1
ATOM 5841 N N . GLN B 1 56 ? -22.656 38.5 2.621 1 85.25 56 GLN B N 1
ATOM 5842 C CA . GLN B 1 56 ? -23.438 37.938 3.717 1 85.25 56 GLN B CA 1
ATOM 5843 C C . GLN B 1 56 ? -22.531 37.312 4.777 1 85.25 56 GLN B C 1
ATOM 5845 O O . GLN B 1 56 ? -22.094 36.156 4.641 1 85.25 56 GLN B O 1
ATOM 5850 N N . VAL B 1 57 ? -22.406 38.031 5.816 1 89.56 57 VAL B N 1
ATOM 5851 C CA . VAL B 1 57 ? -21.438 37.656 6.844 1 89.56 57 VAL B CA 1
ATOM 5852 C C . VAL B 1 57 ? -22.125 36.75 7.875 1 89.56 57 VAL B C 1
ATOM 5854 O O . VAL B 1 57 ? -23.312 36.938 8.18 1 89.56 57 VAL B O 1
ATOM 5857 N N . ASN B 1 58 ? -21.391 35.75 8.336 1 95.44 58 ASN B N 1
ATOM 5858 C CA . ASN B 1 58 ? -21.859 34.812 9.344 1 95.44 58 ASN B CA 1
ATOM 5859 C C . ASN B 1 58 ? -22.141 35.5 10.672 1 95.44 58 ASN B C 1
ATOM 5861 O O . ASN B 1 58 ? -21.391 36.406 11.086 1 95.44 58 ASN B O 1
ATOM 5865 N N . THR B 1 59 ? -23.297 35.156 11.312 1 95.19 59 THR B N 1
ATOM 5866 C CA . THR B 1 59 ? -23.641 35.75 12.594 1 95.19 59 THR B CA 1
ATOM 5867 C C . THR B 1 59 ? -24.438 34.781 13.453 1 95.19 59 THR B C 1
ATOM 5869 O O . THR B 1 59 ? -25 33.812 12.945 1 95.19 59 THR B O 1
ATOM 5872 N N . ALA B 1 60 ? -24.344 35 14.695 1 97.75 60 ALA B N 1
ATOM 5873 C CA . ALA B 1 60 ? -25.266 34.438 15.672 1 97.75 60 ALA B CA 1
ATOM 5874 C C . ALA B 1 60 ? -26.062 35.5 16.391 1 97.75 60 ALA B C 1
ATOM 5876 O O . ALA B 1 60 ? -25.547 36.594 16.625 1 97.75 60 ALA B O 1
ATOM 5877 N N . LYS B 1 61 ? -27.359 35.156 16.703 1 98.25 61 LYS B N 1
ATOM 5878 C CA . LYS B 1 61 ? -28.25 36.156 17.312 1 98.25 61 LYS B CA 1
ATOM 5879 C C . LYS B 1 61 ? -29.062 35.5 18.438 1 98.25 61 LYS B C 1
ATOM 5881 O O . LYS B 1 61 ? -29.453 34.344 18.344 1 98.25 61 LYS B O 1
ATOM 5886 N N . ILE B 1 62 ? -29.188 36.312 19.438 1 98.62 62 ILE B N 1
ATOM 5887 C CA . ILE B 1 62 ? -30.234 36 20.406 1 98.62 62 ILE B CA 1
ATOM 5888 C C . ILE B 1 62 ? -31.547 36.656 19.969 1 98.62 62 ILE B C 1
ATOM 5890 O O . ILE B 1 62 ? -31.625 37.875 19.797 1 98.62 62 ILE B O 1
ATOM 5894 N N . ILE B 1 63 ? -32.562 35.812 19.875 1 98.31 63 ILE B N 1
ATOM 5895 C CA . ILE B 1 63 ? -33.844 36.344 19.359 1 98.31 63 ILE B CA 1
ATOM 5896 C C . ILE B 1 63 ? -34.969 35.938 20.297 1 98.31 63 ILE B C 1
ATOM 5898 O O . ILE B 1 63 ? -34.906 34.938 20.984 1 98.31 63 ILE B O 1
ATOM 5902 N N . SER B 1 64 ? -36 36.75 20.234 1 97.19 64 SER B N 1
ATOM 5903 C CA . SER B 1 64 ? -37.188 36.438 20.984 1 97.19 64 SER B CA 1
ATOM 5904 C C . SER B 1 64 ? -38.156 35.562 20.172 1 97.19 64 SER B C 1
ATOM 5906 O O . SER B 1 64 ? -37.969 35.406 18.969 1 97.19 64 SER B O 1
ATOM 5908 N N . ASN B 1 65 ? -39.125 35.062 20.859 1 92.12 65 ASN B N 1
ATOM 5909 C CA . ASN B 1 65 ? -40.156 34.25 20.188 1 92.12 65 ASN B CA 1
ATOM 5910 C C . ASN B 1 65 ? -40.875 35.031 19.109 1 92.12 65 ASN B C 1
ATOM 5912 O O . ASN B 1 65 ? -41.438 34.469 18.188 1 92.12 65 ASN B O 1
ATOM 5916 N N . THR B 1 66 ? -40.875 36.344 19.188 1 92.38 66 THR B N 1
ATOM 5917 C CA . THR B 1 66 ? -41.531 37.188 18.203 1 92.38 66 THR B CA 1
ATOM 5918 C C . THR B 1 66 ? -40.594 37.562 17.078 1 92.38 66 THR B C 1
ATOM 5920 O O . THR B 1 66 ? -40.969 38.281 16.156 1 92.38 66 THR B O 1
ATOM 5923 N N . GLY B 1 67 ? -39.344 37.219 17.266 1 91.38 67 GLY B N 1
ATOM 5924 C CA . GLY B 1 67 ? -38.375 37.469 16.188 1 91.38 67 GLY B CA 1
ATOM 5925 C C . GLY B 1 67 ? -37.5 38.656 16.422 1 91.38 67 GLY B C 1
ATOM 5926 O O . GLY B 1 67 ? -36.656 39 15.594 1 91.38 67 GLY B O 1
ATOM 5927 N N . ASP B 1 68 ? -37.656 39.312 17.562 1 96.25 68 ASP B N 1
ATOM 5928 C CA . ASP B 1 68 ? -36.844 40.469 17.891 1 96.25 68 ASP B CA 1
ATOM 5929 C C . ASP B 1 68 ? -35.406 40.062 18.188 1 96.25 68 ASP B C 1
ATOM 5931 O O . ASP B 1 68 ? -35.156 39.094 18.891 1 96.25 68 ASP B O 1
ATOM 5935 N N . VAL B 1 69 ? -34.531 40.844 17.625 1 97.75 69 VAL B N 1
ATOM 5936 C CA . VAL B 1 69 ? -33.094 40.594 17.891 1 97.75 69 VAL B CA 1
ATOM 5937 C C . VAL B 1 69 ? -32.688 41.281 19.203 1 97.75 69 VAL B C 1
ATOM 5939 O O . VAL B 1 69 ? -32.75 42.5 19.312 1 97.75 69 VAL B O 1
ATOM 5942 N N . ILE B 1 70 ? -32.312 40.5 20.141 1 97.62 70 ILE B N 1
ATOM 5943 C CA . ILE B 1 70 ? -31.891 40.969 21.453 1 97.62 70 ILE B CA 1
ATOM 5944 C C . ILE B 1 70 ? -30.391 41.281 21.438 1 97.62 70 ILE B C 1
ATOM 5946 O O . ILE B 1 70 ? -29.922 42.219 22.078 1 97.62 70 ILE B O 1
ATOM 5950 N N . TYR B 1 71 ? -29.641 40.469 20.734 1 98.12 71 TYR B N 1
ATOM 5951 C CA . TYR B 1 71 ? -28.203 40.594 20.609 1 98.12 71 TYR B CA 1
ATOM 5952 C C . TYR B 1 71 ? -27.703 39.969 19.312 1 98.12 71 TYR B C 1
ATOM 5954 O O . TYR B 1 71 ? -28.219 38.938 18.891 1 98.12 71 TYR B O 1
ATOM 5962 N N . LYS B 1 72 ? -26.828 40.625 18.688 1 97.94 72 LYS B N 1
ATOM 5963 C CA . LYS B 1 72 ? -26.188 40.156 17.469 1 97.94 72 LYS B CA 1
ATOM 5964 C C . LYS B 1 72 ? -24.672 40.156 17.609 1 97.94 72 LYS B C 1
ATOM 5966 O O . LYS B 1 72 ? -24.078 41.156 18.016 1 97.94 72 LYS B O 1
ATOM 5971 N N . THR B 1 73 ? -24.062 39 17.328 1 97.81 73 THR B N 1
ATOM 5972 C CA . THR B 1 73 ? -22.609 38.906 17.422 1 97.81 73 THR B CA 1
ATOM 5973 C C . THR B 1 73 ? -21.938 39.812 16.375 1 97.81 73 THR B C 1
ATOM 5975 O O . THR B 1 73 ? -22.531 40.094 15.328 1 97.81 73 THR B O 1
ATOM 5978 N N . ARG B 1 74 ? -20.719 40.125 16.656 1 95.25 74 ARG B N 1
ATOM 5979 C CA . ARG B 1 74 ? -19.938 40.969 15.727 1 95.25 74 ARG B CA 1
ATOM 5980 C C . ARG B 1 74 ? -19.609 40.188 14.461 1 95.25 74 ARG B C 1
ATOM 5982 O O . ARG B 1 74 ? -19.359 38.969 14.508 1 95.25 74 ARG B O 1
ATOM 5989 N N . THR B 1 75 ? -19.594 40.969 13.398 1 94.56 75 THR B N 1
ATOM 5990 C CA . THR B 1 75 ? -19.312 40.312 12.117 1 94.56 75 THR B CA 1
ATOM 5991 C C . THR B 1 75 ? -17.859 40.5 11.727 1 94.56 75 THR B C 1
ATOM 5993 O O . THR B 1 75 ? -17.359 39.812 10.836 1 94.56 75 THR B O 1
ATOM 5996 N N . HIS B 1 76 ? -17.188 41.531 12.312 1 94.81 76 HIS B N 1
ATOM 5997 C CA . HIS B 1 76 ? -15.789 41.812 12.055 1 94.81 76 HIS B CA 1
ATOM 5998 C C . HIS B 1 76 ? -15.047 42.125 13.344 1 94.81 76 HIS B C 1
ATOM 6000 O O . HIS B 1 76 ? -15.641 42.688 14.289 1 94.81 76 HIS B O 1
ATOM 6006 N N . GLU B 1 77 ? -13.797 41.844 13.359 1 96.69 77 GLU B N 1
ATOM 6007 C CA . GLU B 1 77 ? -12.945 42.281 14.453 1 96.69 77 GLU B CA 1
ATOM 6008 C C . GLU B 1 77 ? -12.648 43.781 14.359 1 96.69 77 GLU B C 1
ATOM 6010 O O . GLU B 1 77 ? -12.641 44.344 13.258 1 96.69 77 GLU B O 1
ATOM 6015 N N . LYS B 1 78 ? -12.391 44.344 15.477 1 96.69 78 LYS B N 1
ATOM 6016 C CA . LYS B 1 78 ? -12.016 45.75 15.484 1 96.69 78 LYS B CA 1
ATOM 6017 C C . LYS B 1 78 ? -10.562 45.938 15.039 1 96.69 78 LYS B C 1
ATOM 6019 O O . LYS B 1 78 ? -9.727 45.062 15.25 1 96.69 78 LYS B O 1
ATOM 6024 N N . VAL B 1 79 ? -10.359 47.062 14.383 1 97.19 79 VAL B N 1
ATOM 6025 C CA . VAL B 1 79 ? -9 47.438 14.016 1 97.19 79 VAL B CA 1
ATOM 6026 C C . VAL B 1 79 ? -8.352 48.188 15.172 1 97.19 79 VAL B C 1
ATOM 6028 O O . VAL B 1 79 ? -8.844 49.219 15.594 1 97.19 79 VAL B O 1
ATOM 6031 N N . TYR B 1 80 ? -7.297 47.656 15.711 1 96.69 80 TYR B N 1
ATOM 6032 C CA . TYR B 1 80 ? -6.605 48.312 16.828 1 96.69 80 TYR B CA 1
ATOM 6033 C C . TYR B 1 80 ? -5.328 49 16.359 1 96.69 80 TYR B C 1
ATOM 6035 O O . TYR B 1 80 ? -4.824 49.906 17.031 1 96.69 80 TYR B O 1
ATOM 6043 N N . GLU B 1 81 ? -4.801 48.5 15.281 1 95.62 81 GLU B N 1
ATOM 6044 C CA . GLU B 1 81 ? -3.559 49 14.695 1 95.62 81 GLU B CA 1
ATOM 6045 C C . GLU B 1 81 ? -3.695 49.156 13.18 1 95.62 81 GLU B C 1
ATOM 6047 O O . GLU B 1 81 ? -4.312 48.344 12.516 1 95.62 81 GLU B O 1
ATOM 6052 N N . PRO B 1 82 ? -3.148 50.188 12.594 1 94.94 82 PRO B N 1
ATOM 6053 C CA . PRO B 1 82 ? -3.408 50.594 11.211 1 94.94 82 PRO B CA 1
ATOM 6054 C C . PRO B 1 82 ? -3.113 49.469 10.211 1 94.94 82 PRO B C 1
ATOM 6056 O O . PRO B 1 82 ? -3.803 49.344 9.203 1 94.94 82 PRO B O 1
ATOM 6059 N N . SER B 1 83 ? -2.176 48.719 10.422 1 94.81 83 SER B N 1
ATOM 6060 C CA . SER B 1 83 ? -1.793 47.688 9.469 1 94.81 83 SER B CA 1
ATOM 6061 C C . SER B 1 83 ? -2.875 46.594 9.352 1 94.81 83 SER B C 1
ATOM 6063 O O . SER B 1 83 ? -2.865 45.812 8.414 1 94.81 83 SER B O 1
ATOM 6065 N N . GLU B 1 84 ? -3.82 46.625 10.242 1 96.94 84 GLU B N 1
ATOM 6066 C CA . GLU B 1 84 ? -4.906 45.656 10.242 1 96.94 84 GLU B CA 1
ATOM 6067 C C . GLU B 1 84 ? -6 46.031 9.25 1 96.94 84 GLU B C 1
ATOM 6069 O O . GLU B 1 84 ? -6.859 45.219 8.906 1 96.94 84 GLU B O 1
ATOM 6074 N N . LYS B 1 85 ? -5.898 47.312 8.898 1 96.06 85 LYS B N 1
ATOM 6075 C CA . LYS B 1 85 ? -6.953 47.812 8.031 1 96.06 85 LYS B CA 1
ATOM 6076 C C . LYS B 1 85 ? -6.727 47.406 6.582 1 96.06 85 LYS B C 1
ATOM 6078 O O . LYS B 1 85 ? -6.047 48.125 5.832 1 96.06 85 LYS B O 1
ATOM 6083 N N . ASP B 1 86 ? -7.258 46.375 6.176 1 95.56 86 ASP B N 1
ATOM 6084 C CA . ASP B 1 86 ? -7.184 45.844 4.816 1 95.56 86 ASP B CA 1
ATOM 6085 C C . ASP B 1 86 ? -8.531 45.25 4.375 1 95.56 86 ASP B C 1
ATOM 6087 O O . ASP B 1 86 ? -9.055 44.344 5.004 1 95.56 86 ASP B O 1
ATOM 6091 N N . PRO B 1 87 ? -9.078 45.781 3.281 1 92.5 87 PRO B N 1
ATOM 6092 C CA . PRO B 1 87 ? -10.406 45.344 2.857 1 92.5 87 PRO B CA 1
ATOM 6093 C C . PRO B 1 87 ? -10.445 43.875 2.43 1 92.5 87 PRO B C 1
ATOM 6095 O O . PRO B 1 87 ? -11.523 43.281 2.33 1 92.5 87 PRO B O 1
ATOM 6098 N N . SER B 1 88 ? -9.297 43.312 2.178 1 93.56 88 SER B N 1
ATOM 6099 C CA . SER B 1 88 ? -9.266 41.906 1.728 1 93.56 88 SER B CA 1
ATOM 6100 C C . SER B 1 88 ? -9.234 40.938 2.908 1 93.56 88 SER B C 1
ATOM 6102 O O . SER B 1 88 ? -9.273 39.719 2.723 1 93.56 88 SER B O 1
ATOM 6104 N N . ALA B 1 89 ? -9.195 41.469 4.121 1 94.56 89 ALA B N 1
ATOM 6105 C CA . ALA B 1 89 ? -9.258 40.625 5.297 1 94.56 89 ALA B CA 1
ATOM 6106 C C . ALA B 1 89 ? -10.609 39.906 5.395 1 94.56 89 ALA B C 1
ATOM 6108 O O . ALA B 1 89 ? -11.656 40.562 5.402 1 94.56 89 ALA B O 1
ATOM 6109 N N . ILE B 1 90 ? -10.609 38.656 5.484 1 93.38 90 ILE B N 1
ATOM 6110 C CA . ILE B 1 90 ? -11.852 37.875 5.488 1 93.38 90 ILE B CA 1
ATOM 6111 C C . ILE B 1 90 ? -12.5 37.969 6.867 1 93.38 90 ILE B C 1
ATOM 6113 O O . ILE B 1 90 ? -11.805 37.969 7.887 1 93.38 90 ILE B O 1
ATOM 6117 N N . PRO B 1 91 ? -13.781 38.062 6.898 1 94.94 91 PRO B N 1
ATOM 6118 C CA . PRO B 1 91 ? -14.469 38.031 8.195 1 94.94 91 PRO B CA 1
ATOM 6119 C C . PRO B 1 91 ? -14.352 36.688 8.891 1 94.94 91 PRO B C 1
ATOM 6121 O O . PRO B 1 91 ? -13.992 35.688 8.266 1 94.94 91 PRO B O 1
ATOM 6124 N N . PRO B 1 92 ? -14.68 36.688 10.172 1 95.12 92 PRO B N 1
ATOM 6125 C CA . PRO B 1 92 ? -14.625 35.438 10.914 1 95.12 92 PRO B CA 1
ATOM 6126 C C . PRO B 1 92 ? -15.477 34.344 10.281 1 95.12 92 PRO B C 1
ATOM 6128 O O . PRO B 1 92 ? -16.594 34.594 9.828 1 95.12 92 PRO B O 1
ATOM 6131 N N . PHE B 1 93 ? -14.922 33.156 10.188 1 96.19 93 PHE B N 1
ATOM 6132 C CA . PHE B 1 93 ? -15.656 31.984 9.703 1 96.19 93 PHE B CA 1
ATOM 6133 C C . PHE B 1 93 ? -14.891 30.703 10.031 1 96.19 93 PHE B C 1
ATOM 6135 O O . PHE B 1 93 ? -13.742 30.75 10.461 1 96.19 93 PHE B O 1
ATOM 6142 N N . LEU B 1 94 ? -15.508 29.625 9.945 1 97.62 94 LEU B N 1
ATOM 6143 C CA . LEU B 1 94 ? -14.914 28.297 9.969 1 97.62 94 LEU B CA 1
ATOM 6144 C C . LEU B 1 94 ? -15.031 27.625 8.602 1 97.62 94 LEU B C 1
ATOM 6146 O O . LEU B 1 94 ? -16.141 27.406 8.109 1 97.62 94 LEU B O 1
ATOM 6150 N N . ALA B 1 95 ? -13.852 27.281 8.102 1 97.56 95 ALA B N 1
ATOM 6151 C CA . ALA B 1 95 ? -13.82 26.719 6.746 1 97.56 95 ALA B CA 1
ATOM 6152 C C . ALA B 1 95 ? -14.578 25.406 6.68 1 97.56 95 ALA B C 1
ATOM 6154 O O . ALA B 1 95 ? -14.492 24.578 7.598 1 97.56 95 ALA B O 1
ATOM 6155 N N . TYR B 1 96 ? -15.406 25.203 5.57 1 97.44 96 TYR B N 1
ATOM 6156 C CA . TYR B 1 96 ? -16.141 24 5.156 1 97.44 96 TYR B CA 1
ATOM 6157 C C . TYR B 1 96 ? -17.422 23.844 5.953 1 97.44 96 TYR B C 1
ATOM 6159 O O . TYR B 1 96 ? -18.188 22.891 5.742 1 97.44 96 TYR B O 1
ATOM 6167 N N . SER B 1 97 ? -17.688 24.766 6.871 1 97.69 97 SER B N 1
ATOM 6168 C CA . SER B 1 97 ? -19 24.781 7.496 1 97.69 97 SER B CA 1
ATOM 6169 C C . SER B 1 97 ? -20.109 24.766 6.449 1 97.69 97 SER B C 1
ATOM 6171 O O . SER B 1 97 ? -20.031 25.453 5.438 1 97.69 97 SER B O 1
ATOM 6173 N N . PRO B 1 98 ? -21.094 23.906 6.656 1 96.81 98 PRO B N 1
ATOM 6174 C CA . PRO B 1 98 ? -22.234 24.078 5.766 1 96.81 98 PRO B CA 1
ATOM 6175 C C . PRO B 1 98 ? -23 25.375 6.031 1 96.81 98 PRO B C 1
ATOM 6177 O O . PRO B 1 98 ? -23.047 25.844 7.172 1 96.81 98 PRO B O 1
ATOM 6180 N N . SER B 1 99 ? -23.562 25.922 4.977 1 96.5 99 SER B N 1
ATOM 6181 C CA . SER B 1 99 ? -24.484 27.031 5.164 1 96.5 99 SER B CA 1
ATOM 6182 C C . SER B 1 99 ? -25.766 26.562 5.852 1 96.5 99 SER B C 1
ATOM 6184 O O . SER B 1 99 ? -26.156 25.391 5.719 1 96.5 99 SER B O 1
ATOM 6186 N N . GLY B 1 100 ? -26.266 27.422 6.648 1 97.12 100 GLY B N 1
ATOM 6187 C CA . GLY B 1 100 ? -27.5 27.062 7.336 1 97.12 100 GLY B CA 1
ATOM 6188 C C . GLY B 1 100 ? -28.062 28.188 8.188 1 97.12 100 GLY B C 1
ATOM 6189 O O . GLY B 1 100 ? -27.344 29.141 8.516 1 97.12 100 GLY B O 1
ATOM 6190 N N . ASN B 1 101 ? -29.344 28.125 8.406 1 97.69 101 ASN B N 1
ATOM 6191 C CA . ASN B 1 101 ? -30.094 28.969 9.336 1 97.69 101 ASN B CA 1
ATOM 6192 C C . ASN B 1 101 ? -30.812 28.141 10.391 1 97.69 101 ASN B C 1
ATOM 6194 O O . ASN B 1 101 ? -31.906 27.641 10.148 1 97.69 101 ASN B O 1
ATOM 6198 N N . VAL B 1 102 ? -30.219 28.078 11.609 1 98.25 102 VAL B N 1
ATOM 6199 C CA . VAL B 1 102 ? -30.766 27.188 12.633 1 98.25 102 VAL B CA 1
ATOM 6200 C C . VAL B 1 102 ? -31.062 27.984 13.898 1 98.25 102 VAL B C 1
ATOM 6202 O O . VAL B 1 102 ? -30.406 28.984 14.18 1 98.25 102 VAL B O 1
ATOM 6205 N N . THR B 1 103 ? -32.062 27.594 14.586 1 98.12 103 THR B N 1
ATOM 6206 C CA . THR B 1 103 ? -32.5 28.203 15.844 1 98.12 103 THR B CA 1
ATOM 6207 C C . THR B 1 103 ? -32.75 27.125 16.891 1 98.12 103 THR B C 1
ATOM 6209 O O . THR B 1 103 ? -33.406 26.125 16.625 1 98.12 103 THR B O 1
ATOM 6212 N N . GLY B 1 104 ? -32.156 27.328 18.062 1 97.88 104 GLY B N 1
ATOM 6213 C CA . GLY B 1 104 ? -32.375 26.391 19.156 1 97.88 104 GLY B CA 1
ATOM 6214 C C . GLY B 1 104 ? -31.891 26.906 20.5 1 97.88 104 GLY B C 1
ATOM 6215 O O . GLY B 1 104 ? -31.234 27.953 20.562 1 97.88 104 GLY B O 1
ATOM 6216 N N . ASP B 1 105 ? -32.219 26.141 21.547 1 98.25 105 ASP B N 1
ATOM 6217 C CA . ASP B 1 105 ? -31.719 26.453 22.891 1 98.25 105 ASP B CA 1
ATOM 6218 C C . ASP B 1 105 ? -30.203 26.219 22.969 1 98.25 105 ASP B C 1
ATOM 6220 O O . ASP B 1 105 ? -29.703 25.234 22.438 1 98.25 105 ASP B O 1
ATOM 6224 N N . PRO B 1 106 ? -29.5 27.172 23.562 1 98.62 106 PRO B N 1
ATOM 6225 C CA . PRO B 1 106 ? -28.062 26.969 23.703 1 98.62 106 PRO B CA 1
ATOM 6226 C C . PRO B 1 106 ? -27.703 25.953 24.797 1 98.62 106 PRO B C 1
ATOM 6228 O O . PRO B 1 106 ? -28.406 25.859 25.797 1 98.62 106 PRO B O 1
ATOM 6231 N N . VAL B 1 107 ? -26.719 25.203 24.562 1 98.81 107 VAL B N 1
ATOM 6232 C CA . VAL B 1 107 ? -26.094 24.297 25.531 1 98.81 107 VAL B CA 1
ATOM 6233 C C . VAL B 1 107 ? -24.594 24.531 25.578 1 98.81 107 VAL B C 1
ATOM 6235 O O . VAL B 1 107 ? -23.938 24.625 24.547 1 98.81 107 VAL B O 1
ATOM 6238 N N . TYR B 1 108 ? -24.031 24.719 26.766 1 98.75 108 TYR B N 1
ATOM 6239 C CA . TYR B 1 108 ? -22.594 24.859 26.953 1 98.75 108 TYR B CA 1
ATOM 6240 C C . TYR B 1 108 ? -21.922 23.5 27.094 1 98.75 108 TYR B C 1
ATOM 6242 O O . TYR B 1 108 ? -22.25 22.734 28.016 1 98.75 108 TYR B O 1
ATOM 6250 N N . ALA B 1 109 ? -20.953 23.25 26.203 1 98.25 109 ALA B N 1
ATOM 6251 C CA . ALA B 1 109 ? -20.375 21.906 26.172 1 98.25 109 ALA B CA 1
ATOM 6252 C C . ALA B 1 109 ? -18.859 21.969 26.375 1 98.25 109 ALA B C 1
ATOM 6254 O O . ALA B 1 109 ? -18.109 21.188 25.766 1 98.25 109 ALA B O 1
ATOM 6255 N N . ASN B 1 110 ? -18.328 22.859 27.094 1 97.62 110 ASN B N 1
ATOM 6256 C CA . ASN B 1 110 ? -16.922 22.938 27.469 1 97.62 110 ASN B CA 1
ATOM 6257 C C . ASN B 1 110 ? -16.016 22.891 26.234 1 97.62 110 ASN B C 1
ATOM 6259 O O . ASN B 1 110 ? -16.156 23.703 25.328 1 97.62 110 ASN B O 1
ATOM 6263 N N . TYR B 1 111 ? -15.188 21.828 26.062 1 95.38 111 TYR B N 1
ATOM 6264 C CA . TYR B 1 111 ? -14.242 21.766 24.953 1 95.38 111 TYR B CA 1
ATOM 6265 C C . TYR B 1 111 ? -14.789 20.922 23.812 1 95.38 111 TYR B C 1
ATOM 6267 O O . TYR B 1 111 ? -14.094 20.672 22.828 1 95.38 111 TYR B O 1
ATOM 6275 N N . GLY B 1 112 ? -15.969 20.5 23.938 1 95.5 112 GLY B N 1
ATOM 6276 C CA . GLY B 1 112 ? -16.609 19.75 22.875 1 95.5 112 GLY B CA 1
ATOM 6277 C C . GLY B 1 112 ? -15.992 18.391 22.641 1 95.5 112 GLY B C 1
ATOM 6278 O O . GLY B 1 112 ? -16.016 17.859 21.531 1 95.5 112 GLY B O 1
ATOM 6279 N N . ARG B 1 113 ? -15.375 17.766 23.656 1 93.25 113 ARG B N 1
ATOM 6280 C CA . ARG B 1 113 ? -14.852 16.406 23.594 1 93.25 113 ARG B CA 1
ATOM 6281 C C . ARG B 1 113 ? -15.961 15.383 23.766 1 93.25 113 ARG B C 1
ATOM 6283 O O . ARG B 1 113 ? -17.047 15.703 24.266 1 93.25 113 ARG B O 1
ATOM 6290 N N . VAL B 1 114 ? -15.672 14.219 23.375 1 89.94 114 VAL B N 1
ATOM 6291 C CA . VAL B 1 114 ? -16.656 13.156 23.531 1 89.94 114 VAL B CA 1
ATOM 6292 C C . VAL B 1 114 ? -17.078 13.047 25 1 89.94 114 VAL B C 1
ATOM 6294 O O . VAL B 1 114 ? -18.25 12.914 25.312 1 89.94 114 VAL B O 1
ATOM 6297 N N . GLU B 1 115 ? -16.062 13.102 25.891 1 90.56 115 GLU B N 1
ATOM 6298 C CA . GLU B 1 115 ? -16.328 12.984 27.328 1 90.56 115 GLU B CA 1
ATOM 6299 C C . GLU B 1 115 ? -17.203 14.133 27.812 1 90.56 115 GLU B C 1
ATOM 6301 O O . GLU B 1 115 ? -18.016 13.953 28.734 1 90.56 115 GLU B O 1
ATOM 6306 N N . ASP B 1 116 ? -17.109 15.312 27.25 1 95.25 116 ASP B N 1
ATOM 6307 C CA . ASP B 1 116 ? -17.938 16.453 27.625 1 95.25 116 ASP B CA 1
ATOM 6308 C C . ASP B 1 116 ? -19.406 16.203 27.281 1 95.25 116 ASP B C 1
ATOM 6310 O O . ASP B 1 116 ? -20.297 16.469 28.094 1 95.25 116 ASP B O 1
ATOM 6314 N N . PHE B 1 117 ? -19.656 15.648 26.141 1 96 117 PHE B N 1
ATOM 6315 C CA . PHE B 1 117 ? -21.016 15.367 25.719 1 96 117 PHE B CA 1
ATOM 6316 C C . PHE B 1 117 ? -21.609 14.227 26.531 1 96 117 PHE B C 1
ATOM 6318 O O . PHE B 1 117 ? -22.797 14.234 26.859 1 96 117 PHE B O 1
ATOM 6325 N N . LYS B 1 118 ? -20.75 13.273 26.828 1 93.81 118 LYS B N 1
ATOM 6326 C CA . LYS B 1 118 ? -21.203 12.188 27.688 1 93.81 118 LYS B CA 1
ATOM 6327 C C . LYS B 1 118 ? -21.594 12.719 29.062 1 93.81 118 LYS B C 1
ATOM 6329 O O . LYS B 1 118 ? -22.594 12.281 29.641 1 93.81 118 LYS B O 1
ATOM 6334 N N . HIS B 1 119 ? -20.812 13.578 29.562 1 95.75 119 HIS B N 1
ATOM 6335 C CA . HIS B 1 119 ? -21.109 14.195 30.859 1 95.75 119 HIS B CA 1
ATOM 6336 C C . HIS B 1 119 ? -22.453 14.922 30.812 1 95.75 119 HIS B C 1
ATOM 6338 O O . HIS B 1 119 ? -23.25 14.812 31.75 1 95.75 119 HIS B O 1
ATOM 6344 N N . LEU B 1 120 ? -22.719 15.695 29.797 1 97.81 120 LEU B N 1
ATOM 6345 C CA . LEU B 1 120 ? -23.984 16.406 29.641 1 97.81 120 LEU B CA 1
ATOM 6346 C C . LEU B 1 120 ? -25.156 15.43 29.656 1 97.81 120 LEU B C 1
ATOM 6348 O O . LEU B 1 120 ? -26.125 15.625 30.406 1 97.81 120 LEU B O 1
ATOM 6352 N N . LEU B 1 121 ? -25.047 14.383 28.922 1 95.88 121 LEU B N 1
ATOM 6353 C CA . LEU B 1 121 ? -26.109 13.391 28.844 1 95.88 121 LEU B CA 1
ATOM 6354 C C . LEU B 1 121 ? -26.344 12.727 30.203 1 95.88 121 LEU B C 1
ATOM 6356 O O . LEU B 1 121 ? -27.484 12.531 30.609 1 95.88 121 LEU B O 1
ATOM 6360 N N . SER B 1 122 ? -25.266 12.391 30.828 1 95.5 122 SER B N 1
ATOM 6361 C CA . SER B 1 122 ? -25.359 11.719 32.125 1 95.5 122 SER B CA 1
ATOM 6362 C C . SER B 1 122 ? -26 12.633 33.188 1 95.5 122 SER B C 1
ATOM 6364 O O . SER B 1 122 ? -26.531 12.156 34.188 1 95.5 122 SER B O 1
ATOM 6366 N N . ASN B 1 123 ? -25.922 13.922 32.969 1 95.12 123 ASN B N 1
ATOM 6367 C CA . ASN B 1 123 ? -26.484 14.875 33.938 1 95.12 123 ASN B CA 1
ATOM 6368 C C . ASN B 1 123 ? -27.812 15.445 33.438 1 95.12 123 ASN B C 1
ATOM 6370 O O . ASN B 1 123 ? -28.234 16.516 33.844 1 95.12 123 ASN B O 1
ATOM 6374 N N . GLY B 1 124 ? -28.359 14.789 32.375 1 95.12 124 GLY B N 1
ATOM 6375 C CA . GLY B 1 124 ? -29.719 15.07 31.953 1 95.12 124 GLY B CA 1
ATOM 6376 C C . GLY B 1 124 ? -29.812 16.234 30.984 1 95.12 124 GLY B C 1
ATOM 6377 O O . GLY B 1 124 ? -30.891 16.734 30.719 1 95.12 124 GLY B O 1
ATOM 6378 N N . VAL B 1 125 ? -28.734 16.734 30.516 1 97.19 125 VAL B N 1
ATOM 6379 C CA . VAL B 1 125 ? -28.734 17.828 29.547 1 97.19 125 VAL B CA 1
ATOM 6380 C C . VAL B 1 125 ? -28.703 17.266 28.125 1 97.19 125 VAL B C 1
ATOM 6382 O O . VAL B 1 125 ? -27.688 16.719 27.688 1 97.19 125 VAL B O 1
ATOM 6385 N N . GLN B 1 126 ? -29.781 17.469 27.406 1 93.5 126 GLN B N 1
ATOM 6386 C CA . GLN B 1 126 ? -29.891 16.969 26.047 1 93.5 126 GLN B CA 1
ATOM 6387 C C . GLN B 1 126 ? -29.359 17.969 25.031 1 93.5 126 GLN B C 1
ATOM 6389 O O . GLN B 1 126 ? -29.609 19.172 25.141 1 93.5 126 GLN B O 1
ATOM 6394 N N . VAL B 1 127 ? -28.656 17.453 24.094 1 96.88 127 VAL B N 1
ATOM 6395 C CA . VAL B 1 127 ? -28 18.297 23.094 1 96.88 127 VAL B CA 1
ATOM 6396 C C . VAL B 1 127 ? -28.766 18.234 21.781 1 96.88 127 VAL B C 1
ATOM 6398 O O . VAL B 1 127 ? -28.609 19.109 20.922 1 96.88 127 VAL B O 1
ATOM 6401 N N . LYS B 1 128 ? -29.641 17.266 21.625 1 97.5 128 LYS B N 1
ATOM 6402 C CA . LYS B 1 128 ? -30.406 17.078 20.391 1 97.5 128 LYS B CA 1
ATOM 6403 C C . LYS B 1 128 ? -31.203 18.328 20.047 1 97.5 128 LYS B C 1
ATOM 6405 O O . LYS B 1 128 ? -31.906 18.891 20.891 1 97.5 128 LYS B O 1
ATOM 6410 N N . ASP B 1 129 ? -31.047 18.766 18.875 1 97.62 129 ASP B N 1
ATOM 6411 C CA . ASP B 1 129 ? -31.797 19.891 18.297 1 97.62 129 ASP B CA 1
ATOM 6412 C C . ASP B 1 129 ? -31.422 21.203 18.984 1 97.62 129 ASP B C 1
ATOM 6414 O O . ASP B 1 129 ? -32.219 22.125 19.016 1 97.62 129 ASP B O 1
ATOM 6418 N N . ARG B 1 130 ? -30.266 21.219 19.609 1 98.38 130 ARG B N 1
ATOM 6419 C CA . ARG B 1 130 ? -29.781 22.422 20.297 1 98.38 130 ARG B CA 1
ATOM 6420 C C . ARG B 1 130 ? -28.578 23.016 19.578 1 98.38 130 ARG B C 1
ATOM 6422 O O . ARG B 1 130 ? -28 22.391 18.688 1 98.38 130 ARG B O 1
ATOM 6429 N N . VAL B 1 131 ? -28.312 24.266 19.891 1 98.69 131 VAL B N 1
ATOM 6430 C CA . VAL B 1 131 ? -27.078 24.922 19.469 1 98.69 131 VAL B CA 1
ATOM 6431 C C . VAL B 1 131 ? -26.047 24.844 20.578 1 98.69 131 VAL B C 1
ATOM 6433 O O . VAL B 1 131 ? -26.266 25.328 21.688 1 98.69 131 VAL B O 1
ATOM 6436 N N . VAL B 1 132 ? -24.938 24.266 20.266 1 98.62 132 VAL B N 1
ATOM 6437 C CA . VAL B 1 132 ? -23.922 24.047 21.297 1 98.62 132 VAL B CA 1
ATOM 6438 C C . VAL B 1 132 ? -22.875 25.172 21.25 1 98.62 132 VAL B C 1
ATOM 6440 O O . VAL B 1 132 ? -22.5 25.609 20.156 1 98.62 132 VAL B O 1
ATOM 6443 N N . ILE B 1 133 ? -22.438 25.656 22.359 1 98.62 133 ILE B N 1
ATOM 6444 C CA . ILE B 1 133 ? -21.344 26.609 22.484 1 98.62 133 ILE B CA 1
ATOM 6445 C C . ILE B 1 133 ? -20.172 25.969 23.203 1 98.62 133 ILE B C 1
ATOM 6447 O O . ILE B 1 133 ? -20.344 25.375 24.281 1 98.62 133 ILE B O 1
ATOM 6451 N N . MET B 1 134 ? -19.016 26.094 22.594 1 98.44 134 MET B N 1
ATOM 6452 C CA . MET B 1 134 ? -17.828 25.391 23.094 1 98.44 134 MET B CA 1
ATOM 6453 C C . MET B 1 134 ? -16.625 26.312 23.156 1 98.44 134 MET B C 1
ATOM 6455 O O . MET B 1 134 ? -16.453 27.172 22.297 1 98.44 134 MET B O 1
ATOM 6459 N N . ARG B 1 135 ? -15.805 26.172 24.141 1 96.5 135 ARG B N 1
ATOM 6460 C CA . ARG B 1 135 ? -14.555 26.922 24.172 1 96.5 135 ARG B CA 1
ATOM 6461 C C . ARG B 1 135 ? -13.43 26.156 23.484 1 96.5 135 ARG B C 1
ATOM 6463 O O . ARG B 1 135 ? -13.312 24.938 23.656 1 96.5 135 ARG B O 1
ATOM 6470 N N . TYR B 1 136 ? -12.727 26.828 22.688 1 93.94 136 TYR B N 1
ATOM 6471 C CA . TYR B 1 136 ? -11.664 26.188 21.906 1 93.94 136 TYR B CA 1
ATOM 6472 C C . TYR B 1 136 ? -10.508 25.766 22.812 1 93.94 136 TYR B C 1
ATOM 6474 O O . TYR B 1 136 ? -10.062 26.547 23.656 1 93.94 136 TYR B O 1
ATOM 6482 N N . GLY B 1 137 ? -10.078 24.547 22.578 1 87.94 137 GLY B N 1
ATOM 6483 C CA . GLY B 1 137 ? -8.961 23.984 23.312 1 87.94 137 GLY B CA 1
ATOM 6484 C C . GLY B 1 137 ? -9.086 22.484 23.547 1 87.94 137 GLY B C 1
ATOM 6485 O O . GLY B 1 137 ? -10.188 21.938 23.484 1 87.94 137 GLY B O 1
ATOM 6486 N N . ARG B 1 138 ? -8.031 21.812 23.594 1 85.38 138 ARG B N 1
ATOM 6487 C CA . ARG B 1 138 ? -7.906 20.406 24 1 85.38 138 ARG B CA 1
ATOM 6488 C C . ARG B 1 138 ? -8.453 19.484 22.906 1 85.38 138 ARG B C 1
ATOM 6490 O O . ARG B 1 138 ? -8.391 18.25 23.047 1 85.38 138 ARG B O 1
ATOM 6497 N N . ALA B 1 139 ? -9.094 20.031 21.922 1 85.69 139 ALA B N 1
ATOM 6498 C CA . ALA B 1 139 ? -9.602 19.25 20.812 1 85.69 139 ALA B CA 1
ATOM 6499 C C . ALA B 1 139 ? -9.469 20 19.484 1 85.69 139 ALA B C 1
ATOM 6501 O O . ALA B 1 139 ? -9.453 21.234 19.484 1 85.69 139 ALA B O 1
ATOM 6502 N N . TYR B 1 140 ? -9.359 19.266 18.469 1 88.38 140 TYR B N 1
ATOM 6503 C CA . TYR B 1 140 ? -9.328 19.828 17.125 1 88.38 140 TYR B CA 1
ATOM 6504 C C . TYR B 1 140 ? -10.695 20.391 16.75 1 88.38 140 TYR B C 1
ATOM 6506 O O . TYR B 1 140 ? -11.727 19.766 17.031 1 88.38 140 TYR B O 1
ATOM 6514 N N . ARG B 1 141 ? -10.781 21.5 16.125 1 92.5 141 ARG B N 1
ATOM 6515 C CA . ARG B 1 141 ? -12.016 22.188 15.766 1 92.5 141 ARG B CA 1
ATOM 6516 C C . ARG B 1 141 ? -12.969 21.266 15.023 1 92.5 141 ARG B C 1
ATOM 6518 O O . ARG B 1 141 ? -14.164 21.219 15.32 1 92.5 141 ARG B O 1
ATOM 6525 N N . GLY B 1 142 ? -12.391 20.562 13.977 1 92.75 142 GLY B N 1
ATOM 6526 C CA . GLY B 1 142 ? -13.227 19.641 13.211 1 92.75 142 GLY B CA 1
ATOM 6527 C C . GLY B 1 142 ? -13.828 18.531 14.055 1 92.75 142 GLY B C 1
ATOM 6528 O O . GLY B 1 142 ? -14.977 18.141 13.852 1 92.75 142 GLY B O 1
ATOM 6529 N N . SER B 1 143 ? -13.125 18.016 15.008 1 90.94 143 SER B N 1
ATOM 6530 C CA . SER B 1 143 ? -13.609 16.984 15.906 1 90.94 143 SER B CA 1
ATOM 6531 C C . SER B 1 143 ? -14.703 17.516 16.828 1 90.94 143 SER B C 1
ATOM 6533 O O . SER B 1 143 ? -15.672 16.812 17.125 1 90.94 143 SER B O 1
ATOM 6535 N N . MET B 1 144 ? -14.508 18.766 17.297 1 94.31 144 MET B N 1
ATOM 6536 C CA . MET B 1 144 ? -15.508 19.391 18.156 1 94.31 144 MET B CA 1
ATOM 6537 C C . MET B 1 144 ? -16.859 19.438 17.469 1 94.31 144 MET B C 1
ATOM 6539 O O . MET B 1 144 ? -17.875 19.031 18.031 1 94.31 144 MET B O 1
ATOM 6543 N N . VAL B 1 145 ? -16.828 19.891 16.25 1 96.75 145 VAL B N 1
ATOM 6544 C CA . VAL B 1 145 ? -18.062 20.047 15.477 1 96.75 145 VAL B CA 1
ATOM 6545 C C . VAL B 1 145 ? -18.656 18.672 15.164 1 96.75 145 VAL B C 1
ATOM 6547 O O . VAL B 1 145 ? -19.875 18.484 15.242 1 96.75 145 VAL B O 1
ATOM 6550 N N . ALA B 1 146 ? -17.797 17.75 14.805 1 94 146 ALA B N 1
ATOM 6551 C CA . ALA B 1 146 ? -18.266 16.406 14.508 1 94 146 ALA B CA 1
ATOM 6552 C C . ALA B 1 146 ? -18.922 15.773 15.734 1 94 146 ALA B C 1
ATOM 6554 O O . ALA B 1 146 ? -19.938 15.078 15.609 1 94 146 ALA B O 1
ATOM 6555 N N . ASN B 1 147 ? -18.344 15.938 16.891 1 94.19 147 ASN B N 1
ATOM 6556 C CA . ASN B 1 147 ? -18.938 15.43 18.125 1 94.19 147 ASN B CA 1
ATOM 6557 C C . ASN B 1 147 ? -20.297 16.062 18.406 1 94.19 147 ASN B C 1
ATOM 6559 O O . ASN B 1 147 ? -21.234 15.359 18.797 1 94.19 147 ASN B O 1
ATOM 6563 N N . ALA B 1 148 ? -20.359 17.359 18.25 1 97.5 148 ALA B N 1
ATOM 6564 C CA . ALA B 1 148 ? -21.641 18.031 18.422 1 97.5 148 ALA B CA 1
ATOM 6565 C C . ALA B 1 148 ? -22.719 17.422 17.547 1 97.5 148 ALA B C 1
ATOM 6567 O O . ALA B 1 148 ? -23.828 17.156 18 1 97.5 148 ALA B O 1
ATOM 6568 N N . TYR B 1 149 ? -22.375 17.25 16.312 1 97.12 149 TYR B N 1
ATOM 6569 C CA . TYR B 1 149 ? -23.312 16.609 15.375 1 97.12 149 TYR B CA 1
ATOM 6570 C C . TYR B 1 149 ? -23.703 15.219 15.852 1 97.12 149 TYR B C 1
ATOM 6572 O O . TYR B 1 149 ? -24.875 14.859 15.836 1 97.12 149 TYR B O 1
ATOM 6580 N N . ARG B 1 150 ? -22.734 14.414 16.219 1 94.62 150 ARG B N 1
ATOM 6581 C CA . ARG B 1 150 ? -22.953 13.039 16.641 1 94.62 150 ARG B CA 1
ATOM 6582 C C . ARG B 1 150 ? -23.953 12.961 17.797 1 94.62 150 ARG B C 1
ATOM 6584 O O . ARG B 1 150 ? -24.719 12 17.891 1 94.62 150 ARG B O 1
ATOM 6591 N N . TYR B 1 151 ? -23.953 13.969 18.625 1 96.81 151 TYR B N 1
ATOM 6592 C CA . TYR B 1 151 ? -24.828 13.945 19.781 1 96.81 151 TYR B CA 1
ATOM 6593 C C . TYR B 1 151 ? -26.109 14.719 19.5 1 96.81 151 TYR B C 1
ATOM 6595 O O . TYR B 1 151 ? -26.922 14.953 20.406 1 96.81 151 TYR B O 1
ATOM 6603 N N . GLY B 1 152 ? -26.281 15.195 18.25 1 97.88 152 GLY B N 1
ATOM 6604 C CA . GLY B 1 152 ? -27.594 15.625 17.797 1 97.88 152 GLY B CA 1
ATOM 6605 C C . GLY B 1 152 ? -27.719 17.125 17.703 1 97.88 152 GLY B C 1
ATOM 6606 O O . GLY B 1 152 ? -28.797 17.656 17.422 1 97.88 152 GLY B O 1
ATOM 6607 N N . ALA B 1 153 ? -26.672 17.906 17.922 1 98.69 153 ALA B N 1
ATOM 6608 C CA . ALA B 1 153 ? -26.734 19.359 17.812 1 98.69 153 ALA B CA 1
ATOM 6609 C C . ALA B 1 153 ? -27.078 19.797 16.391 1 98.69 153 ALA B C 1
ATOM 6611 O O . ALA B 1 153 ? -26.75 19.094 15.43 1 98.69 153 ALA B O 1
ATOM 6612 N N . ILE B 1 154 ? -27.703 20.922 16.25 1 98.69 154 ILE B N 1
ATOM 6613 C CA . ILE B 1 154 ? -28.094 21.406 14.93 1 98.69 154 ILE B CA 1
ATOM 6614 C C . ILE B 1 154 ? -27.188 22.562 14.523 1 98.69 154 ILE B C 1
ATOM 6616 O O . ILE B 1 154 ? -27.203 23 13.375 1 98.69 154 ILE B O 1
ATOM 6620 N N . GLY B 1 155 ? -26.328 23.062 15.445 1 98.69 155 GLY B N 1
ATOM 6621 C CA . GLY B 1 155 ? -25.359 24.109 15.242 1 98.69 155 GLY B CA 1
ATOM 6622 C C . GLY B 1 155 ? -24.281 24.156 16.312 1 98.69 155 GLY B C 1
ATOM 6623 O O . GLY B 1 155 ? -24.5 23.672 17.422 1 98.69 155 GLY B O 1
ATOM 6624 N N . ALA B 1 156 ? -23.156 24.734 15.977 1 98.81 156 ALA B N 1
ATOM 6625 C CA . ALA B 1 156 ? -22.047 24.781 16.922 1 98.81 156 ALA B CA 1
ATOM 6626 C C . ALA B 1 156 ? -21.328 26.141 16.875 1 98.81 156 ALA B C 1
ATOM 6628 O O . ALA B 1 156 ? -20.984 26.625 15.797 1 98.81 156 ALA B O 1
ATOM 6629 N N . LEU B 1 157 ? -21.109 26.734 18 1 98.56 157 LEU B N 1
ATOM 6630 C CA . LEU B 1 157 ? -20.297 27.938 18.156 1 98.56 157 LEU B CA 1
ATOM 6631 C C . LEU B 1 157 ? -19.031 27.625 18.938 1 98.56 157 LEU B C 1
ATOM 6633 O O . LEU B 1 157 ? -19.078 26.922 19.953 1 98.56 157 LEU B O 1
ATOM 6637 N N . ILE B 1 158 ? -17.969 28.109 18.438 1 98.38 158 ILE B N 1
ATOM 6638 C CA . ILE B 1 158 ? -16.688 27.969 19.109 1 98.38 158 ILE B CA 1
ATOM 6639 C C . ILE B 1 158 ? -16.125 29.344 19.469 1 98.38 158 ILE B C 1
ATOM 6641 O O . ILE B 1 158 ? -16.203 30.281 18.672 1 98.38 158 ILE B O 1
ATOM 6645 N N . TYR B 1 159 ? -15.648 29.484 20.672 1 97.75 159 TYR B N 1
ATOM 6646 C CA . TYR B 1 159 ? -15.047 30.75 21.047 1 97.75 159 TYR B CA 1
ATOM 6647 C C . TYR B 1 159 ? -13.734 30.547 21.781 1 97.75 159 TYR B C 1
ATOM 6649 O O . TYR B 1 159 ? -13.453 29.438 22.25 1 97.75 159 TYR B O 1
ATOM 6657 N N . THR B 1 160 ? -12.898 31.609 21.906 1 95.75 160 THR B N 1
ATOM 6658 C CA . THR B 1 160 ? -11.594 31.578 22.562 1 95.75 160 THR B CA 1
ATOM 6659 C C . THR B 1 160 ? -11.688 32.156 23.984 1 95.75 160 THR B C 1
ATOM 6661 O O . THR B 1 160 ? -11.492 33.344 24.188 1 95.75 160 THR B O 1
ATOM 6664 N N . ASP B 1 161 ? -11.82 31.297 24.875 1 96.38 161 ASP B N 1
ATOM 6665 C CA . ASP B 1 161 ? -12.055 31.688 26.266 1 96.38 161 ASP B CA 1
ATOM 6666 C C . ASP B 1 161 ? -10.852 32.438 26.844 1 96.38 161 ASP B C 1
ATOM 6668 O O . ASP B 1 161 ? -9.703 32.031 26.609 1 96.38 161 ASP B O 1
ATOM 6672 N N . PRO B 1 162 ? -11.086 33.438 27.672 1 95.38 162 PRO B N 1
ATOM 6673 C CA . PRO B 1 162 ? -9.984 34.25 28.219 1 95.38 162 PRO B CA 1
ATOM 6674 C C . PRO B 1 162 ? -9.07 33.438 29.141 1 95.38 162 PRO B C 1
ATOM 6676 O O . PRO B 1 162 ? -7.934 33.844 29.391 1 95.38 162 PRO B O 1
ATOM 6679 N N . LYS B 1 163 ? -9.57 32.375 29.609 1 93.44 163 LYS B N 1
ATOM 6680 C CA . LYS B 1 163 ? -8.711 31.547 30.469 1 93.44 163 LYS B CA 1
ATOM 6681 C C . LYS B 1 163 ? -7.398 31.219 29.766 1 93.44 163 LYS B C 1
ATOM 6683 O O . LYS B 1 163 ? -6.344 31.188 30.406 1 93.44 163 LYS B O 1
ATOM 6688 N N . LYS B 1 164 ? -7.461 31.094 28.516 1 90.19 164 LYS B N 1
ATOM 6689 C CA . LYS B 1 164 ? -6.273 30.75 27.734 1 90.19 164 LYS B CA 1
ATOM 6690 C C . LYS B 1 164 ? -5.773 31.953 26.938 1 90.19 164 LYS B C 1
ATOM 6692 O O . LYS B 1 164 ? -4.566 32.094 26.75 1 90.19 164 LYS B O 1
ATOM 6697 N N . TYR B 1 165 ? -6.617 32.875 26.562 1 93.94 165 TYR B N 1
ATOM 6698 C CA . TYR B 1 165 ? -6.254 33.844 25.516 1 93.94 165 TYR B CA 1
ATOM 6699 C C . TYR B 1 165 ? -6.16 35.25 26.078 1 93.94 165 TYR B C 1
ATOM 6701 O O . TYR B 1 165 ? -5.664 36.156 25.406 1 93.94 165 TYR B O 1
ATOM 6709 N N . ALA B 1 166 ? -6.574 35.438 27.281 1 94.69 166 ALA B N 1
ATOM 6710 C CA . ALA B 1 166 ? -6.457 36.688 28.031 1 94.69 166 ALA B CA 1
ATOM 6711 C C . ALA B 1 166 ? -6.535 36.438 29.531 1 94.69 166 ALA B C 1
ATOM 6713 O O . ALA B 1 166 ? -7.379 37.031 30.219 1 94.69 166 ALA B O 1
ATOM 6714 N N . PRO B 1 167 ? -5.59 35.719 30.047 1 91.69 167 PRO B N 1
ATOM 6715 C CA . PRO B 1 167 ? -5.703 35.219 31.422 1 91.69 167 PRO B CA 1
ATOM 6716 C C . PRO B 1 167 ? -5.555 36.344 32.438 1 91.69 167 PRO B C 1
ATOM 6718 O O . PRO B 1 167 ? -5.957 36.188 33.594 1 91.69 167 PRO B O 1
ATOM 6721 N N . TYR B 1 168 ? -5.086 37.469 32.125 1 93.12 168 TYR B N 1
ATOM 6722 C CA . TYR B 1 168 ? -4.777 38.531 33.125 1 93.12 168 TYR B CA 1
ATOM 6723 C C . TYR B 1 168 ? -5.809 39.656 33.062 1 93.12 168 TYR B C 1
ATOM 6725 O O . TYR B 1 168 ? -5.648 40.656 33.719 1 93.12 168 TYR B O 1
ATOM 6733 N N . GLY B 1 169 ? -6.738 39.469 32.219 1 94.44 169 GLY B N 1
ATOM 6734 C CA . GLY B 1 169 ? -7.797 40.469 32.094 1 94.44 169 GLY B CA 1
ATOM 6735 C C . GLY B 1 169 ? -8.297 40.625 30.688 1 94.44 169 GLY B C 1
ATOM 6736 O O . GLY B 1 169 ? -7.559 40.375 29.734 1 94.44 169 GLY B O 1
ATOM 6737 N N . THR B 1 170 ? -9.484 41.156 30.562 1 96.38 170 THR B N 1
ATOM 6738 C CA . THR B 1 170 ? -10.102 41.281 29.25 1 96.38 170 THR B CA 1
ATOM 6739 C C . THR B 1 170 ? -10.25 42.75 28.844 1 96.38 170 THR B C 1
ATOM 6741 O O . THR B 1 170 ? -10.75 43.031 27.766 1 96.38 170 THR B O 1
ATOM 6744 N N . ASP B 1 171 ? -9.773 43.625 29.688 1 95.56 171 ASP B N 1
ATOM 6745 C CA . ASP B 1 171 ? -9.859 45.031 29.375 1 95.56 171 ASP B CA 1
ATOM 6746 C C . ASP B 1 171 ? -8.789 45.438 28.359 1 95.56 171 ASP B C 1
ATOM 6748 O O . ASP B 1 171 ? -7.824 44.688 28.141 1 95.56 171 ASP B O 1
ATOM 6752 N N . LEU B 1 172 ? -9.031 46.531 27.797 1 94.62 172 LEU B N 1
ATOM 6753 C CA . LEU B 1 172 ? -8.117 47.031 26.766 1 94.62 172 LEU B CA 1
ATOM 6754 C C . LEU B 1 172 ? -6.699 47.125 27.312 1 94.62 172 LEU B C 1
ATOM 6756 O O . LEU B 1 172 ? -5.73 46.906 26.562 1 94.62 172 LEU B O 1
ATOM 6760 N N . ALA B 1 173 ? -6.551 47.406 28.562 1 96.5 173 ALA B N 1
ATOM 6761 C CA . ALA B 1 173 ? -5.238 47.531 29.188 1 96.5 173 ALA B CA 1
ATOM 6762 C C . ALA B 1 173 ? -4.52 46.188 29.25 1 96.5 173 ALA B C 1
ATOM 6764 O O . ALA B 1 173 ? -3.289 46.156 29.297 1 96.5 173 ALA B O 1
ATOM 6765 N N . ASP B 1 174 ? -5.301 45.125 29.172 1 96.5 174 ASP B N 1
ATOM 6766 C CA . ASP B 1 174 ? -4.75 43.781 29.391 1 96.5 174 ASP B CA 1
ATOM 6767 C C . ASP B 1 174 ? -4.66 43.031 28.094 1 96.5 174 ASP B C 1
ATOM 6769 O O . ASP B 1 174 ? -4.172 41.875 28.062 1 96.5 174 ASP B O 1
ATOM 6773 N N . THR B 1 175 ? -5.098 43.594 27.031 1 97.31 175 THR B N 1
ATOM 6774 C CA . THR B 1 175 ? -5.156 42.906 25.75 1 97.31 175 THR B CA 1
ATOM 6775 C C . THR B 1 175 ? -4.527 43.719 24.641 1 97.31 175 THR B C 1
ATOM 6777 O O . THR B 1 175 ? -4.066 44.844 24.891 1 97.31 175 THR B O 1
ATOM 6780 N N . PHE B 1 176 ? -4.316 43.156 23.469 1 97.25 176 PHE B N 1
ATOM 6781 C CA . PHE B 1 176 ? -3.828 43.875 22.297 1 97.25 176 PHE B CA 1
ATOM 6782 C C . PHE B 1 176 ? -4.695 45.094 22.016 1 97.25 176 PHE B C 1
ATOM 6784 O O . PHE B 1 176 ? -5.922 45 22.094 1 97.25 176 PHE B O 1
ATOM 6791 N N . PRO B 1 177 ? -4.086 46.219 21.719 1 96.88 177 PRO B N 1
ATOM 6792 C CA . PRO B 1 177 ? -2.697 46.438 21.312 1 96.88 177 PRO B CA 1
ATOM 6793 C C . PRO B 1 177 ? -1.773 46.75 22.484 1 96.88 177 PRO B C 1
ATOM 6795 O O . PRO B 1 177 ? -0.591 47.031 22.281 1 96.88 177 PRO B O 1
ATOM 6798 N N . ASN B 1 178 ? -2.246 46.625 23.688 1 96.94 178 ASN B N 1
ATOM 6799 C CA . ASN B 1 178 ? -1.432 47.031 24.828 1 96.94 178 ASN B CA 1
ATOM 6800 C C . ASN B 1 178 ? -0.616 45.875 25.375 1 96.94 178 ASN B C 1
ATOM 6802 O O . ASN B 1 178 ? 0.403 46.062 26.031 1 96.94 178 ASN B O 1
ATOM 6806 N N . THR B 1 179 ? -1.048 44.75 25.188 1 96 179 THR B N 1
ATOM 6807 C CA . THR B 1 179 ? -0.311 43.531 25.469 1 96 179 THR B CA 1
ATOM 6808 C C . THR B 1 179 ? -0.421 42.531 24.312 1 96 179 THR B C 1
ATOM 6810 O O . THR B 1 179 ? -1.082 42.812 23.312 1 96 179 THR B O 1
ATOM 6813 N N . TRP B 1 180 ? 0.177 41.438 24.469 1 94.69 180 TRP B N 1
ATOM 6814 C CA . TRP B 1 180 ? 0.174 40.469 23.359 1 94.69 180 TRP B CA 1
ATOM 6815 C C . TRP B 1 180 ? -1.064 39.594 23.406 1 94.69 180 TRP B C 1
ATOM 6817 O O . TRP B 1 180 ? -1.264 38.75 22.531 1 94.69 180 TRP B O 1
ATOM 6827 N N . TRP B 1 181 ? -1.954 39.75 24.438 1 95.62 181 TRP B N 1
ATOM 6828 C CA . TRP B 1 181 ? -3.105 38.875 24.641 1 95.62 181 TRP B CA 1
ATOM 6829 C C . TRP B 1 181 ? -4.258 39.25 23.719 1 95.62 181 TRP B C 1
ATOM 6831 O O . TRP B 1 181 ? -4.328 40.406 23.25 1 95.62 181 TRP B O 1
ATOM 6841 N N . LEU B 1 182 ? -5.125 38.375 23.438 1 97.12 182 LEU B N 1
ATOM 6842 C CA . LEU B 1 182 ? -6.207 38.5 22.469 1 97.12 182 LEU B CA 1
ATOM 6843 C C . LEU B 1 182 ? -7.285 39.438 23 1 97.12 182 LEU B C 1
ATOM 6845 O O . LEU B 1 182 ? -7.766 39.281 24.125 1 97.12 182 LEU B O 1
ATOM 6849 N N . PRO B 1 183 ? -7.648 40.469 22.219 1 97.81 183 PRO B N 1
ATOM 6850 C CA . PRO B 1 183 ? -8.805 41.25 22.609 1 97.81 183 PRO B CA 1
ATOM 6851 C C . PRO B 1 183 ? -10.125 40.5 22.453 1 97.81 183 PRO B C 1
ATOM 6853 O O . PRO B 1 183 ? -10.188 39.5 21.75 1 97.81 183 PRO B O 1
ATOM 6856 N N . GLY B 1 184 ? -11.156 41 23.078 1 97.75 184 GLY B N 1
ATOM 6857 C CA . GLY B 1 184 ? -12.398 40.25 23.234 1 97.75 184 GLY B CA 1
ATOM 6858 C C . GLY B 1 184 ? -13.133 40.031 21.938 1 97.75 184 GLY B C 1
ATOM 6859 O O . GLY B 1 184 ? -13.938 39.094 21.828 1 97.75 184 GLY B O 1
ATOM 6860 N N . ASP B 1 185 ? -12.875 40.812 20.969 1 97 185 ASP B N 1
ATOM 6861 C CA . ASP B 1 185 ? -13.547 40.688 19.688 1 97 185 ASP B CA 1
ATOM 6862 C C . ASP B 1 185 ? -12.719 39.844 18.719 1 97 185 ASP B C 1
ATOM 6864 O O . ASP B 1 185 ? -13.141 39.594 17.594 1 97 185 ASP B O 1
ATOM 6868 N N . GLY B 1 186 ? -11.5 39.406 19.141 1 97.44 186 GLY B N 1
ATOM 6869 C CA . GLY B 1 186 ? -10.688 38.562 18.281 1 97.44 186 GLY B CA 1
ATOM 6870 C C . GLY B 1 186 ? -11.305 37.188 18.031 1 97.44 186 GLY B C 1
ATOM 6871 O O . GLY B 1 186 ? -11.875 36.594 18.938 1 97.44 186 GLY B O 1
ATOM 6872 N N . VAL B 1 187 ? -11.258 36.719 16.766 1 97.44 187 VAL B N 1
ATOM 6873 C CA . VAL B 1 187 ? -11.883 35.438 16.391 1 97.44 187 VAL B CA 1
ATOM 6874 C C . VAL B 1 187 ? -10.867 34.562 15.672 1 97.44 187 VAL B C 1
ATOM 6876 O O . VAL B 1 187 ? -10.266 34.969 14.68 1 97.44 187 VAL B O 1
ATOM 6879 N N . GLN B 1 188 ? -10.656 33.344 16.188 1 96.44 188 GLN B N 1
ATOM 6880 C CA . GLN B 1 188 ? -9.75 32.375 15.57 1 96.44 188 GLN B CA 1
ATOM 6881 C C . GLN B 1 188 ? -10.43 31.641 14.43 1 96.44 188 GLN B C 1
ATOM 6883 O O . GLN B 1 188 ? -11.383 30.891 14.648 1 96.44 188 GLN B O 1
ATOM 6888 N N . ARG B 1 189 ? -9.961 31.891 13.211 1 96.75 189 ARG B N 1
ATOM 6889 C CA . ARG B 1 189 ? -10.422 31.141 12.039 1 96.75 189 ARG B CA 1
ATOM 6890 C C . ARG B 1 189 ? -9.75 29.766 11.969 1 96.75 189 ARG B C 1
ATOM 6892 O O . ARG B 1 189 ? -8.758 29.531 12.656 1 96.75 189 ARG B O 1
ATOM 6899 N N . GLY B 1 190 ? -10.297 28.859 11.133 1 96.25 190 GLY B N 1
ATOM 6900 C CA . GLY B 1 190 ? -9.68 27.562 10.953 1 96.25 190 GLY B CA 1
ATOM 6901 C C . GLY B 1 190 ? -10.539 26.609 10.141 1 96.25 190 GLY B C 1
ATOM 6902 O O . GLY B 1 190 ? -11.695 26.906 9.828 1 96.25 190 GLY B O 1
ATOM 6903 N N . THR B 1 191 ? -9.961 25.516 9.828 1 96.88 191 THR B N 1
ATOM 6904 C CA . THR B 1 191 ? -10.664 24.484 9.062 1 96.88 191 THR B CA 1
ATOM 6905 C C . THR B 1 191 ? -11.445 23.562 9.992 1 96.88 191 THR B C 1
ATOM 6907 O O . THR B 1 191 ? -11.086 23.391 11.156 1 96.88 191 THR B O 1
ATOM 6910 N N . THR B 1 192 ? -12.555 23.016 9.5 1 96.38 192 THR B N 1
ATOM 6911 C CA . THR B 1 192 ? -13.336 22.047 10.266 1 96.38 192 THR B CA 1
ATOM 6912 C C . THR B 1 192 ? -13.383 20.703 9.547 1 96.38 192 THR B C 1
ATOM 6914 O O . THR B 1 192 ? -14.18 19.828 9.891 1 96.38 192 THR B O 1
ATOM 6917 N N . LEU B 1 193 ? -12.523 20.594 8.531 1 93.56 193 LEU B N 1
ATOM 6918 C CA . LEU B 1 193 ? -12.359 19.281 7.934 1 93.56 193 LEU B CA 1
ATOM 6919 C C . LEU B 1 193 ? -11.914 18.266 8.977 1 93.56 193 LEU B C 1
ATOM 6921 O O . LEU B 1 193 ? -11.023 18.547 9.781 1 93.56 193 LEU B O 1
ATOM 6925 N N . ASN B 1 194 ? -12.617 17.172 8.984 1 87.69 194 ASN B N 1
ATOM 6926 C CA . ASN B 1 194 ? -12.281 16.141 9.961 1 87.69 194 ASN B CA 1
ATOM 6927 C C . ASN B 1 194 ? -11.961 14.805 9.281 1 87.69 194 ASN B C 1
ATOM 6929 O O . ASN B 1 194 ? -12.867 14.031 8.977 1 87.69 194 ASN B O 1
ATOM 6933 N N . GLY B 1 195 ? -10.836 14.523 8.992 1 77.5 195 GLY B N 1
ATOM 6934 C CA . GLY B 1 195 ? -10.453 13.297 8.312 1 77.5 195 GLY B CA 1
ATOM 6935 C C . GLY B 1 195 ? -9.086 13.383 7.664 1 77.5 195 GLY B C 1
ATOM 6936 O O . GLY B 1 195 ? -8.133 13.867 8.266 1 77.5 195 GLY B O 1
ATOM 6937 N N . TYR B 1 196 ? -9 13.07 6.402 1 79.06 196 TYR B N 1
ATOM 6938 C CA . TYR B 1 196 ? -7.777 12.969 5.609 1 79.06 196 TYR B CA 1
ATOM 6939 C C . TYR B 1 196 ? -7.336 14.336 5.105 1 79.06 196 TYR B C 1
ATOM 6941 O O . TYR B 1 196 ? -8.164 15.156 4.711 1 79.06 196 TYR B O 1
ATOM 6949 N N . PRO B 1 197 ? -6.078 14.602 5.285 1 92.31 197 PRO B N 1
ATOM 6950 C CA . PRO B 1 197 ? -5.613 15.844 4.668 1 92.31 197 PRO B CA 1
ATOM 6951 C C . PRO B 1 197 ? -5.715 15.82 3.145 1 92.31 197 PRO B C 1
ATOM 6953 O O . PRO B 1 197 ? -5.93 14.766 2.553 1 92.31 197 PRO B O 1
ATOM 6956 N N . GLY B 1 198 ? -5.625 17 2.578 1 95.75 198 GLY B N 1
ATOM 6957 C CA . GLY B 1 198 ? -5.703 17.109 1.13 1 95.75 198 GLY B CA 1
ATOM 6958 C C . GLY B 1 198 ? -7.082 17.5 0.632 1 95.75 198 GLY B C 1
ATOM 6959 O O . GLY B 1 198 ? -7.984 17.766 1.43 1 95.75 198 GLY B O 1
ATOM 6960 N N . ASP B 1 199 ? -7.27 17.562 -0.643 1 97.5 199 ASP B N 1
ATOM 6961 C CA . ASP B 1 199 ? -8.555 17.875 -1.268 1 97.5 199 ASP B CA 1
ATOM 6962 C C . ASP B 1 199 ? -9.602 16.812 -0.916 1 97.5 199 ASP B C 1
ATOM 6964 O O . ASP B 1 199 ? -9.445 15.641 -1.236 1 97.5 199 ASP B O 1
ATOM 6968 N N . PRO B 1 200 ? -10.75 17.25 -0.305 1 96.06 200 PRO B N 1
ATOM 6969 C CA . PRO B 1 200 ? -11.781 16.281 0.067 1 96.06 200 PRO B CA 1
ATOM 6970 C C . PRO B 1 200 ? -12.398 15.578 -1.144 1 96.06 200 PRO B C 1
ATOM 6972 O O . PRO B 1 200 ? -13.023 14.523 -1.003 1 96.06 200 PRO B O 1
ATOM 6975 N N . LEU B 1 201 ? -12.18 16.156 -2.326 1 96.81 201 LEU B N 1
ATOM 6976 C CA . LEU B 1 201 ? -12.812 15.609 -3.523 1 96.81 201 LEU B CA 1
ATOM 6977 C C . LEU B 1 201 ? -11.992 14.469 -4.102 1 96.81 201 LEU B C 1
ATOM 6979 O O . LEU B 1 201 ? -12.508 13.641 -4.855 1 96.81 201 LEU B O 1
ATOM 6983 N N . THR B 1 202 ? -10.734 14.438 -3.844 1 96.81 202 THR B N 1
ATOM 6984 C CA . THR B 1 202 ? -9.859 13.453 -4.465 1 96.81 202 THR B CA 1
ATOM 6985 C C . THR B 1 202 ? -9.023 12.727 -3.408 1 96.81 202 THR B C 1
ATOM 6987 O O . THR B 1 202 ? -7.797 12.688 -3.502 1 96.81 202 THR B O 1
ATOM 6990 N N . PRO B 1 203 ? -9.672 12.117 -2.434 1 93.81 203 PRO B N 1
ATOM 6991 C CA . PRO B 1 203 ? -8.906 11.438 -1.387 1 93.81 203 PRO B CA 1
ATOM 6992 C C . PRO B 1 203 ? -7.918 10.414 -1.949 1 93.81 203 PRO B C 1
ATOM 6994 O O . PRO B 1 203 ? -8.289 9.594 -2.795 1 93.81 203 PRO B O 1
ATOM 6997 N N . LEU B 1 204 ? -6.605 10.516 -1.57 1 93.38 204 LEU B N 1
ATOM 6998 C CA . LEU B 1 204 ? -5.531 9.57 -1.874 1 93.38 204 LEU B CA 1
ATOM 6999 C C . LEU B 1 204 ? -4.934 9.852 -3.248 1 93.38 204 LEU B C 1
ATOM 7001 O O . LEU B 1 204 ? -3.926 9.25 -3.627 1 93.38 204 LEU B O 1
ATOM 7005 N N . PHE B 1 205 ? -5.547 10.781 -4.062 1 96.69 205 PHE B N 1
ATOM 7006 C CA . PHE B 1 205 ? -5.074 11.109 -5.406 1 96.69 205 PHE B CA 1
ATOM 7007 C C . PHE B 1 205 ? -4.883 12.609 -5.562 1 96.69 205 PHE B C 1
ATOM 7009 O O . PHE B 1 205 ? -5.562 13.398 -4.902 1 96.69 205 PHE B O 1
ATOM 7016 N N . PRO B 1 206 ? -3.928 12.992 -6.406 1 98.06 206 PRO B N 1
ATOM 7017 C CA . PRO B 1 206 ? -3.766 14.43 -6.641 1 98.06 206 PRO B CA 1
ATOM 7018 C C . PRO B 1 206 ? -4.945 15.039 -7.391 1 98.06 206 PRO B C 1
ATOM 7020 O O . PRO B 1 206 ? -5.512 14.406 -8.281 1 98.06 206 PRO B O 1
ATOM 7023 N N . SER B 1 207 ? -5.281 16.203 -7.027 1 98.06 207 SER B N 1
ATOM 7024 C CA . SER B 1 207 ? -6.375 16.938 -7.66 1 98.06 207 SER B CA 1
ATOM 7025 C C . SER B 1 207 ? -5.926 17.562 -8.977 1 98.06 207 SER B C 1
ATOM 7027 O O . SER B 1 207 ? -5.863 18.797 -9.094 1 98.06 207 SER B O 1
ATOM 7029 N N . VAL B 1 208 ? -5.691 16.781 -9.969 1 97.69 208 VAL B N 1
ATOM 7030 C CA . VAL B 1 208 ? -5.242 17.219 -11.281 1 97.69 208 VAL B CA 1
ATOM 7031 C C . VAL B 1 208 ? -6.387 17.094 -12.289 1 97.69 208 VAL B C 1
ATOM 7033 O O . VAL B 1 208 ? -7.375 16.406 -12.031 1 97.69 208 VAL B O 1
ATOM 7036 N N . PRO B 1 209 ? -6.285 17.812 -13.453 1 95.88 209 PRO B N 1
ATOM 7037 C CA . PRO B 1 209 ? -7.359 17.734 -14.453 1 95.88 209 PRO B CA 1
ATOM 7038 C C . PRO B 1 209 ? -7.656 16.312 -14.906 1 95.88 209 PRO B C 1
ATOM 7040 O O . PRO B 1 209 ? -6.73 15.547 -15.188 1 95.88 209 PRO B O 1
ATOM 7043 N N . GLY B 1 210 ? -8.906 15.992 -14.898 1 96.06 210 GLY B N 1
ATOM 7044 C CA . GLY B 1 210 ? -9.344 14.695 -15.383 1 96.06 210 GLY B CA 1
ATOM 7045 C C . GLY B 1 210 ? -9.422 13.641 -14.289 1 96.06 210 GLY B C 1
ATOM 7046 O O . GLY B 1 210 ? -9.961 12.555 -14.5 1 96.06 210 GLY B O 1
ATOM 7047 N N . ALA B 1 211 ? -8.906 13.891 -13.141 1 97.31 211 ALA B N 1
ATOM 7048 C CA . ALA B 1 211 ? -8.977 12.938 -12.031 1 97.31 211 ALA B CA 1
ATOM 7049 C C . ALA B 1 211 ? -10.414 12.789 -11.539 1 97.31 211 ALA B C 1
ATOM 7051 O O . ALA B 1 211 ? -11.195 13.734 -11.586 1 97.31 211 ALA B O 1
ATOM 7052 N N . TYR B 1 212 ? -10.727 11.594 -11.078 1 97.12 212 TYR B N 1
ATOM 7053 C CA . TYR B 1 212 ? -12.039 11.305 -10.5 1 97.12 212 TYR B CA 1
ATOM 7054 C C . TYR B 1 212 ? -12.273 12.141 -9.242 1 97.12 212 TYR B C 1
ATOM 7056 O O . TYR B 1 212 ? -11.391 12.242 -8.383 1 97.12 212 TYR B O 1
ATOM 7064 N N . ARG B 1 213 ? -13.438 12.789 -9.133 1 97 213 ARG B N 1
ATOM 7065 C CA . ARG B 1 213 ? -13.828 13.586 -7.977 1 97 213 ARG B CA 1
ATOM 7066 C C . ARG B 1 213 ? -15.102 13.047 -7.344 1 97 213 ARG B C 1
ATOM 7068 O O . ARG B 1 213 ? -16.031 12.641 -8.055 1 97 213 ARG B O 1
ATOM 7075 N N . LEU B 1 214 ? -15.133 13.008 -6.09 1 96.44 214 LEU B N 1
ATOM 7076 C CA . LEU B 1 214 ? -16.328 12.625 -5.359 1 96.44 214 LEU B CA 1
ATOM 7077 C C . LEU B 1 214 ? -17.438 13.664 -5.539 1 96.44 214 LEU B C 1
ATOM 7079 O O . LEU B 1 214 ? -17.156 14.844 -5.77 1 96.44 214 LEU B O 1
ATOM 7083 N N . LYS B 1 215 ? -18.688 13.172 -5.445 1 94.62 215 LYS B N 1
ATOM 7084 C CA . LYS B 1 215 ? -19.812 14.102 -5.441 1 94.62 215 LYS B CA 1
ATOM 7085 C C . LYS B 1 215 ? -19.797 14.969 -4.188 1 94.62 215 LYS B C 1
ATOM 7087 O O . LYS B 1 215 ? -19.578 14.469 -3.082 1 94.62 215 LYS B O 1
ATOM 7092 N N . VAL B 1 216 ? -20 16.266 -4.434 1 94.19 216 VAL B N 1
ATOM 7093 C CA . VAL B 1 216 ? -20.047 17.188 -3.301 1 94.19 216 VAL B CA 1
ATOM 7094 C C . VAL B 1 216 ? -21.312 16.969 -2.492 1 94.19 216 VAL B C 1
ATOM 7096 O O . VAL B 1 216 ? -22.312 17.672 -2.682 1 94.19 216 VAL B O 1
ATOM 7099 N N . ASN B 1 217 ? -21.156 16 -1.704 1 92.25 217 ASN B N 1
ATOM 7100 C CA . ASN B 1 217 ? -22.234 15.539 -0.816 1 92.25 217 ASN B CA 1
ATOM 7101 C C . ASN B 1 217 ? -21.672 15.055 0.52 1 92.25 217 ASN B C 1
ATOM 7103 O O . ASN B 1 217 ? -20.719 14.281 0.554 1 92.25 217 ASN B O 1
ATOM 7107 N N . ARG B 1 218 ? -22.234 15.555 1.564 1 91.5 218 ARG B N 1
ATOM 7108 C CA . ARG B 1 218 ? -21.672 15.32 2.891 1 91.5 218 ARG B CA 1
ATOM 7109 C C . ARG B 1 218 ? -21.938 13.891 3.355 1 91.5 218 ARG B C 1
ATOM 7111 O O . ARG B 1 218 ? -21.344 13.43 4.328 1 91.5 218 ARG B O 1
ATOM 7118 N N . THR B 1 219 ? -22.812 13.164 2.67 1 89.5 219 THR B N 1
ATOM 7119 C CA . THR B 1 219 ? -22.969 11.734 2.926 1 89.5 219 THR B CA 1
ATOM 7120 C C . THR B 1 219 ? -21.859 10.938 2.25 1 89.5 219 THR B C 1
ATOM 7122 O O . THR B 1 219 ? -21.547 9.82 2.66 1 89.5 219 THR B O 1
ATOM 7125 N N . VAL B 1 220 ? -21.297 11.57 1.238 1 90.38 220 VAL B N 1
ATOM 7126 C CA . VAL B 1 220 ? -20.234 10.93 0.471 1 90.38 220 VAL B CA 1
ATOM 7127 C C . VAL B 1 220 ? -18.875 11.336 1.025 1 90.38 220 VAL B C 1
ATOM 7129 O O . VAL B 1 220 ? -18.031 10.484 1.296 1 90.38 220 VAL B O 1
ATOM 7132 N N . ILE B 1 221 ? -18.719 12.641 1.233 1 93.38 221 ILE B N 1
ATOM 7133 C CA . ILE B 1 221 ? -17.469 13.172 1.794 1 93.38 221 ILE B CA 1
ATOM 7134 C C . ILE B 1 221 ? -17.609 13.305 3.309 1 93.38 221 ILE B C 1
ATOM 7136 O O . ILE B 1 221 ? -17.953 14.375 3.816 1 93.38 221 ILE B O 1
ATOM 7140 N N . LYS B 1 222 ? -17.188 12.383 3.994 1 88.81 222 LYS B N 1
ATOM 7141 C CA . LYS B 1 222 ? -17.453 12.25 5.426 1 88.81 222 LYS B CA 1
ATOM 7142 C C . LYS B 1 222 ? -16.594 13.219 6.234 1 88.81 222 LYS B C 1
ATOM 7144 O O . LYS B 1 222 ? -16.875 13.484 7.402 1 88.81 222 LYS B O 1
ATOM 7149 N N . SER B 1 223 ? -15.57 13.758 5.617 1 91 223 SER B N 1
ATOM 7150 C CA . SER B 1 223 ? -14.68 14.68 6.324 1 91 223 SER B CA 1
ATOM 7151 C C . SER B 1 223 ? -15.32 16.062 6.477 1 91 223 SER B C 1
ATOM 7153 O O . SER B 1 223 ? -14.867 16.875 7.277 1 91 223 SER B O 1
ATOM 7155 N N . LEU B 1 224 ? -16.391 16.312 5.773 1 95.62 224 LEU B N 1
ATOM 7156 C CA . LEU B 1 224 ? -17.062 17.594 5.84 1 95.62 224 LEU B CA 1
ATOM 7157 C C . LEU B 1 224 ? -17.984 17.656 7.047 1 95.62 224 LEU B C 1
ATOM 7159 O O . LEU B 1 224 ? -18.688 16.688 7.359 1 95.62 224 LEU B O 1
ATOM 7163 N N . PRO B 1 225 ? -17.938 18.812 7.75 1 96.38 225 PRO B N 1
ATOM 7164 C CA . PRO B 1 225 ? -18.891 18.953 8.852 1 96.38 225 PRO B CA 1
ATOM 7165 C C . PRO B 1 225 ? -20.344 18.906 8.383 1 96.38 225 PRO B C 1
ATOM 7167 O O . PRO B 1 225 ? -20.656 19.375 7.285 1 96.38 225 PRO B O 1
ATOM 7170 N N . ARG B 1 226 ? -21.234 18.516 9.289 1 96.5 226 ARG B N 1
ATOM 7171 C CA . ARG B 1 226 ? -22.609 18.234 8.883 1 96.5 226 ARG B CA 1
ATOM 7172 C C . ARG B 1 226 ? -23.578 19.266 9.453 1 96.5 226 ARG B C 1
ATOM 7174 O O . ARG B 1 226 ? -24.75 19.266 9.117 1 96.5 226 ARG B O 1
ATOM 7181 N N . ILE B 1 227 ? -23.109 20.094 10.352 1 98.12 227 ILE B N 1
ATOM 7182 C CA . ILE B 1 227 ? -23.953 21.156 10.914 1 98.12 227 ILE B CA 1
ATOM 7183 C C . ILE B 1 227 ? -23.25 22.5 10.766 1 98.12 227 ILE B C 1
ATOM 7185 O O . ILE B 1 227 ? -22.031 22.578 10.742 1 98.12 227 ILE B O 1
ATOM 7189 N N . PRO B 1 228 ? -24.062 23.578 10.656 1 98.19 228 PRO B N 1
ATOM 7190 C CA . PRO B 1 228 ? -23.453 24.906 10.617 1 98.19 228 PRO B CA 1
ATOM 7191 C C . PRO B 1 228 ? -22.609 25.203 11.867 1 98.19 228 PRO B C 1
ATOM 7193 O O . PRO B 1 228 ? -23.031 24.875 12.984 1 98.19 228 PRO B O 1
ATOM 7196 N N . CYS B 1 229 ? -21.469 25.734 11.656 1 98.5 229 CYS B N 1
ATOM 7197 C CA . CYS B 1 229 ? -20.594 26.094 12.758 1 98.5 229 CYS B CA 1
ATOM 7198 C C . CYS B 1 229 ? -19.922 27.453 12.5 1 98.5 229 CYS B C 1
ATOM 7200 O O . CYS B 1 229 ? -19.766 27.859 11.344 1 98.5 229 CYS B O 1
ATOM 7202 N N . HIS B 1 230 ? -19.578 28.094 13.547 1 98.12 230 HIS B N 1
ATOM 7203 C CA . HIS B 1 230 ? -19.016 29.438 13.461 1 98.12 230 HIS B CA 1
ATOM 7204 C C . HIS B 1 230 ? -18.141 29.75 14.672 1 98.12 230 HIS B C 1
ATOM 7206 O O . HIS B 1 230 ? -18.266 29.094 15.711 1 98.12 230 HIS B O 1
ATOM 7212 N N . ALA B 1 231 ? -17.203 30.672 14.492 1 97.81 231 ALA B N 1
ATOM 7213 C CA . ALA B 1 231 ? -16.359 31.156 15.578 1 97.81 231 ALA B CA 1
ATOM 7214 C C . ALA B 1 231 ? -16.734 32.594 15.969 1 97.81 231 ALA B C 1
ATOM 7216 O O . ALA B 1 231 ? -17.047 33.406 15.102 1 97.81 231 ALA B O 1
ATOM 7217 N N . ILE B 1 232 ? -16.703 32.844 17.234 1 98.19 232 ILE B N 1
ATOM 7218 C CA . ILE B 1 232 ? -17.016 34.188 17.734 1 98.19 232 ILE B CA 1
ATOM 7219 C C . ILE B 1 232 ? -15.969 34.594 18.781 1 98.19 232 ILE B C 1
ATOM 7221 O O . ILE B 1 232 ? -15.203 33.781 19.266 1 98.19 232 ILE B O 1
ATOM 7225 N N . GLY B 1 233 ? -15.883 35.875 19.047 1 97.75 233 GLY B N 1
ATOM 7226 C CA . GLY B 1 233 ? -15.023 36.375 20.109 1 97.75 233 GLY B CA 1
ATOM 7227 C C . GLY B 1 233 ? -15.578 36.094 21.5 1 97.75 233 GLY B C 1
ATOM 7228 O O . GLY B 1 233 ? -16.766 35.781 21.641 1 97.75 233 GLY B O 1
ATOM 7229 N N . TYR B 1 234 ? -14.68 36.219 22.484 1 98.19 234 TYR B N 1
ATOM 7230 C CA . TYR B 1 234 ? -15.156 35.906 23.828 1 98.19 234 TYR B CA 1
ATOM 7231 C C . TYR B 1 234 ? -16.047 37 24.375 1 98.19 234 TYR B C 1
ATOM 7233 O O . TYR B 1 234 ? -16.797 36.781 25.328 1 98.19 234 TYR B O 1
ATOM 7241 N N . ASP B 1 235 ? -16.094 38.281 23.797 1 98.19 235 ASP B N 1
ATOM 7242 C CA . ASP B 1 235 ? -17.094 39.281 24.141 1 98.19 235 ASP B CA 1
ATOM 7243 C C . ASP B 1 235 ? -18.5 38.812 23.781 1 98.19 235 ASP B C 1
ATOM 7245 O O . ASP B 1 235 ? -19.438 38.969 24.562 1 98.19 235 ASP B O 1
ATOM 7249 N N . ASP B 1 236 ? -18.594 38.312 22.625 1 98.44 236 ASP B N 1
ATOM 7250 C CA . ASP B 1 236 ? -19.875 37.812 22.141 1 98.44 236 ASP B CA 1
ATOM 7251 C C . ASP B 1 236 ? -20.312 36.562 22.922 1 98.44 236 ASP B C 1
ATOM 7253 O O . ASP B 1 236 ? -21.484 36.406 23.234 1 98.44 236 ASP B O 1
ATOM 7257 N N . ALA B 1 237 ? -19.375 35.688 23.188 1 98.62 237 ALA B N 1
ATOM 7258 C CA . ALA B 1 237 ? -19.688 34.5 23.969 1 98.62 237 ALA B CA 1
ATOM 7259 C C . ALA B 1 237 ? -20.203 34.906 25.359 1 98.62 237 ALA B C 1
ATOM 7261 O O . ALA B 1 237 ? -21.109 34.25 25.891 1 98.62 237 ALA B O 1
ATOM 7262 N N . GLU B 1 238 ? -19.625 35.906 25.938 1 98.5 238 GLU B N 1
ATOM 7263 C CA . GLU B 1 238 ? -20.062 36.406 27.25 1 98.5 238 GLU B CA 1
ATOM 7264 C C . GLU B 1 238 ? -21.531 36.781 27.234 1 98.5 238 GLU B C 1
ATOM 7266 O O . GLU B 1 238 ? -22.281 36.469 28.156 1 98.5 238 GLU B O 1
ATOM 7271 N N . GLU B 1 239 ? -21.984 37.469 26.234 1 98.38 239 GLU B N 1
ATOM 7272 C CA . GLU B 1 239 ? -23.375 37.906 26.094 1 98.38 239 GLU B CA 1
ATOM 7273 C C . GLU B 1 239 ? -24.328 36.719 26.031 1 98.38 239 GLU B C 1
ATOM 7275 O O . GLU B 1 239 ? -25.438 36.781 26.578 1 98.38 239 GLU B O 1
ATOM 7280 N N . ILE B 1 240 ? -23.906 35.656 25.391 1 98.62 240 ILE B N 1
ATOM 7281 C CA . ILE B 1 240 ? -24.75 34.469 25.234 1 98.62 240 ILE B CA 1
ATOM 7282 C C . ILE B 1 240 ? -24.75 33.656 26.531 1 98.62 240 ILE B C 1
ATOM 7284 O O . ILE B 1 240 ? -25.812 33.375 27.078 1 98.62 240 ILE B O 1
ATOM 7288 N N . LEU B 1 241 ? -23.578 33.406 27.047 1 98.62 241 LEU B N 1
ATOM 7289 C CA . LEU B 1 241 ? -23.422 32.5 28.203 1 98.62 241 LEU B CA 1
ATOM 7290 C C . LEU B 1 241 ? -24.016 33.156 29.453 1 98.62 241 LEU B C 1
ATOM 7292 O O . LEU B 1 241 ? -24.562 32.438 30.312 1 98.62 241 LEU B O 1
ATOM 7296 N N . ALA B 1 242 ? -23.938 34.469 29.578 1 98.31 242 ALA B N 1
ATOM 7297 C CA . ALA B 1 242 ? -24.438 35.156 30.766 1 98.31 242 ALA B CA 1
ATOM 7298 C C . ALA B 1 242 ? -25.953 35.031 30.875 1 98.31 242 ALA B C 1
ATOM 7300 O O . ALA B 1 242 ? -26.516 35.125 31.984 1 98.31 242 ALA B O 1
ATOM 7301 N N . ARG B 1 243 ? -26.641 34.719 29.828 1 98.25 243 ARG B N 1
ATOM 7302 C CA . ARG B 1 243 ? -28.094 34.688 29.781 1 98.25 243 ARG B CA 1
ATOM 7303 C C . ARG B 1 243 ? -28.625 33.25 29.891 1 98.25 243 ARG B C 1
ATOM 7305 O O . ARG B 1 243 ? -29.828 33.031 29.969 1 98.25 243 ARG B O 1
ATOM 7312 N N . MET B 1 244 ? -27.734 32.281 29.891 1 98.38 244 MET B N 1
ATOM 7313 C CA . MET B 1 244 ? -28.141 30.891 29.797 1 98.38 244 MET B CA 1
ATOM 7314 C C . MET B 1 244 ? -28.766 30.406 31.094 1 98.38 244 MET B C 1
ATOM 7316 O O . MET B 1 244 ? -28.406 30.891 32.188 1 98.38 244 MET B O 1
ATOM 7320 N N . SER B 1 245 ? -29.641 29.469 30.984 1 97.75 245 SER B N 1
ATOM 7321 C CA . SER B 1 245 ? -30.25 28.766 32.125 1 97.75 245 SER B CA 1
ATOM 7322 C C . SER B 1 245 ? -29.516 27.469 32.406 1 97.75 245 SER B C 1
ATOM 7324 O O . SER B 1 245 ? -28.422 27.219 31.906 1 97.75 245 SER B O 1
ATOM 7326 N N . GLY B 1 246 ? -30.141 26.672 33.312 1 96.38 246 GLY B N 1
ATOM 7327 C CA . GLY B 1 246 ? -29.609 25.359 33.625 1 96.38 246 GLY B CA 1
ATOM 7328 C C . GLY B 1 246 ? -28.688 25.359 34.844 1 96.38 246 GLY B C 1
ATOM 7329 O O . GLY B 1 246 ? -28.453 26.422 35.438 1 96.38 246 GLY B O 1
ATOM 7330 N N . SER B 1 247 ? -28.109 24.219 35.125 1 96.56 247 SER B N 1
ATOM 7331 C CA . SER B 1 247 ? -27.234 24.031 36.281 1 96.56 247 SER B CA 1
ATOM 7332 C C . SER B 1 247 ? -25.875 24.672 36.062 1 96.56 247 SER B C 1
ATOM 7334 O O . SER B 1 247 ? -25.391 24.719 34.938 1 96.56 247 SER B O 1
ATOM 7336 N N . PRO B 1 248 ? -25.312 25.203 37.125 1 96.75 248 PRO B N 1
ATOM 7337 C CA . PRO B 1 248 ? -23.922 25.672 37 1 96.75 248 PRO B CA 1
ATOM 7338 C C . PRO B 1 248 ? -22.984 24.594 36.469 1 96.75 248 PRO B C 1
ATOM 7340 O O . PRO B 1 248 ? -23.094 23.422 36.875 1 96.75 248 PRO B O 1
ATOM 7343 N N . ALA B 1 249 ? -22.172 24.984 35.562 1 97.44 249 ALA B N 1
ATOM 7344 C CA . ALA B 1 249 ? -21.172 24.062 35.031 1 97.44 249 ALA B CA 1
ATOM 7345 C C . ALA B 1 249 ? -20.203 23.594 36.125 1 97.44 249 ALA B C 1
ATOM 7347 O O . ALA B 1 249 ? -19.938 24.344 37.062 1 97.44 249 ALA B O 1
ATOM 7348 N N . PRO B 1 250 ? -19.625 22.391 36 1 96.25 250 PRO B N 1
ATOM 7349 C CA . PRO B 1 250 ? -18.625 21.922 36.938 1 96.25 250 PRO B CA 1
ATOM 7350 C C . PRO B 1 250 ? -17.406 22.844 37.031 1 96.25 250 PRO B C 1
ATOM 7352 O O . PRO B 1 250 ? -17.172 23.641 36.125 1 96.25 250 PRO B O 1
ATOM 7355 N N . SER B 1 251 ? -16.641 22.688 38.062 1 94.94 251 SER B N 1
ATOM 7356 C CA . SER B 1 251 ? -15.508 23.562 38.344 1 94.94 251 SER B CA 1
ATOM 7357 C C . SER B 1 251 ? -14.477 23.484 37.219 1 94.94 251 SER B C 1
ATOM 7359 O O . SER B 1 251 ? -13.875 24.5 36.875 1 94.94 251 SER B O 1
ATOM 7361 N N . ASP B 1 252 ? -14.305 22.375 36.656 1 93.56 252 ASP B N 1
ATOM 7362 C CA . ASP B 1 252 ? -13.281 22.203 35.625 1 93.56 252 ASP B CA 1
ATOM 7363 C C . ASP B 1 252 ? -13.805 22.641 34.281 1 93.56 252 ASP B C 1
ATOM 7365 O O . ASP B 1 252 ? -13.062 22.625 33.281 1 93.56 252 ASP B O 1
ATOM 7369 N N . TRP B 1 253 ? -15.086 23.078 34.188 1 96.81 253 TRP B N 1
ATOM 7370 C CA . TRP B 1 253 ? -15.664 23.578 32.969 1 96.81 253 TRP B CA 1
ATOM 7371 C C . TRP B 1 253 ? -15.703 25.109 32.969 1 96.81 253 TRP B C 1
ATOM 7373 O O . TRP B 1 253 ? -16.125 25.719 31.969 1 96.81 253 TRP B O 1
ATOM 7383 N N . GLN B 1 254 ? -15.188 25.688 34.031 1 95.12 254 GLN B N 1
ATOM 7384 C CA . GLN B 1 254 ? -15.219 27.141 34.156 1 95.12 254 GLN B CA 1
ATOM 7385 C C . GLN B 1 254 ? -14.117 27.781 33.312 1 95.12 254 GLN B C 1
ATOM 7387 O O . GLN B 1 254 ? -13 27.266 33.25 1 95.12 254 GLN B O 1
ATOM 7392 N N . GLY B 1 255 ? -14.555 28.891 32.656 1 95.19 255 GLY B N 1
ATOM 7393 C CA . GLY B 1 255 ? -13.586 29.766 32.031 1 95.19 255 GLY B CA 1
ATOM 7394 C C . GLY B 1 255 ? -13.266 31 32.844 1 95.19 255 GLY B C 1
ATOM 7395 O O . GLY B 1 255 ? -13.227 30.922 34.094 1 95.19 255 GLY B O 1
ATOM 7396 N N . ASN B 1 256 ? -12.852 32.031 32.156 1 95.62 256 ASN B N 1
ATOM 7397 C CA . ASN B 1 256 ? -12.469 33.25 32.906 1 95.62 256 ASN B CA 1
ATOM 7398 C C . ASN B 1 256 ? -13.383 34.406 32.594 1 95.62 256 ASN B C 1
ATOM 7400 O O . ASN B 1 256 ? -13.078 35.562 32.906 1 95.62 256 ASN B O 1
ATOM 7404 N N . LEU B 1 257 ? -14.492 34.188 31.859 1 97.12 257 LEU B N 1
ATOM 7405 C CA . LEU B 1 257 ? -15.492 35.219 31.719 1 97.12 257 LEU B CA 1
ATOM 7406 C C . LEU B 1 257 ? -16.156 35.531 33.062 1 97.12 257 LEU B C 1
ATOM 7408 O O . LEU B 1 257 ? -16.375 34.625 33.875 1 97.12 257 LEU B O 1
ATOM 7412 N N . PRO B 1 258 ? -16.453 36.781 33.312 1 95.69 258 PRO B N 1
ATOM 7413 C CA . PRO B 1 258 ? -17.047 37.156 34.594 1 95.69 258 PRO B CA 1
ATOM 7414 C C . PRO B 1 258 ? -18.547 36.812 34.656 1 95.69 258 PRO B C 1
ATOM 7416 O O . PRO B 1 258 ? -19.359 37.719 34.875 1 95.69 258 PRO B O 1
ATOM 7419 N N . ILE B 1 259 ? -18.844 35.5 34.531 1 97.19 259 ILE B N 1
ATOM 7420 C CA . ILE B 1 259 ? -20.219 35.031 34.531 1 97.19 259 ILE B CA 1
ATOM 7421 C C . ILE B 1 259 ? -20.281 33.719 35.312 1 97.19 259 ILE B C 1
ATOM 7423 O O . ILE B 1 259 ? -19.25 33.156 35.688 1 97.19 259 ILE B O 1
ATOM 7427 N N . THR B 1 260 ? -21.5 33.281 35.656 1 96.5 260 THR B N 1
ATOM 7428 C CA . THR B 1 260 ? -21.719 31.906 36.062 1 96.5 260 THR B CA 1
ATOM 7429 C C . THR B 1 260 ? -21.953 31.016 34.812 1 96.5 260 THR B C 1
ATOM 7431 O O . THR B 1 260 ? -22.969 31.156 34.125 1 96.5 260 THR B O 1
ATOM 7434 N N . TYR B 1 261 ? -21.078 30.203 34.562 1 97.88 261 TYR B N 1
ATOM 7435 C CA . TYR B 1 261 ? -21.25 29.266 33.469 1 97.88 261 TYR B CA 1
ATOM 7436 C C . TYR B 1 261 ? -22.359 28.266 33.781 1 97.88 261 TYR B C 1
ATOM 7438 O O . TYR B 1 261 ? -22.328 27.578 34.781 1 97.88 261 TYR B O 1
ATOM 7446 N N . ARG B 1 262 ? -23.312 28.203 32.938 1 97.88 262 ARG B N 1
ATOM 7447 C CA . ARG B 1 262 ? -24.422 27.281 33.094 1 97.88 262 ARG B CA 1
ATOM 7448 C C . ARG B 1 262 ? -24.531 26.344 31.875 1 97.88 262 ARG B C 1
ATOM 7450 O O . ARG B 1 262 ? -24.188 26.719 30.766 1 97.88 262 ARG B O 1
ATOM 7457 N N . LEU B 1 263 ? -25.031 25.203 32.062 1 98.31 263 LEU B N 1
ATOM 7458 C CA . LEU B 1 263 ? -25 24.156 31.062 1 98.31 263 LEU B CA 1
ATOM 7459 C C . LEU B 1 263 ? -26.125 24.328 30.047 1 98.31 263 LEU B C 1
ATOM 7461 O O . LEU B 1 263 ? -26 23.938 28.891 1 98.31 263 LEU B O 1
ATOM 7465 N N . GLY B 1 264 ? -27.172 24.969 30.422 1 96.94 264 GLY B N 1
ATOM 7466 C CA . GLY B 1 264 ? -28.391 24.938 29.641 1 96.94 264 GLY B CA 1
ATOM 7467 C C . GLY B 1 264 ? -29.266 23.719 29.938 1 96.94 264 GLY B C 1
ATOM 7468 O O . GLY B 1 264 ? -29.109 23.094 30.984 1 96.94 264 GLY B O 1
ATOM 7469 N N . PRO B 1 265 ? -30.172 23.484 29.031 1 97.62 265 PRO B N 1
ATOM 7470 C CA . PRO B 1 265 ? -30.406 24.156 27.75 1 97.62 265 PRO B CA 1
ATOM 7471 C C . PRO B 1 265 ? -31.219 25.453 27.906 1 97.62 265 PRO B C 1
ATOM 7473 O O . PRO B 1 265 ? -31.969 25.594 28.859 1 97.62 265 PRO B O 1
ATOM 7476 N N . GLY B 1 266 ? -30.938 26.297 27.047 1 97.69 266 GLY B N 1
ATOM 7477 C CA . GLY B 1 266 ? -31.797 27.469 26.891 1 97.69 266 GLY B CA 1
ATOM 7478 C C . GLY B 1 266 ? -31.359 28.641 27.734 1 97.69 266 GLY B C 1
ATOM 7479 O O . GLY B 1 266 ? -30.344 28.578 28.438 1 97.69 266 GLY B O 1
ATOM 7480 N N . PHE B 1 267 ? -32.094 29.719 27.609 1 98.31 267 PHE B N 1
ATOM 7481 C CA . PHE B 1 267 ? -31.844 30.953 28.344 1 98.31 267 PHE B CA 1
ATOM 7482 C C . PHE B 1 267 ? -32.719 31.047 29.594 1 98.31 267 PHE B C 1
ATOM 7484 O O . PHE B 1 267 ? -33.688 30.328 29.719 1 98.31 267 PHE B O 1
ATOM 7491 N N . GLN B 1 268 ? -32.25 31.922 30.484 1 97.69 268 GLN B N 1
ATOM 7492 C CA . GLN B 1 268 ? -33.062 32.188 31.672 1 97.69 268 GLN B CA 1
ATOM 7493 C C . GLN B 1 268 ? -34.438 32.75 31.281 1 97.69 268 GLN B C 1
ATOM 7495 O O . GLN B 1 268 ? -35.469 32.375 31.875 1 97.69 268 GLN B O 1
ATOM 7500 N N . ASP B 1 269 ? -34.438 33.688 30.328 1 97.75 269 ASP B N 1
ATOM 7501 C CA . ASP B 1 269 ? -35.688 34.094 29.688 1 97.75 269 ASP B CA 1
ATOM 7502 C C . ASP B 1 269 ? -36.125 33.094 28.641 1 97.75 269 ASP B C 1
ATOM 7504 O O . ASP B 1 269 ? -35.562 33.031 27.547 1 97.75 269 ASP B O 1
ATOM 7508 N N . THR B 1 270 ? -37.156 32.406 28.891 1 96.31 270 THR B N 1
ATOM 7509 C CA . THR B 1 270 ? -37.594 31.281 28.094 1 96.31 270 THR B CA 1
ATOM 7510 C C . THR B 1 270 ? -38.156 31.75 26.75 1 96.31 270 THR B C 1
ATOM 7512 O O . THR B 1 270 ? -38.344 30.953 25.828 1 96.31 270 THR B O 1
ATOM 7515 N N . ASN B 1 271 ? -38.25 33.062 26.594 1 96.5 271 ASN B N 1
ATOM 7516 C CA . ASN B 1 271 ? -38.719 33.594 25.328 1 96.5 271 ASN B CA 1
ATOM 7517 C C . ASN B 1 271 ? -37.562 33.812 24.344 1 96.5 271 ASN B C 1
ATOM 7519 O O . ASN B 1 271 ? -37.781 34.25 23.219 1 96.5 271 ASN B O 1
ATOM 7523 N N . LEU B 1 272 ? -36.406 33.469 24.781 1 98.25 272 LEU B N 1
ATOM 7524 C CA . LEU B 1 272 ? -35.219 33.719 23.938 1 98.25 272 LEU B CA 1
ATOM 7525 C C . LEU B 1 272 ? -34.719 32.406 23.359 1 98.25 272 LEU B C 1
ATOM 7527 O O . LEU B 1 272 ? -34.844 31.344 23.969 1 98.25 272 LEU B O 1
ATOM 7531 N N . GLN B 1 273 ? -34.125 32.5 22.156 1 98.12 273 GLN B N 1
ATOM 7532 C CA . GLN B 1 273 ? -33.438 31.406 21.484 1 98.12 273 GLN B CA 1
ATOM 7533 C C . GLN B 1 273 ? -32.156 31.906 20.797 1 98.12 273 GLN B C 1
ATOM 7535 O O . GLN B 1 273 ? -31.969 33.125 20.656 1 98.12 273 GLN B O 1
ATOM 7540 N N . LEU B 1 274 ? -31.328 30.984 20.516 1 98.56 274 LEU B N 1
ATOM 7541 C CA . LEU B 1 274 ? -30.109 31.297 19.797 1 98.56 274 LEU B CA 1
ATOM 7542 C C . LEU B 1 274 ? -30.234 30.938 18.312 1 98.56 274 LEU B C 1
ATOM 7544 O O . LEU B 1 274 ? -30.594 29.797 17.984 1 98.56 274 LEU B O 1
ATOM 7548 N N . ASN B 1 275 ? -30.062 31.859 17.469 1 98.38 275 ASN B N 1
ATOM 7549 C CA . ASN B 1 275 ? -30.094 31.688 16.016 1 98.38 275 ASN B CA 1
ATOM 7550 C C . ASN B 1 275 ? -28.688 31.766 15.414 1 98.38 275 ASN B C 1
ATOM 7552 O O . ASN B 1 275 ? -27.891 32.594 15.812 1 98.38 275 ASN B O 1
ATOM 7556 N N . MET B 1 276 ? -28.359 30.891 14.562 1 98.12 276 MET B N 1
ATOM 7557 C CA . MET B 1 276 ? -27.141 30.938 13.766 1 98.12 276 MET B CA 1
ATOM 7558 C C . MET B 1 276 ? -27.469 31.047 12.273 1 98.12 276 MET B C 1
ATOM 7560 O O . MET B 1 276 ? -28.172 30.203 11.727 1 98.12 276 MET B O 1
ATOM 7564 N N . HIS B 1 277 ? -26.984 32.062 11.672 1 97.25 277 HIS B N 1
ATOM 7565 C CA . HIS B 1 277 ? -27.094 32.25 10.227 1 97.25 277 HIS B CA 1
ATOM 7566 C C . HIS B 1 277 ? -25.734 32.219 9.562 1 97.25 277 HIS B C 1
ATOM 7568 O O . HIS B 1 277 ? -25.016 33.25 9.562 1 97.25 277 HIS B O 1
ATOM 7574 N N . ILE B 1 278 ? -25.391 31.078 8.977 1 97.44 278 ILE B N 1
ATOM 7575 C CA . ILE B 1 278 ? -24.062 30.812 8.438 1 97.44 278 ILE B CA 1
ATOM 7576 C C . ILE B 1 278 ? -24.141 30.656 6.918 1 97.44 278 ILE B C 1
ATOM 7578 O O . ILE B 1 278 ? -24.938 29.875 6.41 1 97.44 278 ILE B O 1
ATOM 7582 N N . ILE B 1 279 ? -23.375 31.438 6.242 1 96 279 ILE B N 1
ATOM 7583 C CA . ILE B 1 279 ? -23.281 31.328 4.793 1 96 279 ILE B CA 1
ATOM 7584 C C . ILE B 1 279 ? -21.812 31.156 4.387 1 96 279 ILE B C 1
ATOM 7586 O O . ILE B 1 279 ? -21.047 32.125 4.391 1 96 279 ILE B O 1
ATOM 7590 N N . THR B 1 280 ? -21.422 30.031 4.102 1 94.5 280 THR B N 1
ATOM 7591 C CA . THR B 1 280 ? -20.078 29.656 3.643 1 94.5 280 THR B CA 1
ATOM 7592 C C . THR B 1 280 ? -20.156 28.984 2.275 1 94.5 280 THR B C 1
ATOM 7594 O O . THR B 1 280 ? -21.078 28.219 2 1 94.5 280 THR B O 1
ATOM 7597 N N . GLU B 1 281 ? -19.234 29.297 1.436 1 93.75 281 GLU B N 1
ATOM 7598 C CA . GLU B 1 281 ? -19.25 28.781 0.072 1 93.75 281 GLU B CA 1
ATOM 7599 C C . GLU B 1 281 ? -18.094 27.812 -0.153 1 93.75 281 GLU B C 1
ATOM 7601 O O . GLU B 1 281 ? -16.984 28.016 0.35 1 93.75 281 GLU B O 1
ATOM 7606 N N . LEU B 1 282 ? -18.438 26.719 -0.843 1 95.75 282 LEU B N 1
ATOM 7607 C CA . LEU B 1 282 ? -17.406 25.828 -1.384 1 95.75 282 LEU B CA 1
ATOM 7608 C C . LEU B 1 282 ? -17.094 26.172 -2.832 1 95.75 282 LEU B C 1
ATOM 7610 O O . LEU B 1 282 ? -18 26.469 -3.617 1 95.75 282 LEU B O 1
ATOM 7614 N N . SER B 1 283 ? -15.891 26.25 -3.176 1 94.81 283 SER B N 1
ATOM 7615 C CA . SER B 1 283 ? -15.5 26.562 -4.547 1 94.81 283 SER B CA 1
ATOM 7616 C C . SER B 1 283 ? -14.234 25.812 -4.945 1 94.81 283 SER B C 1
ATOM 7618 O O . SER B 1 283 ? -13.359 25.562 -4.109 1 94.81 283 SER B O 1
ATOM 7620 N N . ILE B 1 284 ? -14.148 25.422 -6.188 1 96.44 284 ILE B N 1
ATOM 7621 C CA . ILE B 1 284 ? -12.93 24.844 -6.734 1 96.44 284 ILE B CA 1
ATOM 7622 C C . ILE B 1 284 ? -11.961 25.953 -7.125 1 96.44 284 ILE B C 1
ATOM 7624 O O . ILE B 1 284 ? -12.289 26.812 -7.945 1 96.44 284 ILE B O 1
ATOM 7628 N N . ASN B 1 285 ? -10.82 26 -6.551 1 96.44 285 ASN B N 1
ATOM 7629 C CA . ASN B 1 285 ? -9.797 27 -6.801 1 96.44 285 ASN B CA 1
ATOM 7630 C C . ASN B 1 285 ? -8.445 26.359 -7.109 1 96.44 285 ASN B C 1
ATOM 7632 O O . ASN B 1 285 ? -8.164 25.25 -6.656 1 96.44 285 ASN B O 1
ATOM 7636 N N . THR B 1 286 ? -7.68 27.062 -7.871 1 97.44 286 THR B N 1
ATOM 7637 C CA . THR B 1 286 ? -6.309 26.625 -8.133 1 97.44 286 THR B CA 1
ATOM 7638 C C . THR B 1 286 ? -5.379 27.062 -7 1 97.44 286 THR B C 1
ATOM 7640 O O . THR B 1 286 ? -5.492 28.188 -6.492 1 97.44 286 THR B O 1
ATOM 7643 N N . THR B 1 287 ? -4.629 26.234 -6.5 1 97.81 287 THR B N 1
ATOM 7644 C CA . THR B 1 287 ? -3.547 26.562 -5.578 1 97.81 287 THR B CA 1
ATOM 7645 C C . THR B 1 287 ? -2.195 26.188 -6.172 1 97.81 287 THR B C 1
ATOM 7647 O O . THR B 1 287 ? -2.115 25.312 -7.035 1 97.81 287 THR B O 1
ATOM 7650 N N . TYR B 1 288 ? -1.124 26.859 -5.766 1 98.44 288 TYR B N 1
ATOM 7651 C CA . TYR B 1 288 ? 0.198 26.672 -6.348 1 98.44 288 TYR B CA 1
ATOM 7652 C C . TYR B 1 288 ? 1.204 26.234 -5.285 1 98.44 288 TYR B C 1
ATOM 7654 O O . TYR B 1 288 ? 1.164 26.719 -4.152 1 98.44 288 TYR B O 1
ATOM 7662 N N . ASP B 1 289 ? 2.014 25.297 -5.645 1 98.75 289 ASP B N 1
ATOM 7663 C CA . ASP B 1 289 ? 3.238 24.953 -4.93 1 98.75 289 ASP B CA 1
ATOM 7664 C C . ASP B 1 289 ? 4.473 25.391 -5.711 1 98.75 289 ASP B C 1
ATOM 7666 O O . ASP B 1 289 ? 4.492 25.328 -6.941 1 98.75 289 ASP B O 1
ATOM 7670 N N . VAL B 1 290 ? 5.488 25.875 -5.023 1 98.88 290 VAL B N 1
ATOM 7671 C CA . VAL B 1 290 ? 6.777 26.188 -5.633 1 98.88 290 VAL B CA 1
ATOM 7672 C C . VAL B 1 290 ? 7.828 25.188 -5.168 1 98.88 290 VAL B C 1
ATOM 7674 O O . VAL B 1 290 ? 8.031 25 -3.965 1 98.88 290 VAL B O 1
ATOM 7677 N N . ILE B 1 291 ? 8.43 24.531 -6.109 1 98.81 291 ILE B N 1
ATOM 7678 C CA . ILE B 1 291 ? 9.438 23.516 -5.824 1 98.81 291 ILE B CA 1
ATOM 7679 C C . ILE B 1 291 ? 10.758 23.906 -6.484 1 98.81 291 ILE B C 1
ATOM 7681 O O . ILE B 1 291 ? 10.828 24.062 -7.703 1 98.81 291 ILE B O 1
ATOM 7685 N N . ALA B 1 292 ? 11.82 24.016 -5.707 1 98.88 292 ALA B N 1
ATOM 7686 C CA . ALA B 1 292 ? 13.156 24.297 -6.227 1 98.88 292 ALA B CA 1
ATOM 7687 C C . ALA B 1 292 ? 14.141 23.188 -5.844 1 98.88 292 ALA B C 1
ATOM 7689 O O . ALA B 1 292 ? 14.109 22.688 -4.719 1 98.88 292 ALA B O 1
ATOM 7690 N N . THR B 1 293 ? 14.977 22.828 -6.766 1 98.69 293 THR B N 1
ATOM 7691 C CA . THR B 1 293 ? 15.914 21.75 -6.535 1 98.69 293 THR B CA 1
ATOM 7692 C C . THR B 1 293 ? 17.344 22.203 -6.773 1 98.69 293 THR B C 1
ATOM 7694 O O . THR B 1 293 ? 17.641 22.875 -7.77 1 98.69 293 THR B O 1
ATOM 7697 N N . ILE B 1 294 ? 18.203 21.969 -5.828 1 98.69 294 ILE B N 1
ATOM 7698 C CA . ILE B 1 294 ? 19.656 22.016 -5.973 1 98.69 294 ILE B CA 1
ATOM 7699 C C . ILE B 1 294 ? 20.188 20.594 -6.098 1 98.69 294 ILE B C 1
ATOM 7701 O O . ILE B 1 294 ? 20.141 19.812 -5.145 1 98.69 294 ILE B O 1
ATOM 7705 N N . THR B 1 295 ? 20.75 20.281 -7.211 1 97.62 295 THR B N 1
ATOM 7706 C CA . THR B 1 295 ? 21.156 18.922 -7.516 1 97.62 295 THR B CA 1
ATOM 7707 C C . THR B 1 295 ? 22.422 18.547 -6.738 1 97.62 295 THR B C 1
ATOM 7709 O O . THR B 1 295 ? 23.391 19.297 -6.715 1 97.62 295 THR B O 1
ATOM 7712 N N . GLY B 1 296 ? 22.375 17.422 -6.145 1 97.06 296 GLY B N 1
ATOM 7713 C CA . GLY B 1 296 ? 23.516 16.938 -5.387 1 97.06 296 GLY B CA 1
ATOM 7714 C C . GLY B 1 296 ? 24.703 16.547 -6.258 1 97.06 296 GLY B C 1
ATOM 7715 O O . GLY B 1 296 ? 24.516 16.156 -7.418 1 97.06 296 GLY B O 1
ATOM 7716 N N . ARG B 1 297 ? 25.844 16.516 -5.672 1 94.62 297 ARG B N 1
ATOM 7717 C CA . ARG B 1 297 ? 27.094 16.234 -6.383 1 94.62 297 ARG B CA 1
ATOM 7718 C C . ARG B 1 297 ? 27.328 14.727 -6.492 1 94.62 297 ARG B C 1
ATOM 7720 O O . ARG B 1 297 ? 27.688 14.227 -7.555 1 94.62 297 ARG B O 1
ATOM 7727 N N . GLU B 1 298 ? 27.109 14.031 -5.41 1 92.44 298 GLU B N 1
ATOM 7728 C CA . GLU B 1 298 ? 27.453 12.617 -5.363 1 92.44 298 GLU B CA 1
ATOM 7729 C C . GLU B 1 298 ? 26.203 11.742 -5.488 1 92.44 298 GLU B C 1
ATOM 7731 O O . GLU B 1 298 ? 26.219 10.711 -6.16 1 92.44 298 GLU B O 1
ATOM 7736 N N . GLU B 1 299 ? 25.172 12.125 -4.84 1 94.31 299 GLU B N 1
ATOM 7737 C CA . GLU B 1 299 ? 23.906 11.406 -4.875 1 94.31 299 GLU B CA 1
ATOM 7738 C C . GLU B 1 299 ? 22.766 12.312 -5.332 1 94.31 299 GLU B C 1
ATOM 7740 O O . GLU B 1 299 ? 21.828 12.57 -4.574 1 94.31 299 GLU B O 1
ATOM 7745 N N . PRO B 1 300 ? 22.766 12.664 -6.582 1 95.25 300 PRO B N 1
ATOM 7746 C CA . PRO B 1 300 ? 21.75 13.586 -7.086 1 95.25 300 PRO B CA 1
ATOM 7747 C C . PRO B 1 300 ? 20.344 13.023 -6.977 1 95.25 300 PRO B C 1
ATOM 7749 O O . PRO B 1 300 ? 19.359 13.773 -7.02 1 95.25 300 PRO B O 1
ATOM 7752 N N . ASP B 1 301 ? 20.203 11.664 -6.762 1 95.69 301 ASP B N 1
ATOM 7753 C CA . ASP B 1 301 ? 18.891 11.016 -6.746 1 95.69 301 ASP B CA 1
ATOM 7754 C C . ASP B 1 301 ? 18.297 11.023 -5.344 1 95.69 301 ASP B C 1
ATOM 7756 O O . ASP B 1 301 ? 17.125 10.664 -5.156 1 95.69 301 ASP B O 1
ATOM 7760 N N . ARG B 1 302 ? 19.047 11.391 -4.348 1 97.62 302 ARG B N 1
ATOM 7761 C CA . ARG B 1 302 ? 18.547 11.43 -2.979 1 97.62 302 ARG B CA 1
ATOM 7762 C C . ARG B 1 302 ? 18.109 12.844 -2.598 1 97.62 302 ARG B C 1
ATOM 7764 O O . ARG B 1 302 ? 18.781 13.82 -2.963 1 97.62 302 ARG B O 1
ATOM 7771 N N . LEU B 1 303 ? 16.984 12.953 -1.867 1 98.69 303 LEU B N 1
ATOM 7772 C CA . LEU B 1 303 ? 16.359 14.258 -1.643 1 98.69 303 LEU B CA 1
ATOM 7773 C C . LEU B 1 303 ? 16.312 14.586 -0.155 1 98.69 303 LEU B C 1
ATOM 7775 O O . LEU B 1 303 ? 15.797 13.797 0.641 1 98.69 303 LEU B O 1
ATOM 7779 N N . VAL B 1 304 ? 16.859 15.656 0.238 1 98.88 304 VAL B N 1
ATOM 7780 C CA . VAL B 1 304 ? 16.594 16.312 1.511 1 98.88 304 VAL B CA 1
ATOM 7781 C C . VAL B 1 304 ? 15.648 17.5 1.294 1 98.88 304 VAL B C 1
ATOM 7783 O O . VAL B 1 304 ? 16.016 18.484 0.637 1 98.88 304 VAL B O 1
ATOM 7786 N N . ILE B 1 305 ? 14.461 17.438 1.866 1 98.88 305 ILE B N 1
ATOM 7787 C CA . ILE B 1 305 ? 13.391 18.359 1.494 1 98.88 305 ILE B CA 1
ATOM 7788 C C . ILE B 1 305 ? 13.109 19.328 2.646 1 98.88 305 ILE B C 1
ATOM 7790 O O . ILE B 1 305 ? 12.938 18.891 3.791 1 98.88 305 ILE B O 1
ATOM 7794 N N . LEU B 1 306 ? 13.141 20.562 2.4 1 98.88 306 LEU B N 1
ATOM 7795 C CA . LEU B 1 306 ? 12.703 21.609 3.32 1 98.88 306 LEU B CA 1
ATOM 7796 C C . LEU B 1 306 ? 11.414 22.25 2.836 1 98.88 306 LEU B C 1
ATOM 7798 O O . LEU B 1 306 ? 11.328 22.703 1.692 1 98.88 306 LEU B O 1
ATOM 7802 N N . GLY B 1 307 ? 10.391 22.234 3.688 1 98.69 307 GLY B N 1
ATOM 7803 C CA . GLY B 1 307 ? 9.117 22.766 3.238 1 98.69 307 GLY B CA 1
ATOM 7804 C C . GLY B 1 307 ? 8.461 23.688 4.25 1 98.69 307 GLY B C 1
ATOM 7805 O O . GLY B 1 307 ? 8.633 23.5 5.461 1 98.69 307 GLY B O 1
ATOM 7806 N N . ASN B 1 308 ? 7.703 24.625 3.783 1 98 308 ASN B N 1
ATOM 7807 C CA . ASN B 1 308 ? 6.902 25.609 4.512 1 98 308 ASN B CA 1
ATOM 7808 C C . ASN B 1 308 ? 5.645 25.984 3.736 1 98 308 ASN B C 1
ATOM 7810 O O . ASN B 1 308 ? 5.688 26.156 2.516 1 98 308 ASN B O 1
ATOM 7814 N N . HIS B 1 309 ? 4.523 25.984 4.41 1 98.44 309 HIS B N 1
ATOM 7815 C CA . HIS B 1 309 ? 3.375 26.562 3.717 1 98.44 309 HIS B CA 1
ATOM 7816 C C . HIS B 1 309 ? 3.395 28.078 3.783 1 98.44 309 HIS B C 1
ATOM 7818 O O . HIS B 1 309 ? 3.98 28.656 4.699 1 98.44 309 HIS B O 1
ATOM 7824 N N . ARG B 1 310 ? 2.719 28.75 2.848 1 98 310 ARG B N 1
ATOM 7825 C CA . ARG B 1 310 ? 2.822 30.203 2.752 1 98 310 ARG B CA 1
ATOM 7826 C C . ARG B 1 310 ? 1.48 30.875 3.041 1 98 310 ARG B C 1
ATOM 7828 O O . ARG B 1 310 ? 1.431 32.031 3.424 1 98 310 ARG B O 1
ATOM 7835 N N . ASP B 1 311 ? 0.365 30.156 2.875 1 98.31 311 ASP B N 1
ATOM 7836 C CA . ASP B 1 311 ? -0.958 30.766 3.006 1 98.31 311 ASP B CA 1
ATOM 7837 C C . ASP B 1 311 ? -1.312 31 4.473 1 98.31 311 ASP B C 1
ATOM 7839 O O . ASP B 1 311 ? -0.815 30.297 5.359 1 98.31 311 ASP B O 1
ATOM 7843 N N . ALA B 1 312 ? -2.115 31.984 4.699 1 98.19 312 ALA B N 1
ATOM 7844 C CA . ALA B 1 312 ? -2.65 32.344 6.012 1 98.19 312 ALA B CA 1
ATOM 7845 C C . ALA B 1 312 ? -4.121 32.719 5.918 1 98.19 312 ALA B C 1
ATOM 7847 O O . ALA B 1 312 ? -4.59 33.156 4.855 1 98.19 312 ALA B O 1
ATOM 7848 N N . TRP B 1 313 ? -4.805 32.594 6.984 1 97.88 313 TRP B N 1
ATOM 7849 C CA . TRP B 1 313 ? -6.203 33 6.996 1 97.88 313 TRP B CA 1
ATOM 7850 C C . TRP B 1 313 ? -6.328 34.531 6.781 1 97.88 313 TRP B C 1
ATOM 7852 O O . TRP B 1 313 ? -7.27 34.969 6.129 1 97.88 313 TRP B O 1
ATOM 7862 N N . VAL B 1 314 ? -5.43 35.375 7.367 1 97.94 314 VAL B N 1
ATOM 7863 C CA . VAL B 1 314 ? -5.398 36.812 7.195 1 97.94 314 VAL B CA 1
ATOM 7864 C C . VAL B 1 314 ? -3.98 37.25 6.859 1 97.94 314 VAL B C 1
ATOM 7866 O O . VAL B 1 314 ? -3.447 36.906 5.801 1 97.94 314 VAL B O 1
ATOM 7869 N N . PHE B 1 315 ? -3.293 37.938 7.898 1 98.31 315 PHE B N 1
ATOM 7870 C CA . PHE B 1 315 ? -1.953 38.438 7.602 1 98.31 315 PHE B CA 1
ATOM 7871 C C . PHE B 1 315 ? -0.904 37.344 7.898 1 98.31 315 PHE B C 1
ATOM 7873 O O . PHE B 1 315 ? 0.149 37.312 7.258 1 98.31 315 PHE B O 1
ATOM 7880 N N . GLY B 1 316 ? -1.106 36.562 8.898 1 97.94 316 GLY B N 1
ATOM 7881 C CA . GLY B 1 316 ? -0.306 35.406 9.211 1 97.94 316 GLY B CA 1
ATOM 7882 C C . GLY B 1 316 ? 1.15 35.719 9.484 1 97.94 316 GLY B C 1
ATOM 7883 O O . GLY B 1 316 ? 2.045 34.969 9.094 1 97.94 316 GLY B O 1
ATOM 7884 N N . ALA B 1 317 ? 1.42 36.812 10.156 1 98.38 317 ALA B N 1
ATOM 7885 C CA . ALA B 1 317 ? 2.803 37.188 10.422 1 98.38 317 ALA B CA 1
ATOM 7886 C C . ALA B 1 317 ? 3.547 36.094 11.18 1 98.38 317 ALA B C 1
ATOM 7888 O O . ALA B 1 317 ? 4.742 35.875 10.969 1 98.38 317 ALA B O 1
ATOM 7889 N N . VAL B 1 318 ? 2.861 35.438 12.102 1 97.44 318 VAL B N 1
ATOM 7890 C CA . VAL B 1 318 ? 3.459 34.344 12.867 1 97.44 318 VAL B CA 1
ATOM 7891 C C . VAL B 1 318 ? 3.289 33.031 12.117 1 97.44 318 VAL B C 1
ATOM 7893 O O . VAL B 1 318 ? 4.273 32.375 11.812 1 97.44 318 VAL B O 1
ATOM 7896 N N . ASP B 1 319 ? 2.098 32.75 11.789 1 96.75 319 ASP B N 1
ATOM 7897 C CA . ASP B 1 319 ? 1.732 31.547 11.062 1 96.75 319 ASP B CA 1
ATOM 7898 C C . ASP B 1 319 ? 1.192 31.875 9.672 1 96.75 319 ASP B C 1
ATOM 7900 O O . ASP B 1 319 ? 0.037 32.281 9.531 1 96.75 319 ASP B O 1
ATOM 7904 N N . PRO B 1 320 ? 1.997 31.734 8.727 1 97.94 320 PRO B N 1
ATOM 7905 C CA . PRO B 1 320 ? 3.262 31 8.742 1 97.94 320 PRO B CA 1
ATOM 7906 C C . PRO B 1 320 ? 4.453 31.859 8.344 1 97.94 320 PRO B C 1
ATOM 7908 O O . PRO B 1 320 ? 5.527 31.328 8.039 1 97.94 320 PRO B O 1
ATOM 7911 N N . VAL B 1 321 ? 4.348 33.094 8.312 1 98.62 321 VAL B N 1
ATOM 7912 C CA . VAL B 1 321 ? 5.277 33.938 7.562 1 98.62 321 VAL B CA 1
ATOM 7913 C C . VAL B 1 321 ? 6.629 33.969 8.273 1 98.62 321 VAL B C 1
ATOM 7915 O O . VAL B 1 321 ? 7.664 34.188 7.641 1 98.62 321 VAL B O 1
ATOM 7918 N N . THR B 1 322 ? 6.652 33.719 9.609 1 98.38 322 THR B N 1
ATOM 7919 C CA . THR B 1 322 ? 7.953 33.531 10.258 1 98.38 322 THR B CA 1
ATOM 7920 C C . THR B 1 322 ? 8.75 32.438 9.578 1 98.38 322 THR B C 1
ATOM 7922 O O . THR B 1 322 ? 9.945 32.594 9.32 1 98.38 322 THR B O 1
ATOM 7925 N N . ALA B 1 323 ? 8.109 31.359 9.242 1 98.5 323 ALA B N 1
ATOM 7926 C CA . ALA B 1 323 ? 8.766 30.234 8.578 1 98.5 323 ALA B CA 1
ATOM 7927 C C . ALA B 1 323 ? 9.062 30.562 7.117 1 98.5 323 ALA B C 1
ATOM 7929 O O . ALA B 1 323 ? 10.078 30.125 6.57 1 98.5 323 ALA B O 1
ATOM 7930 N N . THR B 1 324 ? 8.148 31.281 6.465 1 98.75 324 THR B N 1
ATOM 7931 C CA . THR B 1 324 ? 8.406 31.719 5.094 1 98.75 324 THR B CA 1
ATOM 7932 C C . THR B 1 324 ? 9.672 32.562 5.027 1 98.75 324 THR B C 1
ATOM 7934 O O . THR B 1 324 ? 10.523 32.344 4.164 1 98.75 324 THR B O 1
ATOM 7937 N N . ALA B 1 325 ? 9.758 33.5 5.961 1 98.75 325 ALA B N 1
ATOM 7938 C CA . ALA B 1 325 ? 10.938 34.344 6.027 1 98.75 325 ALA B CA 1
ATOM 7939 C C . ALA B 1 325 ? 12.203 33.531 6.266 1 98.75 325 ALA B C 1
ATOM 7941 O O . ALA B 1 325 ? 13.227 33.75 5.621 1 98.75 325 ALA B O 1
ATOM 7942 N N . ALA B 1 326 ? 12.102 32.594 7.207 1 98.62 326 ALA B N 1
ATOM 7943 C CA . ALA B 1 326 ? 13.234 31.75 7.516 1 98.62 326 ALA B CA 1
ATOM 7944 C C . ALA B 1 326 ? 13.633 30.906 6.305 1 98.62 326 ALA B C 1
ATOM 7946 O O . ALA B 1 326 ? 14.828 30.734 6.023 1 98.62 326 ALA B O 1
ATOM 7947 N N . THR B 1 327 ? 12.68 30.344 5.59 1 98.69 327 THR B N 1
ATOM 7948 C CA . THR B 1 327 ? 12.938 29.516 4.414 1 98.69 327 THR B CA 1
ATOM 7949 C C . THR B 1 327 ? 13.578 30.344 3.303 1 98.69 327 THR B C 1
ATOM 7951 O O . THR B 1 327 ? 14.531 29.906 2.664 1 98.69 327 THR B O 1
ATOM 7954 N N . MET B 1 328 ? 13.055 31.562 3.104 1 98.75 328 MET B N 1
ATOM 7955 C CA . MET B 1 328 ? 13.602 32.438 2.082 1 98.75 328 MET B CA 1
ATOM 7956 C C . MET B 1 328 ? 15.031 32.844 2.422 1 98.75 328 MET B C 1
ATOM 7958 O O . MET B 1 328 ? 15.891 32.938 1.536 1 98.75 328 MET B O 1
ATOM 7962 N N . GLU B 1 329 ? 15.266 33.125 3.689 1 98.56 329 GLU B N 1
ATOM 7963 C CA . GLU B 1 329 ? 16.625 33.5 4.105 1 98.56 329 GLU B CA 1
ATOM 7964 C C . GLU B 1 329 ? 17.562 32.312 3.967 1 98.56 329 GLU B C 1
ATOM 7966 O O . GLU B 1 329 ? 18.719 32.469 3.576 1 98.56 329 GLU B O 1
ATOM 7971 N N . THR B 1 330 ? 17.109 31.141 4.359 1 98.56 330 THR B N 1
ATOM 7972 C CA . THR B 1 330 ? 17.891 29.922 4.141 1 98.56 330 THR B CA 1
ATOM 7973 C C . THR B 1 330 ? 18.203 29.75 2.66 1 98.56 330 THR B C 1
ATOM 7975 O O . THR B 1 330 ? 19.344 29.422 2.301 1 98.56 330 THR B O 1
ATOM 7978 N N . ALA B 1 331 ? 17.25 29.938 1.793 1 98.69 331 ALA B N 1
ATOM 7979 C CA . ALA B 1 331 ? 17.438 29.844 0.347 1 98.69 331 ALA B CA 1
ATOM 7980 C C . ALA B 1 331 ? 18.516 30.812 -0.127 1 98.69 331 ALA B C 1
ATOM 7982 O O . ALA B 1 331 ? 19.344 30.469 -0.961 1 98.69 331 ALA B O 1
ATOM 7983 N N . ARG B 1 332 ? 18.484 32.031 0.389 1 98.5 332 ARG B N 1
ATOM 7984 C CA . ARG B 1 332 ? 19.5 33.031 0.045 1 98.5 332 ARG B CA 1
ATOM 7985 C C . ARG B 1 332 ? 20.891 32.531 0.443 1 98.5 332 ARG B C 1
ATOM 7987 O O . ARG B 1 332 ? 21.859 32.688 -0.321 1 98.5 332 ARG B O 1
ATOM 7994 N N . GLY B 1 333 ? 20.953 32.031 1.675 1 98.25 333 GLY B N 1
ATOM 7995 C CA . GLY B 1 333 ? 22.219 31.469 2.113 1 98.25 333 GLY B CA 1
ATOM 7996 C C . GLY B 1 333 ? 22.719 30.375 1.202 1 98.25 333 GLY B C 1
ATOM 7997 O O . GLY B 1 333 ? 23.906 30.328 0.884 1 98.25 333 GLY B O 1
ATOM 7998 N N . LEU B 1 334 ? 21.875 29.484 0.754 1 98.56 334 LEU B N 1
ATOM 7999 C CA . LEU B 1 334 ? 22.234 28.406 -0.158 1 98.56 334 LEU B CA 1
ATOM 8000 C C . LEU B 1 334 ? 22.719 28.953 -1.495 1 98.56 334 LEU B C 1
ATOM 8002 O O . LEU B 1 334 ? 23.656 28.438 -2.088 1 98.56 334 LEU B O 1
ATOM 8006 N N . SER B 1 335 ? 22.031 29.953 -1.955 1 98.38 335 SER B N 1
ATOM 8007 C CA . SER B 1 335 ? 22.438 30.609 -3.193 1 98.38 335 SER B CA 1
ATOM 8008 C C . SER B 1 335 ? 23.875 31.125 -3.096 1 98.38 335 SER B C 1
ATOM 8010 O O . SER B 1 335 ? 24.656 30.984 -4.035 1 98.38 335 SER B O 1
ATOM 8012 N N . LYS B 1 336 ? 24.219 31.734 -2.016 1 98 336 LYS B N 1
ATOM 8013 C CA . LYS B 1 336 ? 25.562 32.25 -1.797 1 98 336 LYS B CA 1
ATOM 8014 C C . LYS B 1 336 ? 26.594 31.125 -1.801 1 98 336 LYS B C 1
ATOM 8016 O O . LYS B 1 336 ? 27.688 31.281 -2.336 1 98 336 LYS B O 1
ATOM 8021 N N . LEU B 1 337 ? 26.234 30.078 -1.177 1 97.81 337 LEU B N 1
ATOM 8022 C CA . LEU B 1 337 ? 27.125 28.922 -1.155 1 97.81 337 LEU B CA 1
ATOM 8023 C C . LEU B 1 337 ? 27.328 28.359 -2.561 1 97.81 337 LEU B C 1
ATOM 8025 O O . LEU B 1 337 ? 28.438 27.969 -2.928 1 97.81 337 LEU B O 1
ATOM 8029 N N . LEU B 1 338 ? 26.266 28.281 -3.32 1 97.44 338 LEU B N 1
ATOM 8030 C CA . LEU B 1 338 ? 26.344 27.812 -4.699 1 97.44 338 LEU B CA 1
ATOM 8031 C C . LEU B 1 338 ? 27.281 28.703 -5.52 1 97.44 338 LEU B C 1
ATOM 8033 O O . LEU B 1 338 ? 28.094 28.203 -6.309 1 97.44 338 LEU B O 1
ATOM 8037 N N . ASN B 1 339 ? 27.172 29.906 -5.328 1 97.06 339 ASN B N 1
ATOM 8038 C CA . ASN B 1 339 ? 28.016 30.859 -6.031 1 97.06 339 ASN B CA 1
ATOM 8039 C C . ASN B 1 339 ? 29.484 30.734 -5.613 1 97.06 339 ASN B C 1
ATOM 8041 O O . ASN B 1 339 ? 30.375 31.109 -6.363 1 97.06 339 ASN B O 1
ATOM 8045 N N . ALA B 1 340 ? 29.641 30.188 -4.496 1 97.38 340 ALA B N 1
ATOM 8046 C CA . ALA B 1 340 ? 31 29.938 -4.016 1 97.38 340 ALA B CA 1
ATOM 8047 C C . ALA B 1 340 ? 31.469 28.531 -4.398 1 97.38 340 ALA B C 1
ATOM 8049 O O . ALA B 1 340 ? 32.438 28.016 -3.818 1 97.38 340 ALA B O 1
ATOM 8050 N N . SER B 1 341 ? 30.734 27.797 -5.203 1 95.81 341 SER B N 1
ATOM 8051 C CA . SER B 1 341 ? 31.078 26.516 -5.84 1 95.81 341 SER B CA 1
ATOM 8052 C C . SER B 1 341 ? 30.844 25.344 -4.895 1 95.81 341 SER B C 1
ATOM 8054 O O . SER B 1 341 ? 31.484 24.297 -5.027 1 95.81 341 SER B O 1
ATOM 8056 N N . TRP B 1 342 ? 30.047 25.656 -3.918 1 95.75 342 TRP B N 1
ATOM 8057 C CA . TRP B 1 342 ? 29.609 24.562 -3.068 1 95.75 342 TRP B CA 1
ATOM 8058 C C . TRP B 1 342 ? 28.391 23.859 -3.67 1 95.75 342 TRP B C 1
ATOM 8060 O O . TRP B 1 342 ? 27.5 24.516 -4.23 1 95.75 342 TRP B O 1
ATOM 8070 N N . ARG B 1 343 ? 28.359 22.547 -3.537 1 96.69 343 ARG B N 1
ATOM 8071 C CA . ARG B 1 343 ? 27.172 21.75 -3.824 1 96.69 343 ARG B CA 1
ATOM 8072 C C . ARG B 1 343 ? 26.969 20.656 -2.777 1 96.69 343 ARG B C 1
ATOM 8074 O O . ARG B 1 343 ? 27.938 20.031 -2.326 1 96.69 343 ARG B O 1
ATOM 8081 N N . PRO B 1 344 ? 25.75 20.406 -2.414 1 97.88 344 PRO B N 1
ATOM 8082 C CA . PRO B 1 344 ? 25.516 19.359 -1.425 1 97.88 344 PRO B CA 1
ATOM 8083 C C . PRO B 1 344 ? 25.797 17.953 -1.973 1 97.88 344 PRO B C 1
ATOM 8085 O O . PRO B 1 344 ? 25.781 17.75 -3.189 1 97.88 344 PRO B O 1
ATOM 8088 N N . ARG B 1 345 ? 26.141 17.047 -1.09 1 96.19 345 ARG B N 1
ATOM 8089 C CA . ARG B 1 345 ? 26.312 15.664 -1.492 1 96.19 345 ARG B CA 1
ATOM 8090 C C . ARG B 1 345 ? 25.016 15.094 -2.057 1 96.19 345 ARG B C 1
ATOM 8092 O O . ARG B 1 345 ? 25.016 14.398 -3.076 1 96.19 345 ARG B O 1
ATOM 8099 N N . ARG B 1 346 ? 23.891 15.359 -1.4 1 97.56 346 ARG B N 1
ATOM 8100 C CA . ARG B 1 346 ? 22.547 14.977 -1.81 1 97.56 346 ARG B CA 1
ATOM 8101 C C . ARG B 1 346 ? 21.734 16.188 -2.258 1 97.56 346 ARG B C 1
ATOM 8103 O O . ARG B 1 346 ? 22 17.312 -1.812 1 97.56 346 ARG B O 1
ATOM 8110 N N . SER B 1 347 ? 20.75 15.938 -3.104 1 98.44 347 SER B N 1
ATOM 8111 C CA . SER B 1 347 ? 19.938 17.047 -3.592 1 98.44 347 SER B CA 1
ATOM 8112 C C . SER B 1 347 ? 19.141 17.703 -2.461 1 98.44 347 SER B C 1
ATOM 8114 O O . SER B 1 347 ? 18.656 17.016 -1.56 1 98.44 347 SER B O 1
ATOM 8116 N N . ILE B 1 348 ? 19.047 19.016 -2.508 1 98.88 348 ILE B N 1
ATOM 8117 C CA . ILE B 1 348 ? 18.172 19.766 -1.622 1 98.88 348 ILE B CA 1
ATOM 8118 C C . ILE B 1 348 ? 16.938 20.234 -2.393 1 98.88 348 ILE B C 1
ATOM 8120 O O . ILE B 1 348 ? 17.047 20.75 -3.506 1 98.88 348 ILE B O 1
ATOM 8124 N N . MET B 1 349 ? 15.836 20 -1.888 1 98.81 349 MET B N 1
ATOM 8125 C CA . MET B 1 349 ? 14.586 20.469 -2.471 1 98.81 349 MET B CA 1
ATOM 8126 C C . MET B 1 349 ? 13.875 21.422 -1.523 1 98.81 349 MET B C 1
ATOM 8128 O O . MET B 1 349 ? 13.594 21.078 -0.374 1 98.81 349 MET B O 1
ATOM 8132 N N . LEU B 1 350 ? 13.68 22.656 -1.953 1 98.88 350 LEU B N 1
ATOM 8133 C CA . LEU B 1 350 ? 12.906 23.641 -1.216 1 98.88 350 LEU B CA 1
ATOM 8134 C C . LEU B 1 350 ? 11.469 23.703 -1.724 1 98.88 350 LEU B C 1
ATOM 8136 O O . LEU B 1 350 ? 11.234 23.781 -2.932 1 98.88 350 LEU B O 1
ATOM 8140 N N . CYS B 1 351 ? 10.555 23.625 -0.793 1 98.88 351 CYS B N 1
ATOM 8141 C CA . CYS B 1 351 ? 9.148 23.562 -1.174 1 98.88 351 CYS B CA 1
ATOM 8142 C C . CYS B 1 351 ? 8.336 24.625 -0.454 1 98.88 351 CYS B C 1
ATOM 8144 O O . CYS B 1 351 ? 8.43 24.766 0.767 1 98.88 351 CYS B O 1
ATOM 8146 N N . SER B 1 352 ? 7.621 25.422 -1.171 1 98.88 352 SER B N 1
ATOM 8147 C CA . SER B 1 352 ? 6.605 26.344 -0.669 1 98.88 352 SER B CA 1
ATOM 8148 C C . SER B 1 352 ? 5.199 25.859 -0.997 1 98.88 352 SER B C 1
ATOM 8150 O O . SER B 1 352 ? 4.805 25.828 -2.162 1 98.88 352 SER B O 1
ATOM 8152 N N . TRP B 1 353 ? 4.441 25.516 0.027 1 98.75 353 TRP B N 1
ATOM 8153 C CA . TRP B 1 353 ? 3.164 24.828 -0.165 1 98.75 353 TRP B CA 1
ATOM 8154 C C . TRP B 1 353 ? 2.012 25.828 -0.149 1 98.75 353 TRP B C 1
ATOM 8156 O O . TRP B 1 353 ? 2.033 26.797 0.611 1 98.75 353 TRP B O 1
ATOM 8166 N N . GLY B 1 354 ? 0.947 25.516 -0.907 1 98.31 354 GLY B N 1
ATOM 8167 C CA . GLY B 1 354 ? -0.274 26.312 -0.911 1 98.31 354 GLY B CA 1
ATOM 8168 C C . GLY B 1 354 ? -1.419 25.641 -0.172 1 98.31 354 GLY B C 1
ATOM 8169 O O . GLY B 1 354 ? -1.501 24.406 -0.125 1 98.31 354 GLY B O 1
ATOM 8170 N N . ALA B 1 355 ? -2.217 26.438 0.488 1 98.12 355 ALA B N 1
ATOM 8171 C CA . ALA B 1 355 ? -3.512 26.078 1.064 1 98.12 355 ALA B CA 1
ATOM 8172 C C . ALA B 1 355 ? -3.352 25.062 2.191 1 98.12 355 ALA B C 1
ATOM 8174 O O . ALA B 1 355 ? -4.121 24.109 2.283 1 98.12 355 ALA B O 1
ATOM 8175 N N . GLU B 1 356 ? -2.367 25.156 2.99 1 98 356 GLU B N 1
ATOM 8176 C CA . GLU B 1 356 ? -2.201 24.297 4.16 1 98 356 GLU B CA 1
ATOM 8177 C C . GLU B 1 356 ? -3.322 24.516 5.172 1 98 356 GLU B C 1
ATOM 8179 O O . GLU B 1 356 ? -3.838 23.562 5.75 1 98 356 GLU B O 1
ATOM 8184 N N . GLU B 1 357 ? -3.734 25.766 5.348 1 97.25 357 GLU B N 1
ATOM 8185 C CA . GLU B 1 357 ? -4.676 26.141 6.395 1 97.25 357 GLU B CA 1
ATOM 8186 C C . GLU B 1 357 ? -6.035 25.484 6.188 1 97.25 357 GLU B C 1
ATOM 8188 O O . GLU B 1 357 ? -6.738 25.188 7.156 1 97.25 357 GLU B O 1
ATOM 8193 N N . HIS B 1 358 ? -6.371 25.266 4.934 1 97.38 358 HIS B N 1
ATOM 8194 C CA . HIS B 1 358 ? -7.664 24.656 4.637 1 97.38 358 HIS B CA 1
ATOM 8195 C C . HIS B 1 358 ? -7.656 23.156 4.957 1 97.38 358 HIS B C 1
ATOM 8197 O O . HIS B 1 358 ? -8.711 22.562 5.172 1 97.38 358 HIS B O 1
ATOM 8203 N N . GLY B 1 359 ? -6.547 22.562 4.918 1 96.38 359 GLY B N 1
ATOM 8204 C CA . GLY B 1 359 ? -6.516 21.125 5.176 1 96.38 359 GLY B CA 1
ATOM 8205 C C . GLY B 1 359 ? -5.234 20.469 4.703 1 96.38 359 GLY B C 1
ATOM 8206 O O . GLY B 1 359 ? -5.266 19.375 4.145 1 96.38 359 GLY B O 1
ATOM 8207 N N . ILE B 1 360 ? -4.09 21.125 4.832 1 96.94 360 ILE B N 1
ATOM 8208 C CA . ILE B 1 360 ? -2.789 20.609 4.434 1 96.94 360 ILE B CA 1
ATOM 8209 C C . ILE B 1 360 ? -2.836 20.172 2.973 1 96.94 360 ILE B C 1
ATOM 8211 O O . ILE B 1 360 ? -2.41 19.062 2.637 1 96.94 360 ILE B O 1
ATOM 8215 N N . ILE B 1 361 ? -3.301 20.984 2.107 1 97.88 361 ILE B N 1
ATOM 8216 C CA . ILE B 1 361 ? -3.73 20.609 0.766 1 97.88 361 ILE B CA 1
ATOM 8217 C C . ILE B 1 361 ? -2.518 20.531 -0.159 1 97.88 361 ILE B C 1
ATOM 8219 O O . ILE B 1 361 ? -2.219 19.453 -0.702 1 97.88 361 ILE B O 1
ATOM 8223 N N . GLY B 1 362 ? -1.72 21.594 -0.284 1 98.19 362 GLY B N 1
ATOM 8224 C CA . GLY B 1 362 ? -0.644 21.656 -1.261 1 98.19 362 GLY B CA 1
ATOM 8225 C C . GLY B 1 362 ? 0.354 20.516 -1.126 1 98.19 362 GLY B C 1
ATOM 8226 O O . GLY B 1 362 ? 0.629 19.812 -2.094 1 98.19 362 GLY B O 1
ATOM 8227 N N . SER B 1 363 ? 0.874 20.328 0.076 1 98.38 363 SER B N 1
ATOM 8228 C CA . SER B 1 363 ? 1.869 19.281 0.312 1 98.38 363 SER B CA 1
ATOM 8229 C C . SER B 1 363 ? 1.28 17.906 0.086 1 98.38 363 SER B C 1
ATOM 8231 O O . SER B 1 363 ? 1.93 17.031 -0.504 1 98.38 363 SER B O 1
ATOM 8233 N N . THR B 1 364 ? 0.019 17.656 0.526 1 97.88 364 THR B N 1
ATOM 8234 C CA . THR B 1 364 ? -0.619 16.359 0.376 1 97.88 364 THR B CA 1
ATOM 8235 C C . THR B 1 364 ? -0.811 16.016 -1.099 1 97.88 364 THR B C 1
ATOM 8237 O O . THR B 1 364 ? -0.493 14.906 -1.529 1 97.88 364 THR B O 1
ATOM 8240 N N . GLU B 1 365 ? -1.334 17 -1.873 1 98.56 365 GLU B N 1
ATOM 8241 C CA . GLU B 1 365 ? -1.52 16.781 -3.303 1 98.56 365 GLU B CA 1
ATOM 8242 C C . GLU B 1 365 ? -0.197 16.422 -3.982 1 98.56 365 GLU B C 1
ATOM 8244 O O . GLU B 1 365 ? -0.144 15.531 -4.828 1 98.56 365 GLU B O 1
ATOM 8249 N N . TRP B 1 366 ? 0.829 17.109 -3.605 1 98.69 366 TRP B N 1
ATOM 8250 C CA . TRP B 1 366 ? 2.135 16.906 -4.223 1 98.69 366 TRP B CA 1
ATOM 8251 C C . TRP B 1 366 ? 2.711 15.555 -3.846 1 98.69 366 TRP B C 1
ATOM 8253 O O . TRP B 1 366 ? 3.305 14.867 -4.684 1 98.69 366 TRP B O 1
ATOM 8263 N N . VAL B 1 367 ? 2.562 15.172 -2.586 1 98.38 367 VAL B N 1
ATOM 8264 C CA . VAL B 1 367 ? 3.029 13.859 -2.141 1 98.38 367 VAL B CA 1
ATOM 8265 C C . VAL B 1 367 ? 2.26 12.758 -2.871 1 98.38 367 VAL B C 1
ATOM 8267 O O . VAL B 1 367 ? 2.852 11.781 -3.33 1 98.38 367 VAL B O 1
ATOM 8270 N N . GLU B 1 368 ? 0.911 12.914 -2.971 1 97.88 368 GLU B N 1
ATOM 8271 C CA . GLU B 1 368 ? 0.098 11.938 -3.695 1 97.88 368 GLU B CA 1
ATOM 8272 C C . GLU B 1 368 ? 0.556 11.812 -5.145 1 97.88 368 GLU B C 1
ATOM 8274 O O . GLU B 1 368 ? 0.623 10.703 -5.684 1 97.88 368 GLU B O 1
ATOM 8279 N N . GLU B 1 369 ? 0.885 12.906 -5.723 1 98.12 369 GLU B N 1
ATOM 8280 C CA . GLU B 1 369 ? 1.285 12.922 -7.125 1 98.12 369 GLU B CA 1
ATOM 8281 C C . GLU B 1 369 ? 2.658 12.281 -7.312 1 98.12 369 GLU B C 1
ATOM 8283 O O . GLU B 1 369 ? 2.928 11.672 -8.352 1 98.12 369 GLU B O 1
ATOM 8288 N N . ASN B 1 370 ? 3.531 12.383 -6.336 1 98.19 370 ASN B N 1
ATOM 8289 C CA . ASN B 1 370 ? 4.922 11.961 -6.477 1 98.19 370 ASN B CA 1
ATOM 8290 C C . ASN B 1 370 ? 5.258 10.82 -5.527 1 98.19 370 ASN B C 1
ATOM 8292 O O . ASN B 1 370 ? 6.418 10.625 -5.164 1 98.19 370 ASN B O 1
ATOM 8296 N N . LEU B 1 371 ? 4.27 10.117 -5.113 1 97.44 371 LEU B N 1
ATOM 8297 C CA . LEU B 1 371 ? 4.391 9.109 -4.066 1 97.44 371 LEU B CA 1
ATOM 8298 C C . LEU B 1 371 ? 5.5 8.117 -4.387 1 97.44 371 LEU B C 1
ATOM 8300 O O . LEU B 1 371 ? 6.379 7.867 -3.561 1 97.44 371 LEU B O 1
ATOM 8304 N N . LYS B 1 372 ? 5.551 7.555 -5.578 1 97.12 372 LYS B N 1
ATOM 8305 C CA . LYS B 1 372 ? 6.488 6.496 -5.945 1 97.12 372 LYS B CA 1
ATOM 8306 C C . LYS B 1 372 ? 7.918 7.023 -6.008 1 97.12 372 LYS B C 1
ATOM 8308 O O . LYS B 1 372 ? 8.859 6.328 -5.629 1 97.12 372 LYS B O 1
ATOM 8313 N N . VAL B 1 373 ? 8.117 8.219 -6.469 1 97.56 373 VAL B N 1
ATOM 8314 C CA . VAL B 1 373 ? 9.43 8.852 -6.504 1 97.56 373 VAL B CA 1
ATOM 8315 C C . VAL B 1 373 ? 9.93 9.086 -5.078 1 97.56 373 VAL B C 1
ATOM 8317 O O . VAL B 1 373 ? 11.078 8.773 -4.754 1 97.56 373 VAL B O 1
ATOM 8320 N N . LEU B 1 374 ? 9.023 9.625 -4.262 1 98.19 374 LEU B N 1
ATOM 8321 C CA . LEU B 1 374 ? 9.391 9.945 -2.885 1 98.19 374 LEU B CA 1
ATOM 8322 C C . LEU B 1 374 ? 9.719 8.672 -2.105 1 98.19 374 LEU B C 1
ATOM 8324 O O . LEU B 1 374 ? 10.648 8.664 -1.293 1 98.19 374 LEU B O 1
ATOM 8328 N N . GLU B 1 375 ? 9.047 7.633 -2.338 1 96.06 375 GLU B N 1
ATOM 8329 C CA . GLU B 1 375 ? 9.266 6.363 -1.653 1 96.06 375 GLU B CA 1
ATOM 8330 C C . GLU B 1 375 ? 10.688 5.852 -1.872 1 96.06 375 GLU B C 1
ATOM 8332 O O . GLU B 1 375 ? 11.289 5.27 -0.968 1 96.06 375 GLU B O 1
ATOM 8337 N N . SER B 1 376 ? 11.195 6.09 -3.021 1 95.25 376 SER B N 1
ATOM 8338 C CA . SER B 1 376 ? 12.492 5.504 -3.35 1 95.25 376 SER B CA 1
ATOM 8339 C C . SER B 1 376 ? 13.625 6.508 -3.146 1 95.25 376 SER B C 1
ATOM 8341 O O . SER B 1 376 ? 14.789 6.125 -3.066 1 95.25 376 SER B O 1
ATOM 8343 N N . LYS B 1 377 ? 13.281 7.816 -2.953 1 97.25 377 LYS B N 1
ATOM 8344 C CA . LYS B 1 377 ? 14.367 8.781 -3.092 1 97.25 377 LYS B CA 1
ATOM 8345 C C . LYS B 1 377 ? 14.438 9.711 -1.883 1 97.25 377 LYS B C 1
ATOM 8347 O O . LYS B 1 377 ? 15.5 10.234 -1.558 1 97.25 377 LYS B O 1
ATOM 8352 N N . ALA B 1 378 ? 13.352 10 -1.223 1 98.62 378 ALA B N 1
ATOM 8353 C CA . ALA B 1 378 ? 13.328 11.055 -0.206 1 98.62 378 ALA B CA 1
ATOM 8354 C C . ALA B 1 378 ? 13.977 10.578 1.089 1 98.62 378 ALA B C 1
ATOM 8356 O O . ALA B 1 378 ? 13.602 9.539 1.635 1 98.62 378 ALA B O 1
ATOM 8357 N N . VAL B 1 379 ? 14.961 11.312 1.561 1 98.69 379 VAL B N 1
ATOM 8358 C CA . VAL B 1 379 ? 15.719 10.961 2.758 1 98.69 379 VAL B CA 1
ATOM 8359 C C . VAL B 1 379 ? 15 11.492 3.996 1 98.69 379 VAL B C 1
ATOM 8361 O O . VAL B 1 379 ? 14.844 10.773 4.988 1 98.69 379 VAL B O 1
ATOM 8364 N N . VAL B 1 380 ? 14.578 12.703 3.938 1 98.81 380 VAL B N 1
ATOM 8365 C CA . VAL B 1 380 ? 13.977 13.359 5.094 1 98.81 380 VAL B CA 1
ATOM 8366 C C . VAL B 1 380 ? 13.141 14.555 4.629 1 98.81 380 VAL B C 1
ATOM 8368 O O . VAL B 1 380 ? 13.406 15.125 3.568 1 98.81 380 VAL B O 1
ATOM 8371 N N . TYR B 1 381 ? 12.109 14.836 5.312 1 98.81 381 TYR B N 1
ATOM 8372 C CA . TYR B 1 381 ? 11.312 16.047 5.137 1 98.81 381 TYR B CA 1
ATOM 8373 C C . TYR B 1 381 ? 11.445 16.969 6.34 1 98.81 381 TYR B C 1
ATOM 8375 O O . TYR B 1 381 ? 11.031 16.625 7.445 1 98.81 381 TYR B O 1
ATOM 8383 N N . LEU B 1 382 ? 12.008 18.078 6.125 1 98.81 382 LEU B N 1
ATOM 8384 C CA . LEU B 1 382 ? 12.141 19.125 7.141 1 98.81 382 LEU B CA 1
ATOM 8385 C C . LEU B 1 382 ? 11.016 20.141 7.02 1 98.81 382 LEU B C 1
ATOM 8387 O O . LEU B 1 382 ? 10.961 20.906 6.055 1 98.81 382 LEU B O 1
ATOM 8391 N N . ASN B 1 383 ? 10.18 20.141 8.031 1 98.25 383 ASN B N 1
ATOM 8392 C CA . ASN B 1 383 ? 8.992 20.984 8.055 1 98.25 383 ASN B CA 1
ATOM 8393 C C . ASN B 1 383 ? 9.188 22.219 8.938 1 98.25 383 ASN B C 1
ATOM 8395 O O . ASN B 1 383 ? 9.586 22.109 10.094 1 98.25 383 ASN B O 1
ATOM 8399 N N . MET B 1 384 ? 8.961 23.359 8.414 1 96.56 384 MET B N 1
ATOM 8400 C CA . MET B 1 384 ? 8.859 24.562 9.242 1 96.56 384 MET B CA 1
ATOM 8401 C C . MET B 1 384 ? 7.48 25.203 9.109 1 96.56 384 MET B C 1
ATOM 8403 O O . MET B 1 384 ? 7.27 26.062 8.266 1 96.56 384 MET B O 1
ATOM 8407 N N . ASP B 1 385 ? 6.684 24.844 9.977 1 94.62 385 ASP B N 1
ATOM 8408 C CA . ASP B 1 385 ? 5.324 25.375 9.992 1 94.62 385 ASP B CA 1
ATOM 8409 C C . ASP B 1 385 ? 5.293 26.797 10.516 1 94.62 385 ASP B C 1
ATOM 8411 O O . ASP B 1 385 ? 4.949 27.734 9.781 1 94.62 385 ASP B O 1
ATOM 8415 N N . VAL B 1 386 ? 5.656 26.969 11.805 1 95.88 386 VAL B N 1
ATOM 8416 C CA . VAL B 1 386 ? 5.82 28.25 12.484 1 95.88 386 VAL B CA 1
ATOM 8417 C C . VAL B 1 386 ? 7.203 28.328 13.125 1 95.88 386 VAL B C 1
ATOM 8419 O O . VAL B 1 386 ? 7.531 27.516 14 1 95.88 386 VAL B O 1
ATOM 8422 N N . ALA B 1 387 ? 7.98 29.297 12.719 1 97 387 ALA B N 1
ATOM 8423 C CA . ALA B 1 387 ? 9.352 29.375 13.219 1 97 387 ALA B CA 1
ATOM 8424 C C . ALA B 1 387 ? 9.391 29.969 14.625 1 97 387 ALA B C 1
ATOM 8426 O O . ALA B 1 387 ? 10.203 29.547 15.461 1 97 387 ALA B O 1
ATOM 8427 N N . VAL B 1 388 ? 8.555 30.984 14.82 1 96 388 VAL B N 1
ATOM 8428 C CA . VAL B 1 388 ? 8.531 31.625 16.125 1 96 388 VAL B CA 1
ATOM 8429 C C . VAL B 1 388 ? 7.086 31.922 16.531 1 96 388 VAL B C 1
ATOM 8431 O O . VAL B 1 388 ? 6.469 32.844 16.016 1 96 388 VAL B O 1
ATOM 8434 N N . ASN B 1 389 ? 6.578 31.156 17.391 1 91.94 389 ASN B N 1
ATOM 8435 C CA . ASN B 1 389 ? 5.227 31.406 17.875 1 91.94 389 ASN B CA 1
ATOM 8436 C C . ASN B 1 389 ? 5.211 31.75 19.359 1 91.94 389 ASN B C 1
ATOM 8438 O O . ASN B 1 389 ? 4.16 31.719 20 1 91.94 389 ASN B O 1
ATOM 8442 N N . GLY B 1 390 ? 6.352 31.969 19.938 1 90.5 390 GLY B N 1
ATOM 8443 C CA . GLY B 1 390 ? 6.578 32.375 21.328 1 90.5 390 GLY B CA 1
ATOM 8444 C C . GLY B 1 390 ? 8.039 32.594 21.641 1 90.5 390 GLY B C 1
ATOM 8445 O O . GLY B 1 390 ? 8.906 32.438 20.781 1 90.5 390 GLY B O 1
ATOM 8446 N N . ASN B 1 391 ? 8.32 33 22.859 1 88.06 391 ASN B N 1
ATOM 8447 C CA . ASN B 1 391 ? 9.695 33.344 23.203 1 88.06 391 ASN B CA 1
ATOM 8448 C C . ASN B 1 391 ? 10.18 32.594 24.438 1 88.06 391 ASN B C 1
ATOM 8450 O O . ASN B 1 391 ? 11.164 33 25.062 1 88.06 391 ASN B O 1
ATOM 8454 N N . PHE B 1 392 ? 9.438 31.562 24.719 1 86.31 392 PHE B N 1
ATOM 8455 C CA . PHE B 1 392 ? 9.758 30.828 25.938 1 86.31 392 PHE B CA 1
ATOM 8456 C C . PHE B 1 392 ? 10.906 29.859 25.688 1 86.31 392 PHE B C 1
ATOM 8458 O O . PHE B 1 392 ? 11.938 29.922 26.359 1 86.31 392 PHE B O 1
ATOM 8465 N N . SER B 1 393 ? 10.664 29 24.719 1 88.06 393 SER B N 1
ATOM 8466 C CA . SER B 1 393 ? 11.68 27.984 24.5 1 88.06 393 SER B CA 1
ATOM 8467 C C . SER B 1 393 ? 11.625 27.453 23.078 1 88.06 393 SER B C 1
ATOM 8469 O O . SER B 1 393 ? 10.594 27.562 22.406 1 88.06 393 SER B O 1
ATOM 8471 N N . PHE B 1 394 ? 12.773 26.922 22.688 1 90.5 394 PHE B N 1
ATOM 8472 C CA . PHE B 1 394 ? 12.828 26.125 21.469 1 90.5 394 PHE B CA 1
ATOM 8473 C C . PHE B 1 394 ? 12.125 24.781 21.672 1 90.5 394 PHE B C 1
ATOM 8475 O O . PHE B 1 394 ? 12.031 24.297 22.797 1 90.5 394 PHE B O 1
ATOM 8482 N N . PHE B 1 395 ? 11.539 24.266 20.656 1 89.62 395 PHE B N 1
ATOM 8483 C CA . PHE B 1 395 ? 10.898 22.953 20.641 1 89.62 395 PHE B CA 1
ATOM 8484 C C . PHE B 1 395 ? 11.055 22.281 19.281 1 89.62 395 PHE B C 1
ATOM 8486 O O . PHE B 1 395 ? 11.281 22.953 18.281 1 89.62 395 PHE B O 1
ATOM 8493 N N . PHE B 1 396 ? 11.023 20.938 19.312 1 92.94 396 PHE B N 1
ATOM 8494 C CA . PHE B 1 396 ? 10.953 20.219 18.047 1 92.94 396 PHE B CA 1
ATOM 8495 C C . PHE B 1 396 ? 10.094 18.969 18.172 1 92.94 396 PHE B C 1
ATOM 8497 O O . PHE B 1 396 ? 9.938 18.438 19.266 1 92.94 396 PHE B O 1
ATOM 8504 N N . SER B 1 397 ? 9.438 18.562 17.188 1 93.94 397 SER B N 1
ATOM 8505 C CA . SER B 1 397 ? 8.852 17.25 16.969 1 93.94 397 SER B CA 1
ATOM 8506 C C . SER B 1 397 ? 9.477 16.547 15.766 1 93.94 397 SER B C 1
ATOM 8508 O O . SER B 1 397 ? 9.773 17.203 14.758 1 93.94 397 SER B O 1
ATOM 8510 N N . SER B 1 398 ? 9.766 15.289 15.906 1 96.38 398 SER B N 1
ATOM 8511 C CA . SER B 1 398 ? 10.438 14.617 14.805 1 96.38 398 SER B CA 1
ATOM 8512 C C . SER B 1 398 ? 10.266 13.109 14.891 1 96.38 398 SER B C 1
ATOM 8514 O O . SER B 1 398 ? 9.82 12.586 15.914 1 96.38 398 SER B O 1
ATOM 8516 N N . SER B 1 399 ? 10.562 12.477 13.758 1 97.12 399 SER B N 1
ATOM 8517 C CA . SER B 1 399 ? 10.852 11.047 13.828 1 97.12 399 SER B CA 1
ATOM 8518 C C . SER B 1 399 ? 11.961 10.758 14.828 1 97.12 399 SER B C 1
ATOM 8520 O O . SER B 1 399 ? 12.938 11.508 14.922 1 97.12 399 SER B O 1
ATOM 8522 N N . PRO B 1 400 ? 11.859 9.633 15.5 1 96.81 400 PRO B N 1
ATOM 8523 C CA . PRO B 1 400 ? 12.914 9.266 16.453 1 96.81 400 PRO B CA 1
ATOM 8524 C C . PRO B 1 400 ? 14.281 9.117 15.797 1 96.81 400 PRO B C 1
ATOM 8526 O O . PRO B 1 400 ? 15.312 9.297 16.453 1 96.81 400 PRO B O 1
ATOM 8529 N N . LEU B 1 401 ? 14.328 8.852 14.539 1 98.19 401 LEU B N 1
ATOM 8530 C CA . LEU B 1 401 ? 15.578 8.68 13.805 1 98.19 401 LEU B CA 1
ATOM 8531 C C . LEU B 1 401 ? 16.422 9.945 13.859 1 98.19 401 LEU B C 1
ATOM 8533 O O . LEU B 1 401 ? 17.641 9.898 13.68 1 98.19 401 LEU B O 1
ATOM 8537 N N . LEU B 1 402 ? 15.781 11.086 14.102 1 98.25 402 LEU B N 1
ATOM 8538 C CA . LEU B 1 402 ? 16.469 12.359 13.969 1 98.25 402 LEU B CA 1
ATOM 8539 C C . LEU B 1 402 ? 16.766 12.961 15.344 1 98.25 402 LEU B C 1
ATOM 8541 O O . LEU B 1 402 ? 17.344 14.039 15.438 1 98.25 402 LEU B O 1
ATOM 8545 N N . TYR B 1 403 ? 16.438 12.305 16.469 1 96.12 403 TYR B N 1
ATOM 8546 C CA . TYR B 1 403 ? 16.594 12.852 17.812 1 96.12 403 TYR B CA 1
ATOM 8547 C C . TYR B 1 403 ? 18.047 13.281 18.047 1 96.12 403 TYR B C 1
ATOM 8549 O O . TYR B 1 403 ? 18.297 14.406 18.469 1 96.12 403 TYR B O 1
ATOM 8557 N N . SER B 1 404 ? 19 12.43 17.719 1 95.88 404 SER B N 1
ATOM 8558 C CA . SER B 1 404 ? 20.406 12.68 18.031 1 95.88 404 SER B CA 1
ATOM 8559 C C . SER B 1 404 ? 20.953 13.836 17.203 1 95.88 404 SER B C 1
ATOM 8561 O O . SER B 1 404 ? 21.641 14.711 17.734 1 95.88 404 SER B O 1
ATOM 8563 N N . ILE B 1 405 ? 20.688 13.797 15.938 1 97.62 405 ILE B N 1
ATOM 8564 C CA . ILE B 1 405 ? 21.25 14.836 15.078 1 97.62 405 ILE B CA 1
ATOM 8565 C C . ILE B 1 405 ? 20.625 16.188 15.422 1 97.62 405 ILE B C 1
ATOM 8567 O O . ILE B 1 405 ? 21.281 17.219 15.344 1 97.62 405 ILE B O 1
ATOM 8571 N N . ILE B 1 406 ? 19.375 16.203 15.797 1 97.81 406 ILE B N 1
ATOM 8572 C CA . ILE B 1 406 ? 18.719 17.438 16.188 1 97.81 406 ILE B CA 1
ATOM 8573 C C . ILE B 1 406 ? 19.344 17.969 17.484 1 97.81 406 ILE B C 1
ATOM 8575 O O . ILE B 1 406 ? 19.719 19.141 17.578 1 97.81 406 ILE B O 1
ATOM 8579 N N . ASN B 1 407 ? 19.531 17.094 18.438 1 96.25 407 ASN B N 1
ATOM 8580 C CA . ASN B 1 407 ? 20.141 17.484 19.703 1 96.25 407 ASN B CA 1
ATOM 8581 C C . ASN B 1 407 ? 21.562 18.016 19.484 1 96.25 407 ASN B C 1
ATOM 8583 O O . ASN B 1 407 ? 21.938 19.016 20.094 1 96.25 407 ASN B O 1
ATOM 8587 N N . ASN B 1 408 ? 22.281 17.344 18.688 1 97.12 408 ASN B N 1
ATOM 8588 C CA . ASN B 1 408 ? 23.656 17.781 18.406 1 97.12 408 ASN B CA 1
ATOM 8589 C C . ASN B 1 408 ? 23.672 19.141 17.719 1 97.12 408 ASN B C 1
ATOM 8591 O O . ASN B 1 408 ? 24.594 19.938 17.922 1 97.12 408 ASN B O 1
ATOM 8595 N N . THR B 1 409 ? 22.703 19.328 16.875 1 97.81 409 THR B N 1
ATOM 8596 C CA . THR B 1 409 ? 22.609 20.625 16.188 1 97.81 409 THR B CA 1
ATOM 8597 C C . THR B 1 409 ? 22.219 21.734 17.156 1 97.81 409 THR B C 1
ATOM 8599 O O . THR B 1 409 ? 22.75 22.844 17.094 1 97.81 409 THR B O 1
ATOM 8602 N N . LEU B 1 410 ? 21.312 21.453 18.062 1 97.06 410 LEU B N 1
ATOM 8603 C CA . LEU B 1 410 ? 20.875 22.422 19.078 1 97.06 410 LEU B CA 1
ATOM 8604 C C . LEU B 1 410 ? 22.047 22.859 19.953 1 97.06 410 LEU B C 1
ATOM 8606 O O . LEU B 1 410 ? 22.094 24.016 20.375 1 97.06 410 LEU B O 1
ATOM 8610 N N . LYS B 1 411 ? 23 22.031 20.141 1 96.62 411 LYS B N 1
ATOM 8611 C CA . LYS B 1 411 ? 24.141 22.312 21 1 96.62 411 LYS B CA 1
ATOM 8612 C C . LYS B 1 411 ? 25.109 23.297 20.359 1 96.62 411 LYS B C 1
ATOM 8614 O O . LYS B 1 411 ? 25.969 23.859 21.016 1 96.62 411 LYS B O 1
ATOM 8619 N N . GLU B 1 412 ? 24.891 23.562 19.141 1 96.06 412 GLU B N 1
ATOM 8620 C CA . GLU B 1 412 ? 25.844 24.391 18.422 1 96.06 412 GLU B CA 1
ATOM 8621 C C . GLU B 1 412 ? 25.312 25.797 18.172 1 96.06 412 GLU B C 1
ATOM 8623 O O . GLU B 1 412 ? 26.016 26.656 17.641 1 96.06 412 GLU B O 1
ATOM 8628 N N . ILE B 1 413 ? 24.125 26.016 18.531 1 95.31 413 ILE B N 1
ATOM 8629 C CA . ILE B 1 413 ? 23.531 27.328 18.312 1 95.31 413 ILE B CA 1
ATOM 8630 C C . ILE B 1 413 ? 23.266 28 19.656 1 95.31 413 ILE B C 1
ATOM 8632 O O . ILE B 1 413 ? 22.656 27.422 20.547 1 95.31 413 ILE B O 1
ATOM 8636 N N . LEU B 1 414 ? 23.75 29.188 19.766 1 92.19 414 LEU B N 1
ATOM 8637 C CA . LEU B 1 414 ? 23.531 29.953 20.984 1 92.19 414 LEU B CA 1
ATOM 8638 C C . LEU B 1 414 ? 22.109 30.484 21.047 1 92.19 414 LEU B C 1
ATOM 8640 O O . LEU B 1 414 ? 21.562 30.922 20.031 1 92.19 414 LEU B O 1
ATOM 8644 N N . ASP B 1 415 ? 21.516 30.344 22.203 1 91.56 415 ASP B N 1
ATOM 8645 C CA . ASP B 1 415 ? 20.219 30.984 22.453 1 91.56 415 ASP B CA 1
ATOM 8646 C C . ASP B 1 415 ? 20.359 32.5 22.578 1 91.56 415 ASP B C 1
ATOM 8648 O O . ASP B 1 415 ? 21.359 33 23.109 1 91.56 415 ASP B O 1
ATOM 8652 N N . PRO B 1 416 ? 19.391 33.188 22.078 1 89.44 416 PRO B N 1
ATOM 8653 C CA . PRO B 1 416 ? 19.469 34.625 22.172 1 89.44 416 PRO B CA 1
ATOM 8654 C C . PRO B 1 416 ? 19.641 35.125 23.609 1 89.44 416 PRO B C 1
ATOM 8656 O O . PRO B 1 416 ? 20.078 36.25 23.828 1 89.44 416 PRO B O 1
ATOM 8659 N N . ARG B 1 417 ? 19.312 34.406 24.625 1 82.81 417 ARG B N 1
ATOM 8660 C CA . ARG B 1 417 ? 19.453 34.75 26.031 1 82.81 417 ARG B CA 1
ATOM 8661 C C . ARG B 1 417 ? 20.891 34.531 26.5 1 82.81 417 ARG B C 1
ATOM 8663 O O . ARG B 1 417 ? 21.219 34.844 27.656 1 82.81 417 ARG B O 1
ATOM 8670 N N . SER B 1 418 ? 21.578 34.031 25.578 1 87.5 418 SER B N 1
ATOM 8671 C CA . SER B 1 418 ? 22.969 33.812 25.922 1 87.5 418 SER B CA 1
ATOM 8672 C C . SER B 1 418 ? 23.719 35.125 26.156 1 87.5 418 SER B C 1
ATOM 8674 O O . SER B 1 418 ? 23.422 36.125 25.5 1 87.5 418 SER B O 1
ATOM 8676 N N . THR B 1 419 ? 24.703 35.062 27.188 1 88.12 419 THR B N 1
ATOM 8677 C CA . THR B 1 419 ? 25.609 36.188 27.484 1 88.12 419 THR B CA 1
ATOM 8678 C C . THR B 1 419 ? 27.062 35.75 27.344 1 88.12 419 THR B C 1
ATOM 8680 O O . THR B 1 419 ? 27.359 34.562 27.281 1 88.12 419 THR B O 1
ATOM 8683 N N . PRO B 1 420 ? 27.875 36.75 27.219 1 86.75 420 PRO B N 1
ATOM 8684 C CA . PRO B 1 420 ? 29.281 36.375 27.141 1 86.75 420 PRO B CA 1
ATOM 8685 C C . PRO B 1 420 ? 29.75 35.5 28.312 1 86.75 420 PRO B C 1
ATOM 8687 O O . PRO B 1 420 ? 30.609 34.656 28.156 1 86.75 420 PRO B O 1
ATOM 8690 N N . ASP B 1 421 ? 29.156 35.688 29.406 1 89.19 421 ASP B N 1
ATOM 8691 C CA . ASP B 1 421 ? 29.547 34.969 30.609 1 89.19 421 ASP B CA 1
ATOM 8692 C C . ASP B 1 421 ? 28.844 33.625 30.688 1 89.19 421 ASP B C 1
ATOM 8694 O O . ASP B 1 421 ? 29.359 32.688 31.297 1 89.19 421 ASP B O 1
ATOM 8698 N N . LYS B 1 422 ? 27.688 33.562 30.109 1 89.56 422 LYS B N 1
ATOM 8699 C CA . LYS B 1 422 ? 26.891 32.344 30.109 1 89.56 422 LYS B CA 1
ATOM 8700 C C . LYS B 1 422 ? 26.5 31.922 28.703 1 89.56 422 LYS B C 1
ATOM 8702 O O . LYS B 1 422 ? 25.438 32.312 28.203 1 89.56 422 LYS B O 1
ATOM 8707 N N . LYS B 1 423 ? 27.266 31.125 28.172 1 90.5 423 LYS B N 1
ATOM 8708 C CA . LYS B 1 423 ? 27.031 30.641 26.812 1 90.5 423 LYS B CA 1
ATOM 8709 C C . LYS B 1 423 ? 25.969 29.531 26.812 1 90.5 423 LYS B C 1
ATOM 8711 O O . LYS B 1 423 ? 26.312 28.344 26.828 1 90.5 423 LYS B O 1
ATOM 8716 N N . LEU B 1 424 ? 24.703 29.922 26.75 1 92.81 424 LEU B N 1
ATOM 8717 C CA . LEU B 1 424 ? 23.594 28.984 26.703 1 92.81 424 LEU B CA 1
ATOM 8718 C C . LEU B 1 424 ? 23.234 28.625 25.266 1 92.81 424 LEU B C 1
ATOM 8720 O O . LEU B 1 424 ? 22.969 29.516 24.453 1 92.81 424 LEU B O 1
ATOM 8724 N N . THR B 1 425 ? 23.219 27.375 25 1 94.81 425 THR B N 1
ATOM 8725 C CA . THR B 1 425 ? 22.781 26.906 23.688 1 94.81 425 THR B CA 1
ATOM 8726 C C . THR B 1 425 ? 21.281 26.688 23.672 1 94.81 425 THR B C 1
ATOM 8728 O O . THR B 1 425 ? 20.625 26.719 24.719 1 94.81 425 THR B O 1
ATOM 8731 N N . LEU B 1 426 ? 20.734 26.5 22.484 1 95.38 426 LEU B N 1
ATOM 8732 C CA . LEU B 1 426 ? 19.328 26.141 22.359 1 95.38 426 LEU B CA 1
ATOM 8733 C C . LEU B 1 426 ? 19.031 24.859 23.141 1 95.38 426 LEU B C 1
ATOM 8735 O O . LEU B 1 426 ? 17.953 24.734 23.734 1 95.38 426 LEU B O 1
ATOM 8739 N N . TYR B 1 427 ? 19.984 23.906 23.141 1 95.56 427 TYR B N 1
ATOM 8740 C CA . TYR B 1 427 ? 19.844 22.656 23.875 1 95.56 427 TYR B CA 1
ATOM 8741 C C . TYR B 1 427 ? 19.703 22.906 25.375 1 95.56 427 TYR B C 1
ATOM 8743 O O . TYR B 1 427 ? 18.828 22.344 26.031 1 95.56 427 TYR B O 1
ATOM 8751 N N . ASP B 1 428 ? 20.547 23.766 25.891 1 93.94 428 ASP B N 1
ATOM 8752 C CA . ASP B 1 428 ? 20.547 24.062 27.312 1 93.94 428 ASP B CA 1
ATOM 8753 C C . ASP B 1 428 ? 19.203 24.656 27.75 1 93.94 428 ASP B C 1
ATOM 8755 O O . ASP B 1 428 ? 18.672 24.266 28.797 1 93.94 428 ASP B O 1
ATOM 8759 N N . VAL B 1 429 ? 18.766 25.562 27 1 90.94 429 VAL B N 1
ATOM 8760 C CA . VAL B 1 429 ? 17.516 26.234 27.344 1 90.94 429 VAL B CA 1
ATOM 8761 C C . VAL B 1 429 ? 16.344 25.234 27.25 1 90.94 429 VAL B C 1
ATOM 8763 O O . VAL B 1 429 ? 15.492 25.203 28.125 1 90.94 429 VAL B O 1
ATOM 8766 N N . MET B 1 430 ? 16.328 24.453 26.234 1 91.44 430 MET B N 1
ATOM 8767 C CA . MET B 1 430 ? 15.25 23.484 26.047 1 91.44 430 MET B CA 1
ATOM 8768 C C . MET B 1 430 ? 15.258 22.438 27.156 1 91.44 430 MET B C 1
ATOM 8770 O O . MET B 1 430 ? 14.195 22.047 27.641 1 91.44 430 MET B O 1
ATOM 8774 N N . ALA B 1 431 ? 16.422 21.938 27.484 1 92.5 431 ALA B N 1
ATOM 8775 C CA . ALA B 1 431 ? 16.547 20.938 28.531 1 92.5 431 ALA B CA 1
ATOM 8776 C C . ALA B 1 431 ? 15.992 21.438 29.859 1 92.5 431 ALA B C 1
ATOM 8778 O O . ALA B 1 431 ? 15.492 20.656 30.672 1 92.5 431 ALA B O 1
ATOM 8779 N N . LYS B 1 432 ? 16.016 22.672 30.016 1 88.81 432 LYS B N 1
ATOM 8780 C CA . LYS B 1 432 ? 15.516 23.266 31.25 1 88.81 432 LYS B CA 1
ATOM 8781 C C . LYS B 1 432 ? 14.023 23.594 31.125 1 88.81 432 LYS B C 1
ATOM 8783 O O . LYS B 1 432 ? 13.258 23.344 32.062 1 88.81 432 LYS B O 1
ATOM 8788 N N . SER B 1 433 ? 13.656 24.172 30.031 1 86.19 433 SER B N 1
ATOM 8789 C CA . SER B 1 433 ? 12.305 24.688 29.875 1 86.19 433 SER B CA 1
ATOM 8790 C C . SER B 1 433 ? 11.328 23.594 29.484 1 86.19 433 SER B C 1
ATOM 8792 O O . SER B 1 433 ? 10.141 23.656 29.797 1 86.19 433 SER B O 1
ATOM 8794 N N . PHE B 1 434 ? 11.797 22.656 28.75 1 84.12 434 PHE B N 1
ATOM 8795 C CA . PHE B 1 434 ? 10.969 21.562 28.25 1 84.12 434 PHE B CA 1
ATOM 8796 C C . PHE B 1 434 ? 11.656 20.219 28.469 1 84.12 434 PHE B C 1
ATOM 8798 O O . PHE B 1 434 ? 11.977 19.516 27.5 1 84.12 434 PHE B O 1
ATOM 8805 N N . PRO B 1 435 ? 11.836 19.812 29.656 1 87.25 435 PRO B N 1
ATOM 8806 C CA . PRO B 1 435 ? 12.625 18.625 29.984 1 87.25 435 PRO B CA 1
ATOM 8807 C C . PRO B 1 435 ? 11.875 17.328 29.672 1 87.25 435 PRO B C 1
ATOM 8809 O O . PRO B 1 435 ? 10.648 17.281 29.75 1 87.25 435 PRO B O 1
ATOM 8812 N N . SER B 1 436 ? 12.656 16.328 29.328 1 87.06 436 SER B N 1
ATOM 8813 C CA . SER B 1 436 ? 12.125 14.984 29.188 1 87.06 436 SER B CA 1
ATOM 8814 C C . SER B 1 436 ? 11.617 14.445 30.531 1 87.06 436 SER B C 1
ATOM 8816 O O . SER B 1 436 ? 12.242 14.656 31.562 1 87.06 436 SER B O 1
ATOM 8818 N N . SER B 1 437 ? 10.523 13.789 30.453 1 78.62 437 SER B N 1
ATOM 8819 C CA . SER B 1 437 ? 9.992 13.172 31.656 1 78.62 437 SER B CA 1
ATOM 8820 C C . SER B 1 437 ? 10.773 11.914 32.031 1 78.62 437 SER B C 1
ATOM 8822 O O . SER B 1 437 ? 10.883 11.562 33.188 1 78.62 437 SER B O 1
ATOM 8824 N N . THR B 1 438 ? 11.375 11.281 31.031 1 76.75 438 THR B N 1
ATOM 8825 C CA . THR B 1 438 ? 12.023 9.992 31.2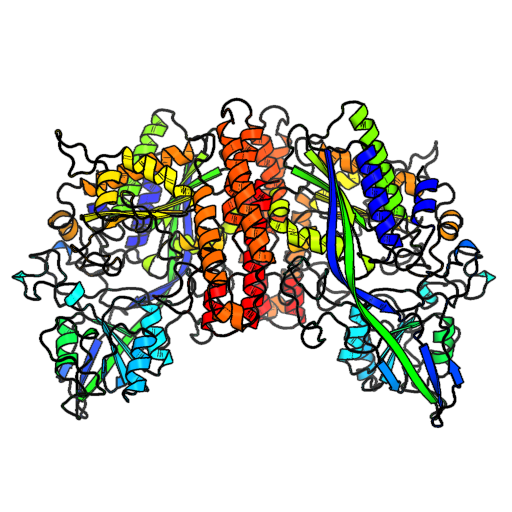5 1 76.75 438 THR B CA 1
ATOM 8826 C C . THR B 1 438 ? 13.531 10.172 31.422 1 76.75 438 THR B C 1
ATOM 8828 O O . THR B 1 438 ? 14.203 9.32 32 1 76.75 438 THR B O 1
ATOM 8831 N N . HIS B 1 439 ? 14.023 11.242 30.875 1 83.19 439 HIS B N 1
ATOM 8832 C CA . HIS B 1 439 ? 15.445 11.539 31.016 1 83.19 439 HIS B CA 1
ATOM 8833 C C . HIS B 1 439 ? 15.672 12.977 31.484 1 83.19 439 HIS B C 1
ATOM 8835 O O . HIS B 1 439 ? 15.984 13.852 30.672 1 83.19 439 HIS B O 1
ATOM 8841 N N . PRO B 1 440 ? 15.68 13.07 32.781 1 82.94 440 PRO B N 1
ATOM 8842 C CA . PRO B 1 440 ? 15.867 14.43 33.281 1 82.94 440 PRO B CA 1
ATOM 8843 C C . PRO B 1 440 ? 17.172 15.07 32.812 1 82.94 440 PRO B C 1
ATOM 8845 O O . PRO B 1 440 ? 18.203 14.391 32.719 1 82.94 440 PRO B O 1
ATOM 8848 N N . GLY B 1 441 ? 17.109 16.266 32.406 1 85.94 441 GLY B N 1
ATOM 8849 C CA . GLY B 1 441 ? 18.281 17 31.953 1 85.94 441 GLY B CA 1
ATOM 8850 C C . GLY B 1 441 ? 18.406 17.031 30.438 1 85.94 441 GLY B C 1
ATOM 8851 O O . GLY B 1 441 ? 19.25 17.719 29.891 1 85.94 441 GLY B O 1
ATOM 8852 N N . GLN B 1 442 ? 17.469 16.266 29.859 1 89.75 442 GLN B N 1
ATOM 8853 C CA . GLN B 1 442 ? 17.422 16.281 28.406 1 89.75 442 GLN B CA 1
ATOM 8854 C C . GLN B 1 442 ? 16.125 16.906 27.906 1 89.75 442 GLN B C 1
ATOM 8856 O O . GLN B 1 442 ? 15.117 16.906 28.609 1 89.75 442 GLN B O 1
ATOM 8861 N N . PRO B 1 443 ? 16.219 17.484 26.75 1 90.88 443 PRO B N 1
ATOM 8862 C CA . PRO B 1 443 ? 14.984 18.016 26.172 1 90.88 443 PRO B CA 1
ATOM 8863 C C . PRO B 1 443 ? 13.953 16.922 25.875 1 90.88 443 PRO B C 1
ATOM 8865 O O . PRO B 1 443 ? 14.32 15.805 25.531 1 90.88 443 PRO B O 1
ATOM 8868 N N . ASN B 1 444 ? 12.727 17.281 26 1 86.31 444 ASN B N 1
ATOM 8869 C CA . ASN B 1 444 ? 11.633 16.391 25.609 1 86.31 444 ASN B CA 1
ATOM 8870 C C . ASN B 1 444 ? 11.594 16.172 24.109 1 86.31 444 ASN B C 1
ATOM 8872 O O . ASN B 1 444 ? 11.633 17.125 23.328 1 86.31 444 ASN B O 1
ATOM 8876 N N . MET B 1 445 ? 11.664 14.992 23.719 1 83.81 445 MET B N 1
ATOM 8877 C CA . MET B 1 445 ? 11.57 14.602 22.312 1 83.81 445 MET B CA 1
ATOM 8878 C C . MET B 1 445 ? 10.18 14.062 22 1 83.81 445 MET B C 1
ATOM 8880 O O . MET B 1 445 ? 9.719 13.109 22.625 1 83.81 445 MET B O 1
ATOM 8884 N N . VAL B 1 446 ? 9.547 14.695 21 1 84.94 446 VAL B N 1
ATOM 8885 C CA . VAL B 1 446 ? 8.156 14.352 20.719 1 84.94 446 VAL B CA 1
ATOM 8886 C C . VAL B 1 446 ? 8 13.961 19.25 1 84.94 446 VAL B C 1
ATOM 8888 O O . VAL B 1 446 ? 8.648 14.539 18.375 1 84.94 446 VAL B O 1
ATOM 8891 N N . THR B 1 447 ? 7.234 12.906 19.047 1 85 447 THR B N 1
ATOM 8892 C CA . THR B 1 447 ? 6.82 12.539 17.688 1 85 447 THR B CA 1
ATOM 8893 C C . THR B 1 447 ? 5.309 12.656 17.531 1 85 447 THR B C 1
ATOM 8895 O O . THR B 1 447 ? 4.555 11.992 18.25 1 85 447 THR B O 1
ATOM 8898 N N . LEU B 1 448 ? 4.953 13.508 16.609 1 81.44 448 LEU B N 1
ATOM 8899 C CA . LEU B 1 448 ? 3.529 13.742 16.391 1 81.44 448 LEU B CA 1
ATOM 8900 C C . LEU B 1 448 ? 3.025 12.969 15.18 1 81.44 448 LEU B C 1
ATOM 8902 O O . LEU B 1 448 ? 3.73 12.852 14.172 1 81.44 448 LEU B O 1
ATOM 8906 N N . PRO B 1 449 ? 1.808 12.469 15.242 1 76.44 449 PRO B N 1
ATOM 8907 C CA . PRO B 1 449 ? 1.259 11.734 14.094 1 76.44 449 PRO B CA 1
ATOM 8908 C C . PRO B 1 449 ? 0.815 12.656 12.961 1 76.44 449 PRO B C 1
ATOM 8910 O O . PRO B 1 449 ? 0.715 12.219 11.812 1 76.44 449 PRO B O 1
ATOM 8913 N N . SER B 1 450 ? 0.41 13.836 13.328 1 77.62 450 SER B N 1
ATOM 8914 C CA . SER B 1 450 ? -0.108 14.789 12.344 1 77.62 450 SER B CA 1
ATOM 8915 C C . SER B 1 450 ? -0.005 16.219 12.859 1 77.62 450 SER B C 1
ATOM 8917 O O . SER B 1 450 ? 0.564 16.469 13.922 1 77.62 450 SER B O 1
ATOM 8919 N N . GLY B 1 451 ? -0.482 17.172 11.883 1 82.44 451 GLY B N 1
ATOM 8920 C CA . GLY B 1 451 ? -0.572 18.547 12.375 1 82.44 451 GLY B CA 1
ATOM 8921 C C . GLY B 1 451 ? -0.073 19.578 11.375 1 82.44 451 GLY B C 1
ATOM 8922 O O . GLY B 1 451 ? -0.41 20.75 11.469 1 82.44 451 GLY B O 1
ATOM 8923 N N . SER B 1 452 ? 0.713 19.094 10.523 1 91.69 452 SER B N 1
ATOM 8924 C CA . SER B 1 452 ? 1.24 20.016 9.516 1 91.69 452 SER B CA 1
ATOM 8925 C C . SER B 1 452 ? 1.635 19.266 8.242 1 91.69 452 SER B C 1
ATOM 8927 O O . SER B 1 452 ? 1.22 18.125 8.039 1 91.69 452 SER B O 1
ATOM 8929 N N . ASP B 1 453 ? 2.375 19.938 7.418 1 96.94 453 ASP B N 1
ATOM 8930 C CA . ASP B 1 453 ? 2.676 19.438 6.078 1 96.94 453 ASP B CA 1
ATOM 8931 C C . ASP B 1 453 ? 3.521 18.172 6.137 1 96.94 453 ASP B C 1
ATOM 8933 O O . ASP B 1 453 ? 3.646 17.453 5.137 1 96.94 453 ASP B O 1
ATOM 8937 N N . PHE B 1 454 ? 4.031 17.75 7.273 1 96.38 454 PHE B N 1
ATOM 8938 C CA . PHE B 1 454 ? 4.836 16.531 7.344 1 96.38 454 PHE B CA 1
ATOM 8939 C C . PHE B 1 454 ? 3.947 15.297 7.336 1 96.38 454 PHE B C 1
ATOM 8941 O O . PHE B 1 454 ? 4.434 14.18 7.148 1 96.38 454 PHE B O 1
ATOM 8948 N N . HIS B 1 455 ? 2.643 15.484 7.5 1 94.62 455 HIS B N 1
ATOM 8949 C CA . HIS B 1 455 ? 1.72 14.367 7.676 1 94.62 455 HIS B CA 1
ATOM 8950 C C . HIS B 1 455 ? 1.841 13.367 6.531 1 94.62 455 HIS B C 1
ATOM 8952 O O . HIS B 1 455 ? 2.076 12.18 6.762 1 94.62 455 HIS B O 1
ATOM 8958 N N . SER B 1 456 ? 1.655 13.812 5.301 1 96.19 456 SER B N 1
ATOM 8959 C CA . SER B 1 456 ? 1.603 12.891 4.172 1 96.19 456 SER B CA 1
ATOM 8960 C C . SER B 1 456 ? 2.965 12.258 3.91 1 96.19 456 SER B C 1
ATOM 8962 O O . SER B 1 456 ? 3.047 11.102 3.484 1 96.19 456 SER B O 1
ATOM 8964 N N . PHE B 1 457 ? 4.086 13.008 4.207 1 97.88 457 PHE B N 1
ATOM 8965 C CA . PHE B 1 457 ? 5.418 12.438 4.074 1 97.88 457 PHE B CA 1
ATOM 8966 C C . PHE B 1 457 ? 5.621 11.297 5.066 1 97.88 457 PHE B C 1
ATOM 8968 O O . PHE B 1 457 ? 6.117 10.227 4.699 1 97.88 457 PHE B O 1
ATOM 8975 N N . TYR B 1 458 ? 5.168 11.5 6.262 1 96.81 458 TYR B N 1
ATOM 8976 C CA . TYR B 1 458 ? 5.441 10.578 7.355 1 96.81 458 TYR B CA 1
ATOM 8977 C C . TYR B 1 458 ? 4.457 9.422 7.355 1 96.81 458 TYR B C 1
ATOM 8979 O O . TYR B 1 458 ? 4.859 8.258 7.387 1 96.81 458 TYR B O 1
ATOM 8987 N N . GLN B 1 459 ? 3.154 9.719 7.23 1 95.38 459 GLN B N 1
ATOM 8988 C CA . GLN B 1 459 ? 2.094 8.727 7.379 1 95.38 459 GLN B CA 1
ATOM 8989 C C . GLN B 1 459 ? 1.898 7.934 6.094 1 95.38 459 GLN B C 1
ATOM 8991 O O . GLN B 1 459 ? 1.68 6.723 6.133 1 95.38 459 GLN B O 1
ATOM 8996 N N . TYR B 1 460 ? 1.972 8.602 4.965 1 94.44 460 TYR B N 1
ATOM 8997 C CA . TYR B 1 460 ? 1.641 7.949 3.703 1 94.44 460 TYR B CA 1
ATOM 8998 C C . TYR B 1 460 ? 2.857 7.238 3.123 1 94.44 460 TYR B C 1
ATOM 9000 O O . TYR B 1 460 ? 2.738 6.137 2.578 1 94.44 460 TYR B O 1
ATOM 9008 N N . VAL B 1 461 ? 4.051 7.859 3.283 1 96.75 461 VAL B N 1
ATOM 9009 C CA . VAL B 1 461 ? 5.219 7.363 2.562 1 96.75 461 VAL B CA 1
ATOM 9010 C C . VAL B 1 461 ? 6.191 6.707 3.543 1 96.75 461 VAL B C 1
ATOM 9012 O O . VAL B 1 461 ? 6.914 5.781 3.18 1 96.75 461 VAL B O 1
ATOM 9015 N N . GLY B 1 462 ? 6.285 7.172 4.77 1 97.31 462 GLY B N 1
ATOM 9016 C CA . GLY B 1 462 ? 7.281 6.699 5.719 1 97.31 462 GLY B CA 1
ATOM 9017 C C . GLY B 1 462 ? 8.586 7.473 5.66 1 97.31 462 GLY B C 1
ATOM 9018 O O . GLY B 1 462 ? 9.656 6.918 5.914 1 97.31 462 GLY B O 1
ATOM 9019 N N . ILE B 1 463 ? 8.531 8.781 5.312 1 98.44 463 ILE B N 1
ATOM 9020 C CA . ILE B 1 463 ? 9.703 9.656 5.289 1 98.44 463 ILE B CA 1
ATOM 9021 C C . ILE B 1 463 ? 9.859 10.344 6.648 1 98.44 463 ILE B C 1
ATOM 9023 O O . ILE B 1 463 ? 8.953 11.039 7.109 1 98.44 463 ILE B O 1
ATOM 9027 N N . PRO B 1 464 ? 11 10.141 7.305 1 98.5 464 PRO B N 1
ATOM 9028 C CA . PRO B 1 464 ? 11.195 10.844 8.57 1 98.5 464 PRO B CA 1
ATOM 9029 C C . PRO B 1 464 ? 11.055 12.359 8.43 1 98.5 464 PRO B C 1
ATOM 9031 O O . PRO B 1 464 ? 11.461 12.93 7.414 1 98.5 464 PRO B O 1
ATOM 9034 N N . TYR B 1 465 ? 10.5 12.938 9.461 1 98.06 465 TYR B N 1
ATOM 9035 C CA . TYR B 1 465 ? 10.297 14.383 9.422 1 98.06 465 TYR B CA 1
ATOM 9036 C C . TYR B 1 465 ? 10.906 15.055 10.648 1 98.06 465 TYR B C 1
ATOM 9038 O O . TYR B 1 465 ? 11.25 14.383 11.625 1 98.06 465 TYR B O 1
ATOM 9046 N N . ALA B 1 466 ? 11.133 16.312 10.602 1 97.94 466 ALA B N 1
ATOM 9047 C CA . ALA B 1 466 ? 11.391 17.188 11.742 1 97.94 466 ALA B CA 1
ATOM 9048 C C . ALA B 1 466 ? 10.641 18.5 11.602 1 97.94 466 ALA B C 1
ATOM 9050 O O . ALA B 1 466 ? 10.531 19.062 10.508 1 97.94 466 ALA B O 1
ATOM 9051 N N . ASP B 1 467 ? 10.094 18.938 12.656 1 96.62 467 ASP B N 1
ATOM 9052 C CA . ASP B 1 467 ? 9.43 20.219 12.812 1 96.62 467 ASP B CA 1
ATOM 9053 C C . ASP B 1 467 ? 9.93 20.953 14.055 1 96.62 467 ASP B C 1
ATOM 9055 O O . ASP B 1 467 ? 10.18 20.328 15.086 1 96.62 467 ASP B O 1
ATOM 9059 N N . TRP B 1 468 ? 10.18 22.25 13.945 1 94.88 468 TRP B N 1
ATOM 9060 C CA . TRP B 1 468 ? 10.773 22.953 15.086 1 94.88 468 TRP B CA 1
ATOM 9061 C C . TRP B 1 468 ? 10.352 24.406 15.117 1 94.88 468 TRP B C 1
ATOM 9063 O O . TRP B 1 468 ? 9.773 24.922 14.148 1 94.88 468 TRP B O 1
ATOM 9073 N N . GLY B 1 469 ? 10.602 25.078 16.203 1 93.44 469 GLY B N 1
ATOM 9074 C CA . GLY B 1 469 ? 10.383 26.5 16.391 1 93.44 469 GLY B CA 1
ATOM 9075 C C . GLY B 1 469 ? 10.422 26.906 17.859 1 93.44 469 GLY B C 1
ATOM 9076 O O . GLY B 1 469 ? 10.781 26.109 18.719 1 93.44 469 GLY B O 1
ATOM 9077 N N . TYR B 1 470 ? 10.227 28.219 18.078 1 92 470 TYR B N 1
ATOM 9078 C CA . TYR B 1 470 ? 10.039 28.719 19.438 1 92 470 TYR B CA 1
ATOM 9079 C C . TYR B 1 470 ? 8.562 28.719 19.828 1 92 470 TYR B C 1
ATOM 9081 O O . TYR B 1 470 ? 7.699 28.984 18.984 1 92 470 TYR B O 1
ATOM 9089 N N . PHE B 1 471 ? 8.273 28.375 21.016 1 87.56 471 PHE B N 1
ATOM 9090 C CA . PHE B 1 471 ? 6.891 28.391 21.484 1 87.56 471 PHE B CA 1
ATOM 9091 C C . PHE B 1 471 ? 6.766 29.141 22.797 1 87.56 471 PHE B C 1
ATOM 9093 O O . PHE B 1 471 ? 7.77 29.438 23.453 1 87.56 471 PHE B O 1
ATOM 9100 N N . TRP B 1 472 ? 5.551 29.5 23.062 1 84.12 472 TRP B N 1
ATOM 9101 C CA . TRP B 1 472 ? 5.234 30.156 24.328 1 84.12 472 TRP B CA 1
ATOM 9102 C C . TRP B 1 472 ? 4.66 29.156 25.328 1 84.12 472 TRP B C 1
ATOM 9104 O O . TRP B 1 472 ? 3.922 28.25 24.953 1 84.12 472 TRP B O 1
ATOM 9114 N N . ALA B 1 473 ? 5.152 29.25 26.578 1 74.12 473 ALA B N 1
ATOM 9115 C CA . ALA B 1 473 ? 4.543 28.484 27.656 1 74.12 473 ALA B CA 1
ATOM 9116 C C . ALA B 1 473 ? 4.527 29.297 28.953 1 74.12 473 ALA B C 1
ATOM 9118 O O . ALA B 1 473 ? 5.367 30.188 29.156 1 74.12 473 ALA B O 1
ATOM 9119 N N . GLN B 1 474 ? 3.316 29.188 29.609 1 60.31 474 GLN B N 1
ATOM 9120 C CA . GLN B 1 474 ? 3.328 29.734 30.969 1 60.31 474 GLN B CA 1
ATOM 9121 C C . GLN B 1 474 ? 4.129 28.844 31.906 1 60.31 474 GLN B C 1
ATOM 9123 O O . GLN B 1 474 ? 4.145 27.625 31.766 1 60.31 474 GLN B O 1
ATOM 9128 N N . LYS B 1 475 ? 5.18 29.484 32.688 1 52.81 475 LYS B N 1
ATOM 9129 C CA . LYS B 1 475 ? 6.023 28.844 33.688 1 52.81 475 LYS B CA 1
ATOM 9130 C C . LYS B 1 475 ? 5.266 27.719 34.438 1 52.81 475 LYS B C 1
ATOM 9132 O O . LYS B 1 475 ? 5.859 26.734 34.844 1 52.81 475 LYS B O 1
ATOM 9137 N N . ASN B 1 476 ? 4.188 27.016 34.188 1 43.41 476 ASN B N 1
ATOM 9138 C CA . ASN B 1 476 ? 3.486 25.891 34.812 1 43.41 476 ASN B CA 1
ATOM 9139 C C . ASN B 1 476 ? 2.488 25.25 33.844 1 43.41 476 ASN B C 1
ATOM 9141 O O . ASN B 1 476 ? 1.625 24.469 34.281 1 43.41 476 ASN B O 1
ATOM 9145 N N . PHE B 1 477 ? 2.484 25.578 32.688 1 46.44 477 PHE B N 1
ATOM 9146 C CA . PHE B 1 477 ? 1.353 25.094 31.906 1 46.44 477 PHE B CA 1
ATOM 9147 C C . PHE B 1 477 ? 1.743 23.859 31.078 1 46.44 477 PHE B C 1
ATOM 9149 O O . PHE B 1 477 ? 2.889 23.75 30.641 1 46.44 477 PHE B O 1
ATOM 9156 N N . SER B 1 478 ? 0.969 22.875 31.188 1 43 478 SER B N 1
ATOM 9157 C CA . SER B 1 478 ? 0.931 21.625 30.438 1 43 478 SER B CA 1
ATOM 9158 C C . SER B 1 478 ? 0.959 21.875 28.922 1 43 478 SER B C 1
ATOM 9160 O O . SER B 1 478 ? 0.559 22.953 28.469 1 43 478 SER B O 1
ATOM 9162 N N . PHE B 1 479 ? 1.672 21.234 28.188 1 42.91 479 PHE B N 1
ATOM 9163 C CA . PHE B 1 479 ? 1.809 21.203 26.734 1 42.91 479 PHE B CA 1
ATOM 9164 C C . PHE B 1 479 ? 0.492 21.578 26.062 1 42.91 479 PHE B C 1
ATOM 9166 O O . PHE B 1 479 ? 0.474 21.953 24.891 1 42.91 479 PHE B O 1
ATOM 9173 N N . SER B 1 480 ? -0.609 21.422 26.859 1 41.88 480 SER B N 1
ATOM 9174 C CA . SER B 1 480 ? -1.927 21.594 26.266 1 41.88 480 SER B CA 1
ATOM 9175 C C . SER B 1 480 ? -2.135 23.031 25.797 1 41.88 480 SER B C 1
ATOM 9177 O O . SER B 1 480 ? -3.129 23.344 25.141 1 41.88 480 SER B O 1
ATOM 9179 N N . TYR B 1 481 ? -1.235 24.016 26.266 1 47.5 481 TYR B N 1
ATOM 9180 C CA . TYR B 1 481 ? -1.512 25.422 26.016 1 47.5 481 TYR B CA 1
ATOM 9181 C C . TYR B 1 481 ? -0.488 26.016 25.062 1 47.5 481 TYR B C 1
ATOM 9183 O O . TYR B 1 481 ? -0.065 27.156 25.234 1 47.5 481 TYR B O 1
ATOM 9191 N N . THR B 1 482 ? -0.125 25.281 24.109 1 55.84 482 THR B N 1
ATOM 9192 C CA . THR B 1 482 ? 0.854 25.734 23.141 1 55.84 482 THR B CA 1
ATOM 9193 C C . THR B 1 482 ? 0.178 26.547 22.031 1 55.84 482 THR B C 1
ATOM 9195 O O . THR B 1 482 ? -0.992 26.328 21.719 1 55.84 482 THR B O 1
ATOM 9198 N N . GLY B 1 483 ? 0.56 27.875 22.031 1 71.62 483 GLY B N 1
ATOM 9199 C CA . GLY B 1 483 ? 0.148 28.766 20.969 1 71.62 483 GLY B CA 1
ATOM 9200 C C . GLY B 1 483 ? 0.19 30.234 21.359 1 71.62 483 GLY B C 1
ATOM 9201 O O . GLY B 1 483 ? 0.387 30.562 22.531 1 71.62 483 GLY B O 1
ATOM 9202 N N . PHE B 1 484 ? 0.142 31.047 20.5 1 88.56 484 PHE B N 1
ATOM 9203 C CA . PHE B 1 484 ? 0.111 32.5 20.703 1 88.56 484 PHE B CA 1
ATOM 9204 C C . PHE B 1 484 ? -1.311 33.031 20.594 1 88.56 484 PHE B C 1
ATOM 9206 O O . PHE B 1 484 ? -2.131 32.469 19.859 1 88.56 484 PHE B O 1
ATOM 9213 N N . PRO B 1 485 ? -1.655 34 21.406 1 93.31 485 PRO B N 1
ATOM 9214 C CA . PRO B 1 485 ? -3.055 34.344 21.656 1 93.31 485 PRO B CA 1
ATOM 9215 C C . PRO B 1 485 ? -3.785 34.812 20.406 1 93.31 485 PRO B C 1
ATOM 9217 O O . PRO B 1 485 ? -5 34.656 20.281 1 93.31 485 PRO B O 1
ATOM 9220 N N . VAL B 1 486 ? -3.068 35.469 19.484 1 95.94 486 VAL B N 1
ATOM 9221 C CA . VAL B 1 486 ? -3.762 36.062 18.344 1 95.94 486 VAL B CA 1
ATOM 9222 C C . VAL B 1 486 ? -3.746 35.125 17.156 1 95.94 486 VAL B C 1
ATOM 9224 O O . VAL B 1 486 ? -3.947 35.531 16.016 1 95.94 486 VAL B O 1
ATOM 9227 N N . TYR B 1 487 ? -3.516 33.812 17.406 1 95.44 487 TYR B N 1
ATOM 9228 C CA . TYR B 1 487 ? -3.434 32.75 16.406 1 95.44 487 TYR B CA 1
ATOM 9229 C C . TYR B 1 487 ? -4.637 32.812 15.477 1 95.44 487 TYR B C 1
ATOM 9231 O O . TYR B 1 487 ? -5.785 32.75 15.93 1 95.44 487 TYR B O 1
ATOM 9239 N N . HIS B 1 488 ? -4.434 33.031 14.094 1 96.5 488 HIS B N 1
ATOM 9240 C CA . HIS B 1 488 ? -5.422 32.906 13.031 1 96.5 488 HIS B CA 1
ATOM 9241 C C . HIS B 1 488 ? -6.441 34.031 13.094 1 96.5 488 HIS B C 1
ATOM 9243 O O . HIS B 1 488 ? -7.551 33.906 12.57 1 96.5 488 HIS B O 1
ATOM 9249 N N . THR B 1 489 ? -6.16 35.156 13.797 1 97.5 489 THR B N 1
ATOM 9250 C CA . THR B 1 489 ? -7.062 36.281 13.883 1 97.5 489 THR B CA 1
ATOM 9251 C C . THR B 1 489 ? -6.57 37.438 13.008 1 97.5 489 THR B C 1
ATOM 9253 O O . THR B 1 489 ? -5.512 37.344 12.383 1 97.5 489 THR B O 1
ATOM 9256 N N . LEU B 1 490 ? -7.387 38.469 12.984 1 98 490 LEU B N 1
ATOM 9257 C CA . LEU B 1 490 ? -7.031 39.719 12.281 1 98 490 LEU B CA 1
ATOM 9258 C C . LEU B 1 490 ? -5.77 40.312 12.883 1 98 490 LEU B C 1
ATOM 9260 O O . LEU B 1 490 ? -5.039 41.031 12.188 1 98 490 LEU B O 1
ATOM 9264 N N . HIS B 1 491 ? -5.426 40 14.102 1 97.94 491 HIS B N 1
ATOM 9265 C CA . HIS B 1 491 ? -4.422 40.75 14.875 1 97.94 491 HIS B CA 1
ATOM 9266 C C . HIS B 1 491 ? -3.047 40.094 14.734 1 97.94 491 HIS B C 1
ATOM 9268 O O . HIS B 1 491 ? -2.062 40.594 15.273 1 97.94 491 HIS B O 1
ATOM 9274 N N . GLU B 1 492 ? -2.992 39 14.023 1 97.06 492 GLU B N 1
ATOM 9275 C CA . GLU B 1 492 ? -1.725 38.312 13.766 1 97.06 492 GLU B CA 1
ATOM 9276 C C . GLU B 1 492 ? -0.92 39.062 12.695 1 97.06 492 GLU B C 1
ATOM 9278 O O . GLU B 1 492 ? -0.728 38.531 11.594 1 97.06 492 GLU B O 1
ATOM 9283 N N . THR B 1 493 ? -0.376 40.219 13.023 1 98.12 493 THR B N 1
ATOM 9284 C CA . THR B 1 493 ? 0.267 41.125 12.086 1 98.12 493 THR B CA 1
ATOM 9285 C C . THR B 1 493 ? 1.763 41.219 12.375 1 98.12 493 THR B C 1
ATOM 9287 O O . THR B 1 493 ? 2.234 40.75 13.414 1 98.12 493 THR B O 1
ATOM 9290 N N . PHE B 1 494 ? 2.475 41.844 11.383 1 98.19 494 PHE B N 1
ATOM 9291 C CA . PHE B 1 494 ? 3.889 42.156 11.57 1 98.19 494 PHE B CA 1
ATOM 9292 C C . PHE B 1 494 ? 4.098 43.031 12.797 1 98.19 494 PHE B C 1
ATOM 9294 O O . PHE B 1 494 ? 5.051 42.812 13.555 1 98.19 494 PHE B O 1
ATOM 9301 N N . TYR B 1 495 ? 3.225 43.969 13.008 1 98.12 495 TYR B N 1
ATOM 9302 C CA . TYR B 1 495 ? 3.311 44.875 14.156 1 98.12 495 TYR B CA 1
ATOM 9303 C C . TYR B 1 495 ? 3.266 44.062 15.461 1 98.12 495 TYR B C 1
ATOM 9305 O O . TYR B 1 495 ? 4.109 44.281 16.344 1 98.12 495 TYR B O 1
ATOM 9313 N N . TRP B 1 496 ? 2.264 43.219 15.578 1 97.81 496 TRP B N 1
ATOM 9314 C CA . TRP B 1 496 ? 2.113 42.438 16.781 1 97.81 496 TRP B CA 1
ATOM 9315 C C . TRP B 1 496 ? 3.369 41.594 17.047 1 97.81 496 TRP B C 1
ATOM 9317 O O . TRP B 1 496 ? 3.873 41.562 18.172 1 97.81 496 TRP B O 1
ATOM 9327 N N . TYR B 1 497 ? 3.898 40.938 16.016 1 97.44 497 TYR B N 1
ATOM 9328 C CA . TYR B 1 497 ? 5.07 40.062 16.125 1 97.44 497 TYR B CA 1
ATOM 9329 C C . TYR B 1 497 ? 6.285 40.844 16.609 1 97.44 497 TYR B C 1
ATOM 9331 O O . TYR B 1 497 ? 6.949 40.469 17.562 1 97.44 497 TYR B O 1
ATOM 9339 N N . LYS B 1 498 ? 6.59 41.938 15.898 1 97.56 498 LYS B N 1
ATOM 9340 C CA . LYS B 1 498 ? 7.785 42.719 16.188 1 97.56 498 LYS B CA 1
ATOM 9341 C C . LYS B 1 498 ? 7.707 43.344 17.594 1 97.56 498 LYS B C 1
ATOM 9343 O O . LYS B 1 498 ? 8.703 43.375 18.312 1 97.56 498 LYS B O 1
ATOM 9348 N N . LYS B 1 499 ? 6.559 43.75 17.969 1 96.94 499 LYS B N 1
ATOM 9349 C CA . LYS B 1 499 ? 6.402 44.438 19.234 1 96.94 499 LYS B CA 1
ATOM 9350 C C . LYS B 1 499 ? 6.48 43.5 20.406 1 96.94 499 LYS B C 1
ATOM 9352 O O . LYS B 1 499 ? 7.109 43.812 21.422 1 96.94 499 LYS B O 1
ATOM 9357 N N . PHE B 1 500 ? 5.82 42.375 20.312 1 94.94 500 PHE B N 1
ATOM 9358 C CA . PHE B 1 500 ? 5.566 41.594 21.516 1 94.94 500 PHE B CA 1
ATOM 9359 C C . PHE B 1 500 ? 6.387 40.312 21.516 1 94.94 500 PHE B C 1
ATOM 9361 O O . PHE B 1 500 ? 6.688 39.75 22.578 1 94.94 500 PHE B O 1
ATOM 9368 N N . LEU B 1 501 ? 6.773 39.844 20.391 1 94.06 501 LEU B N 1
ATOM 9369 C CA . LEU B 1 501 ? 7.32 38.5 20.375 1 94.06 501 LEU B CA 1
ATOM 9370 C C . LEU B 1 501 ? 8.828 38.531 20.141 1 94.06 501 LEU B C 1
ATOM 9372 O O . LEU B 1 501 ? 9.586 37.844 20.844 1 94.06 501 LEU B O 1
ATOM 9376 N N . ASP B 1 502 ? 9.266 39.219 19.125 1 95.88 502 ASP B N 1
ATOM 9377 C CA . ASP B 1 502 ? 10.664 39.156 18.688 1 95.88 502 ASP B CA 1
ATOM 9378 C C . ASP B 1 502 ? 11.117 40.531 18.156 1 95.88 502 ASP B C 1
ATOM 9380 O O . ASP B 1 502 ? 11.453 40.656 16.969 1 95.88 502 ASP B O 1
ATOM 9384 N N . PRO B 1 503 ? 11.25 41.531 19 1 95.94 503 PRO B N 1
ATOM 9385 C CA . PRO B 1 503 ? 11.516 42.906 18.562 1 95.94 503 PRO B CA 1
ATOM 9386 C C . PRO B 1 503 ? 12.844 43.031 17.828 1 95.94 503 PRO B C 1
ATOM 9388 O O . PRO B 1 503 ? 12.977 43.906 16.953 1 95.94 503 PRO B O 1
ATOM 9391 N N . ARG B 1 504 ? 13.789 42.188 18.172 1 95.94 504 ARG B N 1
ATOM 9392 C CA . ARG B 1 504 ? 15.109 42.312 17.562 1 95.94 504 ARG B CA 1
ATOM 9393 C C . ARG B 1 504 ? 15.367 41.188 16.562 1 95.94 504 ARG B C 1
ATOM 9395 O O . ARG B 1 504 ? 16.469 41.094 16 1 95.94 504 ARG B O 1
ATOM 9402 N N . PHE B 1 505 ? 14.398 40.312 16.359 1 97.38 505 PHE B N 1
ATOM 9403 C CA . PHE B 1 505 ? 14.422 39.219 15.383 1 97.38 505 PHE B CA 1
ATOM 9404 C C . PHE B 1 505 ? 15.547 38.25 15.695 1 97.38 505 PHE B C 1
ATOM 9406 O O . PHE B 1 505 ? 16.156 37.688 14.781 1 97.38 505 PHE B O 1
ATOM 9413 N N . GLU B 1 506 ? 15.898 38.156 16.969 1 96.06 506 GLU B N 1
ATOM 9414 C CA . GLU B 1 506 ? 16.969 37.25 17.391 1 96.06 506 GLU B CA 1
ATOM 9415 C C . GLU B 1 506 ? 16.484 35.812 17.453 1 96.06 506 GLU B C 1
ATOM 9417 O O . GLU B 1 506 ? 17.25 34.875 17.172 1 96.06 506 GLU B O 1
ATOM 9422 N N . LEU B 1 507 ? 15.234 35.688 17.875 1 95.81 507 LEU B N 1
ATOM 9423 C CA . LEU B 1 507 ? 14.68 34.344 17.906 1 95.81 507 LEU B CA 1
ATOM 9424 C C . LEU B 1 507 ? 14.586 33.75 16.5 1 95.81 507 LEU B C 1
ATOM 9426 O O . LEU B 1 507 ? 15 32.594 16.266 1 95.81 507 LEU B O 1
ATOM 9430 N N . LEU B 1 508 ? 14.047 34.531 15.57 1 97.62 508 LEU B N 1
ATOM 9431 C CA . LEU B 1 508 ? 13.898 34.094 14.188 1 97.62 508 LEU B CA 1
ATOM 9432 C C . LEU B 1 508 ? 15.258 33.781 13.562 1 97.62 508 LEU B C 1
ATOM 9434 O O . LEU B 1 508 ? 15.391 32.844 12.781 1 97.62 508 LEU B O 1
ATOM 9438 N N . ARG B 1 509 ? 16.234 34.594 13.883 1 97.06 509 ARG B N 1
ATOM 9439 C CA . ARG B 1 509 ? 17.594 34.344 13.406 1 97.06 509 ARG B CA 1
ATOM 9440 C C . ARG B 1 509 ? 18.109 33 13.906 1 97.06 509 ARG B C 1
ATOM 9442 O O . ARG B 1 509 ? 18.688 32.25 13.141 1 97.06 509 ARG B O 1
ATOM 9449 N N . SER B 1 510 ? 17.891 32.75 15.156 1 96.06 510 SER B N 1
ATOM 9450 C CA . SER B 1 510 ? 18.375 31.516 15.75 1 96.06 510 SER B CA 1
ATOM 9451 C C . SER B 1 510 ? 17.719 30.297 15.109 1 96.06 510 SER B C 1
ATOM 9453 O O . SER B 1 510 ? 18.391 29.297 14.828 1 96.06 510 SER B O 1
ATOM 9455 N N . VAL B 1 511 ? 16.422 30.375 14.906 1 96.69 511 VAL B N 1
ATOM 9456 C CA . VAL B 1 511 ? 15.688 29.281 14.281 1 96.69 511 VAL B CA 1
ATOM 9457 C C . VAL B 1 511 ? 16.188 29.062 12.852 1 96.69 511 VAL B C 1
ATOM 9459 O O . VAL B 1 511 ? 16.312 27.938 12.398 1 96.69 511 VAL B O 1
ATOM 9462 N N . THR B 1 512 ? 16.453 30.141 12.156 1 97.88 512 THR B N 1
ATOM 9463 C CA . THR B 1 512 ? 16.922 30.078 10.781 1 97.88 512 THR B CA 1
ATOM 9464 C C . THR B 1 512 ? 18.328 29.453 10.727 1 97.88 512 THR B C 1
ATOM 9466 O O . THR B 1 512 ? 18.625 28.672 9.82 1 97.88 512 THR B O 1
ATOM 9469 N N . GLN B 1 513 ? 19.188 29.828 11.711 1 97.31 513 GLN B N 1
ATOM 9470 C CA . GLN B 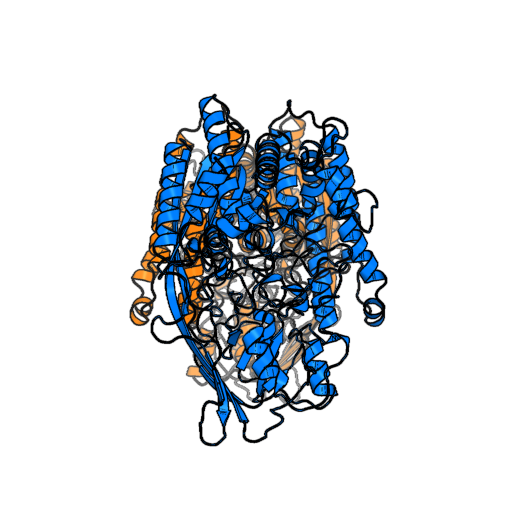1 513 ? 20.516 29.234 11.805 1 97.31 513 GLN B CA 1
ATOM 9471 C C . GLN B 1 513 ? 20.422 27.734 12.062 1 97.31 513 GLN B C 1
ATOM 9473 O O . GLN B 1 513 ? 21.156 26.953 11.453 1 97.31 513 GLN B O 1
ATOM 9478 N N . PHE B 1 514 ? 19.578 27.375 12.969 1 97.5 514 PHE B N 1
ATOM 9479 C CA . PHE B 1 514 ? 19.344 25.953 13.234 1 97.5 514 PHE B CA 1
ATOM 9480 C C . PHE B 1 514 ? 18.922 25.234 11.961 1 97.5 514 PHE B C 1
ATOM 9482 O O . PHE B 1 514 ? 19.453 24.156 11.641 1 97.5 514 PHE B O 1
ATOM 9489 N N . CYS B 1 515 ? 17.969 25.781 11.188 1 98.31 515 CYS B N 1
ATOM 9490 C CA . CYS B 1 515 ? 17.469 25.203 9.945 1 98.31 515 CYS B CA 1
ATOM 9491 C C . CYS B 1 515 ? 18.609 24.984 8.961 1 98.31 515 CYS B C 1
ATOM 9493 O O . CYS B 1 515 ? 18.766 23.875 8.422 1 98.31 515 CYS B O 1
ATOM 9495 N N . GLY B 1 516 ? 19.391 26 8.742 1 98.12 516 GLY B N 1
ATOM 9496 C CA . GLY B 1 516 ? 20.5 25.906 7.816 1 98.12 516 GLY B CA 1
ATOM 9497 C C . GLY B 1 516 ? 21.516 24.844 8.203 1 98.12 516 GLY B C 1
ATOM 9498 O O . GLY B 1 516 ? 21.953 24.062 7.352 1 98.12 516 GLY B O 1
ATOM 9499 N N . LEU B 1 517 ? 21.828 24.781 9.484 1 98.06 517 LEU B N 1
ATOM 9500 C CA . LEU B 1 517 ? 22.844 23.844 9.953 1 98.06 517 LEU B CA 1
ATOM 9501 C C . LEU B 1 517 ? 22.328 22.406 9.836 1 98.06 517 LEU B C 1
ATOM 9503 O O . LEU B 1 517 ? 23.062 21.516 9.414 1 98.06 517 LEU B O 1
ATOM 9507 N N . LEU B 1 518 ? 21.078 22.172 10.25 1 98.5 518 LEU B N 1
ATOM 9508 C CA . LEU B 1 518 ? 20.5 20.828 10.156 1 98.5 518 LEU B CA 1
ATOM 9509 C C . LEU B 1 518 ? 20.422 20.375 8.703 1 98.5 518 LEU B C 1
ATOM 9511 O O . LEU B 1 518 ? 20.734 19.234 8.383 1 98.5 518 LEU B O 1
ATOM 9515 N N . LEU B 1 519 ? 19.984 21.281 7.832 1 98.56 519 LEU B N 1
ATOM 9516 C CA . LEU B 1 519 ? 19.875 21.016 6.402 1 98.56 519 LEU B CA 1
ATOM 9517 C C . LEU B 1 519 ? 21.219 20.609 5.824 1 98.56 519 LEU B C 1
ATOM 9519 O O . LEU B 1 519 ? 21.328 19.656 5.055 1 98.56 519 LEU B O 1
ATOM 9523 N N . MET B 1 520 ? 22.25 21.281 6.203 1 97.62 520 MET B N 1
ATOM 9524 C CA . MET B 1 520 ? 23.609 21 5.715 1 97.62 520 MET B CA 1
ATOM 9525 C C . MET B 1 520 ? 24.094 19.641 6.211 1 97.62 520 MET B C 1
ATOM 9527 O O . MET B 1 520 ? 24.672 18.859 5.449 1 97.62 520 MET B O 1
ATOM 9531 N N . ARG B 1 521 ? 23.844 19.359 7.41 1 97.62 521 ARG B N 1
ATOM 9532 C CA . ARG B 1 521 ? 24.266 18.094 7.98 1 97.62 521 ARG B CA 1
ATOM 9533 C C . ARG B 1 521 ? 23.578 16.922 7.297 1 97.62 521 ARG B C 1
ATOM 9535 O O . ARG B 1 521 ? 24.219 15.914 6.973 1 97.62 521 ARG B O 1
ATOM 9542 N N . LEU B 1 522 ? 22.328 17.047 7.027 1 98.44 522 LEU B N 1
ATOM 9543 C CA . LEU B 1 522 ? 21.547 15.969 6.441 1 98.44 522 LEU B CA 1
ATOM 9544 C C . LEU B 1 522 ? 21.844 15.82 4.953 1 98.44 522 LEU B C 1
ATOM 9546 O O . LEU B 1 522 ? 21.781 14.719 4.41 1 98.44 522 LEU B O 1
ATOM 9550 N N . SER B 1 523 ? 22.219 16.906 4.277 1 98.25 523 SER B N 1
ATOM 9551 C CA . SER B 1 523 ? 22.438 16.859 2.834 1 98.25 523 SER B CA 1
ATOM 9552 C C . SER B 1 523 ? 23.875 16.516 2.496 1 98.25 523 SER B C 1
ATOM 9554 O O . SER B 1 523 ? 24.172 16.094 1.373 1 98.25 523 SER B O 1
ATOM 9556 N N . ASP B 1 524 ? 24.844 16.594 3.518 1 96.38 524 ASP B N 1
ATOM 9557 C CA . ASP B 1 524 ? 26.25 16.516 3.123 1 96.38 524 ASP B CA 1
ATOM 9558 C C . ASP B 1 524 ? 26.969 15.406 3.895 1 96.38 524 ASP B C 1
ATOM 9560 O O . ASP B 1 524 ? 28.125 15.094 3.605 1 96.38 524 ASP B O 1
ATOM 9564 N N . SER B 1 525 ? 26.328 14.773 4.832 1 94.94 525 SER B N 1
ATOM 9565 C CA . SER B 1 525 ? 26.953 13.656 5.535 1 94.94 525 SER B CA 1
ATOM 9566 C C . SER B 1 525 ? 27.016 12.414 4.66 1 94.94 525 SER B C 1
ATOM 9568 O O . SER B 1 525 ? 26.016 12.047 4.027 1 94.94 525 SER B O 1
ATOM 9570 N N . PRO B 1 526 ? 28.203 11.766 4.609 1 93.94 526 PRO B N 1
ATOM 9571 C CA . PRO B 1 526 ? 28.266 10.547 3.793 1 93.94 526 PRO B CA 1
ATOM 9572 C C . PRO B 1 526 ? 27.297 9.469 4.262 1 93.94 526 PRO B C 1
ATOM 9574 O O . PRO B 1 526 ? 26.484 8.977 3.473 1 93.94 526 PRO B O 1
ATOM 9577 N N . LEU B 1 527 ? 27.391 9.117 5.523 1 95.19 527 LEU B N 1
ATOM 9578 C CA . LEU B 1 527 ? 26.375 8.258 6.125 1 95.19 527 LEU B CA 1
ATOM 9579 C C . LEU B 1 527 ? 25.203 9.078 6.637 1 95.19 527 LEU B C 1
ATOM 9581 O O . LEU B 1 527 ? 25.391 10.055 7.367 1 95.19 527 LEU B O 1
ATOM 9585 N N . ILE B 1 528 ? 24 8.758 6.215 1 96.5 528 ILE B N 1
ATOM 9586 C CA . ILE B 1 528 ? 22.844 9.492 6.715 1 96.5 528 ILE B CA 1
ATOM 9587 C C . ILE B 1 528 ? 22.859 9.492 8.242 1 96.5 528 ILE B C 1
ATOM 9589 O O . ILE B 1 528 ? 22.922 8.43 8.867 1 96.5 528 ILE B O 1
ATOM 9593 N N . PRO B 1 529 ? 22.812 10.586 8.836 1 96.69 529 PRO B N 1
ATOM 9594 C CA . PRO B 1 529 ? 22.984 10.648 10.289 1 96.69 529 PRO B CA 1
ATOM 9595 C C . PRO B 1 529 ? 21.719 10.328 11.062 1 96.69 529 PRO B C 1
ATOM 9597 O O . PRO B 1 529 ? 21.312 11.094 11.938 1 96.69 529 PRO B O 1
ATOM 9600 N N . PHE B 1 530 ? 21.109 9.188 10.836 1 97.62 530 PHE B N 1
ATOM 9601 C CA . PHE B 1 530 ? 19.984 8.633 11.578 1 97.62 530 PHE B CA 1
ATOM 9602 C C . PHE B 1 530 ? 20.469 7.789 12.75 1 97.62 530 PHE B C 1
ATOM 9604 O O . PHE B 1 530 ? 21.547 7.184 12.68 1 97.62 530 PHE B O 1
ATOM 9611 N N . THR B 1 531 ? 19.75 7.871 13.797 1 96.94 531 THR B N 1
ATOM 9612 C CA . THR B 1 531 ? 19.969 6.969 14.922 1 96.94 531 THR B CA 1
ATOM 9613 C C . THR B 1 531 ? 18.766 6.066 15.133 1 96.94 531 THR B C 1
ATOM 9615 O O . THR B 1 531 ? 17.641 6.547 15.289 1 96.94 531 THR B O 1
ATOM 9618 N N . LEU B 1 532 ? 19.016 4.746 15.211 1 98 532 LEU B N 1
ATOM 9619 C CA . LEU B 1 532 ? 17.906 3.799 15.219 1 98 532 LEU B CA 1
ATOM 9620 C C . LEU B 1 532 ? 17.5 3.449 16.641 1 98 532 LEU B C 1
ATOM 9622 O O . LEU B 1 532 ? 16.375 3.02 16.891 1 98 532 LEU B O 1
ATOM 9626 N N . THR B 1 533 ? 18.297 3.648 17.625 1 96.25 533 THR B N 1
ATOM 9627 C CA . THR B 1 533 ? 18.156 3.162 18.984 1 96.25 533 THR B CA 1
ATOM 9628 C C . THR B 1 533 ? 16.891 3.697 19.625 1 96.25 533 THR B C 1
ATOM 9630 O O . THR B 1 533 ? 16.219 2.994 20.391 1 96.25 533 THR B O 1
ATOM 9633 N N . PRO B 1 534 ? 16.484 4.941 19.359 1 95.06 534 PRO B N 1
ATOM 9634 C CA . PRO B 1 534 ? 15.242 5.414 19.969 1 95.06 534 PRO B CA 1
ATOM 9635 C C . PRO B 1 534 ? 14.039 4.543 19.609 1 95.06 534 PRO B C 1
ATOM 9637 O O . PRO B 1 534 ? 13.133 4.375 20.422 1 95.06 534 PRO B O 1
ATOM 9640 N N . TYR B 1 535 ? 14.031 3.961 18.469 1 96.38 535 TYR B N 1
ATOM 9641 C CA . TYR B 1 535 ? 12.938 3.072 18.078 1 96.38 535 TYR B CA 1
ATOM 9642 C C . TYR B 1 535 ? 12.922 1.821 18.953 1 96.38 535 TYR B C 1
ATOM 9644 O O . TYR B 1 535 ? 11.859 1.288 19.266 1 96.38 535 TYR B O 1
ATOM 9652 N N . ASN B 1 536 ? 14.117 1.353 19.25 1 96.25 536 ASN B N 1
ATOM 9653 C CA . ASN B 1 536 ? 14.203 0.214 20.156 1 96.25 536 ASN B CA 1
ATOM 9654 C C . ASN B 1 536 ? 13.508 0.502 21.484 1 96.25 536 ASN B C 1
ATOM 9656 O O . ASN B 1 536 ? 12.711 -0.307 21.969 1 96.25 536 ASN B O 1
ATOM 9660 N N . THR B 1 537 ? 13.742 1.65 22.016 1 93.38 537 THR B N 1
ATOM 9661 C CA . THR B 1 537 ? 13.148 2.055 23.297 1 93.38 537 THR B CA 1
ATOM 9662 C C . THR B 1 537 ? 11.633 2.174 23.172 1 93.38 537 THR B C 1
ATOM 9664 O O . THR B 1 537 ? 10.891 1.685 24.031 1 93.38 537 THR B O 1
ATOM 9667 N N . ILE B 1 538 ? 11.156 2.75 22.172 1 94.31 538 ILE B N 1
ATOM 9668 C CA . ILE B 1 538 ? 9.742 3.051 21.984 1 94.31 538 ILE B CA 1
ATOM 9669 C C . ILE B 1 538 ? 8.961 1.752 21.812 1 94.31 538 ILE B C 1
ATOM 9671 O O . ILE B 1 538 ? 7.957 1.529 22.484 1 94.31 538 ILE B O 1
ATOM 9675 N N . VAL B 1 539 ? 9.438 0.843 20.906 1 96.88 539 VAL B N 1
ATOM 9676 C CA . VAL B 1 539 ? 8.688 -0.369 20.609 1 96.88 539 VAL B CA 1
ATOM 9677 C C . VAL B 1 539 ? 8.688 -1.293 21.828 1 96.88 539 VAL B C 1
ATOM 9679 O O . VAL B 1 539 ? 7.695 -1.979 22.094 1 96.88 539 VAL B O 1
ATOM 9682 N N . ASN B 1 540 ? 9.805 -1.355 22.562 1 97 540 ASN B N 1
ATOM 9683 C CA . ASN B 1 540 ? 9.852 -2.164 23.781 1 97 540 ASN B CA 1
ATOM 9684 C C . ASN B 1 540 ? 8.906 -1.625 24.844 1 97 540 ASN B C 1
ATOM 9686 O O . ASN B 1 540 ? 8.258 -2.398 25.562 1 97 540 ASN B O 1
ATOM 9690 N N . ARG B 1 541 ? 8.859 -0.33 24.984 1 94.62 541 ARG B N 1
ATOM 9691 C CA . ARG B 1 541 ? 7.934 0.28 25.938 1 94.62 541 ARG B CA 1
ATOM 9692 C C . ARG B 1 541 ? 6.484 -0.036 25.562 1 94.62 541 ARG B C 1
ATOM 9694 O O . ARG B 1 541 ? 5.68 -0.36 26.438 1 94.62 541 ARG B O 1
ATOM 9701 N N . TYR B 1 542 ? 6.133 0.107 24.297 1 94.88 542 TYR B N 1
ATOM 9702 C CA . TYR B 1 542 ? 4.781 -0.202 23.844 1 94.88 542 TYR B CA 1
ATOM 9703 C C . TYR B 1 542 ? 4.438 -1.661 24.109 1 94.88 542 TYR B C 1
ATOM 9705 O O . TYR B 1 542 ? 3.332 -1.971 24.562 1 94.88 542 TYR B O 1
ATOM 9713 N N . LEU B 1 543 ? 5.391 -2.586 23.781 1 97.44 543 LEU B N 1
ATOM 9714 C CA . LEU B 1 543 ? 5.164 -4.008 24.031 1 97.44 543 LEU B CA 1
ATOM 9715 C C . LEU B 1 543 ? 4.938 -4.27 25.516 1 97.44 543 LEU B C 1
ATOM 9717 O O . LEU B 1 543 ? 4.027 -5.016 25.891 1 97.44 543 LEU B O 1
ATOM 9721 N N . ALA B 1 544 ? 5.75 -3.646 26.375 1 96.12 544 ALA B N 1
ATOM 9722 C CA . ALA B 1 544 ? 5.613 -3.812 27.828 1 96.12 544 ALA B CA 1
ATOM 9723 C C . ALA B 1 544 ? 4.238 -3.348 28.297 1 96.12 544 ALA B C 1
ATOM 9725 O O . ALA B 1 544 ? 3.625 -3.988 29.156 1 96.12 544 ALA B O 1
ATOM 9726 N N . SER B 1 545 ? 3.818 -2.248 27.75 1 93.44 545 SER B N 1
ATOM 9727 C CA . SER B 1 545 ? 2.5 -1.728 28.109 1 93.44 545 SER B CA 1
ATOM 9728 C C . SER B 1 545 ? 1.4 -2.723 27.75 1 93.44 545 SER B C 1
ATOM 9730 O O . SER B 1 545 ? 0.442 -2.895 28.5 1 93.44 545 SER B O 1
ATOM 9732 N N . LEU B 1 546 ? 1.491 -3.375 26.609 1 95.19 546 LEU B N 1
ATOM 9733 C CA . LEU B 1 546 ? 0.515 -4.375 26.188 1 95.19 546 LEU B CA 1
ATOM 9734 C C . LEU B 1 546 ? 0.562 -5.594 27.109 1 95.19 546 LEU B C 1
ATOM 9736 O O . LEU B 1 546 ? -0.48 -6.141 27.469 1 95.19 546 LEU B O 1
ATOM 9740 N N . GLN B 1 547 ? 1.766 -6.02 27.484 1 96.12 547 GLN B N 1
ATOM 9741 C CA . GLN B 1 547 ? 1.957 -7.203 28.312 1 96.12 547 GLN B CA 1
ATOM 9742 C C . GLN B 1 547 ? 1.367 -7.004 29.703 1 96.12 547 GLN B C 1
ATOM 9744 O O . GLN B 1 547 ? 0.892 -7.957 30.328 1 96.12 547 GLN B O 1
ATOM 9749 N N . LEU B 1 548 ? 1.345 -5.762 30.141 1 94.31 548 LEU B N 1
ATOM 9750 C CA . LEU B 1 548 ? 0.884 -5.449 31.484 1 94.31 548 LEU B CA 1
ATOM 9751 C C . LEU B 1 548 ? -0.601 -5.102 31.484 1 94.31 548 LEU B C 1
ATOM 9753 O O . LEU B 1 548 ? -1.213 -4.977 32.562 1 94.31 548 LEU B O 1
ATOM 9757 N N . ASN B 1 549 ? -1.125 -4.945 30.328 1 93.56 549 ASN B N 1
ATOM 9758 C CA . ASN B 1 549 ? -2.525 -4.547 30.234 1 93.56 549 ASN B CA 1
ATOM 9759 C C . ASN B 1 549 ? -3.461 -5.684 30.625 1 93.56 549 ASN B C 1
ATOM 9761 O O . ASN B 1 549 ? -3.424 -6.762 30.031 1 93.56 549 ASN B O 1
ATOM 9765 N N . ALA B 1 550 ? -4.363 -5.488 31.5 1 94.19 550 ALA B N 1
ATOM 9766 C CA . ALA B 1 550 ? -5.246 -6.504 32.062 1 94.19 550 ALA B CA 1
ATOM 9767 C C . ALA B 1 550 ? -6.23 -7.027 31.031 1 94.19 550 ALA B C 1
ATOM 9769 O O . ALA B 1 550 ? -6.594 -8.203 31.047 1 94.19 550 ALA B O 1
ATOM 9770 N N . GLU B 1 551 ? -6.641 -6.184 30.156 1 94.44 551 GLU B N 1
ATOM 9771 C CA . GLU B 1 551 ? -7.609 -6.598 29.156 1 94.44 551 GLU B CA 1
ATOM 9772 C C . GLU B 1 551 ? -6.973 -7.531 28.125 1 94.44 551 GLU B C 1
ATOM 9774 O O . GLU B 1 551 ? -7.637 -8.43 27.609 1 94.44 551 GLU B O 1
ATOM 9779 N N . VAL B 1 552 ? -5.758 -7.309 27.812 1 95.12 552 VAL B N 1
ATOM 9780 C CA . VAL B 1 552 ? -5.031 -8.156 26.875 1 95.12 552 VAL B CA 1
ATOM 9781 C C . VAL B 1 552 ? -4.957 -9.586 27.422 1 95.12 552 VAL B C 1
ATOM 9783 O O . VAL B 1 552 ? -5.176 -10.547 26.672 1 95.12 552 VAL B O 1
ATOM 9786 N N . SER B 1 553 ? -4.68 -9.68 28.688 1 95.5 553 SER B N 1
ATOM 9787 C CA . SER B 1 553 ? -4.637 -10.984 29.344 1 95.5 553 SER B CA 1
ATOM 9788 C C . SER B 1 553 ? -6.027 -11.602 29.438 1 95.5 553 SER B C 1
ATOM 9790 O O . SER B 1 553 ? -6.199 -12.797 29.188 1 95.5 553 SER B O 1
ATOM 9792 N N . ALA B 1 554 ? -6.988 -10.789 29.797 1 97 554 ALA B N 1
ATOM 9793 C CA . ALA B 1 554 ? -8.359 -11.266 30 1 97 554 ALA B CA 1
ATOM 9794 C C . ALA B 1 554 ? -8.93 -11.844 28.703 1 97 554 ALA B C 1
ATOM 9796 O O . ALA B 1 554 ? -9.727 -12.781 28.75 1 97 554 ALA B O 1
ATOM 9797 N N . HIS B 1 555 ? -8.523 -11.328 27.609 1 97 555 HIS B N 1
ATOM 9798 C CA . HIS B 1 555 ? -9.078 -11.766 26.328 1 97 555 HIS B CA 1
ATOM 9799 C C . HIS B 1 555 ? -8.117 -12.711 25.609 1 97 555 HIS B C 1
ATOM 9801 O O . HIS B 1 555 ? -8.289 -12.992 24.422 1 97 555 HIS B O 1
ATOM 9807 N N . SER B 1 556 ? -7.078 -13.117 26.25 1 96.31 556 SER B N 1
ATOM 9808 C CA . SER B 1 556 ? -6.117 -14.102 25.766 1 96.31 556 SER B CA 1
ATOM 9809 C C . SER B 1 556 ? -5.52 -13.672 24.422 1 96.31 556 SER B C 1
ATOM 9811 O O . SER B 1 556 ? -5.48 -14.461 23.484 1 96.31 556 SER B O 1
ATOM 9813 N N . ILE B 1 557 ? -5.176 -12.43 24.344 1 97.5 557 ILE B N 1
ATOM 9814 C CA . ILE B 1 557 ? -4.516 -11.93 23.141 1 97.5 557 ILE B CA 1
ATOM 9815 C C . ILE B 1 557 ? -3.109 -12.516 23.031 1 97.5 557 ILE B C 1
ATOM 9817 O O . ILE B 1 557 ? -2.307 -12.391 23.969 1 97.5 557 ILE B O 1
ATOM 9821 N N . ASP B 1 558 ? -2.791 -13.227 21.938 1 97.31 558 ASP B N 1
ATOM 9822 C CA . ASP B 1 558 ? -1.479 -13.828 21.703 1 97.31 558 ASP B CA 1
ATOM 9823 C C . ASP B 1 558 ? -0.47 -12.781 21.234 1 97.31 558 ASP B C 1
ATOM 9825 O O . ASP B 1 558 ? -0.6 -12.219 20.156 1 97.31 558 ASP B O 1
ATOM 9829 N N . LEU B 1 559 ? 0.568 -12.5 22 1 98 559 LEU B N 1
ATOM 9830 C CA . LEU B 1 559 ? 1.552 -11.469 21.672 1 98 559 LEU B CA 1
ATOM 9831 C C . LEU B 1 559 ? 2.859 -12.094 21.203 1 98 559 LEU B C 1
ATOM 9833 O O . LEU B 1 559 ? 3.848 -11.391 20.984 1 98 559 LEU B O 1
ATOM 9837 N N . GLN B 1 560 ? 2.873 -13.375 20.984 1 97.88 560 GLN B N 1
ATOM 9838 C CA . GLN B 1 560 ? 4.105 -14.102 20.703 1 97.88 560 GLN B CA 1
ATOM 9839 C C . GLN B 1 560 ? 4.789 -13.547 19.453 1 97.88 560 GLN B C 1
ATOM 9841 O O . GLN B 1 560 ? 6.008 -13.359 19.438 1 97.88 560 GLN B O 1
ATOM 9846 N N . TYR B 1 561 ? 4.055 -13.398 18.391 1 98.12 561 TYR B N 1
ATOM 9847 C CA . TYR B 1 561 ? 4.621 -12.883 17.156 1 98.12 561 TYR B CA 1
ATOM 9848 C C . TYR B 1 561 ? 5.219 -11.492 17.359 1 98.12 561 TYR B C 1
ATOM 9850 O O . TYR B 1 561 ? 6.324 -11.211 16.891 1 98.12 561 TYR B O 1
ATOM 9858 N N . LEU B 1 562 ? 4.492 -10.609 18.031 1 98.56 562 LEU B N 1
ATOM 9859 C CA . LEU B 1 562 ? 4.961 -9.25 18.297 1 98.56 562 LEU B CA 1
ATOM 9860 C C . LEU B 1 562 ? 6.211 -9.273 19.172 1 98.56 562 LEU B C 1
ATOM 9862 O O . LEU B 1 562 ? 7.148 -8.508 18.938 1 98.56 562 LEU B O 1
ATOM 9866 N N . GLU B 1 563 ? 6.234 -10.141 20.188 1 98.69 563 GLU B N 1
ATOM 9867 C CA . GLU B 1 563 ? 7.395 -10.297 21.062 1 98.69 563 GLU B CA 1
ATOM 9868 C C . GLU B 1 563 ? 8.633 -10.703 20.266 1 98.69 563 GLU B C 1
ATOM 9870 O O . GLU B 1 563 ? 9.711 -10.148 20.469 1 98.69 563 GLU B O 1
ATOM 9875 N N . ARG B 1 564 ? 8.469 -11.648 19.422 1 98.56 564 ARG B N 1
ATOM 9876 C CA . ARG B 1 564 ? 9.578 -12.086 18.578 1 98.56 564 ARG B CA 1
ATOM 9877 C C . ARG B 1 564 ? 10.047 -10.961 17.656 1 98.56 564 ARG B C 1
ATOM 9879 O O . ARG B 1 564 ? 11.25 -10.773 17.453 1 98.56 564 ARG B O 1
ATOM 9886 N N . ALA B 1 565 ? 9.109 -10.281 17.031 1 98.75 565 ALA B N 1
ATOM 9887 C CA . ALA B 1 565 ? 9.438 -9.18 16.141 1 98.75 565 ALA B CA 1
ATOM 9888 C C . ALA B 1 565 ? 10.242 -8.109 16.875 1 98.75 565 ALA B C 1
ATOM 9890 O O . ALA B 1 565 ? 11.258 -7.625 16.359 1 98.75 565 ALA B O 1
ATOM 9891 N N . VAL B 1 566 ? 9.797 -7.711 18.062 1 98.75 566 VAL B N 1
ATOM 9892 C CA . VAL B 1 566 ? 10.461 -6.672 18.844 1 98.75 566 VAL B CA 1
ATOM 9893 C C . VAL B 1 566 ? 11.859 -7.137 19.234 1 98.75 566 VAL B C 1
ATOM 9895 O O . VAL B 1 566 ? 12.82 -6.367 19.156 1 98.75 566 VAL B O 1
ATOM 9898 N N . ARG B 1 567 ? 11.984 -8.352 19.656 1 98.62 567 ARG B N 1
ATOM 9899 C CA . ARG B 1 567 ? 13.289 -8.914 20 1 98.62 567 ARG B CA 1
ATOM 9900 C C . ARG B 1 567 ? 14.234 -8.875 18.812 1 98.62 567 ARG B C 1
ATOM 9902 O O . ARG B 1 567 ? 15.398 -8.492 18.938 1 98.62 567 ARG B O 1
ATOM 9909 N N . ASN B 1 568 ? 13.742 -9.352 17.672 1 98.62 568 ASN B N 1
ATOM 9910 C CA . ASN B 1 568 ? 14.562 -9.352 16.469 1 98.62 568 ASN B CA 1
ATOM 9911 C C . ASN B 1 568 ? 14.977 -7.938 16.062 1 98.62 568 ASN B C 1
ATOM 9913 O O . ASN B 1 568 ? 16.125 -7.707 15.664 1 98.62 568 ASN B O 1
ATOM 9917 N N . LEU B 1 569 ? 14.031 -6.996 16.125 1 98.69 569 LEU B N 1
ATOM 9918 C CA . LEU B 1 569 ? 14.359 -5.613 15.773 1 98.69 569 LEU B CA 1
ATOM 9919 C C . LEU B 1 569 ? 15.438 -5.062 16.703 1 98.69 569 LEU B C 1
ATOM 9921 O O . LEU B 1 569 ? 16.375 -4.406 16.234 1 98.69 569 LEU B O 1
ATOM 9925 N N . SER B 1 570 ? 15.281 -5.316 17.984 1 98.62 570 SER B N 1
ATOM 9926 C CA . SER B 1 570 ? 16.266 -4.848 18.953 1 98.62 570 SER B CA 1
ATOM 9927 C C . SER B 1 570 ? 17.656 -5.379 18.641 1 98.62 570 SER B C 1
ATOM 9929 O O . SER B 1 570 ? 18.641 -4.625 18.641 1 98.62 570 SER B O 1
ATOM 9931 N N . LYS B 1 571 ? 17.703 -6.609 18.359 1 98.56 571 LYS B N 1
ATOM 9932 C CA . LYS B 1 571 ? 18.969 -7.23 18.016 1 98.56 571 LYS B CA 1
ATOM 9933 C C . LYS B 1 571 ? 19.562 -6.609 16.766 1 98.56 571 LYS B C 1
ATOM 9935 O O . LYS B 1 571 ? 20.75 -6.273 16.719 1 98.56 571 LYS B O 1
ATOM 9940 N N . GLU B 1 572 ? 18.781 -6.488 15.711 1 98.44 572 GLU B N 1
ATOM 9941 C CA . GLU B 1 572 ? 19.281 -5.98 14.438 1 98.44 572 GLU B CA 1
ATOM 9942 C C . GLU B 1 572 ? 19.703 -4.52 14.547 1 98.44 572 GLU B C 1
ATOM 9944 O O . GLU B 1 572 ? 20.641 -4.086 13.875 1 98.44 572 GLU B O 1
ATOM 9949 N N . ILE B 1 573 ? 18.969 -3.725 15.344 1 98.38 573 ILE B N 1
ATOM 9950 C CA . ILE B 1 573 ? 19.359 -2.338 15.57 1 98.38 573 ILE B CA 1
ATOM 9951 C C . ILE B 1 573 ? 20.734 -2.289 16.234 1 98.38 573 ILE B C 1
ATOM 9953 O O . ILE B 1 573 ? 21.609 -1.543 15.797 1 98.38 573 ILE B O 1
ATOM 9957 N N . ASP B 1 574 ? 20.938 -3.074 17.281 1 97.38 574 ASP B N 1
ATOM 9958 C CA . ASP B 1 574 ? 22.219 -3.111 17.969 1 97.38 574 ASP B CA 1
ATOM 9959 C C . ASP B 1 574 ? 23.344 -3.518 17.031 1 97.38 574 ASP B C 1
ATOM 9961 O O . ASP B 1 574 ? 24.406 -2.891 17.016 1 97.38 574 ASP B O 1
ATOM 9965 N N . ASP B 1 575 ? 23.094 -4.543 16.266 1 96.62 575 ASP B N 1
ATOM 9966 C CA . ASP B 1 575 ? 24.094 -5.027 15.312 1 96.62 575 ASP B CA 1
ATOM 9967 C C . ASP B 1 575 ? 24.422 -3.969 14.258 1 96.62 575 ASP B C 1
ATOM 9969 O O . ASP B 1 575 ? 25.578 -3.77 13.898 1 96.62 575 ASP B O 1
ATOM 9973 N N . PHE B 1 576 ? 23.453 -3.34 13.789 1 96.44 576 PHE B N 1
ATOM 9974 C CA . PHE B 1 576 ? 23.609 -2.334 12.742 1 96.44 576 PHE B CA 1
ATOM 9975 C C . PHE B 1 576 ? 24.391 -1.134 13.273 1 96.44 576 PHE B C 1
ATOM 9977 O O . PHE B 1 576 ? 25.297 -0.628 12.602 1 96.44 576 PHE B O 1
ATOM 9984 N N . GLU B 1 577 ? 23.984 -0.644 14.445 1 94.81 577 GLU B N 1
ATOM 9985 C CA . GLU B 1 577 ? 24.656 0.509 15.039 1 94.81 577 GLU B CA 1
ATOM 9986 C C . GLU B 1 577 ? 26.141 0.217 15.281 1 94.81 577 GLU B C 1
ATOM 9988 O O . GLU B 1 577 ? 26.984 1.093 15.109 1 94.81 577 GLU B O 1
ATOM 9993 N N . LYS B 1 578 ? 26.453 -0.976 15.617 1 92.75 578 LYS B N 1
ATOM 9994 C CA . LYS B 1 578 ? 27.859 -1.386 15.781 1 92.75 578 LYS B CA 1
ATOM 9995 C C . LYS B 1 578 ? 28.578 -1.391 14.438 1 92.75 578 LYS B C 1
ATOM 9997 O O . LYS B 1 578 ? 29.734 -0.942 14.352 1 92.75 578 LYS B O 1
ATOM 10002 N N . LYS B 1 579 ? 27.906 -1.845 13.453 1 91.06 579 LYS B N 1
ATOM 10003 C CA . LYS B 1 579 ? 28.484 -1.955 12.117 1 91.06 579 LYS B CA 1
ATOM 10004 C C . LYS B 1 579 ? 28.844 -0.581 11.555 1 91.06 579 LYS B C 1
ATOM 10006 O O . LYS B 1 579 ? 29.891 -0.406 10.93 1 91.06 579 LYS B O 1
ATOM 10011 N N . ILE B 1 580 ? 28.016 0.385 11.719 1 90.69 580 ILE B N 1
ATOM 10012 C CA . ILE B 1 580 ? 28.219 1.666 11.047 1 90.69 580 ILE B CA 1
ATOM 10013 C C . ILE B 1 580 ? 29.266 2.48 11.797 1 90.69 580 ILE B C 1
ATOM 10015 O O . ILE B 1 580 ? 29.812 3.439 11.258 1 90.69 580 ILE B O 1
ATOM 10019 N N . LYS B 1 581 ? 29.516 2.166 12.992 1 84.44 581 LYS B N 1
ATOM 10020 C CA . LYS B 1 581 ? 30.594 2.832 13.727 1 84.44 581 LYS B CA 1
ATOM 10021 C C . LYS B 1 581 ? 31.953 2.521 13.109 1 84.44 581 LYS B C 1
ATOM 10023 O O . LYS B 1 581 ? 32.875 3.348 13.156 1 84.44 581 LYS B O 1
ATOM 10028 N N . ASP B 1 582 ? 32.031 1.433 12.43 1 77.56 582 ASP B N 1
ATOM 10029 C CA . ASP B 1 582 ? 33.312 0.962 11.898 1 77.56 582 ASP B CA 1
ATOM 10030 C C . ASP B 1 582 ? 33.438 1.305 10.414 1 77.56 582 ASP B C 1
ATOM 10032 O O . ASP B 1 582 ? 34.469 1.035 9.805 1 77.56 582 ASP B O 1
ATOM 10036 N N . VAL B 1 583 ? 32.375 1.79 9.945 1 76.38 583 VAL B N 1
ATOM 10037 C CA . VAL B 1 583 ? 32.406 2.029 8.5 1 76.38 583 VAL B CA 1
ATOM 10038 C C . VAL B 1 583 ? 33.219 3.275 8.203 1 76.38 583 VAL B C 1
ATOM 10040 O O . VAL B 1 583 ? 33.031 4.32 8.836 1 76.38 583 VAL B O 1
ATOM 10043 N N . GLU B 1 584 ? 34.312 2.938 7.508 1 65.31 584 GLU B N 1
ATOM 10044 C CA . GLU B 1 584 ? 35.094 4.051 6.988 1 65.31 584 GLU B CA 1
ATOM 10045 C C . GLU B 1 584 ? 34.406 4.73 5.82 1 65.31 584 GLU B C 1
ATOM 10047 O O . GLU B 1 584 ? 34.219 4.137 4.75 1 65.31 584 GLU B O 1
ATOM 10052 N N . GLU B 1 585 ? 33.781 5.816 5.961 1 63.38 585 GLU B N 1
ATOM 10053 C CA . GLU B 1 585 ? 32.906 6.523 5.02 1 63.38 585 GLU B CA 1
ATOM 10054 C C . GLU B 1 585 ? 33.625 6.723 3.678 1 63.38 585 GLU B C 1
ATOM 10056 O O . GLU B 1 585 ? 32.969 6.82 2.639 1 63.38 585 GLU B O 1
ATOM 10061 N N . ASN B 1 586 ? 34.812 6.766 3.539 1 61.72 586 ASN B N 1
ATOM 10062 C CA . ASN B 1 586 ? 35.5 7.238 2.338 1 61.72 586 ASN B CA 1
ATOM 10063 C C . ASN B 1 586 ? 36.062 6.078 1.513 1 61.72 586 ASN B C 1
ATOM 10065 O O . ASN B 1 586 ? 36.688 6.293 0.471 1 61.72 586 ASN B O 1
ATOM 10069 N N . LYS B 1 587 ? 35.75 4.863 1.832 1 63.59 587 LYS B N 1
ATOM 10070 C CA . LYS B 1 587 ? 36.562 3.885 1.103 1 63.59 587 LYS B CA 1
ATOM 10071 C C . LYS B 1 587 ? 35.688 3.131 0.083 1 63.59 587 LYS B C 1
ATOM 10073 O O . LYS B 1 587 ? 36.156 2.832 -1.02 1 63.59 587 LYS B O 1
ATOM 10078 N N . ASN B 1 588 ? 34.438 2.9 0.409 1 79.81 588 ASN B N 1
ATOM 10079 C CA . ASN B 1 588 ? 33.656 2.072 -0.502 1 79.81 588 ASN B CA 1
ATOM 10080 C C . ASN B 1 588 ? 32.25 2.631 -0.697 1 79.81 588 ASN B C 1
ATOM 10082 O O . ASN B 1 588 ? 31.391 2.465 0.166 1 79.81 588 ASN B O 1
ATOM 10086 N N . PHE B 1 589 ? 32.094 3.289 -1.832 1 81.75 589 PHE B N 1
ATOM 10087 C CA . PHE B 1 589 ? 30.859 3.994 -2.133 1 81.75 589 PHE B CA 1
ATOM 10088 C C . PHE B 1 589 ? 29.672 3.031 -2.129 1 81.75 589 PHE B C 1
ATOM 10090 O O . PHE B 1 589 ? 28.594 3.377 -1.656 1 81.75 589 PHE B O 1
ATOM 10097 N N . ILE B 1 590 ? 29.875 1.873 -2.596 1 83.75 590 ILE B N 1
ATOM 10098 C CA . ILE B 1 590 ? 28.781 0.925 -2.68 1 83.75 590 ILE B CA 1
ATOM 10099 C C . ILE B 1 590 ? 28.359 0.491 -1.277 1 83.75 590 ILE B C 1
ATOM 10101 O O . ILE B 1 590 ? 27.172 0.401 -0.978 1 83.75 590 ILE B O 1
ATOM 10105 N N . SER B 1 591 ? 29.375 0.214 -0.531 1 87.31 591 SER B N 1
ATOM 10106 C CA . SER B 1 591 ? 29.078 -0.185 0.84 1 87.31 591 SER B CA 1
ATOM 10107 C C . SER B 1 591 ? 28.328 0.913 1.582 1 87.31 591 SER B C 1
ATOM 10109 O O . SER B 1 591 ? 27.391 0.632 2.33 1 87.31 591 SER B O 1
ATOM 10111 N N . LEU B 1 592 ? 28.781 2.129 1.357 1 90.75 592 LEU B N 1
ATOM 10112 C CA . LEU B 1 592 ? 28.109 3.266 1.984 1 90.75 592 LEU B CA 1
ATOM 10113 C C . LEU B 1 592 ? 26.688 3.412 1.465 1 90.75 592 LEU B C 1
ATOM 10115 O O . LEU B 1 592 ? 25.766 3.67 2.24 1 90.75 592 LEU B O 1
ATOM 10119 N N . ARG B 1 593 ? 26.516 3.217 0.158 1 91.88 593 ARG B N 1
ATOM 10120 C CA . ARG B 1 593 ? 25.203 3.326 -0.462 1 91.88 593 ARG B CA 1
ATOM 10121 C C . ARG B 1 593 ? 24.25 2.258 0.071 1 91.88 593 ARG B C 1
ATOM 10123 O O . ARG B 1 593 ? 23.078 2.533 0.326 1 91.88 593 ARG B O 1
ATOM 10130 N N . VAL B 1 594 ? 24.766 1.106 0.264 1 92.19 594 VAL B N 1
ATOM 10131 C CA . VAL B 1 594 ? 23.969 -0.001 0.769 1 92.19 594 VAL B CA 1
ATOM 10132 C C . VAL B 1 594 ? 23.516 0.298 2.195 1 92.19 594 VAL B C 1
ATOM 10134 O O . VAL B 1 594 ? 22.344 0.065 2.547 1 92.19 594 VAL B O 1
ATOM 10137 N N . LEU B 1 595 ? 24.422 0.794 3.018 1 94.44 595 LEU B N 1
ATOM 10138 C CA . LEU B 1 595 ? 24.078 1.157 4.387 1 94.44 595 LEU B CA 1
ATOM 10139 C C . LEU B 1 595 ? 23.047 2.283 4.414 1 94.44 595 LEU B C 1
ATOM 10141 O O . LEU B 1 595 ? 22.078 2.232 5.18 1 94.44 595 LEU B O 1
ATOM 10145 N N . ASN B 1 596 ? 23.188 3.268 3.553 1 95.62 596 ASN B N 1
ATOM 10146 C CA . ASN B 1 596 ? 22.25 4.387 3.477 1 95.62 596 ASN B CA 1
ATOM 10147 C C . ASN B 1 596 ? 20.875 3.939 2.994 1 95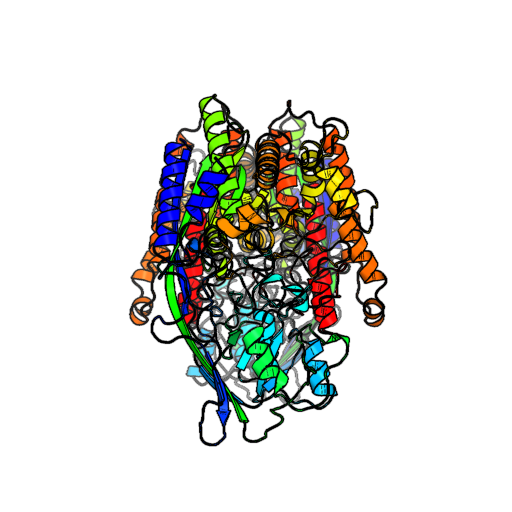.62 596 ASN B C 1
ATOM 10149 O O . ASN B 1 596 ? 19.859 4.48 3.424 1 95.62 596 ASN B O 1
ATOM 10153 N N . ASP B 1 597 ? 20.875 2.922 2.09 1 95.88 597 ASP B N 1
ATOM 10154 C CA . ASP B 1 597 ? 19.594 2.393 1.623 1 95.88 597 ASP B CA 1
ATOM 10155 C C . ASP B 1 597 ? 18.844 1.696 2.754 1 95.88 597 ASP B C 1
ATOM 10157 O O . ASP B 1 597 ? 17.625 1.777 2.832 1 95.88 597 ASP B O 1
ATOM 10161 N N . LYS B 1 598 ? 19.578 0.984 3.605 1 97 598 LYS B N 1
ATOM 10162 C CA . LYS B 1 598 ? 18.953 0.364 4.77 1 97 598 LYS B CA 1
ATOM 10163 C C . LYS B 1 598 ? 18.375 1.419 5.715 1 97 598 LYS B C 1
ATOM 10165 O O . LYS B 1 598 ? 17.266 1.274 6.207 1 97 598 LYS B O 1
ATOM 10170 N N . LEU B 1 599 ? 19.109 2.494 5.918 1 97.62 599 LEU B N 1
ATOM 10171 C CA . LEU B 1 599 ? 18.641 3.594 6.758 1 97.62 599 LEU B CA 1
ATOM 10172 C C . LEU B 1 599 ? 17.406 4.254 6.152 1 97.62 599 LEU B C 1
ATOM 10174 O O . LEU B 1 599 ? 16.438 4.547 6.863 1 97.62 599 LEU B O 1
ATOM 10178 N N . LEU B 1 600 ? 17.438 4.449 4.863 1 97.5 600 LEU B N 1
ATOM 10179 C CA . LEU B 1 600 ? 16.328 5.062 4.137 1 97.5 600 LEU B CA 1
ATOM 10180 C C . LEU B 1 600 ? 15.062 4.227 4.273 1 97.5 600 LEU B C 1
ATOM 10182 O O . LEU B 1 600 ? 13.977 4.77 4.469 1 97.5 600 LEU B O 1
ATOM 10186 N N . ASN B 1 601 ? 15.164 2.918 4.23 1 97.81 601 ASN B N 1
ATOM 10187 C CA . ASN B 1 601 ? 14.016 2.023 4.156 1 97.81 601 ASN B CA 1
ATOM 10188 C C . ASN B 1 601 ? 13.531 1.621 5.547 1 97.81 601 ASN B C 1
ATOM 10190 O O . ASN B 1 601 ? 12.477 1 5.688 1 97.81 601 ASN B O 1
ATOM 10194 N N . PHE B 1 602 ? 14.305 1.974 6.621 1 98.31 602 PHE B N 1
ATOM 10195 C CA . PHE B 1 602 ? 13.969 1.562 7.98 1 98.31 602 PHE B CA 1
ATOM 10196 C C . PHE B 1 602 ? 12.594 2.084 8.375 1 98.31 602 PHE B C 1
ATOM 10198 O O . PHE B 1 602 ? 11.711 1.307 8.742 1 98.31 602 PHE B O 1
ATOM 10205 N N . GLU B 1 603 ? 12.406 3.363 8.242 1 97.69 603 GLU B N 1
ATOM 10206 C CA . GLU B 1 603 ? 11.133 3.959 8.625 1 97.69 603 GLU B CA 1
ATOM 10207 C C . GLU B 1 603 ? 10.008 3.494 7.711 1 97.69 603 GLU B C 1
ATOM 10209 O O . GLU B 1 603 ? 8.867 3.318 8.156 1 97.69 603 GLU B O 1
ATOM 10214 N N . ARG B 1 604 ? 10.266 3.285 6.449 1 97.81 604 ARG B N 1
ATOM 10215 C CA . ARG B 1 604 ? 9.281 2.828 5.469 1 97.81 604 ARG B CA 1
ATOM 10216 C C . ARG B 1 604 ? 8.773 1.436 5.82 1 97.81 604 ARG B C 1
ATOM 10218 O O . ARG B 1 604 ? 7.672 1.053 5.41 1 97.81 604 ARG B O 1
ATOM 10225 N N . ALA B 1 605 ? 9.531 0.678 6.613 1 98.06 605 ALA B N 1
ATOM 10226 C CA . ALA B 1 605 ? 9.125 -0.666 7.016 1 98.06 605 ALA B CA 1
ATOM 10227 C C . ALA B 1 605 ? 7.922 -0.615 7.957 1 98.06 605 ALA B C 1
ATOM 10229 O O . ALA B 1 605 ? 7.199 -1.604 8.102 1 98.06 605 ALA B O 1
ATOM 10230 N N . PHE B 1 606 ? 7.66 0.491 8.57 1 97.88 606 PHE B N 1
ATOM 10231 C CA . PHE B 1 606 ? 6.555 0.62 9.516 1 97.88 606 PHE B CA 1
ATOM 10232 C C . PHE B 1 606 ? 5.281 1.052 8.797 1 97.88 606 PHE B C 1
ATOM 10234 O O . PHE B 1 606 ? 4.238 1.233 9.43 1 97.88 606 PHE B O 1
ATOM 10241 N N . ILE B 1 607 ? 5.305 1.246 7.477 1 97.12 607 ILE B N 1
ATOM 10242 C CA . ILE B 1 607 ? 4.148 1.643 6.68 1 97.12 607 ILE B CA 1
ATOM 10243 C C . ILE B 1 607 ? 3.35 0.404 6.281 1 97.12 607 ILE B C 1
ATOM 10245 O O . ILE B 1 607 ? 3.867 -0.481 5.598 1 97.12 607 ILE B O 1
ATOM 10249 N N . PHE B 1 608 ? 2.211 0.312 6.734 1 96.12 608 PHE B N 1
ATOM 10250 C CA . PHE B 1 608 ? 1.282 -0.724 6.293 1 96.12 608 PHE B CA 1
ATOM 10251 C C . PHE B 1 608 ? 0.493 -0.262 5.074 1 96.12 608 PHE B C 1
ATOM 10253 O O . PHE B 1 608 ? -0.225 0.738 5.137 1 96.12 608 PHE B O 1
ATOM 10260 N N . PRO B 1 609 ? 0.583 -0.966 3.963 1 92.75 609 PRO B N 1
ATOM 10261 C CA . PRO B 1 609 ? 0.067 -0.452 2.691 1 92.75 609 PRO B CA 1
ATOM 10262 C C . PRO B 1 609 ? -1.435 -0.18 2.73 1 92.75 609 PRO B C 1
ATOM 10264 O O . PRO B 1 609 ? -1.922 0.714 2.033 1 92.75 609 PRO B O 1
ATOM 10267 N N . TYR B 1 610 ? -2.174 -0.835 3.562 1 93.19 610 TYR B N 1
ATOM 10268 C CA . TYR B 1 610 ? -3.629 -0.735 3.514 1 93.19 610 TYR B CA 1
ATOM 10269 C C . TYR B 1 610 ? -4.141 0.293 4.516 1 93.19 610 TYR B C 1
ATOM 10271 O O . TYR B 1 610 ? -5.344 0.535 4.605 1 93.19 610 TYR B O 1
ATOM 10279 N N . GLY B 1 611 ? -3.234 0.896 5.285 1 91.25 611 GLY B N 1
ATOM 10280 C CA . GLY B 1 611 ? -3.615 1.927 6.238 1 91.25 611 GLY B CA 1
ATOM 10281 C C . GLY B 1 611 ? -4.25 1.37 7.5 1 91.25 611 GLY B C 1
ATOM 10282 O O . GLY B 1 611 ? -4.441 0.158 7.621 1 91.25 611 GLY B O 1
ATOM 10283 N N . ILE B 1 612 ? -4.453 2.168 8.469 1 86.38 612 ILE B N 1
ATOM 10284 C CA . ILE B 1 612 ? -5.148 1.737 9.68 1 86.38 612 ILE B CA 1
ATOM 10285 C C . ILE B 1 612 ? -6.645 1.631 9.406 1 86.38 612 ILE B C 1
ATOM 10287 O O . ILE B 1 612 ? -7.16 2.277 8.484 1 86.38 612 ILE B O 1
ATOM 10291 N N . PRO B 1 613 ? -7.316 0.846 10.117 1 85.94 613 PRO B N 1
ATOM 10292 C CA . PRO B 1 613 ? -8.75 0.681 9.875 1 85.94 613 PRO B CA 1
ATOM 10293 C C . PRO B 1 613 ? -9.516 2 9.938 1 85.94 613 PRO B C 1
ATOM 10295 O O . PRO B 1 613 ? -9.453 2.705 10.953 1 85.94 613 PRO B O 1
ATOM 10298 N N . GLY B 1 614 ? -10.07 2.361 8.836 1 81.38 614 GLY B N 1
ATOM 10299 C CA . GLY B 1 614 ? -10.906 3.551 8.805 1 81.38 614 GLY B CA 1
ATOM 10300 C C . GLY B 1 614 ? -10.188 4.766 8.25 1 81.38 614 GLY B C 1
ATOM 10301 O O . GLY B 1 614 ? -10.828 5.754 7.875 1 81.38 614 GLY B O 1
ATOM 10302 N N . ILE B 1 615 ? -8.867 4.75 8.18 1 86.69 615 ILE B N 1
ATOM 10303 C CA . ILE B 1 615 ? -8.109 5.883 7.664 1 86.69 615 ILE B CA 1
ATOM 10304 C C . ILE B 1 615 ? -7.02 5.383 6.719 1 86.69 615 ILE B C 1
ATOM 10306 O O . ILE B 1 615 ? -5.855 5.266 7.109 1 86.69 615 ILE B O 1
ATOM 10310 N N . PRO B 1 616 ? -7.293 5.223 5.488 1 88.81 616 PRO B N 1
ATOM 10311 C CA . PRO B 1 616 ? -6.355 4.625 4.535 1 88.81 616 PRO B CA 1
ATOM 10312 C C . PRO B 1 616 ? -5.105 5.477 4.324 1 88.81 616 PRO B C 1
ATOM 10314 O O . PRO B 1 616 ? -4.078 4.969 3.865 1 88.81 616 PRO B O 1
ATOM 10317 N N . SER B 1 617 ? -5.145 6.75 4.688 1 88.25 617 SER B N 1
ATOM 10318 C CA . SER B 1 617 ? -4.004 7.629 4.445 1 88.25 617 SER B CA 1
ATOM 10319 C C . SER B 1 617 ? -3.021 7.59 5.609 1 88.25 617 SER B C 1
ATOM 10321 O O . SER B 1 617 ? -1.902 8.094 5.504 1 88.25 617 SER B O 1
ATOM 10323 N N . ALA B 1 618 ? -3.402 7.102 6.762 1 91.75 618 ALA B N 1
ATOM 10324 C CA . ALA B 1 618 ? -2.514 6.883 7.898 1 91.75 618 ALA B CA 1
ATOM 10325 C C . ALA B 1 618 ? -1.974 5.457 7.914 1 91.75 618 ALA B C 1
ATOM 10327 O O . ALA B 1 618 ? -2.684 4.523 8.289 1 91.75 618 ALA B O 1
ATOM 10328 N N . ARG B 1 619 ? -0.729 5.355 7.547 1 95 619 ARG B N 1
ATOM 10329 C CA . ARG B 1 619 ? -0.206 4.023 7.27 1 95 619 ARG B CA 1
ATOM 10330 C C . ARG B 1 619 ? 0.902 3.654 8.25 1 95 619 ARG B C 1
ATOM 10332 O O . ARG B 1 619 ? 1.359 2.51 8.281 1 95 619 ARG B O 1
ATOM 10339 N N . HIS B 1 620 ? 1.393 4.617 9.125 1 95.94 620 HIS B N 1
ATOM 10340 C CA . HIS B 1 620 ? 2.51 4.371 10.031 1 95.94 620 HIS B CA 1
ATOM 10341 C C . HIS B 1 620 ? 2.041 3.676 11.305 1 95.94 620 HIS B C 1
ATOM 10343 O O . HIS B 1 620 ? 1.421 4.305 12.164 1 95.94 620 HIS B O 1
ATOM 10349 N N . VAL B 1 621 ? 2.381 2.504 11.609 1 95.56 621 VAL B N 1
ATOM 10350 C CA . VAL B 1 621 ? 1.729 1.684 12.625 1 95.56 621 VAL B CA 1
ATOM 10351 C C . VAL B 1 621 ? 2.256 2.059 14.008 1 95.56 621 VAL B C 1
ATOM 10353 O O . VAL B 1 621 ? 1.637 1.736 15.023 1 95.56 621 VAL B O 1
ATOM 10356 N N . ILE B 1 622 ? 3.457 2.705 14.07 1 95.62 622 ILE B N 1
ATOM 10357 C CA . ILE B 1 622 ? 4.043 3.074 15.352 1 95.62 622 ILE B CA 1
ATOM 10358 C C . ILE B 1 622 ? 3.484 4.418 15.812 1 95.62 622 ILE B C 1
ATOM 10360 O O . ILE B 1 622 ? 3.322 4.656 17.016 1 95.62 622 ILE B O 1
ATOM 10364 N N . PHE B 1 623 ? 3.191 5.34 14.797 1 92.31 623 PHE B N 1
ATOM 10365 C CA . PHE B 1 623 ? 2.816 6.695 15.18 1 92.31 623 PHE B CA 1
ATOM 10366 C C . PHE B 1 623 ? 1.569 7.145 14.43 1 92.31 623 PHE B C 1
ATOM 10368 O O . PHE B 1 623 ? 1.379 8.336 14.188 1 92.31 623 PHE B O 1
ATOM 10375 N N . ALA B 1 624 ? 0.677 6.367 14.125 1 88.62 624 ALA B N 1
ATOM 10376 C CA . ALA B 1 624 ? -0.574 6.754 13.477 1 88.62 624 ALA B CA 1
ATOM 10377 C C . ALA B 1 624 ? -1.477 7.523 14.445 1 88.62 624 ALA B C 1
ATOM 10379 O O . ALA B 1 624 ? -1.315 7.43 15.664 1 88.62 624 ALA B O 1
ATOM 10380 N N . PRO B 1 625 ? -2.398 8.336 13.914 1 80.62 625 PRO B N 1
ATOM 10381 C CA . PRO B 1 625 ? -3.326 9.07 14.781 1 80.62 625 PRO B CA 1
ATOM 10382 C C . PRO B 1 625 ? -4.289 8.148 15.531 1 80.62 625 PRO B C 1
ATOM 10384 O O . PRO B 1 625 ? -4.633 7.074 15.031 1 80.62 625 PRO B O 1
ATOM 10387 N N . ASN B 1 626 ? -4.645 8.586 16.672 1 73.31 626 ASN B N 1
ATOM 10388 C CA . ASN B 1 626 ? -5.723 7.957 17.438 1 73.31 626 ASN B CA 1
ATOM 10389 C C . ASN B 1 626 ? -7.094 8.438 16.969 1 73.31 626 ASN B C 1
ATOM 10391 O O . ASN B 1 626 ? -7.312 9.641 16.812 1 73.31 626 ASN B O 1
ATOM 10395 N N . ILE B 1 627 ? -7.977 7.629 16.594 1 70.44 627 ILE B N 1
ATOM 10396 C CA . ILE B 1 627 ? -9.234 8.039 15.984 1 70.44 627 ILE B CA 1
ATOM 10397 C C . ILE B 1 627 ? -10.242 8.406 17.078 1 70.44 627 ILE B C 1
ATOM 10399 O O . ILE B 1 627 ? -11.312 8.953 16.781 1 70.44 627 ILE B O 1
ATOM 10403 N N . TYR B 1 628 ? -10.031 8.156 18.297 1 63.28 628 TYR B N 1
ATOM 10404 C CA . TYR B 1 628 ? -10.984 8.477 19.359 1 63.28 628 TYR B CA 1
ATOM 10405 C C . TYR B 1 628 ? -10.469 9.609 20.234 1 63.28 628 TYR B C 1
ATOM 10407 O O . TYR B 1 628 ? -11.016 9.867 21.312 1 63.28 628 TYR B O 1
ATOM 10415 N N . ASP B 1 629 ? -9.844 10.602 19.5 1 53.81 629 ASP B N 1
ATOM 10416 C CA . ASP B 1 629 ? -9.328 11.766 20.203 1 53.81 629 ASP B CA 1
ATOM 10417 C C . ASP B 1 629 ? -8.867 11.391 21.609 1 53.81 629 ASP B C 1
ATOM 10419 O O . ASP B 1 629 ? -9.117 12.125 22.578 1 53.81 629 ASP B O 1
ATOM 10423 N N . MET B 1 630 ? -8.695 10.242 21.953 1 42.19 630 MET B N 1
ATOM 10424 C CA . MET B 1 630 ? -8.344 9.773 23.297 1 42.19 630 MET B CA 1
ATOM 10425 C C . MET B 1 630 ? -7.09 10.477 23.797 1 42.19 630 MET B C 1
ATOM 10427 O O . MET B 1 630 ? -6.055 10.469 23.125 1 42.19 630 MET B O 1
ATOM 10431 N N . ALA B 1 631 ? -7.344 11.766 24.328 1 41.66 631 ALA B N 1
ATOM 10432 C CA . ALA B 1 631 ? -6.273 12.492 25 1 41.66 631 ALA B CA 1
ATOM 10433 C C . ALA B 1 631 ? -5.242 11.531 25.578 1 41.66 631 ALA B C 1
ATOM 10435 O O . ALA B 1 631 ? -4.039 11.805 25.547 1 41.66 631 ALA B O 1
ATOM 10436 N N . LYS B 1 632 ? -5.871 10.859 26.609 1 40.84 632 LYS B N 1
ATOM 10437 C CA . LYS B 1 632 ? -5.117 10.078 27.578 1 40.84 632 LYS B CA 1
ATOM 10438 C C . LYS B 1 632 ? -4.531 8.82 26.953 1 40.84 632 LYS B C 1
ATOM 10440 O O . LYS B 1 632 ? -3.701 8.141 27.547 1 40.84 632 LYS B O 1
ATOM 10445 N N . PHE B 1 633 ? -5.418 8.508 26.141 1 38.62 633 PHE B N 1
ATOM 10446 C CA . PHE B 1 633 ? -4.887 7.176 25.875 1 38.62 633 PHE B CA 1
ATOM 10447 C C . PHE B 1 633 ? -3.412 7.25 25.5 1 38.62 633 PHE B C 1
ATOM 10449 O O . PHE B 1 633 ? -2.842 8.336 25.406 1 38.62 633 PHE B O 1
ATOM 10456 N N . GLN B 1 634 ? -2.746 6.348 24.281 1 44.72 634 GLN B N 1
ATOM 10457 C CA . GLN B 1 634 ? -1.668 5.379 24.453 1 44.72 634 GLN B CA 1
ATOM 10458 C C . GLN B 1 634 ? -0.309 6.012 24.172 1 44.72 634 GLN B C 1
ATOM 10460 O O . GLN B 1 634 ? 0.204 5.922 23.062 1 44.72 634 GLN B O 1
ATOM 10465 N N . GLU B 1 635 ? -0.312 7.172 24.844 1 53.81 635 GLU B N 1
ATOM 10466 C CA . GLU B 1 635 ? 1.131 7.324 25 1 53.81 635 GLU B CA 1
ATOM 10467 C C . GLU B 1 635 ? 1.779 6.02 25.469 1 53.81 635 GLU B C 1
ATOM 10469 O O . GLU B 1 635 ? 1.408 5.469 26.5 1 53.81 635 GLU B O 1
ATOM 10474 N N . GLY B 1 636 ? 1.691 5.227 24.781 1 63.88 636 GLY B N 1
ATOM 10475 C CA . GLY B 1 636 ? 2.518 4.094 25.172 1 63.88 636 GLY B CA 1
ATOM 10476 C C . GLY B 1 636 ? 2.068 2.785 24.547 1 63.88 636 GLY B C 1
ATOM 10477 O O . GLY B 1 636 ? 2.348 1.71 25.078 1 63.88 636 GLY B O 1
ATOM 10478 N N . THR B 1 637 ? 1.055 2.939 23.625 1 81.69 637 THR B N 1
ATOM 10479 C CA . THR B 1 637 ? 0.703 1.708 22.938 1 81.69 637 THR B CA 1
ATOM 10480 C C . THR B 1 637 ? 0.746 1.91 21.422 1 81.69 637 THR B C 1
ATOM 10482 O O . THR B 1 637 ? 0.86 3.041 20.938 1 81.69 637 THR B O 1
ATOM 10485 N N . PHE B 1 638 ? 0.717 0.833 20.75 1 92.12 638 PHE B N 1
ATOM 10486 C CA . PHE B 1 638 ? 0.582 0.895 19.297 1 92.12 638 PHE B CA 1
ATOM 10487 C C . PHE B 1 638 ? -0.787 1.438 18.906 1 92.12 638 PHE B C 1
ATOM 10489 O O . PHE B 1 638 ? -1.816 0.869 19.281 1 92.12 638 PHE B O 1
ATOM 10496 N N . PRO B 1 639 ? -0.796 2.529 18.219 1 88.94 639 PRO B N 1
ATOM 10497 C CA . PRO B 1 639 ? -2.043 3.262 18 1 88.94 639 PRO B CA 1
ATOM 10498 C C . PRO B 1 639 ? -3.16 2.375 17.453 1 88.94 639 PRO B C 1
ATOM 10500 O O . PRO B 1 639 ? -4.309 2.484 17.875 1 88.94 639 PRO B O 1
ATOM 10503 N N . THR B 1 640 ? -2.912 1.498 16.531 1 90.56 640 THR B N 1
ATOM 10504 C CA . THR B 1 640 ? -3.959 0.693 15.914 1 90.56 640 THR B CA 1
ATOM 10505 C C . THR B 1 640 ? -4.504 -0.337 16.891 1 90.56 640 THR B C 1
ATOM 10507 O O . THR B 1 640 ? -5.699 -0.639 16.891 1 90.56 640 THR B O 1
ATOM 10510 N N . ILE B 1 641 ? -3.648 -0.903 17.703 1 94.44 641 ILE B N 1
ATOM 10511 C CA . ILE B 1 641 ? -4.074 -1.831 18.75 1 94.44 641 ILE B CA 1
ATOM 10512 C C . ILE B 1 641 ? -4.895 -1.085 19.797 1 94.44 641 ILE B C 1
ATOM 10514 O O . ILE B 1 641 ? -5.969 -1.544 20.203 1 94.44 641 ILE B O 1
ATOM 10518 N N . GLY B 1 642 ? -4.348 0.079 20.188 1 90.31 642 GLY B N 1
ATOM 10519 C CA . GLY B 1 642 ? -5.082 0.91 21.125 1 90.31 642 GLY B CA 1
ATOM 10520 C C . GLY B 1 642 ? -6.461 1.297 20.625 1 90.31 642 GLY B C 1
ATOM 10521 O O . GLY B 1 642 ? -7.43 1.26 21.391 1 90.31 642 GLY B O 1
ATOM 10522 N N . ASN B 1 643 ? -6.559 1.71 19.391 1 87.31 643 ASN B N 1
ATOM 10523 C CA . ASN B 1 643 ? -7.848 2.045 18.797 1 87.31 643 ASN B CA 1
ATOM 10524 C C . ASN B 1 643 ? -8.82 0.872 18.859 1 87.31 643 ASN B C 1
ATOM 10526 O O . ASN B 1 643 ? -9.992 1.05 19.203 1 87.31 643 ASN B O 1
ATOM 10530 N N . ALA B 1 644 ? -8.375 -0.329 18.547 1 91.81 644 ALA B N 1
ATOM 10531 C CA . ALA B 1 644 ? -9.227 -1.52 18.578 1 91.81 644 ALA B CA 1
ATOM 10532 C C . ALA B 1 644 ? -9.656 -1.857 20 1 91.81 644 ALA B C 1
ATOM 10534 O O . ALA B 1 644 ? -10.797 -2.273 20.219 1 91.81 644 ALA B O 1
ATOM 10535 N N . MET B 1 645 ? -8.734 -1.737 20.969 1 91.5 645 MET B N 1
ATOM 10536 C CA . MET B 1 645 ? -9.055 -1.99 22.375 1 91.5 645 MET B CA 1
ATOM 10537 C C . MET B 1 645 ? -10.117 -1.014 22.875 1 91.5 645 MET B C 1
ATOM 10539 O O . MET B 1 645 ? -11.047 -1.407 23.578 1 91.5 645 MET B O 1
ATOM 10543 N N . HIS B 1 646 ? -9.914 0.199 22.484 1 85.12 646 HIS B N 1
ATOM 10544 C CA . HIS B 1 646 ? -10.891 1.212 22.859 1 85.12 646 HIS B CA 1
ATOM 10545 C C . HIS B 1 646 ? -12.273 0.878 22.328 1 85.12 646 HIS B C 1
ATOM 10547 O O . HIS B 1 646 ? -13.281 1.103 23 1 85.12 646 HIS B O 1
ATOM 10553 N N . ALA B 1 647 ? -12.305 0.383 21.156 1 86.06 647 ALA B N 1
ATOM 10554 C CA . ALA B 1 647 ? -13.562 0.004 20.516 1 86.06 647 ALA B CA 1
ATOM 10555 C C . ALA B 1 647 ? -14.07 -1.333 21.047 1 86.06 647 ALA B C 1
ATOM 10557 O O . ALA B 1 647 ? -15.164 -1.779 20.703 1 86.06 647 ALA B O 1
ATOM 10558 N N . LYS B 1 648 ? -13.328 -2 21.859 1 93.06 648 LYS B N 1
ATOM 10559 C CA . LYS B 1 648 ? -13.633 -3.312 22.422 1 93.06 648 LYS B CA 1
ATOM 10560 C C . LYS B 1 648 ? -13.859 -4.344 21.328 1 93.06 648 LYS B C 1
ATOM 10562 O O . LYS B 1 648 ? -14.719 -5.219 21.453 1 93.06 648 LYS B O 1
ATOM 10567 N N . ASP B 1 649 ? -13.234 -4.168 20.234 1 94.25 649 ASP B N 1
ATOM 10568 C CA . ASP B 1 649 ? -13.227 -5.137 19.141 1 94.25 649 ASP B CA 1
ATOM 10569 C C . ASP B 1 649 ? -12.023 -6.066 19.234 1 94.25 649 ASP B C 1
ATOM 10571 O O . ASP B 1 649 ? -11.016 -5.863 18.562 1 94.25 649 ASP B O 1
ATOM 10575 N N . TRP B 1 650 ? -12.219 -7.09 19.938 1 96.44 650 TRP B N 1
ATOM 10576 C CA . TRP B 1 650 ? -11.086 -7.918 20.344 1 96.44 650 TRP B CA 1
ATOM 10577 C C . TRP B 1 650 ? -10.594 -8.766 19.172 1 96.44 650 TRP B C 1
ATOM 10579 O O . TRP B 1 650 ? -9.445 -9.203 19.141 1 96.44 650 TRP B O 1
ATOM 10589 N N . ASP B 1 651 ? -11.469 -9.016 18.172 1 95.38 651 ASP B N 1
ATOM 10590 C CA . ASP B 1 651 ? -11 -9.656 16.938 1 95.38 651 ASP B CA 1
ATOM 10591 C C . ASP B 1 651 ? -10.07 -8.727 16.156 1 95.38 651 ASP B C 1
ATOM 10593 O O . ASP B 1 651 ? -9.047 -9.164 15.641 1 95.38 651 ASP B O 1
ATOM 10597 N N . GLN B 1 652 ? -10.461 -7.52 16.141 1 95.44 652 GLN B N 1
ATOM 10598 C CA . GLN B 1 652 ? -9.617 -6.523 15.492 1 95.44 652 GLN B CA 1
ATOM 10599 C C . GLN B 1 652 ? -8.305 -6.332 16.25 1 95.44 652 GLN B C 1
ATOM 10601 O O . GLN B 1 652 ? -7.266 -6.074 15.641 1 95.44 652 GLN B O 1
ATOM 10606 N N . VAL B 1 653 ? -8.359 -6.406 17.594 1 96.62 653 VAL B N 1
ATOM 10607 C CA . VAL B 1 653 ? -7.133 -6.316 18.375 1 96.62 653 VAL B CA 1
ATOM 10608 C C . VAL B 1 653 ? -6.156 -7.41 17.938 1 96.62 653 VAL B C 1
ATOM 10610 O O . VAL B 1 653 ? -4.98 -7.137 17.703 1 96.62 653 VAL B O 1
ATOM 10613 N N . ARG B 1 654 ? -6.668 -8.633 17.797 1 97.5 654 ARG B N 1
ATOM 10614 C CA . ARG B 1 654 ? -5.836 -9.75 17.375 1 97.5 654 ARG B CA 1
ATOM 10615 C C . ARG B 1 654 ? -5.23 -9.5 16 1 97.5 654 ARG B C 1
ATOM 10617 O O . ARG B 1 654 ? -4.043 -9.742 15.781 1 97.5 654 ARG B O 1
ATOM 10624 N N . GLU B 1 655 ? -6.012 -9.023 15.117 1 97 655 GLU B N 1
ATOM 10625 C CA . GLU B 1 655 ? -5.543 -8.719 13.773 1 97 655 GLU B CA 1
ATOM 10626 C C . GLU B 1 655 ? -4.473 -7.629 13.797 1 97 655 GLU B C 1
ATOM 10628 O O . GLU B 1 655 ? -3.447 -7.746 13.125 1 97 655 GLU B O 1
ATOM 10633 N N . GLN B 1 656 ? -4.73 -6.543 14.555 1 96.56 656 GLN B N 1
ATOM 10634 C CA . GLN B 1 656 ? -3.807 -5.414 14.586 1 96.56 656 GLN B CA 1
ATOM 10635 C C . GLN B 1 656 ? -2.492 -5.801 15.258 1 96.56 656 GLN B C 1
ATOM 10637 O O . GLN B 1 656 ? -1.431 -5.281 14.898 1 96.56 656 GLN B O 1
ATOM 10642 N N . VAL B 1 657 ? -2.516 -6.719 16.203 1 97.88 657 VAL B N 1
ATOM 10643 C CA . VAL B 1 657 ? -1.278 -7.23 16.781 1 97.88 657 VAL B CA 1
ATOM 10644 C C . VAL B 1 657 ? -0.415 -7.855 15.688 1 97.88 657 VAL B C 1
ATOM 10646 O O . VAL B 1 657 ? 0.796 -7.625 15.641 1 97.88 657 VAL B O 1
ATOM 10649 N N . THR B 1 658 ? -1.018 -8.578 14.797 1 98.38 658 THR B N 1
ATOM 10650 C CA . THR B 1 658 ? -0.295 -9.203 13.695 1 98.38 658 THR B CA 1
ATOM 10651 C C . THR B 1 658 ? 0.229 -8.148 12.727 1 98.38 658 THR B C 1
ATOM 10653 O O . THR B 1 658 ? 1.364 -8.242 12.25 1 98.38 658 THR B O 1
ATOM 10656 N N . VAL B 1 659 ? -0.569 -7.152 12.43 1 97.88 659 VAL B N 1
ATOM 10657 C CA . VAL B 1 659 ? -0.161 -6.082 11.523 1 97.88 659 VAL B CA 1
ATOM 10658 C C . VAL B 1 659 ? 1.082 -5.387 12.078 1 97.88 659 VAL B C 1
ATOM 10660 O O . VAL B 1 659 ? 2.061 -5.184 11.352 1 97.88 659 VAL B O 1
ATOM 10663 N N . VAL B 1 660 ? 1.04 -5.016 13.344 1 98 660 VAL B N 1
ATOM 10664 C CA . VAL B 1 660 ? 2.16 -4.328 13.977 1 98 660 VAL B CA 1
ATOM 10665 C C . VAL B 1 660 ? 3.381 -5.242 14 1 98 660 VAL B C 1
ATOM 10667 O O . VAL B 1 660 ? 4.492 -4.816 13.688 1 98 660 VAL B O 1
ATOM 10670 N N . ALA B 1 661 ? 3.17 -6.496 14.398 1 98.62 661 ALA B N 1
ATOM 10671 C CA . ALA B 1 661 ? 4.266 -7.465 14.438 1 98.62 661 ALA B CA 1
ATOM 10672 C C . ALA B 1 661 ? 4.93 -7.59 13.07 1 98.62 661 ALA B C 1
ATOM 10674 O O . ALA B 1 661 ? 6.16 -7.617 12.969 1 98.62 661 ALA B O 1
ATOM 10675 N N . TRP B 1 662 ? 4.117 -7.707 12.055 1 98.5 662 TRP B N 1
ATOM 10676 C CA . TRP B 1 662 ? 4.613 -7.844 10.695 1 98.5 662 TRP B CA 1
ATOM 10677 C C . TRP B 1 662 ? 5.469 -6.645 10.297 1 98.5 662 TRP B C 1
ATOM 10679 O O . TRP B 1 662 ? 6.543 -6.801 9.719 1 98.5 662 TRP B O 1
ATOM 10689 N N . CYS B 1 663 ? 5.066 -5.438 10.609 1 98.44 663 CYS B N 1
ATOM 10690 C CA . CYS B 1 663 ? 5.812 -4.23 10.281 1 98.44 663 CYS B CA 1
ATOM 10691 C C . CYS B 1 663 ? 7.117 -4.168 11.062 1 98.44 663 CYS B C 1
ATOM 10693 O O . CYS B 1 663 ? 8.164 -3.836 10.5 1 98.44 663 CYS B O 1
ATOM 10695 N N . VAL B 1 664 ? 7.055 -4.473 12.336 1 98.69 664 VAL B N 1
ATOM 10696 C CA . VAL B 1 664 ? 8.242 -4.441 13.18 1 98.69 664 VAL B CA 1
ATOM 10697 C C . VAL B 1 664 ? 9.25 -5.484 12.695 1 98.69 664 VAL B C 1
ATOM 10699 O O . VAL B 1 664 ? 10.445 -5.203 12.602 1 98.69 664 VAL B O 1
ATOM 10702 N N . MET B 1 665 ? 8.766 -6.668 12.398 1 98.69 665 MET B N 1
ATOM 10703 C CA . MET B 1 665 ? 9.633 -7.703 11.852 1 98.69 665 MET B CA 1
ATOM 10704 C C . MET B 1 665 ? 10.242 -7.262 10.523 1 98.69 665 MET B C 1
ATOM 10706 O O . MET B 1 665 ? 11.406 -7.551 10.242 1 98.69 665 MET B O 1
ATOM 10710 N N . SER B 1 666 ? 9.461 -6.602 9.703 1 98.5 666 SER B N 1
ATOM 10711 C CA . SER B 1 666 ? 9.945 -6.086 8.43 1 98.5 666 SER B CA 1
ATOM 10712 C C . SER B 1 666 ? 11.109 -5.121 8.633 1 98.5 666 SER B C 1
ATOM 10714 O O . SER B 1 666 ? 12.086 -5.145 7.875 1 98.5 666 SER B O 1
ATOM 10716 N N . ALA B 1 667 ? 10.977 -4.23 9.617 1 98.69 667 ALA B N 1
ATOM 10717 C CA . ALA B 1 667 ? 12.07 -3.303 9.922 1 98.69 667 ALA B CA 1
ATOM 10718 C C . ALA B 1 667 ? 13.344 -4.059 10.289 1 98.69 667 ALA B C 1
ATOM 10720 O O . ALA B 1 667 ? 14.438 -3.684 9.867 1 98.69 667 ALA B O 1
ATOM 10721 N N . ALA B 1 668 ? 13.195 -5.078 11.109 1 98.69 668 ALA B N 1
ATOM 10722 C CA . ALA B 1 668 ? 14.336 -5.922 11.461 1 98.69 668 ALA B CA 1
ATOM 10723 C C . ALA B 1 668 ? 14.969 -6.539 10.219 1 98.69 668 ALA B C 1
ATOM 10725 O O . ALA B 1 668 ? 16.188 -6.531 10.07 1 98.69 668 ALA B O 1
ATOM 10726 N N . LYS B 1 669 ? 14.172 -7.035 9.352 1 98.19 669 LYS B N 1
ATOM 10727 C CA . LYS B 1 669 ? 14.656 -7.719 8.156 1 98.19 669 LYS B CA 1
ATOM 10728 C C . LYS B 1 669 ? 15.344 -6.738 7.207 1 98.19 669 LYS B C 1
ATOM 10730 O O . LYS B 1 669 ? 16.297 -7.102 6.516 1 98.19 669 LYS B O 1
ATOM 10735 N N . VAL B 1 670 ? 14.867 -5.531 7.129 1 98 670 VAL B N 1
ATOM 10736 C CA . VAL B 1 670 ? 15.484 -4.496 6.305 1 98 670 VAL B CA 1
ATOM 10737 C C . VAL B 1 670 ? 16.922 -4.258 6.766 1 98 670 VAL B C 1
ATOM 10739 O O . VAL B 1 670 ? 17.828 -4.148 5.945 1 98 670 VAL B O 1
ATOM 10742 N N . LEU B 1 671 ? 17.141 -4.203 8.055 1 97.94 671 LEU B N 1
ATOM 10743 C CA . LEU B 1 671 ? 18.469 -3.969 8.594 1 97.94 671 LEU B CA 1
ATOM 10744 C C . LEU B 1 671 ? 19.359 -5.184 8.375 1 97.94 671 LEU B C 1
ATOM 10746 O O . LEU B 1 671 ? 20.562 -5.039 8.109 1 97.94 671 LEU B O 1
ATOM 10750 N N . ALA B 1 672 ? 18.766 -6.379 8.445 1 95.62 672 ALA B N 1
ATOM 10751 C CA . ALA B 1 672 ? 19.516 -7.621 8.359 1 95.62 672 ALA B CA 1
ATOM 10752 C C . ALA B 1 672 ? 19.906 -7.938 6.918 1 95.62 672 ALA B C 1
ATOM 10754 O O . ALA B 1 672 ? 20.844 -8.703 6.668 1 95.62 672 ALA B O 1
ATOM 10755 N N . SER B 1 673 ? 19.234 -7.539 5.934 1 89.19 673 SER B N 1
ATOM 10756 C CA . SER B 1 673 ? 19.375 -7.91 4.527 1 89.19 673 SER B CA 1
ATOM 10757 C C . SER B 1 673 ? 20.625 -7.289 3.912 1 89.19 673 SER B C 1
ATOM 10759 O O . SER B 1 673 ? 21.078 -6.238 4.359 1 89.19 673 SER B O 1
#

Secondary structure (DSSP, 8-state):
-HHHHHHHHTSS---TTSHHHHHHHHHHHHHHHHTT-SEEEEEEEEEEEEEE-SSS--EEEEEETT--EEEE--SSPPP-SGGG--TTPPPS-EETPPPEEEEE-EEE-TT--HHHHHHHHHTT---TT-EEEEE--SS-HHHHHHHHHHTT-SEEEEE--HHHH-TT-SSGGGSTTTSSSPPTT----EE---S-SS-TTSTTS---TT-----S-TTT-TTS-SS-EEEE-HHHHHHHHTTB-BSBPPGGG--SSSS--B-BSSBSSTTEEEEEEE-EEEEEEEEEEEEEEE--SSEEEEEEEEEEE---SS--TTTTHHHHHHHHHHHHHHHHHHHTT---SEEEEEEEES-HHHHSHHHHHHHHHTHHHHHHHEEEEEE-S-SBS-SSEEEEEE-GGGHHHHHHHHTTSB-TT--SS---BHHHHHHHHSB-SSSTTSBPPB--S-SSTHHIIIIII---EEEEEEE---TT--GGG-S-TTTTSTT--HHHIIIII-TT-HHHHHHHHHHHHHHHHHHH-SS-----HHHHHHHHHHHHHHHH-HHHHHTT---HHHHHHHHHHHHHHHHHHHHHHS--TTT-HHHHHHHHHHHHHHHHTTB-TT-BTTBTT--BTTTPPPTT--SSS-TTS-HHHHHHHHTT-HHHHHHHHHHHHHHHHHHHHHHH-/-HHHHHHHHTSS---TTSHHHHHHHHHHHHHHHHTT-SEEEEEEEEEEEEEE-SSS--EEEEEETT--EEEE--SSPPP-SGGG--TTPPPS-EETPPPEEEEE-EEE-TT--HHHHHHHHHTT---TT-EEEEE--SS-HHHHHHHHHHTT-SEEEEE--HHHH-TT-SSGGGSTTTSSSPPTT----EE---S-SS-TTSTTS---TT-----S-TTT-TTS-SS-EEEE-HHHHHHHHTTB-BSBPPGGG--SSSS--B-BSSBSSTTEEEEEEE-EEEEEEEEEEEEEEE--SSEEEEEEEEEEE---SS--TTTTHHHHHHHHHHHHHHHHHHHTT---SEEEEEEEES-HHHHSHHHHHHHHHTHHHHHHHEEEEEE-S-SBS-SSEEEEEE-GGGHHHHHHHHTTSB-TT--SS---BHHHHHHHHSB-SSSTTSBPPB--S-SSTHHIIIIII---EEEEEEE---TT--GGG-S-TTTTSTT--HHHIIIII-TT-HHHHHHHHHHHHHHHHHHH-SS-----HHHHHHHHHHHHHHHH-HHHHHTT---HHHHHHHHHHHHHHHHHHHHHHS--TTT-HHHHHHHHHHHHHHHHTTB-TT-BTTBTT--BTTTPPPTT--SSTTTTS-HHHHHHHHTT-HHHHHHHHHHHHHHHHHHHHHHH-

Sequence (1346 aa):
NLCVLLRHFSRRPHIGGSEESHRQAFEIRDTWQKYGFDKVELTSYDVMLSYPQANQVNTAKIISNTGDVIYKTRTHEKVYEPSEKDPSAIPPFLAYSPSGNVTGDPVYANYGRVEDFKHLLSNGVQVKDRVVIMRYGRAYRGSMVANAYRYGAIGALIYTDPKKYAPYGTDLADTFPNTWWLPGDGVQRGTTLNGYPGDPLTPLFPSVPGAYRLKVNRTVIKSLPRIPCHAIGYDDAEEILARMSGSPAPSDWQGNLPITYRLGPGFQDTNLQLNMHIITELSINTTYDVIATITGREEPDRLVILGNHRDAWVFGAVDPVTATAATMETARGLSKLLNASWRPRRSIMLCSWGAEEHGIIGSTEWVEENLKVLESKAVVYLNMDVAVNGNFSFFFSSSPLLYSIINNTLKEILDPRSTPDKKLTLYDVMAKSFPSSTHPGQPNMVTLPSGSDFHSFYQYVGIPYADWGYFWAQKNFSFSYTGFPVYHTLHETFYWYKKFLDPRFELLRSVTQFCGLLLMRLSDSPLIPFTLTPYNTIVNRYLASLQLNAEVSAHSIDLQYLERAVRNLSKEIDDFEKKIKDVEENKNFISLRVLNDKLLNFERAFIFPYGIPGIPSARHVIFAPNIYDMAKFQEGTFPTIGNAMHAKDWDQVREQVTVVAWCVMSAAKVLASNLCVLLRHFSRRPHIGGSEESHRQAFEIRDTWQKYGFDKVELTSYDVMLSYPQANQVNTAKIISNTGDVIYKTRTHEKVYEPSEKDPSAIPPFLAYSPSGNVTGDPVYANYGRVEDFKHLLSNGVQVKDRVVIMRYGRAYRGSMVANAYRYGAIGALIYTDPKKYAPYGTDLADTFPNTWWLPGDGVQRGTTLNGYPGDPLTPLFPSVPGAYRLKVNRTVIKSLPRIPCHAIGYDDAEEILARMSGSPAPSDWQGNLPITYRLGPGFQDTNLQLNMHIITELSINTTYDVIATITGREEPDRLVILGNHRDAWVFGAVDPVTATAATMETARGLSKLLNASWRPRRSIMLCSWGAEEHGIIGSTEWVEENLKVLESKAVVYLNMDVAVNGNFSFFFSSSPLLYSIINNTLKEILDPRSTPDKKLTLYDVMAKSFPSSTHPGQPNMVTLPSGSDFHSFYQYVGIPYADWGYFWAQKNFSFSYTGFPVYHTLHETFYWYKKFLDPRFELLRSVTQFCGLLLMRLSDSPLIPFTLTPYNTIVNRYLASLQLNAEVSAHSIDLQYLERAVRNLSKEIDDFEKKIKDVEENKNFISLRVLNDKLLNFERAFIFPYGIPGIPSARHVIFAPNIYDMAKFQEGTFPTIGNAMHAKDWDQVREQVTVVAWCVMSAAKVLAS

Foldseek 3Di:
DLLVLLCVLLLWAFFFQDPSVVVVQVVLLVLLVVLVFPDKDKDKFWFKWKAADPPDAWWKFKAFLVGHTPDIFDRAFDDPDDSLDDPPQGTFWAILFDFDKAKAFEFEQEQQALVSLVVCVVVPHQQASHEYEYEHFLDDQLNSLQSSVVSHHQEYEYEHFCVQQQVPDQDPCRDPPNALGHHQFWWAYFYNFAFAFAGLQQPLAFRDPPDHGDPPDCVTSVRGRDHGYTYGGNVRVLVSQQFFDADFDDPVSDTDRPHGGHGDGHGPPNRIMMIIGGGMDIDTGMGIKMKTKHAADAARLAEDEEEEESHASISCSQFASLVVSLLSVLSSVVSVCVVVVDGFNYMYMYMYAGNFRHGLHRLLSVCSHCVVSCLQHYAAYEYEGGAEFAQQAKDKEKDQQCVVVLLVLQQVFFDPPADPVRGHTSFQSQLVRANDPVDRSGHHYHHACDDGSCNLVCFQRLHIYMYMHHWDDDDPDDPRSTGGSSHRTSPSGSSSCCPHHPVPCRRSVRSSSSVNVSSRCQRHDLARRTQCVVVLVQLVQQLVVLVPDPVCVVLVQDLPLLVVLSVLLNVLSVVLVVVVVPDDSPDDSVVSVLNNSLSRCLSSLQFACQAAPPRRSGGRQSHHDAPSSPVPPDPGHRRSLSNCVVVVPVVSNNVSSVSRSNSSNSSSVSSVD/DLLVLLAVLLLWAFFFQDPSVVVVQVVLLVLLVVLVFPDKDKDKFWFKWKAADPPDAWWKFKAFLVGHTPDIFDRAFDDPDPSLDDPPQGTFWAILFDFDKAKAFEFEQEQQALVSLVVCVVVPHAQASHEYEYEHFLDDQLNSLQSSVVSHHQEYEYEHFCVQQQVPDQDPCRDPPNALGHHQFWWAYFYNFAFAFAGLQQPLAFRDPPGHGDPPDCVTSVRRRDHGYTYGGNVRVLVRQQFFDADFDDPVSDTDRPHGGHGDGHGPPNRIIMIIGGGMDIDTGMGIKMKTKHAADAARLAEDEEEEESHASISCSQFASLVVSLLSVLSSVVSVCVVVVDGFNYMYMYMYAGNFRHGLHRLLSVCSHCVVSCLQHYAAYEYEGGAEFADQAKDKEKDQQCVVVLLVLQQVFFDPPADPVRGHTSFQSQLVRANDPVDRSGHHYHHACDDGSCNLVCFQRLHIYMYMHHWDDDSDDDPRSTGGSSHRTSPSGSVSCCPHHPVPCRRSVRSSSSVNVSSRCQRHDLARRTQCVVVLVQLVQQLVVLVPDPVCVVLVQDLPLLVVLSVLLNVLSVVLVVVVVPDDSPDDSVVSVLNNSLSRCLSSLQFACQAAPPRRSGGRQSHHDAPSSPSPPDPGHRRSLRNCVVVVPVVSNNVSSVSRSNSSNSSSVSSVD

Solvent-accessible surface area (backbone atoms only — not comparable to full-atom values): 67253 Å² total; per-residue (Å²): 108,56,67,58,41,27,43,60,67,14,62,48,45,18,30,53,56,34,71,53,31,48,50,50,45,53,49,50,44,52,50,47,48,72,48,61,47,76,42,70,45,82,46,71,35,58,33,69,44,50,44,72,42,91,90,45,72,38,39,43,31,36,26,36,80,88,64,48,75,77,44,70,44,75,55,62,60,78,75,80,49,76,84,54,71,48,91,75,48,65,60,54,42,35,34,58,26,36,54,39,78,44,70,21,36,38,28,51,36,43,44,30,43,69,68,42,54,51,50,34,49,76,71,72,38,76,44,58,63,14,26,35,40,25,38,66,48,96,49,55,62,16,53,25,52,47,41,41,44,74,56,36,25,52,28,38,37,36,26,56,41,31,56,76,26,19,70,86,33,76,47,67,82,40,5,43,86,66,35,72,24,32,37,39,55,49,31,58,41,47,37,27,62,41,73,75,68,21,39,76,43,24,75,90,43,39,43,46,78,52,45,49,62,58,67,99,38,63,87,70,32,67,34,45,42,89,37,28,43,41,39,39,14,37,52,49,48,47,65,53,46,61,43,38,16,58,55,71,48,57,80,90,57,59,71,57,64,98,59,70,55,29,30,22,62,20,34,64,56,77,53,41,36,38,32,38,43,34,42,43,41,78,44,76,37,59,36,52,29,28,42,33,32,42,68,16,73,72,37,53,72,33,31,37,32,40,36,25,38,62,28,15,72,20,24,14,22,38,53,11,22,35,15,41,21,32,51,53,52,43,51,51,53,50,29,55,39,42,75,68,72,51,66,40,34,24,9,38,32,44,35,39,25,19,26,37,66,67,35,33,23,34,48,32,30,50,44,45,59,39,42,68,47,42,63,76,26,44,58,34,41,37,34,30,56,38,29,43,43,32,74,63,35,59,49,51,34,29,36,55,38,43,51,62,50,50,51,57,49,29,60,72,36,64,29,77,87,39,42,97,87,46,81,35,21,40,39,58,50,15,15,68,72,42,45,21,91,88,44,76,75,31,52,45,82,40,70,69,50,62,90,54,70,50,26,50,43,34,22,61,52,21,29,45,36,38,34,45,26,25,34,28,63,59,94,87,58,61,81,82,60,65,57,44,51,34,55,54,15,75,64,22,27,44,66,50,41,36,73,66,58,38,70,80,46,48,62,53,48,44,46,32,51,50,50,49,52,51,50,48,51,66,22,50,42,83,60,64,68,63,42,65,64,54,51,46,55,52,55,52,48,20,52,52,45,52,73,67,31,65,65,40,62,74,65,64,59,71,54,57,33,37,52,51,16,52,53,47,25,43,50,33,48,55,53,48,57,57,51,59,71,68,54,64,78,84,76,42,69,58,62,49,50,52,54,39,49,33,60,52,45,37,55,33,24,35,42,43,67,64,26,40,93,94,36,62,65,40,12,22,49,75,50,33,69,60,86,70,72,52,78,77,52,57,86,43,38,42,27,61,36,49,50,22,54,73,67,66,34,64,69,53,26,43,45,34,45,33,52,47,18,51,24,42,32,32,28,20,46,38,60,68,102,108,57,68,58,40,27,44,60,67,13,62,49,46,18,30,55,55,35,70,54,31,49,50,50,46,54,49,52,45,52,52,48,49,72,50,61,46,76,41,69,46,80,46,72,36,58,32,66,46,48,43,70,41,91,89,43,71,37,40,43,31,36,26,34,82,86,63,49,76,78,42,68,44,74,55,61,63,78,75,81,50,76,83,53,71,48,92,76,48,66,60,55,41,34,33,58,25,36,55,39,78,44,71,21,35,38,28,50,35,43,45,30,42,70,68,43,55,50,50,34,50,76,71,71,37,74,43,60,64,15,27,35,37,25,38,64,47,95,49,56,60,16,52,25,51,47,42,42,43,75,56,36,24,53,29,38,38,35,26,56,43,31,57,79,26,20,69,86,32,74,46,67,80,41,4,44,86,66,35,73,25,33,36,40,55,49,29,59,42,47,37,26,61,41,72,76,68,23,38,75,43,22,73,88,42,37,40,47,79,50,44,50,64,56,66,98,38,63,90,70,34,67,34,43,44,89,36,29,43,40,41,41,15,37,52,49,47,45,64,54,46,62,44,36,17,58,55,70,48,56,80,90,56,59,69,57,62,100,56,72,55,29,31,22,62,20,34,63,56,77,56,42,36,36,33,38,42,34,43,45,41,78,44,77,35,59,34,52,30,29,41,34,31,40,67,17,71,72,37,52,73,34,31,37,32,40,37,26,37,62,29,15,74,20,23,16,23,36,54,10,22,36,14,41,20,33,51,53,49,43,50,51,53,53,30,54,39,43,74,70,72,49,69,40,35,22,10,39,32,44,36,40,26,20,27,36,68,65,35,31,24,34,47,30,30,49,45,46,59,39,41,66,47,43,63,76,25,44,59,34,40,38,33,29,56,38,30,42,45,32,75,63,34,59,49,54,34,29,36,57,38,43,50,63,51,49,51,59,50,30,59,72,37,65,30,77,84,40,42,96,87,46,82,36,22,40,37,58,50,14,16,68,74,43,43,19,90,88,45,77,75,31,52,46,82,40,69,70,48,62,90,53,70,49,27,50,44,33,21,60,53,20,28,46,36,38,34,45,26,24,35,30,63,60,101,78,57,62,81,80,60,67,57,44,50,36,55,53,15,75,65,23,27,47,67,49,42,36,70,66,57,37,70,81,44,46,63,53,48,44,47,30,50,50,50,50,51,52,52,48,51,66,24,51,42,83,61,64,68,63,40,64,64,54,52,46,54,52,54,52,49,19,50,50,44,51,75,68,32,65,65,41,61,74,65,66,60,70,53,57,31,35,52,50,15,52,51,48,26,43,51,32,48,54,52,48,58,57,52,58,72,67,54,63,78,85,75,41,68,58,61,49,49,52,53,40,50,35,59,52,45,37,53,33,25,35,41,42,68,64,26,41,93,93,37,62,64,38,13,22,50,76,51,34,70,62,86,72,72,58,80,78,50,63,84,46,34,41,26,60,36,48,50,23,55,74,66,65,34,65,69,53,27,43,45,34,45,32,52,48,18,52,23,41,34,31,28,21,47,38,60,68,102

Organism: Nematostella vectensis (NCBI:txid45351)

pLDDT: mean 93.81, std 9.17, range [38.62, 98.88]